Protein AF-A0A7S2JDR9-F1 (afdb_monomer_lite)

Structure (mmCIF, N/CA/C/O backbone):
data_AF-A0A7S2JDR9-F1
#
_entry.id   AF-A0A7S2JDR9-F1
#
loop_
_atom_site.group_PDB
_atom_site.id
_atom_site.type_symbol
_atom_site.label_atom_id
_atom_site.label_alt_id
_atom_site.label_comp_id
_atom_site.label_asym_id
_atom_site.label_entity_id
_atom_site.label_seq_id
_atom_site.pdbx_PDB_ins_code
_atom_site.Cartn_x
_atom_site.Cartn_y
_atom_site.Cartn_z
_atom_site.occupancy
_atom_site.B_iso_or_equiv
_atom_site.auth_seq_id
_atom_site.auth_comp_id
_atom_site.auth_asym_id
_atom_site.auth_atom_id
_atom_site.pdbx_PDB_model_num
ATOM 1 N N . ARG A 1 1 ? 12.482 13.231 23.240 1.00 27.11 1 ARG A N 1
ATOM 2 C CA . ARG A 1 1 ? 11.277 13.152 24.095 1.00 27.11 1 ARG A CA 1
ATOM 3 C C . ARG A 1 1 ? 11.104 11.673 24.393 1.00 27.11 1 ARG A C 1
ATOM 5 O O . ARG A 1 1 ? 11.133 10.897 23.450 1.00 27.11 1 ARG A O 1
ATOM 12 N N . THR A 1 2 ? 11.228 11.301 25.659 1.00 29.27 2 THR A N 1
ATOM 13 C CA . THR A 1 2 ? 11.366 9.919 26.144 1.00 29.27 2 THR A CA 1
ATOM 14 C C . THR A 1 2 ? 10.021 9.205 26.126 1.00 29.27 2 THR A C 1
ATOM 16 O O . THR A 1 2 ? 9.022 9.823 26.475 1.00 29.27 2 THR A O 1
ATOM 19 N N . ALA A 1 3 ? 10.026 7.935 25.714 1.00 35.66 3 ALA A N 1
ATOM 20 C CA . ALA A 1 3 ? 8.905 7.021 25.877 1.00 35.66 3 ALA A CA 1
ATOM 21 C C . ALA A 1 3 ? 8.760 6.644 27.364 1.00 35.66 3 ALA A C 1
ATOM 23 O O . ALA A 1 3 ? 9.715 6.707 28.141 1.00 35.66 3 ALA A O 1
ATOM 24 N N . GLY A 1 4 ? 7.518 6.402 27.757 1.00 43.66 4 GLY A N 1
ATOM 25 C CA . GLY A 1 4 ? 7.062 6.353 29.136 1.00 43.66 4 GLY A CA 1
ATOM 26 C C . GLY A 1 4 ? 5.703 7.028 29.189 1.00 43.66 4 GLY A C 1
ATOM 27 O O . GLY A 1 4 ? 5.603 8.162 29.647 1.00 43.66 4 GLY A O 1
ATOM 28 N N . GLU A 1 5 ? 4.683 6.363 28.651 1.00 51.81 5 GLU A N 1
ATOM 29 C CA . GLU A 1 5 ? 3.302 6.830 28.700 1.00 51.81 5 GLU A CA 1
ATOM 30 C C . GLU A 1 5 ? 2.415 5.725 29.283 1.00 51.81 5 GLU A C 1
ATOM 32 O O . GLU A 1 5 ? 2.616 4.546 29.051 1.00 51.81 5 GLU A O 1
ATOM 37 N N . VAL A 1 6 ? 1.492 6.121 30.154 1.00 53.94 6 VAL A N 1
ATOM 38 C CA . VAL A 1 6 ? 0.153 5.523 30.271 1.00 53.94 6 VAL A CA 1
ATOM 39 C C . VAL A 1 6 ? -0.781 6.702 30.537 1.00 53.94 6 VAL A C 1
ATOM 41 O O . VAL A 1 6 ? -1.371 6.876 31.606 1.00 53.94 6 VAL A O 1
ATOM 44 N N . ALA A 1 7 ? -0.764 7.633 29.582 1.00 52.38 7 ALA A N 1
ATOM 45 C CA . ALA A 1 7 ? -1.451 8.910 29.632 1.00 52.38 7 ALA A CA 1
ATOM 46 C C . ALA A 1 7 ? -2.732 8.867 28.801 1.00 52.38 7 ALA A C 1
ATOM 48 O O . ALA A 1 7 ? -2.749 8.366 27.681 1.00 52.38 7 ALA A O 1
ATOM 49 N N . ASN A 1 8 ? -3.785 9.510 29.296 1.00 50.69 8 ASN A N 1
ATOM 50 C CA . ASN A 1 8 ? -5.008 9.719 28.515 1.00 50.69 8 ASN A CA 1
ATOM 51 C C . ASN A 1 8 ? -4.813 10.741 27.382 1.00 50.69 8 ASN A C 1
ATOM 53 O O . ASN A 1 8 ? -5.622 10.798 26.456 1.00 50.69 8 ASN A O 1
ATOM 57 N N . ASP A 1 9 ? -3.751 11.545 27.485 1.00 51.78 9 ASP A N 1
ATOM 58 C CA . ASP A 1 9 ? -3.272 12.469 26.466 1.00 51.78 9 ASP A CA 1
ATOM 59 C C . ASP A 1 9 ? -1.815 12.105 26.120 1.00 51.78 9 ASP A C 1
ATOM 61 O O . ASP A 1 9 ? -0.933 12.332 26.950 1.00 51.78 9 ASP A O 1
ATOM 65 N N . PRO A 1 10 ? -1.546 11.561 24.921 1.00 45.59 10 PRO A N 1
ATOM 66 C CA . PRO A 1 10 ? -0.200 11.184 24.476 1.00 45.59 10 PRO A CA 1
ATOM 67 C C . PRO A 1 10 ? 0.725 12.394 24.242 1.00 45.59 10 PRO A C 1
ATOM 69 O O . PRO A 1 10 ? 1.875 12.243 23.851 1.00 45.59 10 PRO A O 1
ATOM 72 N N . LEU A 1 11 ? 0.231 13.630 24.393 1.00 44.28 11 LEU A N 1
ATOM 73 C CA . LEU A 1 11 ? 1.059 14.839 24.365 1.00 44.28 11 LEU A CA 1
ATOM 74 C C . LEU A 1 11 ? 1.572 15.227 25.758 1.00 44.28 11 LEU A C 1
ATOM 76 O O . LEU A 1 11 ? 2.438 16.101 25.867 1.00 44.28 11 LEU A O 1
ATOM 80 N N . LEU A 1 12 ? 1.046 14.607 26.818 1.00 46.00 12 LEU A N 1
ATOM 81 C CA . LEU A 1 12 ? 1.474 14.826 28.192 1.00 46.00 12 LEU A CA 1
ATOM 82 C C . LEU A 1 12 ? 2.440 13.720 28.619 1.00 46.00 12 LEU A C 1
ATOM 84 O O . LEU A 1 12 ? 2.096 12.542 28.616 1.00 46.00 12 LEU A O 1
ATOM 88 N N . ASN A 1 13 ? 3.632 14.114 29.075 1.00 44.97 13 ASN A N 1
ATOM 89 C CA . ASN A 1 13 ? 4.568 13.192 29.715 1.00 44.97 13 ASN A CA 1
ATOM 90 C C . ASN A 1 13 ? 3.947 12.650 31.016 1.00 44.97 13 ASN A C 1
ATOM 92 O O . ASN A 1 13 ? 4.002 13.333 32.039 1.00 44.97 13 ASN A O 1
ATOM 96 N N . ASN A 1 14 ? 3.421 11.424 31.007 1.00 46.78 14 ASN A N 1
ATOM 97 C CA . ASN A 1 14 ? 3.051 10.711 32.231 1.00 46.78 14 ASN A CA 1
ATOM 98 C C . ASN A 1 14 ? 3.902 9.453 32.363 1.00 46.78 14 ASN A C 1
ATOM 100 O O . ASN A 1 14 ? 3.592 8.414 31.787 1.00 46.78 14 ASN A O 1
ATOM 104 N N . MET A 1 15 ? 4.962 9.553 33.160 1.00 49.16 15 MET A N 1
ATOM 105 C CA . MET A 1 15 ? 5.835 8.427 33.459 1.00 49.16 15 MET A CA 1
ATOM 106 C C . MET A 1 15 ? 5.372 7.753 34.753 1.00 49.16 15 MET A C 1
ATOM 108 O O . MET A 1 15 ? 5.373 8.375 35.815 1.00 49.16 15 MET A O 1
ATOM 112 N N . PHE A 1 16 ? 5.004 6.474 34.680 1.00 49.09 16 PHE A N 1
ATOM 113 C CA . PHE A 1 16 ? 4.875 5.642 35.875 1.00 49.09 16 PHE A CA 1
ATOM 114 C C . PHE A 1 16 ? 6.274 5.193 36.300 1.00 49.09 16 PHE A C 1
ATOM 116 O O . PHE A 1 16 ? 6.865 4.300 35.694 1.00 49.09 16 PHE A O 1
ATOM 123 N N . ILE A 1 17 ? 6.821 5.837 37.331 1.00 48.09 17 ILE A N 1
ATOM 124 C CA . ILE A 1 17 ? 8.068 5.409 37.966 1.00 48.09 17 ILE A CA 1
ATOM 125 C C . ILE A 1 17 ? 7.698 4.545 39.170 1.00 48.09 17 ILE A C 1
ATOM 127 O O . ILE A 1 17 ? 7.068 5.021 40.112 1.00 48.09 17 ILE A O 1
ATOM 131 N N . GLN A 1 18 ? 8.081 3.271 39.129 1.00 44.25 18 GLN A N 1
ATOM 132 C CA . GLN A 1 18 ? 7.953 2.349 40.254 1.00 44.25 18 GLN A CA 1
ATOM 133 C C . GLN A 1 18 ? 9.355 1.821 40.585 1.00 44.25 18 GLN A C 1
ATOM 135 O O . GLN A 1 18 ? 9.881 0.970 39.868 1.00 44.25 18 GLN A O 1
ATOM 140 N N . ASP A 1 19 ? 9.974 2.377 41.631 1.00 44.03 19 ASP A N 1
ATOM 141 C CA . ASP A 1 19 ? 11.251 1.915 42.193 1.00 44.03 19 ASP A CA 1
ATOM 142 C C . ASP A 1 19 ? 10.992 1.259 43.561 1.00 44.03 19 ASP A C 1
ATOM 144 O O . ASP A 1 19 ? 10.180 1.750 44.346 1.00 44.03 19 ASP A O 1
ATOM 148 N N . PHE A 1 20 ? 11.649 0.128 43.814 1.00 48.12 20 PHE A N 1
ATOM 149 C CA . PHE A 1 20 ? 11.561 -0.663 45.049 1.00 48.12 20 PHE A CA 1
ATOM 150 C C . PHE A 1 20 ? 12.959 -1.009 45.575 1.00 48.12 20 PHE A C 1
ATOM 152 O O . PHE A 1 20 ? 13.188 -2.114 46.060 1.00 48.12 20 PHE A O 1
ATOM 159 N N . ASP A 1 21 ? 13.910 -0.083 45.481 1.00 45.53 21 ASP A N 1
ATOM 160 C CA . ASP A 1 21 ? 14.995 -0.089 46.459 1.00 45.53 21 ASP A CA 1
ATOM 161 C C . ASP A 1 21 ? 14.489 0.628 47.714 1.00 45.53 21 ASP A C 1
ATOM 163 O O . ASP A 1 21 ? 14.243 1.833 47.694 1.00 45.53 21 ASP A O 1
ATOM 167 N N . ASP A 1 22 ? 14.327 -0.133 48.798 1.00 42.59 22 ASP A N 1
ATOM 168 C CA . ASP A 1 22 ? 13.806 0.278 50.113 1.00 42.59 22 ASP A CA 1
ATOM 169 C C . ASP A 1 22 ? 14.603 1.414 50.810 1.00 42.59 22 ASP A C 1
ATOM 171 O O . ASP A 1 22 ? 14.347 1.701 51.977 1.00 42.59 22 ASP A O 1
ATOM 175 N N . ASP A 1 23 ? 15.550 2.084 50.140 1.00 41.66 23 ASP A N 1
ATOM 176 C CA . ASP A 1 23 ? 16.550 2.931 50.810 1.00 41.66 23 ASP A CA 1
ATOM 177 C C . ASP A 1 23 ? 16.851 4.301 50.174 1.00 41.66 23 ASP A C 1
ATOM 179 O O . ASP A 1 23 ? 17.771 4.984 50.625 1.00 41.66 23 ASP A O 1
ATOM 183 N N . TYR A 1 24 ? 16.099 4.777 49.171 1.00 40.19 24 TYR A N 1
ATOM 184 C CA . TYR A 1 24 ? 16.376 6.103 48.592 1.00 40.19 24 TYR A CA 1
ATOM 185 C C . TYR A 1 24 ? 15.159 7.025 48.515 1.00 40.19 24 TYR A C 1
ATOM 187 O O . TYR A 1 24 ? 14.157 6.756 47.857 1.00 40.19 24 TYR A O 1
ATOM 195 N N . GLY A 1 25 ? 15.287 8.148 49.230 1.00 37.53 25 GLY A N 1
ATOM 196 C CA . GLY A 1 25 ? 14.334 9.244 49.263 1.00 37.53 25 GLY A CA 1
ATOM 197 C C . GLY A 1 25 ? 14.137 9.919 47.906 1.00 37.53 25 GLY A C 1
ATOM 198 O O . GLY A 1 25 ? 14.976 9.862 47.010 1.00 37.53 25 GLY A O 1
ATOM 199 N N . TRP A 1 26 ? 12.986 10.574 47.801 1.00 36.97 26 TRP A N 1
ATOM 200 C CA . TRP A 1 26 ? 12.452 11.279 46.640 1.00 36.97 26 TRP A CA 1
ATOM 201 C C . TRP A 1 26 ? 13.277 12.515 46.237 1.00 36.97 26 TRP A C 1
ATOM 203 O O . TRP A 1 26 ? 12.810 13.643 46.387 1.00 36.97 26 TRP A O 1
ATOM 213 N N . GLU A 1 27 ? 14.491 12.331 45.717 1.00 34.16 27 GLU A N 1
ATOM 214 C CA . GLU A 1 27 ? 15.260 13.413 45.090 1.00 34.16 27 GLU A CA 1
ATOM 215 C C . GLU A 1 27 ? 15.164 13.367 43.553 1.00 34.16 27 GLU A C 1
ATOM 217 O O . GLU A 1 27 ? 15.365 12.337 42.915 1.00 34.16 27 GLU A O 1
ATOM 222 N N . GLU A 1 28 ? 14.826 14.536 43.000 1.00 36.41 28 GLU A N 1
ATOM 223 C CA . GLU A 1 28 ? 14.618 15.044 41.627 1.00 36.41 28 GLU A CA 1
ATOM 224 C C . GLU A 1 28 ? 15.437 14.499 40.420 1.00 36.41 28 GLU A C 1
ATOM 226 O O . GLU A 1 28 ? 15.470 15.142 39.370 1.00 36.41 28 GLU A O 1
ATOM 231 N N . GLN A 1 29 ? 16.048 13.313 40.459 1.00 36.78 29 GLN A N 1
ATOM 232 C CA . GLN A 1 29 ? 16.799 12.731 39.328 1.00 36.78 29 GLN A CA 1
ATOM 233 C C . GLN A 1 29 ? 16.238 11.379 38.851 1.00 36.78 29 GLN A C 1
ATOM 235 O O . GLN A 1 29 ? 16.956 10.393 38.721 1.00 36.78 29 GLN A O 1
ATOM 240 N N . LEU A 1 30 ? 14.937 11.320 38.551 1.00 42.44 30 LEU A N 1
ATOM 241 C CA . LEU A 1 30 ? 14.235 10.063 38.236 1.00 42.44 30 LEU A CA 1
ATOM 242 C C . LEU A 1 30 ? 14.232 9.641 36.747 1.00 42.44 30 LEU A C 1
ATOM 244 O O . LEU A 1 30 ? 13.507 8.723 36.376 1.00 42.44 30 LEU A O 1
ATOM 248 N N . TYR A 1 31 ? 15.052 10.248 35.882 1.00 40.91 31 TYR A N 1
ATOM 249 C CA . TYR A 1 31 ? 15.092 9.878 34.454 1.00 40.91 31 TYR A CA 1
ATOM 250 C C . TYR A 1 31 ? 15.788 8.531 34.164 1.00 40.91 31 TYR A C 1
ATOM 252 O O . TYR A 1 31 ? 15.515 7.928 33.130 1.00 40.91 31 TYR A O 1
ATOM 260 N N . ASP A 1 32 ? 16.637 8.021 35.066 1.00 41.25 32 ASP A N 1
ATOM 261 C CA . ASP A 1 32 ? 17.467 6.824 34.813 1.00 41.25 32 ASP A CA 1
ATOM 262 C C . ASP A 1 32 ? 16.863 5.491 35.316 1.00 41.25 32 ASP A C 1
ATOM 264 O O . ASP A 1 32 ? 17.456 4.420 35.130 1.00 41.25 32 ASP A O 1
ATOM 268 N N . LYS A 1 33 ? 15.675 5.517 35.939 1.00 43.78 33 LYS A N 1
ATOM 269 C CA . LYS A 1 33 ? 15.033 4.333 36.546 1.00 43.78 33 LYS A CA 1
ATOM 270 C C . LYS A 1 33 ? 13.603 4.080 36.041 1.00 43.78 33 LYS A C 1
ATOM 272 O O . LYS A 1 33 ? 12.683 3.862 36.824 1.00 43.78 33 LYS A O 1
ATOM 277 N N . VAL A 1 34 ? 13.414 4.062 34.720 1.00 49.97 34 VAL A N 1
ATOM 278 C CA . VAL A 1 34 ? 12.201 3.492 34.100 1.00 49.97 34 VAL A CA 1
ATOM 279 C C . VAL A 1 34 ? 12.098 2.016 34.515 1.00 49.97 34 VAL A C 1
ATOM 281 O O . VAL A 1 34 ? 13.070 1.282 34.361 1.00 49.97 34 VAL A O 1
ATOM 284 N N . GLY A 1 35 ? 10.961 1.602 35.094 1.00 51.91 35 GLY A N 1
ATOM 285 C CA . GLY A 1 35 ? 10.744 0.335 35.817 1.00 51.91 35 GLY A CA 1
ATOM 286 C C . GLY A 1 35 ? 11.435 -0.898 35.217 1.00 51.91 35 GLY A C 1
ATOM 287 O O . GLY A 1 35 ? 10.887 -1.578 34.343 1.00 51.91 35 GLY A O 1
ATOM 288 N N . LYS A 1 36 ? 12.639 -1.188 35.731 1.00 52.12 36 LYS A N 1
ATOM 289 C CA . LYS A 1 36 ? 13.578 -2.197 35.208 1.00 52.12 36 LYS A CA 1
ATOM 290 C C . LYS A 1 36 ? 13.210 -3.647 35.563 1.00 52.12 36 LYS A C 1
ATOM 292 O O . LYS A 1 36 ? 13.769 -4.563 34.963 1.00 52.12 36 LYS A O 1
ATOM 297 N N . TYR A 1 37 ? 12.298 -3.885 36.512 1.00 54.41 37 TYR A N 1
ATOM 298 C CA . TYR A 1 37 ? 12.076 -5.227 37.082 1.00 54.41 37 TYR A CA 1
ATOM 299 C C . TYR A 1 37 ? 10.752 -5.894 36.674 1.00 54.41 37 TYR A C 1
ATOM 301 O O . TYR A 1 37 ? 9.862 -5.270 36.101 1.00 54.41 37 TYR A O 1
ATOM 309 N N . TYR A 1 38 ? 10.696 -7.207 36.920 1.00 57.00 38 TYR A N 1
ATOM 310 C CA . TYR A 1 38 ? 9.617 -8.132 36.568 1.00 57.00 38 TYR A CA 1
ATOM 311 C C . TYR A 1 38 ? 8.219 -7.651 36.970 1.00 57.00 38 TYR A C 1
ATOM 313 O O . TYR A 1 38 ? 8.012 -7.165 38.077 1.00 57.00 38 TYR A O 1
ATOM 321 N N . GLY A 1 39 ? 7.240 -7.926 36.107 1.00 59.44 39 GLY A N 1
ATOM 322 C CA . GLY A 1 39 ? 5.820 -7.924 36.467 1.00 59.44 39 GLY A CA 1
ATOM 323 C C . GLY A 1 39 ? 5.099 -6.583 36.337 1.00 59.44 39 GLY A C 1
ATOM 324 O O . GLY A 1 39 ? 3.938 -6.620 35.946 1.00 59.44 39 GLY A O 1
ATOM 325 N N . TYR A 1 40 ? 5.778 -5.438 36.519 1.00 70.69 40 TYR A N 1
ATOM 326 C CA . TYR A 1 40 ? 5.132 -4.136 36.795 1.00 70.69 40 TYR A CA 1
ATOM 327 C C . TYR A 1 40 ? 4.114 -3.622 35.768 1.00 70.69 40 TYR A C 1
ATOM 329 O O . TYR A 1 40 ? 3.250 -2.815 36.110 1.00 70.69 40 TYR A O 1
ATOM 337 N N . SER A 1 41 ? 4.157 -4.080 34.514 1.00 75.31 41 SER A N 1
ATOM 338 C CA . SER A 1 41 ? 3.126 -3.744 33.518 1.00 75.31 41 SER A CA 1
ATOM 339 C C . SER A 1 41 ? 1.725 -4.181 33.974 1.00 75.31 41 SER A C 1
ATOM 341 O O . SER A 1 41 ? 0.728 -3.512 33.695 1.00 75.31 41 SER A O 1
ATOM 343 N N . ARG A 1 42 ? 1.650 -5.280 34.733 1.00 77.31 42 ARG A N 1
ATOM 344 C CA . ARG A 1 42 ? 0.415 -5.868 35.257 1.00 77.31 42 ARG A CA 1
ATOM 345 C C . ARG A 1 42 ? -0.143 -5.002 36.382 1.00 77.31 42 ARG A C 1
ATOM 347 O O . ARG A 1 42 ? -1.337 -4.717 36.391 1.00 77.31 42 ARG A O 1
ATOM 354 N N . GLU A 1 43 ? 0.706 -4.535 37.289 1.00 74.44 43 GLU A N 1
ATOM 355 C CA . GLU A 1 43 ? 0.359 -3.626 38.382 1.00 74.44 43 GLU A CA 1
ATOM 356 C C . GLU A 1 43 ? -0.081 -2.258 37.862 1.00 74.44 43 GLU A C 1
ATOM 358 O O . GLU A 1 43 ? -1.073 -1.714 38.349 1.00 74.44 43 GLU A O 1
ATOM 363 N N . ILE A 1 44 ? 0.595 -1.728 36.839 1.00 76.81 44 ILE A N 1
ATOM 364 C CA . ILE A 1 44 ? 0.194 -0.486 36.167 1.00 76.81 44 ILE A CA 1
ATOM 365 C C . ILE A 1 44 ? -1.215 -0.635 35.585 1.00 76.81 44 ILE A C 1
ATOM 367 O O . ILE A 1 44 ? -2.078 0.205 35.841 1.00 76.81 44 ILE A O 1
ATOM 371 N N . HIS A 1 45 ? -1.499 -1.732 34.878 1.00 80.00 45 HIS A N 1
ATOM 372 C CA . HIS A 1 45 ? -2.842 -1.983 34.349 1.00 80.00 45 HIS A CA 1
ATOM 373 C C . HIS A 1 45 ? -3.900 -2.067 35.461 1.00 80.00 45 HIS A C 1
ATOM 375 O O . HIS A 1 45 ? -4.972 -1.474 35.343 1.00 80.00 45 HIS A O 1
ATOM 381 N N . VAL A 1 46 ? -3.606 -2.763 36.565 1.00 78.56 46 VAL A N 1
ATOM 382 C CA . VAL A 1 46 ? -4.495 -2.823 37.739 1.00 78.56 46 VAL A CA 1
ATOM 383 C C . VAL A 1 46 ? -4.761 -1.423 38.287 1.00 78.56 46 VAL A C 1
ATOM 385 O O . VAL A 1 46 ? -5.914 -1.063 38.519 1.00 78.56 46 VAL A O 1
ATOM 388 N N . TYR A 1 47 ? -3.713 -0.622 38.475 1.00 78.50 47 TYR A N 1
ATOM 389 C CA . TYR A 1 47 ? -3.839 0.742 38.973 1.00 78.50 47 TYR A CA 1
ATOM 390 C C . TYR A 1 47 ? -4.758 1.580 38.076 1.00 78.50 47 TYR A C 1
ATOM 392 O O . TYR A 1 47 ? -5.656 2.255 38.582 1.00 78.50 47 TYR A O 1
ATOM 400 N N . LEU A 1 48 ? -4.591 1.496 36.755 1.00 79.50 48 LEU A N 1
ATOM 401 C CA . LEU A 1 48 ? -5.418 2.217 35.784 1.00 79.50 48 LEU A CA 1
ATOM 402 C C . LEU A 1 48 ? -6.872 1.731 35.793 1.00 79.50 48 LEU A C 1
ATOM 404 O O . LEU A 1 48 ? -7.801 2.540 35.822 1.00 79.50 48 LEU A O 1
ATOM 408 N N . ALA A 1 49 ? -7.094 0.419 35.865 1.00 81.12 49 ALA A N 1
ATOM 409 C CA . ALA A 1 49 ? -8.433 -0.164 35.945 1.00 81.12 49 ALA A CA 1
ATOM 410 C C . ALA A 1 49 ? -9.214 0.286 37.197 1.00 81.12 49 ALA A C 1
ATOM 412 O O . ALA A 1 49 ? -10.450 0.328 37.184 1.00 81.12 49 ALA A O 1
ATOM 413 N N . LEU A 1 50 ? -8.513 0.632 38.280 1.00 78.31 50 LEU A N 1
ATOM 414 C CA . LEU A 1 50 ? -9.118 1.076 39.536 1.00 78.31 50 LEU A CA 1
ATOM 415 C C . LEU A 1 50 ? -9.239 2.602 39.633 1.00 78.31 50 LEU A C 1
ATOM 417 O O . LEU A 1 50 ? -10.272 3.088 40.092 1.00 78.31 50 LEU A O 1
ATOM 421 N N . ASN A 1 51 ? -8.224 3.345 39.181 1.00 76.00 51 ASN A N 1
ATOM 422 C CA . ASN A 1 51 ? -8.059 4.765 39.510 1.00 76.00 51 ASN A CA 1
ATOM 423 C C . ASN A 1 51 ? -8.093 5.718 38.307 1.00 76.00 51 ASN A C 1
ATOM 425 O O . ASN A 1 51 ? -8.223 6.924 38.515 1.00 76.00 51 ASN A O 1
ATOM 429 N N . ALA A 1 52 ? -7.972 5.236 37.063 1.00 78.75 52 ALA A N 1
ATOM 430 C CA . ALA A 1 52 ? -7.929 6.134 35.907 1.00 78.75 52 ALA A CA 1
ATOM 431 C C . ALA A 1 52 ? -9.244 6.932 35.770 1.00 78.75 52 ALA A C 1
ATOM 433 O O . ALA A 1 52 ? -10.329 6.359 35.921 1.00 78.75 52 ALA A O 1
ATOM 434 N N . PRO A 1 53 ? -9.196 8.239 35.462 1.00 79.88 53 PRO A N 1
ATOM 435 C CA . PRO A 1 53 ? -10.403 9.062 35.371 1.00 79.88 53 PRO A CA 1
ATOM 436 C C . PRO A 1 53 ? -11.268 8.750 34.134 1.00 79.88 53 PRO A C 1
ATOM 438 O O . PRO A 1 53 ? -12.452 9.073 34.106 1.00 79.88 53 PRO A O 1
ATOM 441 N N . ASP A 1 54 ? -10.715 8.095 33.114 1.00 84.12 54 ASP A N 1
ATOM 442 C CA . ASP A 1 54 ? -11.313 7.853 31.798 1.00 84.12 54 ASP A CA 1
ATOM 443 C C . ASP A 1 54 ? -11.650 6.370 31.564 1.00 84.12 54 ASP A C 1
ATOM 445 O O . ASP A 1 54 ? -11.297 5.744 30.566 1.00 84.12 54 ASP A O 1
ATOM 449 N N . GLN A 1 55 ? -12.407 5.798 32.493 1.00 87.00 55 GLN A N 1
ATOM 450 C CA . GLN A 1 55 ? -12.711 4.364 32.539 1.00 87.00 55 GLN A CA 1
ATOM 451 C C . GLN A 1 55 ? -13.283 3.768 31.243 1.00 87.00 55 GLN A C 1
ATOM 453 O O . GLN A 1 55 ? -13.044 2.597 30.954 1.00 87.00 55 GLN A O 1
ATOM 458 N N . LEU A 1 56 ? -14.014 4.543 30.433 1.00 91.19 56 LEU A N 1
ATOM 459 C CA . LEU A 1 56 ? -14.495 4.056 29.136 1.00 91.19 56 LEU A CA 1
ATOM 460 C C . LEU A 1 56 ? -13.343 3.781 28.157 1.00 91.19 56 LEU A C 1
ATOM 462 O O . LEU A 1 56 ? -13.368 2.757 27.480 1.00 91.19 56 LEU A O 1
ATOM 466 N N . ARG A 1 57 ? -12.327 4.653 28.109 1.00 92.38 57 ARG A N 1
ATOM 467 C CA . ARG A 1 57 ? -11.141 4.475 27.259 1.00 92.38 57 ARG A CA 1
ATOM 468 C C . ARG A 1 57 ? -10.356 3.243 27.686 1.00 92.38 57 ARG A C 1
ATOM 470 O O . ARG A 1 57 ? -10.002 2.437 26.837 1.00 92.38 57 ARG A O 1
ATOM 477 N N . GLN A 1 58 ? -10.158 3.059 28.991 1.00 90.06 58 GLN A N 1
ATOM 478 C CA . GLN A 1 58 ? -9.460 1.887 29.527 1.00 90.06 58 GLN A CA 1
ATOM 479 C C . GLN A 1 58 ? -10.208 0.583 29.221 1.00 90.06 58 GLN A C 1
ATOM 481 O O . GLN A 1 58 ? -9.597 -0.408 28.836 1.00 90.06 58 GLN A O 1
ATOM 486 N N . ARG A 1 59 ? -11.546 0.582 29.301 1.00 92.06 59 ARG A N 1
ATOM 487 C CA . ARG A 1 59 ? -12.360 -0.575 28.890 1.00 92.06 59 ARG A CA 1
ATOM 488 C C . ARG A 1 59 ? -12.257 -0.863 27.392 1.00 92.06 59 ARG A C 1
ATOM 490 O O . ARG A 1 59 ? -12.122 -2.023 27.018 1.00 92.06 59 ARG A O 1
ATOM 497 N N . ALA A 1 60 ? -12.305 0.171 26.553 1.00 94.75 60 ALA A N 1
ATOM 498 C CA . ALA A 1 60 ? -12.133 0.035 25.109 1.00 94.75 60 ALA A CA 1
ATOM 499 C C . ALA A 1 60 ? -10.738 -0.507 24.756 1.00 94.75 60 ALA A C 1
ATOM 501 O O . ALA A 1 60 ? -10.627 -1.461 23.991 1.00 94.75 60 ALA A O 1
ATOM 502 N N . ALA A 1 61 ? -9.686 0.038 25.371 1.00 93.44 61 ALA A N 1
ATOM 503 C CA . ALA A 1 61 ? -8.312 -0.415 25.188 1.00 93.44 61 ALA A CA 1
ATOM 504 C C . ALA A 1 61 ? -8.122 -1.874 25.628 1.00 93.44 61 ALA A C 1
ATOM 506 O O . ALA A 1 61 ? -7.518 -2.665 24.905 1.00 93.44 61 ALA A O 1
ATOM 507 N N . HIS A 1 62 ? -8.709 -2.262 26.763 1.00 91.62 62 HIS A N 1
ATOM 508 C CA . HIS A 1 62 ? -8.709 -3.647 27.222 1.00 91.62 62 HIS A CA 1
ATOM 509 C C . HIS A 1 62 ? -9.405 -4.586 26.225 1.00 91.62 62 HIS A C 1
ATOM 511 O O . HIS A 1 62 ? -8.850 -5.629 25.888 1.00 91.62 62 HIS A O 1
ATOM 517 N N . ALA A 1 63 ? -10.577 -4.209 25.699 1.00 93.88 63 ALA A N 1
ATOM 518 C CA . ALA A 1 63 ? -11.283 -4.996 24.685 1.00 93.88 63 ALA A CA 1
ATOM 519 C C . ALA A 1 63 ? -10.470 -5.147 23.386 1.00 93.88 63 ALA A C 1
ATOM 521 O O . ALA A 1 63 ? -10.452 -6.224 22.796 1.00 93.88 63 ALA A O 1
ATOM 522 N N . LEU A 1 64 ? -9.763 -4.096 22.962 1.00 95.88 64 LEU A N 1
ATOM 523 C CA . LEU A 1 64 ? -8.899 -4.124 21.780 1.00 95.88 64 LEU A CA 1
ATOM 524 C C . LEU A 1 64 ? -7.659 -5.001 21.989 1.00 95.88 64 LEU A C 1
ATOM 526 O O . LEU A 1 64 ? -7.347 -5.808 21.118 1.00 95.88 64 LEU A O 1
ATOM 530 N N . LEU A 1 65 ? -6.993 -4.923 23.147 1.00 93.56 65 LEU A N 1
ATOM 531 C CA . LEU A 1 65 ? -5.865 -5.807 23.474 1.00 93.56 65 LEU A CA 1
ATOM 532 C C . LEU A 1 65 ? -6.274 -7.285 23.428 1.00 93.56 65 LEU A C 1
ATOM 534 O O . LEU A 1 65 ? -5.477 -8.144 23.065 1.00 93.56 65 LEU A O 1
ATOM 538 N N . GLN A 1 66 ? -7.520 -7.590 23.790 1.00 91.44 66 GLN A N 1
ATOM 539 C CA . GLN A 1 66 ? -8.032 -8.953 23.726 1.00 91.44 66 GLN A CA 1
ATOM 540 C C . GLN A 1 66 ? -8.270 -9.477 22.303 1.00 91.44 66 GLN A C 1
ATOM 542 O O . GLN A 1 66 ? -8.460 -10.685 22.147 1.00 91.44 66 GLN A O 1
ATOM 547 N N . ILE A 1 67 ? -8.288 -8.591 21.307 1.00 93.56 67 ILE A N 1
ATOM 548 C CA . ILE A 1 67 ? -8.347 -8.924 19.881 1.00 93.56 67 ILE A CA 1
ATOM 549 C C . ILE A 1 67 ? -6.921 -8.963 19.322 1.00 93.56 67 ILE A C 1
ATOM 551 O O . ILE A 1 67 ? -6.523 -9.966 18.746 1.00 93.56 67 ILE A O 1
ATOM 555 N N . TYR A 1 68 ? -6.126 -7.918 19.557 1.00 94.81 68 TYR A N 1
ATOM 556 C CA . TYR A 1 68 ? -4.744 -7.779 19.080 1.00 94.81 68 TYR A CA 1
ATOM 557 C C . TYR A 1 68 ? -3.735 -8.280 20.123 1.00 94.81 68 TYR A C 1
ATOM 559 O O . TYR A 1 68 ? -2.907 -7.521 20.642 1.00 94.81 68 TYR A O 1
ATOM 567 N N . VAL A 1 69 ? -3.853 -9.564 20.460 1.00 92.38 69 VAL A N 1
ATOM 568 C CA . VAL A 1 69 ? -3.195 -10.191 21.614 1.00 92.38 69 VAL A CA 1
ATOM 569 C C . VAL A 1 69 ? -1.676 -10.264 21.451 1.00 92.38 69 VAL A C 1
ATOM 571 O O . VAL A 1 69 ? -1.169 -10.672 20.411 1.00 92.38 69 VAL A O 1
ATOM 574 N N . ILE A 1 70 ? -0.961 -9.960 22.537 1.00 91.75 70 ILE A N 1
ATOM 575 C CA . ILE A 1 70 ? 0.423 -10.390 22.783 1.00 91.75 70 ILE A CA 1
ATOM 576 C C . ILE A 1 70 ? 0.505 -11.073 24.149 1.00 91.75 70 ILE A C 1
ATOM 578 O O . ILE A 1 70 ? -0.313 -10.802 25.035 1.00 91.75 70 ILE A O 1
ATOM 582 N N . SER A 1 71 ? 1.494 -11.948 24.338 1.00 88.81 71 SER A N 1
ATOM 583 C CA . SER A 1 71 ? 1.651 -12.684 25.593 1.00 88.81 71 SER A CA 1
ATOM 584 C C . SER A 1 71 ? 3.097 -12.863 26.025 1.00 88.81 71 SER A C 1
ATOM 586 O O . SER A 1 71 ? 3.974 -13.131 25.203 1.00 88.81 71 SER A O 1
ATOM 588 N N . TYR A 1 72 ? 3.322 -12.798 27.339 1.00 84.00 72 TYR A N 1
ATOM 589 C CA . TYR A 1 72 ? 4.584 -13.166 27.980 1.00 84.00 72 TYR A CA 1
ATOM 590 C C . TYR A 1 72 ? 5.014 -14.607 27.672 1.00 84.00 72 TYR A C 1
ATOM 592 O O . TYR A 1 72 ? 6.204 -14.896 27.682 1.00 84.00 72 TYR A O 1
ATOM 600 N N . TYR A 1 73 ? 4.074 -15.512 27.383 1.00 81.69 73 TYR A N 1
ATOM 601 C CA . TYR A 1 73 ? 4.401 -16.891 27.012 1.00 81.69 73 TYR A CA 1
ATOM 602 C C . TYR A 1 73 ? 4.947 -17.022 25.587 1.00 81.69 73 TYR A C 1
ATOM 604 O O . TYR A 1 73 ? 5.724 -17.935 25.322 1.00 81.69 73 TYR A O 1
ATOM 612 N N . GLY A 1 74 ? 4.556 -16.127 24.674 1.00 77.81 74 GLY A N 1
ATOM 613 C CA . GLY A 1 74 ? 5.069 -16.120 23.298 1.00 77.81 74 GLY A CA 1
ATOM 614 C C . GLY A 1 74 ? 6.223 -15.142 23.074 1.00 77.81 74 GLY A C 1
ATOM 615 O O . GLY A 1 74 ? 6.915 -15.228 22.066 1.00 77.81 74 GLY A O 1
ATOM 616 N N . ILE A 1 75 ? 6.454 -14.224 24.013 1.00 77.50 75 ILE A N 1
ATOM 617 C CA . ILE A 1 75 ? 7.534 -13.242 23.978 1.00 77.50 75 ILE A CA 1
ATOM 618 C C . ILE A 1 75 ? 8.390 -13.468 25.231 1.00 77.50 75 ILE A C 1
ATOM 620 O O . ILE A 1 75 ? 7.997 -13.046 26.315 1.00 77.50 75 ILE A O 1
ATOM 624 N N . ASP A 1 76 ? 9.567 -14.097 25.090 1.00 65.50 76 ASP A N 1
ATOM 625 C CA . ASP A 1 76 ? 10.515 -14.412 26.186 1.00 65.50 76 ASP A CA 1
ATOM 626 C C . ASP A 1 76 ? 11.223 -13.152 26.747 1.00 65.50 76 ASP A C 1
ATOM 628 O O . ASP A 1 76 ? 12.448 -13.022 26.773 1.00 65.50 76 ASP A O 1
ATOM 632 N N . TYR A 1 77 ? 10.423 -12.150 27.122 1.00 67.69 77 TYR A N 1
ATOM 633 C CA . TYR A 1 77 ? 10.828 -10.843 27.628 1.00 67.69 77 TYR A CA 1
ATOM 634 C C . TYR A 1 77 ? 9.914 -10.420 28.772 1.00 67.69 77 TYR A C 1
ATOM 636 O O . TYR A 1 77 ? 9.098 -9.505 28.674 1.00 67.69 77 TYR A O 1
ATOM 644 N N . LEU A 1 78 ? 10.102 -11.106 29.897 1.00 63.47 78 LEU A N 1
ATOM 645 C CA . LEU A 1 78 ? 9.466 -10.782 31.175 1.00 63.47 78 LEU A CA 1
ATOM 646 C C . LEU A 1 78 ? 10.027 -9.499 31.821 1.00 63.47 78 LEU A C 1
ATOM 648 O O . LEU A 1 78 ? 9.413 -8.925 32.719 1.00 63.47 78 LEU A O 1
ATOM 652 N N . TRP A 1 79 ? 11.189 -9.056 31.342 1.00 62.72 79 TRP A N 1
ATOM 653 C CA . TRP A 1 79 ? 11.937 -7.902 31.822 1.00 62.72 79 TRP A CA 1
ATOM 654 C C . TRP A 1 79 ? 11.682 -6.709 30.895 1.00 62.72 79 TRP A C 1
ATOM 656 O O . TRP A 1 79 ? 11.652 -6.888 29.675 1.00 62.72 79 TRP A O 1
ATOM 666 N N . ASN A 1 80 ? 11.589 -5.504 31.467 1.00 71.00 80 ASN A N 1
ATOM 667 C CA . ASN A 1 80 ? 11.250 -4.217 30.833 1.00 71.00 80 ASN A CA 1
ATOM 668 C C . ASN A 1 80 ? 9.747 -3.955 30.714 1.00 71.00 80 ASN A C 1
ATOM 670 O O . ASN A 1 80 ? 9.086 -4.391 29.781 1.00 71.00 80 ASN A O 1
ATOM 674 N N . THR A 1 81 ? 9.221 -3.168 31.643 1.00 74.44 81 THR A N 1
ATOM 675 C CA . THR A 1 81 ? 7.798 -2.799 31.699 1.00 74.44 81 THR A CA 1
ATOM 676 C C . THR A 1 81 ? 7.366 -1.910 30.534 1.00 74.44 81 THR A C 1
ATOM 678 O O . THR A 1 81 ? 6.254 -2.047 30.028 1.00 74.44 81 THR A O 1
ATOM 681 N N . GLU A 1 82 ? 8.266 -1.041 30.074 1.00 75.50 82 GLU A N 1
ATOM 682 C CA . GLU A 1 82 ? 7.981 -0.017 29.068 1.00 75.50 82 GLU A CA 1
ATOM 683 C C . GLU A 1 82 ? 7.469 -0.600 27.745 1.00 75.50 82 GLU A C 1
ATOM 685 O O . GLU A 1 82 ? 6.501 -0.088 27.202 1.00 75.50 82 GLU A O 1
ATOM 690 N N . ILE A 1 83 ? 8.041 -1.707 27.253 1.00 79.62 83 ILE A N 1
ATOM 691 C CA . ILE A 1 83 ? 7.632 -2.303 25.964 1.00 79.62 83 ILE A CA 1
ATOM 692 C C . ILE A 1 83 ? 6.191 -2.836 25.993 1.00 79.62 83 ILE A C 1
ATOM 694 O O . ILE A 1 83 ? 5.477 -2.756 24.996 1.00 79.62 83 ILE A O 1
ATOM 698 N N . TRP A 1 84 ? 5.756 -3.360 27.142 1.00 82.94 84 TRP A N 1
ATOM 699 C CA . TRP A 1 84 ? 4.412 -3.910 27.336 1.00 82.94 84 TRP A CA 1
ATOM 700 C C . TRP A 1 84 ? 3.378 -2.801 27.463 1.00 82.94 84 TRP A C 1
ATOM 702 O O . TRP A 1 84 ? 2.323 -2.845 26.836 1.00 82.94 84 TRP A O 1
ATOM 712 N N . VAL A 1 85 ? 3.711 -1.783 28.253 1.00 80.88 85 VAL A N 1
ATOM 713 C CA . VAL A 1 85 ? 2.874 -0.600 28.432 1.00 80.88 85 VAL A CA 1
ATOM 714 C C . VAL A 1 85 ? 2.743 0.175 27.119 1.00 80.88 85 VAL A C 1
ATOM 716 O O . VAL A 1 85 ? 1.630 0.494 26.718 1.00 80.88 85 VAL A O 1
ATOM 719 N N . TYR A 1 86 ? 3.843 0.371 26.389 1.00 81.81 86 TYR A N 1
ATOM 720 C CA . TYR A 1 86 ? 3.837 1.050 25.094 1.00 81.81 86 TYR A CA 1
ATOM 721 C C . TYR A 1 86 ? 2.953 0.334 24.063 1.00 81.81 86 TYR A C 1
ATOM 723 O O . TYR A 1 86 ? 2.248 0.975 23.287 1.00 81.81 86 TYR A O 1
ATOM 731 N N . TYR A 1 87 ? 2.943 -1.003 24.066 1.00 88.81 87 TYR A N 1
ATOM 732 C CA . TYR A 1 87 ? 2.019 -1.758 23.220 1.00 88.81 87 TYR A CA 1
ATOM 733 C C . TYR A 1 87 ? 0.553 -1.519 23.617 1.00 88.81 87 TYR A C 1
ATOM 735 O O . TYR A 1 87 ? -0.305 -1.364 22.750 1.00 88.81 87 TYR A O 1
ATOM 743 N N . TYR A 1 88 ? 0.252 -1.436 24.917 1.00 89.94 88 TYR A N 1
ATOM 744 C CA . TYR A 1 88 ? -1.091 -1.100 25.398 1.00 89.94 8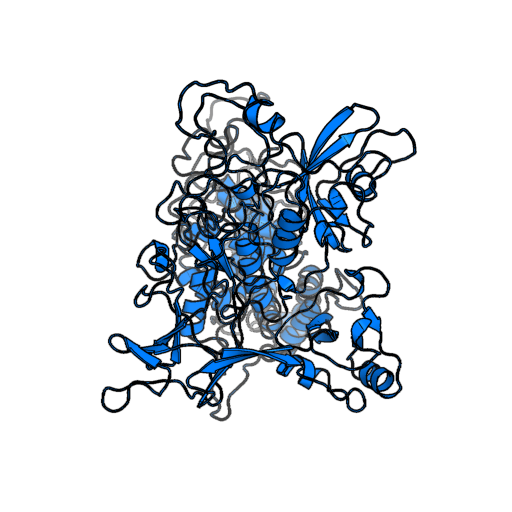8 TYR A CA 1
ATOM 745 C C . TYR A 1 88 ? -1.511 0.335 25.037 1.00 89.94 88 TYR A C 1
ATOM 747 O O . TYR A 1 88 ? -2.677 0.567 24.701 1.00 89.94 88 TYR A O 1
ATOM 755 N N . ASP A 1 89 ? -0.571 1.283 25.024 1.00 87.00 89 ASP A N 1
ATOM 756 C CA . ASP A 1 89 ? -0.828 2.682 24.661 1.00 87.00 89 ASP A CA 1
ATOM 757 C C . ASP A 1 89 ? -1.360 2.849 23.239 1.00 87.00 89 ASP A C 1
ATOM 759 O O . ASP A 1 89 ? -2.126 3.783 22.992 1.00 87.00 89 ASP A O 1
ATOM 763 N N . ILE A 1 90 ? -1.029 1.936 22.316 1.00 91.50 90 ILE A N 1
ATOM 764 C CA . ILE A 1 90 ? -1.626 1.904 20.971 1.00 91.50 90 ILE A CA 1
ATOM 765 C C . ILE A 1 90 ? -3.156 1.912 21.099 1.00 91.50 90 ILE A C 1
ATOM 767 O O . ILE A 1 90 ? -3.844 2.724 20.475 1.00 91.50 90 ILE A O 1
ATOM 771 N N . PHE A 1 91 ? -3.708 1.061 21.965 1.00 94.19 91 PHE A N 1
ATOM 772 C CA . PHE A 1 91 ? -5.153 0.932 22.138 1.00 94.19 91 PHE A CA 1
ATOM 773 C C . PHE A 1 91 ? -5.755 2.072 22.956 1.00 94.19 91 PHE A C 1
ATOM 775 O O . PHE A 1 91 ? -6.873 2.494 22.671 1.00 94.19 91 PHE A O 1
ATOM 782 N N . VAL A 1 92 ? -5.034 2.609 23.943 1.00 90.44 92 VAL A N 1
ATOM 783 C CA . VAL A 1 92 ? -5.487 3.776 24.720 1.00 90.44 92 VAL A CA 1
ATOM 784 C C . VAL A 1 92 ? -5.603 5.002 23.812 1.00 90.44 92 VAL A C 1
ATOM 786 O O . VAL A 1 92 ? -6.648 5.666 23.787 1.00 90.44 92 VAL A O 1
ATOM 789 N N . ARG A 1 93 ? -4.568 5.274 23.008 1.00 88.75 93 ARG A N 1
ATOM 790 C CA . ARG A 1 93 ? -4.513 6.406 22.075 1.00 88.75 93 ARG A CA 1
ATOM 791 C C . ARG A 1 93 ? -5.598 6.310 21.005 1.00 88.75 93 ARG A C 1
ATOM 793 O O . ARG A 1 93 ? -6.277 7.300 20.735 1.00 88.75 93 ARG A O 1
ATOM 800 N N . HIS A 1 94 ? -5.814 5.113 20.457 1.00 92.62 94 HIS A N 1
ATOM 801 C CA . HIS A 1 94 ? -6.768 4.871 19.368 1.00 92.62 94 HIS A CA 1
ATOM 802 C C . HIS A 1 94 ? -8.145 4.369 19.812 1.00 92.62 94 HIS A C 1
ATOM 804 O O . HIS A 1 94 ? -8.967 4.062 18.953 1.00 92.62 94 HIS A O 1
ATOM 810 N N . ALA A 1 95 ? -8.453 4.342 21.113 1.00 92.75 95 ALA A N 1
ATOM 811 C CA . ALA A 1 95 ? -9.711 3.798 21.646 1.00 92.75 95 ALA A CA 1
ATOM 812 C C . ALA A 1 95 ? -10.979 4.347 20.965 1.00 92.75 95 ALA A C 1
ATOM 814 O O . ALA A 1 95 ? -11.955 3.624 20.796 1.00 92.75 95 ALA A O 1
ATOM 815 N N . PHE A 1 96 ? -10.961 5.621 20.563 1.00 94.44 96 PHE A N 1
ATOM 816 C CA . PHE A 1 96 ? -12.045 6.279 19.818 1.00 94.44 96 PHE A CA 1
ATOM 817 C C . PHE A 1 96 ? -11.568 6.824 18.462 1.00 94.44 96 PHE A C 1
ATOM 819 O O . PHE A 1 96 ? -12.166 7.746 17.916 1.00 94.44 96 PHE A O 1
ATOM 826 N N . GLY A 1 97 ? -10.442 6.306 17.969 1.00 95.12 97 GLY A N 1
ATOM 827 C CA . GLY A 1 97 ? -9.845 6.665 16.689 1.00 95.12 97 GLY A CA 1
ATOM 828 C C . GLY A 1 97 ? -10.350 5.771 15.560 1.00 95.12 97 GLY A C 1
ATOM 829 O O . GLY A 1 97 ? -11.505 5.348 15.541 1.00 95.12 97 GLY A O 1
ATOM 830 N N . ASN A 1 98 ? -9.463 5.473 14.612 1.00 96.50 98 ASN A N 1
ATOM 831 C CA . ASN A 1 98 ? -9.762 4.597 13.487 1.00 96.50 98 ASN A CA 1
ATOM 832 C C . ASN A 1 98 ? -9.009 3.270 13.623 1.00 96.50 98 ASN A C 1
ATOM 834 O O . ASN A 1 98 ? -7.799 3.267 13.861 1.00 96.50 98 ASN A O 1
ATOM 838 N N . ILE A 1 99 ? -9.701 2.147 13.424 1.00 97.19 99 ILE A N 1
ATOM 839 C CA . ILE A 1 99 ? -9.101 0.815 13.571 1.00 97.19 99 ILE A CA 1
ATOM 840 C C . ILE A 1 99 ? -7.961 0.557 12.575 1.00 97.19 99 ILE A C 1
ATOM 842 O O . ILE A 1 99 ? -7.048 -0.204 12.883 1.00 97.19 99 ILE A O 1
ATOM 846 N N . ARG A 1 100 ? -7.944 1.238 11.417 1.00 97.19 100 ARG A N 1
ATOM 847 C CA . ARG A 1 100 ? -6.833 1.166 10.455 1.00 97.19 100 ARG A CA 1
ATOM 848 C C . ARG A 1 100 ? -5.504 1.567 11.096 1.00 97.19 100 ARG A C 1
ATOM 850 O O . ARG A 1 100 ? -4.482 0.949 10.817 1.00 97.19 100 ARG A O 1
ATOM 857 N N . ASN A 1 101 ? -5.517 2.575 11.970 1.00 96.81 101 ASN A N 1
ATOM 858 C CA . ASN A 1 101 ? -4.309 3.036 12.656 1.00 96.81 101 ASN A CA 1
ATOM 859 C C . ASN A 1 101 ? -3.816 2.004 13.674 1.00 96.81 101 ASN A C 1
ATOM 861 O O . ASN A 1 101 ? -2.611 1.816 13.808 1.00 96.81 101 ASN A O 1
ATOM 865 N N . ILE A 1 102 ? -4.737 1.294 14.335 1.00 97.50 102 ILE A N 1
ATOM 866 C CA . ILE A 1 102 ? -4.390 0.181 15.226 1.00 97.50 102 ILE A CA 1
ATOM 867 C C . ILE A 1 102 ? -3.752 -0.948 14.423 1.00 97.50 102 ILE A C 1
ATOM 869 O O . ILE A 1 102 ? -2.673 -1.400 14.790 1.00 97.50 102 ILE A O 1
ATOM 873 N N . LEU A 1 103 ? -4.373 -1.364 13.311 1.00 98.19 103 LEU A N 1
ATOM 874 C CA . LEU A 1 103 ? -3.810 -2.394 12.434 1.00 98.19 103 LEU A CA 1
ATOM 875 C C . LEU A 1 103 ? -2.393 -2.019 11.994 1.00 98.19 103 LEU A C 1
ATOM 877 O O . LEU A 1 103 ? -1.499 -2.856 12.073 1.00 98.19 103 LEU A O 1
ATOM 881 N N . LEU A 1 104 ? -2.162 -0.762 11.609 1.00 97.44 104 LEU A N 1
ATOM 882 C CA . LEU A 1 104 ? -0.843 -0.279 11.207 1.00 97.44 104 LEU A CA 1
ATOM 883 C C . LEU A 1 104 ? 0.181 -0.300 12.353 1.00 97.44 104 LEU A C 1
ATOM 885 O O . LEU A 1 104 ? 1.248 -0.887 12.193 1.00 97.44 104 LEU A O 1
ATOM 889 N N . GLU A 1 105 ? -0.122 0.302 13.506 1.00 96.12 105 GLU A N 1
ATOM 890 C CA . GLU A 1 105 ? 0.823 0.360 14.633 1.00 96.12 105 GLU A CA 1
ATOM 891 C C . GLU A 1 105 ? 1.114 -1.032 15.216 1.00 96.12 105 GLU A C 1
ATOM 893 O O . GLU A 1 105 ? 2.267 -1.340 15.519 1.00 96.12 105 GLU A O 1
ATOM 898 N N . VAL A 1 106 ? 0.108 -1.911 15.294 1.00 97.12 106 VAL A N 1
ATOM 899 C CA . VAL A 1 106 ? 0.284 -3.312 15.706 1.00 97.12 106 VAL A CA 1
ATOM 900 C C . VAL A 1 106 ? 1.155 -4.073 14.701 1.00 97.12 106 VAL A C 1
ATOM 902 O O . VAL A 1 106 ? 2.081 -4.764 15.119 1.00 97.12 106 VAL A O 1
ATOM 905 N N . SER A 1 107 ? 0.922 -3.909 13.393 1.00 97.44 107 SER A N 1
ATOM 906 C CA . SER A 1 107 ? 1.704 -4.569 12.324 1.00 97.44 107 SER A CA 1
ATOM 907 C C . SER A 1 107 ? 3.168 -4.132 12.262 1.00 97.44 107 SER A C 1
ATOM 909 O O . SER A 1 107 ? 4.001 -4.828 11.695 1.00 97.44 107 SER A O 1
ATOM 911 N N . TYR A 1 108 ? 3.496 -2.954 12.787 1.00 96.75 108 TYR A N 1
ATOM 912 C CA . TYR A 1 108 ? 4.872 -2.458 12.841 1.00 96.75 108 TYR A CA 1
ATOM 913 C C . TYR A 1 108 ? 5.489 -2.607 14.235 1.00 96.75 108 TYR A C 1
ATOM 915 O O . TYR A 1 108 ? 6.667 -2.297 14.418 1.00 96.75 108 TYR A O 1
ATOM 923 N N . SER A 1 109 ? 4.735 -3.086 15.226 1.00 94.62 109 SER A N 1
ATOM 924 C CA . SER A 1 109 ? 5.226 -3.230 16.591 1.00 94.62 109 SER A CA 1
ATOM 925 C C . SER A 1 109 ? 6.242 -4.373 16.698 1.00 94.62 109 SER A C 1
ATOM 927 O O . SER A 1 109 ? 5.904 -5.512 16.372 1.00 94.62 109 SER A O 1
ATOM 929 N N . PRO A 1 110 ? 7.446 -4.135 17.254 1.00 91.31 110 PRO A N 1
ATOM 930 C CA . PRO A 1 110 ? 8.400 -5.200 17.569 1.00 91.31 110 PRO A CA 1
ATOM 931 C C . PRO A 1 110 ? 7.822 -6.305 18.461 1.00 91.31 110 PRO A C 1
ATOM 933 O O . PRO A 1 110 ? 8.205 -7.464 18.335 1.00 91.31 110 PRO A O 1
ATOM 936 N N . MET A 1 111 ? 6.887 -5.961 19.355 1.00 90.88 111 MET A N 1
ATOM 937 C CA . MET A 1 111 ? 6.243 -6.930 20.247 1.00 90.88 111 MET A CA 1
ATOM 938 C C . MET A 1 111 ? 5.374 -7.912 19.460 1.00 90.88 111 MET A C 1
ATOM 940 O O . MET A 1 111 ? 5.473 -9.119 19.661 1.00 90.88 111 MET A O 1
ATOM 944 N N . MET A 1 112 ? 4.579 -7.405 18.516 1.00 95.00 112 MET A N 1
ATOM 945 C CA . MET A 1 112 ? 3.790 -8.242 17.612 1.00 95.00 112 MET A CA 1
ATOM 946 C C . MET A 1 112 ? 4.689 -9.017 16.636 1.00 95.00 112 MET A C 1
ATOM 948 O O . MET A 1 112 ? 4.468 -10.204 16.409 1.00 95.00 112 MET A O 1
ATOM 952 N N . GLY A 1 113 ? 5.739 -8.363 16.123 1.00 94.12 113 GLY A N 1
ATOM 953 C CA . GLY A 1 113 ? 6.813 -8.950 15.313 1.00 94.12 113 GLY A CA 1
ATOM 954 C C . GLY A 1 113 ? 7.401 -10.220 15.907 1.00 94.12 113 GLY A C 1
ATOM 955 O O . GLY A 1 113 ? 7.463 -11.252 15.239 1.00 94.12 113 GLY A O 1
ATOM 956 N N . GLY A 1 114 ? 7.804 -10.139 17.175 1.00 91.69 114 GLY A N 1
ATOM 957 C CA . GLY A 1 114 ? 8.337 -11.277 17.912 1.00 91.69 114 GLY A CA 1
ATOM 958 C C . GLY A 1 114 ? 7.271 -12.323 18.242 1.00 91.69 114 GLY A C 1
ATOM 959 O O . GLY A 1 114 ? 7.535 -13.513 18.103 1.00 91.69 114 GLY A O 1
ATOM 960 N N . PHE A 1 115 ? 6.067 -11.898 18.645 1.00 92.75 115 PHE A N 1
ATOM 961 C CA . PHE A 1 115 ? 4.994 -12.810 19.062 1.00 92.75 115 PHE A CA 1
ATOM 962 C C . PHE A 1 115 ? 4.480 -13.701 17.930 1.00 92.75 115 PHE A C 1
ATOM 964 O O . PHE A 1 115 ? 4.267 -14.892 18.138 1.00 92.75 115 PHE A O 1
ATOM 971 N N . LEU A 1 116 ? 4.301 -13.129 16.737 1.00 94.50 116 LEU A N 1
ATOM 972 C CA . LEU A 1 116 ? 3.847 -13.835 15.536 1.00 94.50 116 LEU A CA 1
ATOM 973 C C . LEU A 1 116 ? 4.979 -14.059 14.524 1.00 94.50 116 LEU A C 1
ATOM 975 O O . LEU A 1 116 ? 4.721 -14.197 13.333 1.00 94.50 116 LEU A O 1
ATOM 979 N N . THR A 1 117 ? 6.220 -14.070 15.022 1.00 93.12 117 THR A N 1
ATOM 980 C CA . THR A 1 117 ? 7.439 -14.610 14.390 1.00 93.12 117 THR A CA 1
ATOM 981 C C . THR A 1 117 ? 7.828 -14.079 13.006 1.00 93.12 117 THR A C 1
ATOM 983 O O . THR A 1 117 ? 8.729 -14.626 12.372 1.00 93.12 117 THR A O 1
ATOM 986 N N . TYR A 1 118 ? 7.248 -12.968 12.549 1.00 95.31 118 TYR A N 1
ATOM 987 C CA . TYR A 1 118 ? 7.642 -12.331 11.288 1.00 95.31 118 TYR A CA 1
ATOM 988 C C . TYR A 1 118 ? 8.816 -11.346 11.441 1.00 95.31 118 TYR A C 1
ATOM 990 O O . TYR A 1 118 ? 9.400 -10.930 10.436 1.00 95.31 118 TYR A O 1
ATOM 998 N N . GLU A 1 119 ? 9.226 -11.008 12.672 1.00 93.50 119 GLU A N 1
ATOM 999 C CA . GLU A 1 119 ? 10.495 -10.308 12.923 1.00 93.50 119 GLU A CA 1
ATOM 1000 C C . GLU A 1 119 ? 11.670 -11.119 12.339 1.00 93.50 119 GLU A C 1
ATOM 1002 O O . GLU A 1 119 ? 11.938 -12.251 12.733 1.00 93.50 119 GLU A O 1
ATOM 1007 N N . GLY A 1 120 ? 12.405 -10.531 11.395 1.00 91.69 120 GLY A N 1
ATOM 1008 C CA . GLY A 1 120 ? 13.536 -11.163 10.718 1.00 91.69 120 GLY A CA 1
ATOM 1009 C C . GLY A 1 120 ? 13.153 -12.152 9.610 1.00 91.69 120 GLY A C 1
ATOM 1010 O O . GLY A 1 120 ? 14.056 -12.692 8.960 1.00 91.69 120 GLY A O 1
ATOM 1011 N N . SER A 1 121 ? 11.856 -12.358 9.349 1.00 95.25 121 SER A N 1
ATOM 1012 C CA . SER A 1 121 ? 11.372 -13.171 8.229 1.00 95.25 121 SER A CA 1
ATOM 1013 C C . SER A 1 121 ? 11.935 -12.647 6.906 1.00 95.25 121 SER A C 1
ATOM 1015 O O . SER A 1 121 ? 12.081 -11.439 6.697 1.00 95.25 121 SER A O 1
ATOM 1017 N N . SER A 1 122 ? 12.313 -13.554 6.011 1.00 93.50 122 SER A N 1
ATOM 1018 C CA . SER A 1 122 ? 13.022 -13.238 4.768 1.00 93.50 122 SER A CA 1
ATOM 1019 C C . SER A 1 122 ? 12.344 -13.898 3.579 1.00 93.50 122 SER A C 1
ATOM 1021 O O . SER A 1 122 ? 11.741 -14.960 3.703 1.00 93.50 122 SER A O 1
ATOM 1023 N N . SER A 1 123 ? 12.450 -13.260 2.417 1.00 90.94 123 SER A N 1
ATOM 1024 C CA . SER A 1 123 ? 11.934 -13.795 1.164 1.00 90.94 123 SER A CA 1
ATOM 1025 C C . SER A 1 123 ? 12.685 -15.047 0.728 1.00 90.94 123 SER A C 1
ATOM 1027 O O . SER A 1 123 ? 13.885 -15.197 0.983 1.00 90.94 123 SER A O 1
ATOM 1029 N N . LEU A 1 124 ? 11.997 -15.899 -0.036 1.00 87.00 124 LEU A N 1
ATOM 1030 C CA . LEU A 1 124 ? 12.578 -17.109 -0.617 1.00 87.00 124 LEU A CA 1
ATOM 1031 C C . LEU A 1 124 ? 13.831 -16.798 -1.449 1.00 87.00 124 LEU A C 1
ATOM 1033 O O . LEU A 1 124 ? 14.824 -17.523 -1.382 1.00 87.00 124 LEU A O 1
ATOM 1037 N N . ALA A 1 125 ? 13.824 -15.676 -2.178 1.00 81.88 125 ALA A N 1
ATOM 1038 C CA . ALA A 1 125 ? 14.973 -15.196 -2.938 1.00 81.88 125 ALA A CA 1
ATOM 1039 C C . ALA A 1 125 ? 16.223 -15.034 -2.056 1.00 81.88 125 ALA A C 1
ATOM 1041 O O . ALA A 1 125 ? 17.316 -15.441 -2.468 1.00 81.88 125 ALA A O 1
ATOM 1042 N N . SER A 1 126 ? 16.031 -14.473 -0.858 1.00 83.38 126 SER A N 1
ATOM 1043 C CA . SER A 1 126 ? 17.071 -14.051 0.080 1.00 83.38 126 SER A CA 1
ATOM 1044 C C . SER A 1 126 ? 17.554 -15.192 0.983 1.00 83.38 126 SER A C 1
ATOM 1046 O O . SER A 1 126 ? 18.757 -15.439 1.060 1.00 83.38 126 SER A O 1
ATOM 1048 N N . SER A 1 127 ? 16.642 -15.931 1.627 1.00 87.38 127 SER A N 1
ATOM 1049 C CA . SER A 1 127 ? 16.986 -16.960 2.627 1.00 87.38 127 SER A CA 1
ATOM 1050 C C . SER A 1 127 ? 16.926 -18.400 2.121 1.00 87.38 127 SER A C 1
ATOM 1052 O O . SER A 1 127 ? 17.441 -19.288 2.797 1.00 87.38 127 SER A O 1
ATOM 1054 N N . LYS A 1 128 ? 16.315 -18.650 0.954 1.00 86.31 128 LYS A N 1
ATOM 1055 C CA . LYS A 1 128 ? 15.990 -20.002 0.448 1.00 86.31 128 LYS A CA 1
ATOM 1056 C C . LYS A 1 128 ? 15.029 -20.792 1.347 1.00 86.31 128 LYS A C 1
ATOM 1058 O O . LYS A 1 128 ? 14.954 -22.012 1.238 1.00 86.31 128 LYS A O 1
ATOM 1063 N N . THR A 1 129 ? 14.284 -20.097 2.200 1.00 87.69 129 THR A N 1
ATOM 1064 C CA . THR A 1 129 ? 13.205 -20.648 3.028 1.00 87.69 129 THR A CA 1
ATOM 1065 C C . THR A 1 129 ? 11.909 -19.917 2.721 1.00 87.69 129 THR A C 1
ATOM 1067 O O . THR A 1 129 ? 11.945 -18.741 2.355 1.00 87.69 129 THR A O 1
ATOM 1070 N N . ASP A 1 130 ? 10.776 -20.593 2.886 1.00 90.38 130 ASP A N 1
ATOM 1071 C CA . ASP A 1 130 ? 9.479 -19.935 2.752 1.00 90.38 130 ASP A CA 1
ATOM 1072 C C . ASP A 1 130 ? 9.302 -18.858 3.845 1.00 90.38 130 ASP A C 1
ATOM 1074 O O . ASP A 1 130 ? 9.801 -19.038 4.964 1.00 90.38 130 ASP A O 1
ATOM 1078 N N . PRO A 1 131 ? 8.638 -17.729 3.531 1.00 95.00 131 PRO A N 1
ATOM 1079 C CA . PRO A 1 131 ? 8.286 -16.713 4.519 1.00 95.00 131 PRO A CA 1
ATOM 1080 C C . PRO A 1 131 ? 7.422 -17.259 5.662 1.00 95.00 131 PRO A C 1
ATOM 1082 O O . PRO A 1 131 ? 6.591 -18.139 5.450 1.00 95.00 131 PRO A O 1
ATOM 1085 N N . ASP A 1 132 ? 7.578 -16.686 6.857 1.00 96.50 132 ASP A N 1
ATOM 1086 C CA . ASP A 1 132 ? 6.730 -17.002 8.012 1.00 96.50 132 ASP A CA 1
ATOM 1087 C C . ASP A 1 132 ? 5.249 -16.650 7.751 1.00 96.50 132 ASP A C 1
ATOM 1089 O O . ASP A 1 132 ? 4.915 -15.518 7.391 1.00 96.50 132 ASP A O 1
ATOM 1093 N N . GLU A 1 133 ? 4.364 -17.637 7.922 1.00 96.44 133 GLU A N 1
ATOM 1094 C CA . GLU A 1 133 ? 2.928 -17.535 7.637 1.00 96.44 133 GLU A CA 1
ATOM 1095 C C . GLU A 1 133 ? 2.078 -17.075 8.835 1.00 96.44 133 GLU A C 1
ATOM 1097 O O . GLU A 1 133 ? 0.901 -16.752 8.645 1.00 96.44 133 GLU A O 1
ATOM 1102 N N . ASN A 1 134 ? 2.623 -17.059 10.058 1.00 95.00 134 ASN A N 1
ATOM 1103 C CA . ASN A 1 134 ? 1.835 -16.898 11.282 1.00 95.00 134 ASN A CA 1
ATOM 1104 C C . ASN A 1 134 ? 1.119 -15.550 11.288 1.00 95.00 134 ASN A C 1
ATOM 1106 O O . ASN A 1 134 ? -0.105 -15.502 11.372 1.00 95.00 134 ASN A O 1
ATOM 1110 N N . TYR A 1 135 ? 1.848 -14.449 11.103 1.00 97.00 135 TYR A N 1
ATOM 1111 C CA . TYR A 1 135 ? 1.222 -13.128 11.121 1.00 97.00 135 TYR A CA 1
ATOM 1112 C C . TYR A 1 135 ? 0.187 -12.931 10.009 1.00 97.00 135 TYR A C 1
ATOM 1114 O O . TYR A 1 135 ? -0.885 -12.388 10.262 1.00 97.00 135 TYR A O 1
ATOM 1122 N N . ALA A 1 136 ? 0.463 -13.418 8.796 1.00 97.19 136 ALA A N 1
ATOM 1123 C CA . ALA A 1 136 ? -0.483 -13.330 7.684 1.00 97.19 136 ALA A CA 1
ATOM 1124 C C . ALA A 1 136 ? -1.804 -14.049 8.000 1.00 97.19 136 ALA A C 1
ATOM 1126 O O . ALA A 1 136 ? -2.882 -13.508 7.748 1.00 97.19 136 ALA A O 1
ATOM 1127 N N . ARG A 1 137 ? -1.716 -15.248 8.588 1.00 96.69 137 ARG A N 1
ATOM 1128 C CA . ARG A 1 137 ? -2.873 -16.042 9.008 1.00 96.69 137 ARG A CA 1
ATOM 1129 C C . ARG A 1 137 ? -3.673 -15.328 10.086 1.00 96.69 137 ARG A C 1
ATOM 1131 O O . ARG A 1 137 ? -4.872 -15.138 9.910 1.00 96.69 137 ARG A O 1
ATOM 1138 N N . GLU A 1 138 ? -3.027 -14.900 11.166 1.00 95.44 138 GLU A N 1
ATOM 1139 C CA . GLU A 1 138 ? -3.734 -14.297 12.301 1.00 95.44 138 GLU A CA 1
ATOM 1140 C C . GLU A 1 138 ? -4.292 -12.910 11.968 1.00 95.44 138 GLU A C 1
ATOM 1142 O O . GLU A 1 138 ? -5.387 -12.559 12.415 1.00 95.44 138 GLU A O 1
ATOM 1147 N N . LEU A 1 139 ? -3.612 -12.151 11.101 1.00 96.88 139 LEU A N 1
ATOM 1148 C CA . LEU A 1 139 ? -4.125 -10.880 10.605 1.00 96.88 139 LEU A CA 1
ATOM 1149 C C . LEU A 1 139 ? -5.466 -11.063 9.886 1.00 96.88 139 LEU A C 1
ATOM 1151 O O . LEU A 1 139 ? -6.398 -10.300 10.136 1.00 96.88 139 LEU A O 1
ATOM 1155 N N . MET A 1 140 ? -5.599 -12.085 9.037 1.00 96.50 140 MET A N 1
ATOM 1156 C CA . MET A 1 140 ? -6.866 -12.401 8.371 1.00 96.50 140 MET A CA 1
ATOM 1157 C C . MET A 1 140 ? -7.880 -13.027 9.336 1.00 96.50 140 MET A C 1
ATOM 1159 O O . MET A 1 140 ? -9.015 -12.565 9.451 1.00 96.50 140 MET A O 1
ATOM 1163 N N . GLN A 1 141 ? -7.470 -14.067 10.056 1.00 94.62 141 GLN A N 1
ATOM 1164 C CA . GLN A 1 141 ? -8.359 -14.929 10.828 1.00 94.62 141 GLN A CA 1
ATOM 1165 C C . GLN A 1 141 ? -8.870 -14.288 12.120 1.00 94.62 141 GLN A C 1
ATOM 1167 O O . GLN A 1 141 ? -10.045 -14.437 12.457 1.00 94.62 141 GLN A O 1
ATOM 1172 N N . LEU A 1 142 ? -7.994 -13.626 12.874 1.00 93.12 142 LEU A N 1
ATOM 1173 C CA . LEU A 1 142 ? -8.292 -13.154 14.228 1.00 93.12 142 LEU A CA 1
ATOM 1174 C C . LEU A 1 142 ? -8.465 -11.644 14.304 1.00 93.12 142 LEU A C 1
ATOM 1176 O O . LEU A 1 142 ? -9.222 -11.166 15.148 1.00 93.12 142 LEU A O 1
ATOM 1180 N N . PHE A 1 143 ? -7.782 -10.896 13.441 1.00 95.25 143 PHE A N 1
ATOM 1181 C CA . PHE A 1 143 ? -7.708 -9.442 13.568 1.00 95.25 143 PHE A CA 1
ATOM 1182 C C . PHE A 1 143 ? -8.629 -8.687 12.610 1.00 95.25 143 PHE A C 1
ATOM 1184 O O . PHE A 1 143 ? -8.950 -7.535 12.900 1.00 95.25 143 PHE A O 1
ATOM 1191 N N . THR A 1 144 ? -9.050 -9.296 11.492 1.00 96.81 144 THR A N 1
ATOM 1192 C CA . THR A 1 144 ? -9.791 -8.571 10.443 1.00 96.81 144 THR A CA 1
ATOM 1193 C C . THR A 1 144 ? -11.031 -9.283 9.906 1.00 96.81 144 THR A C 1
ATOM 1195 O O . THR A 1 144 ? -12.132 -8.794 10.136 1.00 96.81 144 THR A O 1
ATOM 1198 N N . ILE A 1 145 ? -10.902 -10.380 9.155 1.00 96.31 145 ILE A N 1
ATOM 1199 C CA . ILE A 1 145 ? -11.988 -10.884 8.290 1.00 96.31 145 ILE A CA 1
ATOM 1200 C C . ILE A 1 145 ? -12.608 -12.205 8.748 1.00 96.31 145 ILE A C 1
ATOM 1202 O O . ILE A 1 145 ? -13.700 -12.542 8.288 1.00 96.31 145 ILE A O 1
ATOM 1206 N N . GLY A 1 146 ? -11.972 -12.924 9.673 1.00 95.25 146 GLY A N 1
ATOM 1207 C CA . GLY A 1 146 ? -12.470 -14.212 10.155 1.00 95.25 146 GLY A CA 1
ATOM 1208 C C . GLY A 1 146 ? -12.273 -15.343 9.147 1.00 95.25 146 GLY A C 1
ATOM 1209 O O . GLY A 1 146 ? -11.722 -15.136 8.072 1.00 95.25 146 GLY A O 1
ATOM 1210 N N . LEU A 1 147 ? -12.716 -16.551 9.508 1.00 94.50 147 LEU A N 1
ATOM 1211 C CA . LEU A 1 147 ? -12.630 -17.750 8.657 1.00 94.50 147 LEU A CA 1
ATOM 1212 C C . LEU A 1 147 ? -13.689 -17.788 7.548 1.00 94.50 147 LEU A C 1
ATOM 1214 O O . LEU A 1 147 ? -13.447 -18.364 6.493 1.00 94.50 147 LEU A O 1
ATOM 1218 N N . TYR A 1 148 ? -14.862 -17.205 7.802 1.00 96.19 148 TYR A N 1
ATOM 1219 C CA . TYR A 1 148 ? -16.039 -17.364 6.952 1.00 96.19 148 TYR A CA 1
ATOM 1220 C C . TYR A 1 148 ? -16.673 -16.029 6.591 1.00 96.19 148 TYR A C 1
ATOM 1222 O O . TYR A 1 148 ? -16.662 -15.091 7.385 1.00 96.19 148 TYR A O 1
ATOM 1230 N N . GLU A 1 149 ? -17.230 -15.955 5.389 1.00 95.88 149 GLU A N 1
ATOM 1231 C CA . GLU A 1 149 ? -17.922 -14.790 4.854 1.00 95.88 149 GLU A CA 1
ATOM 1232 C C . GLU A 1 149 ? -19.161 -14.463 5.695 1.00 95.88 149 GLU A C 1
ATOM 1234 O O . GLU A 1 149 ? -19.940 -15.347 6.061 1.00 95.88 149 GLU A O 1
ATOM 1239 N N . LEU A 1 150 ? -19.341 -13.179 6.007 1.00 96.44 150 LEU A N 1
ATOM 1240 C CA . LEU A 1 150 ? -20.379 -12.682 6.904 1.00 96.44 150 LEU A CA 1
ATOM 1241 C C . LEU A 1 150 ? -21.341 -11.754 6.166 1.00 96.44 150 LEU A C 1
ATOM 1243 O O . LEU A 1 150 ? -20.956 -10.922 5.343 1.00 96.44 150 LEU A O 1
ATOM 1247 N N . ASN A 1 151 ? -22.618 -11.858 6.512 1.00 95.81 151 ASN A N 1
ATOM 1248 C CA . ASN A 1 151 ? -23.586 -10.799 6.271 1.00 95.81 151 ASN A CA 1
ATOM 1249 C C . ASN A 1 151 ? -23.338 -9.633 7.237 1.00 95.81 151 ASN A C 1
ATOM 1251 O O . ASN A 1 151 ? -22.675 -9.770 8.266 1.00 95.81 151 ASN A O 1
ATOM 1255 N N . ASP A 1 152 ? -23.933 -8.478 6.943 1.00 92.06 152 ASP A N 1
ATOM 1256 C CA . ASP A 1 152 ? -23.782 -7.280 7.778 1.00 92.06 152 ASP A CA 1
ATOM 1257 C C . ASP A 1 152 ? -24.288 -7.458 9.215 1.00 92.06 152 ASP A C 1
ATOM 1259 O O . ASP A 1 152 ? -23.854 -6.737 10.110 1.00 92.06 152 ASP A O 1
ATOM 1263 N N . ASP A 1 153 ? -25.179 -8.423 9.435 1.00 95.81 153 ASP A N 1
ATOM 1264 C CA . ASP A 1 153 ? -25.718 -8.811 10.736 1.00 95.81 153 ASP A CA 1
ATOM 1265 C C . ASP A 1 153 ? -24.875 -9.872 11.471 1.00 95.81 153 ASP A C 1
ATOM 1267 O O . ASP A 1 153 ? -25.252 -10.323 12.550 1.00 95.81 153 ASP A O 1
ATOM 1271 N N . GLY A 1 154 ? -23.724 -10.260 10.913 1.00 93.94 154 GLY A N 1
ATOM 1272 C CA . GLY A 1 154 ? -22.810 -11.252 11.479 1.00 93.94 154 GLY A CA 1
ATOM 1273 C C . GLY A 1 154 ? -23.208 -12.710 11.237 1.00 93.94 154 GLY A C 1
ATOM 1274 O O . GLY A 1 154 ? -22.494 -13.602 11.690 1.00 93.94 154 GLY A O 1
ATOM 1275 N N . SER A 1 155 ? -24.312 -12.983 10.535 1.00 95.19 155 SER A N 1
ATOM 1276 C CA . SER A 1 155 ? -24.658 -14.347 10.120 1.00 95.19 155 SER A CA 1
ATOM 1277 C C . SER A 1 155 ? -23.750 -14.843 8.986 1.00 95.19 155 SER A C 1
ATOM 1279 O O . SER A 1 155 ? -23.245 -14.051 8.191 1.00 95.19 155 SER A O 1
ATOM 1281 N N . LEU A 1 156 ? -23.542 -16.161 8.905 1.00 95.62 156 LEU A N 1
ATOM 1282 C CA . LEU A 1 156 ? -22.691 -16.778 7.881 1.00 95.62 156 LEU A CA 1
ATOM 1283 C C . LEU A 1 156 ? -23.338 -16.695 6.492 1.00 95.62 156 LEU A C 1
ATOM 1285 O O . LEU A 1 156 ? -24.526 -16.987 6.331 1.00 95.62 156 LEU A O 1
ATOM 1289 N N . GLN A 1 157 ? -22.542 -16.370 5.475 1.00 95.81 157 GLN A N 1
ATOM 1290 C CA . GLN A 1 157 ? -22.916 -16.595 4.080 1.00 95.81 157 GLN A CA 1
ATOM 1291 C C . GLN A 1 157 ? -22.678 -18.062 3.726 1.00 95.81 157 GLN A C 1
ATOM 1293 O O . GLN A 1 157 ? -21.589 -18.596 3.935 1.00 95.81 157 GLN A O 1
ATOM 1298 N N . LEU A 1 158 ? -23.714 -18.709 3.194 1.00 95.94 158 LEU A N 1
ATOM 1299 C CA . LEU A 1 158 ? -23.675 -20.117 2.818 1.00 95.94 158 LEU A CA 1
ATOM 1300 C C . LEU A 1 158 ? -23.565 -20.258 1.299 1.00 95.94 158 LEU A C 1
ATOM 1302 O O . LEU A 1 158 ? -24.214 -19.527 0.546 1.00 95.94 158 LEU A O 1
ATOM 1306 N N . GLY A 1 159 ? -22.754 -21.215 0.859 1.00 92.44 159 GLY A N 1
ATOM 1307 C CA . GLY A 1 159 ? -22.652 -21.621 -0.533 1.00 92.44 159 GLY A CA 1
ATOM 1308 C C . GLY A 1 159 ? -23.891 -22.375 -1.014 1.00 92.44 159 GLY A C 1
ATOM 1309 O O . GLY A 1 159 ? -24.818 -22.675 -0.259 1.00 92.44 159 GLY A O 1
ATOM 1310 N N . ALA A 1 160 ? -23.897 -22.724 -2.302 1.00 93.06 160 ALA A N 1
ATOM 1311 C CA . ALA A 1 160 ? -24.979 -23.505 -2.909 1.00 93.06 160 ALA A CA 1
ATOM 1312 C C . ALA A 1 160 ? -25.138 -24.913 -2.294 1.00 93.06 160 ALA A C 1
ATOM 1314 O O . ALA A 1 160 ? -26.193 -25.529 -2.419 1.00 93.06 160 ALA A O 1
ATOM 1315 N N . ASP A 1 161 ? -24.094 -25.414 -1.639 1.00 93.12 161 ASP A N 1
ATOM 1316 C CA . ASP A 1 161 ? -24.037 -26.682 -0.912 1.00 93.12 161 ASP A CA 1
ATOM 1317 C C . ASP A 1 161 ? -24.505 -26.572 0.553 1.00 93.12 161 ASP A C 1
ATOM 1319 O O . ASP A 1 161 ? -24.598 -27.587 1.243 1.00 93.12 161 ASP A O 1
ATOM 1323 N N . GLY A 1 162 ? -24.825 -25.363 1.025 1.00 93.38 162 GLY A N 1
ATOM 1324 C CA . GLY A 1 162 ? -25.234 -25.087 2.402 1.00 93.38 162 GLY A CA 1
ATOM 1325 C C . GLY A 1 162 ? -24.077 -24.960 3.397 1.00 93.38 162 GLY A C 1
ATOM 1326 O O . GLY A 1 162 ? -24.341 -24.735 4.578 1.00 93.38 162 GLY A O 1
ATOM 1327 N N . ASN A 1 163 ? -22.820 -25.069 2.953 1.00 95.00 163 ASN A N 1
ATOM 1328 C CA . ASN A 1 163 ? -21.652 -24.877 3.811 1.00 95.00 163 ASN A CA 1
ATOM 1329 C C . ASN A 1 163 ? -21.266 -23.390 3.892 1.00 95.00 163 ASN A C 1
ATOM 1331 O O . ASN A 1 163 ? -21.485 -22.652 2.927 1.00 95.00 163 ASN A O 1
ATOM 1335 N N . PRO A 1 164 ? -20.685 -22.923 5.010 1.00 95.19 164 PRO A N 1
ATOM 1336 C CA . PRO A 1 164 ? -20.146 -21.569 5.101 1.00 95.19 164 PRO A CA 1
ATOM 1337 C C . PRO A 1 164 ? -19.067 -21.313 4.046 1.00 95.19 164 PRO A C 1
ATOM 1339 O O . PRO A 1 164 ? -18.192 -22.150 3.831 1.00 95.19 164 PRO A O 1
ATOM 1342 N N . LEU A 1 165 ? -19.120 -20.149 3.401 1.00 95.12 165 LEU A N 1
ATOM 1343 C CA . LEU A 1 165 ? -18.096 -19.724 2.448 1.00 95.12 165 LEU A CA 1
ATOM 1344 C C . LEU A 1 165 ? -16.849 -19.254 3.199 1.00 95.12 165 LEU A C 1
ATOM 1346 O O . LEU A 1 165 ? -16.955 -18.413 4.087 1.00 95.12 165 LEU A O 1
ATOM 1350 N N . GLU A 1 166 ? -15.678 -19.776 2.842 1.00 94.62 166 GLU A N 1
ATOM 1351 C CA . GLU A 1 166 ? -14.395 -19.341 3.406 1.00 94.62 166 GLU A CA 1
ATOM 1352 C C . GLU A 1 166 ? -13.990 -17.959 2.867 1.00 94.62 166 GLU A C 1
ATOM 1354 O O . GLU A 1 166 ? -14.245 -17.631 1.708 1.00 94.62 166 GLU A O 1
ATOM 1359 N N . THR A 1 167 ? -13.347 -17.143 3.702 1.00 95.06 167 THR A N 1
ATOM 1360 C CA . THR A 1 167 ? -12.869 -15.792 3.335 1.00 95.06 167 THR A CA 1
ATOM 1361 C C . THR A 1 167 ? -11.532 -15.795 2.605 1.00 95.06 167 THR A C 1
ATOM 1363 O O . THR A 1 167 ? -11.230 -14.858 1.867 1.00 95.06 167 THR A O 1
ATOM 1366 N N . TYR A 1 168 ? -10.706 -16.812 2.844 1.00 94.94 168 TYR A N 1
ATOM 1367 C CA . TYR A 1 168 ? -9.367 -16.946 2.288 1.00 94.94 168 TYR A CA 1
ATOM 1368 C C . TYR A 1 168 ? -8.968 -18.422 2.211 1.00 94.94 168 TYR A C 1
ATOM 1370 O O . TYR A 1 168 ? -9.474 -19.266 2.946 1.00 94.94 168 TYR A O 1
ATOM 1378 N N . SER A 1 169 ? -8.010 -18.726 1.342 1.00 93.06 169 SER A N 1
ATOM 1379 C CA . SER A 1 169 ? -7.426 -20.055 1.174 1.00 93.06 169 SER A CA 1
ATOM 1380 C C . SER A 1 169 ? -6.023 -20.150 1.782 1.00 93.06 169 SER A C 1
ATOM 1382 O O . SER A 1 169 ? -5.382 -19.150 2.105 1.00 93.06 169 SER A O 1
ATOM 1384 N N . THR A 1 170 ? -5.480 -21.369 1.876 1.00 93.00 170 THR A N 1
ATOM 1385 C CA . THR A 1 170 ? -4.079 -21.572 2.304 1.00 93.00 170 THR A CA 1
ATOM 1386 C C . THR A 1 170 ? -3.079 -20.865 1.383 1.00 93.00 170 THR A C 1
ATOM 1388 O O . THR A 1 170 ? -2.032 -20.408 1.841 1.00 93.00 170 THR A O 1
ATOM 1391 N N . ASP A 1 171 ? -3.390 -20.739 0.093 1.00 91.25 171 ASP A N 1
ATOM 1392 C CA . ASP A 1 171 ? -2.510 -20.034 -0.835 1.00 91.25 171 ASP A CA 1
ATOM 1393 C C . ASP A 1 171 ? -2.475 -18.526 -0.561 1.00 91.25 171 ASP A C 1
ATOM 1395 O O . ASP A 1 171 ? -1.442 -17.891 -0.763 1.00 91.25 171 ASP A O 1
ATOM 1399 N N . ASP A 1 172 ? -3.572 -17.946 -0.076 1.00 94.38 172 ASP A N 1
ATOM 1400 C CA . ASP A 1 172 ? -3.631 -16.514 0.227 1.00 94.38 172 ASP A CA 1
ATOM 1401 C C . ASP A 1 172 ? -2.779 -16.177 1.452 1.00 94.38 172 ASP A C 1
ATOM 1403 O O . ASP A 1 172 ? -2.077 -15.168 1.458 1.00 94.38 172 ASP A O 1
ATOM 1407 N N . ILE A 1 173 ? -2.723 -17.085 2.434 1.00 95.44 173 ILE A N 1
ATOM 1408 C CA . ILE A 1 173 ? -1.801 -16.986 3.575 1.00 95.44 173 ILE A CA 1
ATOM 1409 C C . ILE A 1 173 ? -0.354 -16.924 3.084 1.00 95.44 173 ILE A C 1
ATOM 1411 O O . ILE A 1 173 ? 0.398 -16.045 3.498 1.00 95.44 173 ILE A O 1
ATOM 1415 N N . LYS A 1 174 ? 0.026 -17.818 2.165 1.00 93.00 174 LYS A N 1
ATOM 1416 C CA . LYS A 1 174 ? 1.379 -17.865 1.590 1.00 93.00 174 LYS A CA 1
ATOM 1417 C C . LYS A 1 174 ? 1.718 -16.621 0.783 1.00 93.00 174 LYS A C 1
ATOM 1419 O O . LYS A 1 174 ? 2.844 -16.133 0.850 1.00 93.00 174 LYS A O 1
ATOM 1424 N N . GLU A 1 175 ? 0.769 -16.099 0.010 1.00 92.81 175 GLU A N 1
ATOM 1425 C CA . GLU A 1 175 ? 0.977 -14.862 -0.745 1.00 92.81 175 GLU A CA 1
ATOM 1426 C C . GLU A 1 175 ? 1.116 -13.651 0.187 1.00 92.81 175 GLU A C 1
ATOM 1428 O O . GLU A 1 175 ? 2.019 -12.836 -0.001 1.00 92.81 175 GLU A O 1
ATOM 1433 N N . PHE A 1 176 ? 0.306 -13.555 1.243 1.00 96.44 176 PHE A N 1
ATOM 1434 C CA . PHE A 1 176 ? 0.398 -12.462 2.214 1.00 96.44 176 PHE A CA 1
ATOM 1435 C C . PHE A 1 176 ? 1.611 -12.579 3.139 1.00 96.44 176 PHE A C 1
ATOM 1437 O O . PHE A 1 176 ? 2.185 -11.556 3.505 1.00 96.44 176 PHE A O 1
ATOM 1444 N N . ALA A 1 177 ? 2.091 -13.787 3.438 1.00 97.00 177 ALA A N 1
ATOM 1445 C CA . ALA A 1 177 ? 3.338 -14.006 4.174 1.00 97.00 177 ALA A CA 1
ATOM 1446 C C . ALA A 1 177 ? 4.538 -13.318 3.497 1.00 97.00 177 ALA A C 1
ATOM 1448 O O . ALA A 1 177 ? 5.394 -12.741 4.168 1.00 97.00 177 ALA A O 1
ATOM 1449 N N . LYS A 1 178 ? 4.567 -13.272 2.155 1.00 95.75 178 LYS A N 1
ATOM 1450 C CA . LYS A 1 178 ? 5.610 -12.561 1.391 1.00 95.75 178 LYS A CA 1
ATOM 1451 C C . LYS A 1 178 ? 5.640 -11.060 1.696 1.00 95.75 178 LYS A C 1
ATOM 1453 O O . LYS A 1 178 ? 6.719 -10.467 1.682 1.00 95.75 178 LYS A O 1
ATOM 1458 N N . VAL A 1 179 ? 4.493 -10.443 1.994 1.00 97.06 179 VAL A N 1
ATOM 1459 C CA . VAL A 1 179 ? 4.387 -9.015 2.359 1.00 97.06 179 VAL A CA 1
ATOM 1460 C C . VAL A 1 179 ? 5.009 -8.745 3.732 1.00 97.06 179 VAL A C 1
ATOM 1462 O O . VAL A 1 179 ? 5.521 -7.659 3.965 1.00 97.06 179 VAL A O 1
ATOM 1465 N N . TRP A 1 180 ? 5.067 -9.732 4.626 1.00 97.19 180 TRP A N 1
ATOM 1466 C CA . TRP A 1 180 ? 5.641 -9.581 5.971 1.00 97.19 180 TRP A CA 1
ATOM 1467 C C . TRP A 1 180 ? 7.138 -9.902 6.050 1.00 97.19 180 TRP A C 1
ATOM 1469 O O . TRP A 1 180 ? 7.721 -9.962 7.130 1.00 97.19 180 TRP A O 1
ATOM 1479 N N . THR A 1 181 ? 7.798 -10.059 4.902 1.00 96.44 181 THR A N 1
ATOM 1480 C CA . THR A 1 181 ? 9.249 -10.262 4.836 1.00 96.44 181 THR A CA 1
ATOM 1481 C C . THR A 1 181 ? 10.020 -8.947 4.974 1.00 96.44 181 THR A C 1
ATOM 1483 O O . THR A 1 181 ? 9.594 -7.884 4.514 1.00 96.44 181 THR A O 1
ATOM 1486 N N . GLY A 1 182 ? 11.198 -9.019 5.591 1.00 94.44 182 GLY A N 1
ATOM 1487 C CA . GLY A 1 182 ? 12.128 -7.906 5.754 1.00 94.44 182 GLY A CA 1
ATOM 1488 C C . GLY A 1 182 ? 11.856 -6.990 6.944 1.00 94.44 182 GLY A C 1
ATOM 1489 O O . GLY A 1 182 ? 12.559 -5.993 7.074 1.00 94.44 182 GLY A O 1
ATOM 1490 N N . PHE A 1 183 ? 10.896 -7.299 7.816 1.00 95.38 183 PHE A N 1
ATOM 1491 C CA . PHE A 1 183 ? 10.700 -6.551 9.059 1.00 95.38 183 PHE A CA 1
ATOM 1492 C C . PHE A 1 183 ? 11.831 -6.831 10.046 1.00 95.38 183 PHE A C 1
ATOM 1494 O O . PHE A 1 183 ? 12.135 -7.981 10.345 1.00 95.38 183 PHE A O 1
ATOM 1501 N N . GLU A 1 184 ? 12.459 -5.782 10.566 1.00 90.75 184 GLU A N 1
ATOM 1502 C CA . GLU A 1 184 ? 13.513 -5.888 11.570 1.00 90.75 184 GLU A CA 1
ATOM 1503 C C . GLU A 1 184 ? 13.380 -4.796 12.626 1.00 90.75 184 GLU A C 1
ATOM 1505 O O . GLU A 1 184 ? 13.000 -3.658 12.344 1.00 90.75 184 GLU A O 1
ATOM 1510 N N . ILE A 1 185 ? 13.778 -5.117 13.851 1.00 88.44 185 ILE A N 1
ATOM 1511 C CA . ILE A 1 185 ? 13.898 -4.124 14.914 1.00 88.44 185 ILE A CA 1
ATOM 1512 C C . ILE A 1 185 ? 14.949 -3.063 14.576 1.00 88.44 185 ILE A C 1
ATOM 1514 O O . ILE A 1 185 ? 15.945 -3.305 13.882 1.00 88.44 185 ILE A O 1
ATOM 1518 N N . ARG A 1 186 ? 14.717 -1.840 15.058 1.00 84.94 186 ARG A N 1
ATOM 1519 C CA . ARG A 1 186 ? 15.635 -0.722 14.827 1.00 84.94 186 ARG A CA 1
ATOM 1520 C C . ARG A 1 186 ? 16.896 -0.859 15.676 1.00 84.94 186 ARG A C 1
ATOM 1522 O O . ARG A 1 186 ? 16.936 -1.551 16.695 1.00 84.94 186 ARG A O 1
ATOM 1529 N N . ALA A 1 187 ? 17.947 -0.163 15.246 1.00 78.81 187 ALA A N 1
ATOM 1530 C CA . ALA A 1 187 ? 19.145 0.000 16.059 1.00 78.81 187 ALA A CA 1
ATOM 1531 C C . ALA A 1 187 ? 18.817 0.745 17.360 1.00 78.81 187 ALA A C 1
ATOM 1533 O O . ALA A 1 187 ? 17.824 1.473 17.440 1.00 78.81 187 ALA A O 1
ATOM 1534 N N . ARG A 1 188 ? 19.664 0.560 18.376 1.00 73.06 188 ARG A N 1
ATOM 1535 C CA . ARG A 1 188 ? 19.394 1.124 19.694 1.00 73.06 188 ARG A CA 1
ATOM 1536 C C . ARG A 1 188 ? 19.426 2.648 19.714 1.00 73.06 188 ARG A C 1
ATOM 1538 O O . ARG A 1 188 ? 20.274 3.257 19.059 1.00 73.06 188 ARG A O 1
ATOM 1545 N N . ARG A 1 189 ? 18.593 3.257 20.555 1.00 67.25 189 ARG A N 1
ATOM 1546 C CA . ARG A 1 189 ? 18.666 4.682 20.899 1.00 67.25 189 ARG A CA 1
ATOM 1547 C C . ARG A 1 189 ? 19.710 4.917 21.982 1.00 67.25 189 ARG A C 1
ATOM 1549 O O . ARG A 1 189 ? 19.658 4.327 23.061 1.00 67.25 189 ARG A O 1
ATOM 1556 N N . GLY A 1 190 ? 20.634 5.844 21.723 1.00 55.88 190 GLY A N 1
ATOM 1557 C CA . GLY A 1 190 ? 21.713 6.183 22.660 1.00 55.88 190 GLY A CA 1
ATOM 1558 C C . GLY A 1 190 ? 21.245 6.758 24.008 1.00 55.88 190 GLY A C 1
ATOM 1559 O O . GLY A 1 190 ? 22.020 6.764 24.963 1.00 55.88 190 GLY A O 1
ATOM 1560 N N . ASN A 1 191 ? 19.994 7.224 24.094 1.00 52.47 191 ASN A N 1
ATOM 1561 C CA . ASN A 1 191 ? 19.409 7.914 25.247 1.00 52.47 191 ASN A CA 1
ATOM 1562 C C . ASN A 1 191 ? 18.289 7.142 25.974 1.00 52.47 191 ASN A C 1
ATOM 1564 O O . ASN A 1 191 ? 17.752 7.686 26.930 1.00 52.47 191 ASN A O 1
ATOM 1568 N N . VAL A 1 192 ? 17.916 5.935 25.530 1.00 52.41 192 VAL A N 1
ATOM 1569 C CA . VAL A 1 192 ? 16.826 5.143 26.151 1.00 52.41 192 VAL A CA 1
ATOM 1570 C C . VAL A 1 192 ? 17.284 3.723 26.520 1.00 52.41 192 VAL A C 1
ATOM 1572 O O . VAL A 1 192 ? 16.826 3.165 27.504 1.00 52.41 192 VAL A O 1
ATOM 1575 N N . GLU A 1 193 ? 18.253 3.143 25.799 1.00 55.03 193 GLU A N 1
ATOM 1576 C CA . GLU A 1 193 ? 18.471 1.683 25.799 1.00 55.03 193 GLU A CA 1
ATOM 1577 C C . GLU A 1 193 ? 19.881 1.257 26.270 1.00 55.03 193 GLU A C 1
ATOM 1579 O O . GLU A 1 193 ? 20.488 0.318 25.736 1.00 55.03 193 GLU A O 1
ATOM 1584 N N . LYS A 1 194 ? 20.449 1.967 27.257 1.00 50.22 194 LYS A N 1
ATOM 1585 C CA . LYS A 1 194 ? 21.845 1.768 27.706 1.00 50.22 194 LYS A CA 1
ATOM 1586 C C . LYS A 1 194 ? 22.112 0.443 28.437 1.00 50.22 194 LYS A C 1
ATOM 1588 O O . LYS A 1 194 ? 23.244 -0.032 28.376 1.00 50.22 194 LYS A O 1
ATOM 1593 N N . GLU A 1 195 ? 21.119 -0.189 29.063 1.00 47.97 195 GLU A N 1
ATOM 1594 C CA . GLU A 1 195 ? 21.304 -1.421 29.852 1.00 47.97 195 GLU A CA 1
ATOM 1595 C C . GLU A 1 195 ? 20.320 -2.522 29.420 1.00 47.97 195 GLU A C 1
ATOM 1597 O O . GLU A 1 195 ? 19.140 -2.268 29.238 1.00 47.97 195 GLU A O 1
ATOM 1602 N N . GLY A 1 196 ? 20.793 -3.757 29.202 1.00 49.25 196 GLY A N 1
ATOM 1603 C CA . GLY A 1 196 ? 19.939 -4.929 28.918 1.00 49.25 196 GLY A CA 1
ATOM 1604 C C . GLY A 1 196 ? 19.435 -5.098 27.474 1.00 49.25 196 GLY A C 1
ATOM 1605 O O . GLY A 1 196 ? 19.138 -6.217 27.054 1.00 49.25 196 GLY A O 1
ATOM 1606 N N . HIS A 1 197 ? 19.433 -4.045 26.655 1.00 55.66 197 HIS A N 1
ATOM 1607 C CA . HIS A 1 197 ? 18.915 -4.080 25.279 1.00 55.66 197 HIS A CA 1
ATOM 1608 C C . HIS A 1 197 ? 19.869 -4.718 24.264 1.00 55.66 197 HIS A C 1
ATOM 1610 O O . HIS A 1 197 ? 20.043 -4.182 23.180 1.00 55.66 197 HIS A O 1
ATOM 1616 N N . SER A 1 198 ? 20.501 -5.860 24.563 1.00 54.59 198 SER A N 1
ATOM 1617 C CA . SER A 1 198 ? 21.547 -6.452 23.705 1.00 54.59 198 SER A CA 1
ATOM 1618 C C . SER A 1 198 ? 21.147 -6.606 22.218 1.00 54.59 198 SER A C 1
ATOM 1620 O O . SER A 1 198 ? 22.017 -6.573 21.346 1.00 54.59 198 SER A O 1
ATOM 1622 N N . ARG A 1 199 ? 19.839 -6.689 21.930 1.00 63.16 199 ARG A N 1
ATOM 1623 C CA . ARG A 1 199 ? 19.272 -7.034 20.621 1.00 63.16 199 ARG A CA 1
ATOM 1624 C C . ARG A 1 199 ? 18.712 -5.874 19.779 1.00 63.16 199 ARG A C 1
ATOM 1626 O O . ARG A 1 199 ? 18.533 -6.100 18.596 1.00 63.16 199 ARG A O 1
ATOM 1633 N N . GLY A 1 200 ? 18.504 -4.656 20.298 1.00 75.12 200 GLY A N 1
ATOM 1634 C CA . GLY A 1 200 ? 17.970 -3.524 19.504 1.00 75.12 200 GLY A CA 1
ATOM 1635 C C . GLY A 1 200 ? 16.851 -2.736 20.197 1.00 75.12 200 GLY A C 1
ATOM 1636 O O . GLY A 1 200 ? 16.578 -2.964 21.375 1.00 75.12 200 GLY A O 1
ATOM 1637 N N . ASN A 1 201 ? 16.219 -1.818 19.461 1.00 79.12 201 ASN A N 1
ATOM 1638 C CA . ASN A 1 201 ? 15.094 -0.993 19.911 1.00 79.12 201 ASN A CA 1
ATOM 1639 C C . ASN A 1 201 ? 13.766 -1.726 19.679 1.00 79.12 201 ASN A C 1
ATOM 1641 O O . ASN A 1 201 ? 13.477 -2.160 18.565 1.00 79.12 201 ASN A O 1
ATOM 1645 N N . ARG A 1 202 ? 12.976 -1.868 20.748 1.00 79.88 202 ARG A N 1
ATOM 1646 C CA . ARG A 1 202 ? 11.715 -2.632 20.772 1.00 79.88 202 ARG A CA 1
ATOM 1647 C C . ARG A 1 202 ? 10.475 -1.804 21.061 1.00 79.88 202 ARG A C 1
ATOM 1649 O O . ARG A 1 202 ? 9.398 -2.357 21.246 1.00 79.88 202 ARG A O 1
ATOM 1656 N N . LEU A 1 203 ? 10.663 -0.499 21.138 1.00 79.25 203 LEU A N 1
ATOM 1657 C CA . LEU A 1 203 ? 9.596 0.461 21.349 1.00 79.25 203 LEU A CA 1
ATOM 1658 C C . LEU A 1 203 ? 9.184 1.021 19.996 1.00 79.25 203 LEU A C 1
ATOM 1660 O O . LEU A 1 203 ? 8.022 0.952 19.617 1.00 79.25 203 LEU A O 1
ATOM 1664 N N . ASP A 1 204 ? 10.161 1.503 19.232 1.00 84.12 204 ASP A N 1
ATOM 1665 C CA . ASP A 1 204 ? 9.887 2.132 17.951 1.00 84.12 204 ASP A CA 1
ATOM 1666 C C . ASP A 1 204 ? 9.466 1.094 16.903 1.00 84.12 204 ASP A C 1
ATOM 1668 O O . ASP A 1 204 ? 9.955 -0.040 16.886 1.00 84.12 204 ASP A O 1
ATOM 1672 N N . ALA A 1 205 ? 8.594 1.523 15.989 1.00 90.50 205 ALA A N 1
ATOM 1673 C CA . ALA A 1 205 ? 8.149 0.735 14.847 1.00 90.50 205 ALA A CA 1
ATOM 1674 C C . ALA A 1 205 ? 9.330 0.065 14.122 1.00 90.50 205 ALA A C 1
ATOM 1676 O O . ALA A 1 205 ? 10.338 0.717 13.807 1.00 90.50 205 ALA A O 1
ATOM 1677 N N . MET A 1 206 ? 9.183 -1.228 13.828 1.00 92.94 206 MET A N 1
ATOM 1678 C CA . MET A 1 206 ? 10.136 -1.998 13.036 1.00 92.94 206 MET A CA 1
ATOM 1679 C C . MET A 1 206 ? 10.419 -1.301 11.702 1.00 92.94 206 MET A C 1
ATOM 1681 O O . MET A 1 206 ? 9.577 -0.610 11.130 1.00 92.94 206 MET A O 1
ATOM 1685 N N . GLN A 1 207 ? 11.642 -1.462 11.214 1.00 90.19 207 GLN A N 1
ATOM 1686 C CA . GLN A 1 207 ? 12.074 -0.968 9.911 1.00 90.19 207 GLN A CA 1
ATOM 1687 C C . GLN A 1 207 ? 12.042 -2.094 8.878 1.00 90.19 207 GLN A C 1
ATOM 1689 O O . GLN A 1 207 ? 12.177 -3.269 9.219 1.00 90.19 207 GLN A O 1
ATOM 1694 N N . LEU A 1 208 ? 11.938 -1.728 7.603 1.00 90.69 208 LEU A N 1
ATOM 1695 C CA . LEU A 1 208 ? 11.963 -2.677 6.495 1.00 90.69 208 LEU A CA 1
ATOM 1696 C C . LEU A 1 208 ? 13.354 -2.764 5.857 1.00 90.69 208 LEU A C 1
ATOM 1698 O O . LEU A 1 208 ? 13.931 -1.769 5.419 1.00 90.69 208 LEU A O 1
ATOM 1702 N N . LYS A 1 209 ? 13.876 -3.983 5.728 1.00 89.38 209 LYS A N 1
ATOM 1703 C CA . LYS A 1 209 ? 15.022 -4.339 4.881 1.00 89.38 209 LYS A CA 1
ATOM 1704 C C . LYS A 1 209 ? 14.559 -4.628 3.459 1.00 89.38 209 LYS A C 1
ATOM 1706 O O . LYS A 1 209 ? 14.565 -5.774 3.005 1.00 89.38 209 LYS A O 1
ATOM 1711 N N . ALA A 1 210 ? 14.161 -3.566 2.768 1.00 84.06 210 ALA A N 1
ATOM 1712 C CA . ALA A 1 210 ? 13.637 -3.633 1.406 1.00 84.06 210 ALA A CA 1
ATOM 1713 C C . ALA A 1 210 ? 14.604 -3.131 0.323 1.00 84.06 210 ALA A C 1
ATOM 1715 O O . ALA A 1 210 ? 14.269 -3.151 -0.857 1.00 84.06 210 ALA A O 1
ATOM 1716 N N . ASN A 1 211 ? 15.806 -2.692 0.697 1.00 75.69 211 ASN A N 1
ATOM 1717 C CA . ASN A 1 211 ? 16.803 -2.138 -0.214 1.00 75.69 211 ASN A CA 1
ATOM 1718 C C . ASN A 1 211 ? 18.205 -2.743 0.022 1.00 75.69 211 ASN A C 1
ATOM 1720 O O . ASN A 1 211 ? 18.522 -3.288 1.081 1.00 75.69 211 ASN A O 1
ATOM 1724 N N . GLY A 1 212 ? 19.073 -2.640 -0.990 1.00 67.12 212 GLY A N 1
ATOM 1725 C CA . GLY A 1 212 ? 20.475 -3.076 -0.925 1.00 67.12 212 GLY A CA 1
ATOM 1726 C C . GLY A 1 212 ? 20.706 -4.601 -0.892 1.00 67.12 212 GLY A C 1
ATOM 1727 O O . GLY A 1 212 ? 19.779 -5.397 -0.895 1.00 67.12 212 GLY A O 1
ATOM 1728 N N . VAL A 1 213 ? 21.984 -5.024 -0.857 1.00 59.12 213 VAL A N 1
ATOM 1729 C CA . VAL A 1 213 ? 22.422 -6.446 -1.033 1.00 59.12 213 VAL A CA 1
ATOM 1730 C C . VAL A 1 213 ? 21.832 -7.422 -0.036 1.00 59.12 213 VAL A C 1
ATOM 1732 O O . VAL A 1 213 ? 21.741 -8.605 -0.331 1.00 59.12 213 VAL A O 1
ATOM 1735 N N . ASN A 1 214 ? 21.412 -6.921 1.116 1.00 69.00 214 ASN A N 1
ATOM 1736 C CA . ASN A 1 214 ? 20.787 -7.733 2.141 1.00 69.00 214 ASN A CA 1
ATOM 1737 C C . ASN A 1 214 ? 19.272 -7.500 2.160 1.00 69.00 214 ASN A C 1
ATOM 1739 O O . ASN A 1 214 ? 18.675 -7.574 3.232 1.00 69.00 214 ASN A O 1
ATOM 1743 N N . THR A 1 215 ? 18.665 -7.159 1.014 1.00 81.12 215 THR A N 1
ATOM 1744 C CA . THR A 1 215 ? 17.211 -7.071 0.908 1.00 81.12 215 THR A CA 1
ATOM 1745 C C . THR A 1 215 ? 16.616 -8.420 1.295 1.00 81.12 215 THR A C 1
ATOM 1747 O O . THR A 1 215 ? 17.018 -9.484 0.811 1.00 81.12 215 THR A O 1
ATOM 1750 N N . ARG A 1 216 ? 15.709 -8.368 2.261 1.00 90.12 216 ARG A N 1
ATOM 1751 C CA . ARG A 1 216 ? 14.965 -9.519 2.774 1.00 90.12 216 ARG A CA 1
ATOM 1752 C C . ARG A 1 216 ? 13.510 -9.458 2.345 1.00 90.12 216 ARG A C 1
ATOM 1754 O O . ARG A 1 216 ? 12.829 -10.469 2.439 1.00 90.12 216 ARG A O 1
ATOM 1761 N N . ARG A 1 217 ? 13.057 -8.303 1.851 1.00 93.19 217 ARG A N 1
ATOM 1762 C CA . ARG A 1 217 ? 11.724 -8.121 1.286 1.00 93.19 217 ARG A CA 1
ATOM 1763 C C . ARG A 1 217 ? 11.558 -8.952 0.017 1.00 93.19 217 ARG A C 1
ATOM 1765 O O . ARG A 1 217 ? 12.465 -9.037 -0.812 1.00 93.19 217 ARG A O 1
ATOM 1772 N N . ASP A 1 218 ? 10.392 -9.557 -0.143 1.00 93.56 218 ASP A N 1
ATOM 1773 C CA . ASP A 1 218 ? 9.979 -10.178 -1.392 1.00 93.56 218 ASP A CA 1
ATOM 1774 C C . ASP A 1 218 ? 9.564 -9.091 -2.391 1.00 93.56 218 ASP A C 1
ATOM 1776 O O . ASP A 1 218 ? 8.662 -8.302 -2.112 1.00 93.56 218 ASP A O 1
ATOM 1780 N N . LEU A 1 219 ? 10.214 -9.050 -3.554 1.00 91.88 219 LEU A N 1
ATOM 1781 C CA . LEU A 1 219 ? 10.027 -7.988 -4.552 1.00 91.88 219 LEU A CA 1
ATOM 1782 C C . LEU A 1 219 ? 9.048 -8.364 -5.680 1.00 91.88 219 LEU A C 1
ATOM 1784 O O . LEU A 1 219 ? 8.809 -7.560 -6.579 1.00 91.88 219 LEU A O 1
ATOM 1788 N N . PHE A 1 220 ? 8.513 -9.587 -5.674 1.00 93.31 220 PHE A N 1
ATOM 1789 C CA . PHE A 1 220 ? 7.677 -10.113 -6.755 1.00 93.31 220 PHE A CA 1
ATOM 1790 C C . PHE A 1 220 ? 6.204 -9.707 -6.580 1.00 93.31 220 PHE A C 1
ATOM 1792 O O . PHE A 1 220 ? 5.817 -9.265 -5.502 1.00 93.31 220 PHE A O 1
ATOM 1799 N N . PRO A 1 221 ? 5.351 -9.833 -7.605 1.00 95.50 221 PRO A N 1
ATOM 1800 C CA . PRO A 1 221 ? 3.914 -9.626 -7.442 1.00 95.50 221 PRO A CA 1
ATOM 1801 C C . PRO A 1 221 ? 3.298 -10.534 -6.376 1.00 95.50 221 PRO A C 1
ATOM 1803 O O . PRO A 1 221 ? 3.681 -11.700 -6.262 1.00 95.50 221 PRO A O 1
ATOM 1806 N N . LYS A 1 222 ? 2.296 -10.024 -5.655 1.00 93.88 222 LYS A N 1
ATOM 1807 C CA . LYS A 1 222 ? 1.446 -10.818 -4.756 1.00 93.88 222 LYS A CA 1
ATOM 1808 C C . LYS A 1 222 ? -0.007 -10.722 -5.188 1.00 93.88 222 LYS A C 1
ATOM 1810 O O . LYS A 1 222 ? -0.452 -9.674 -5.657 1.00 93.88 222 LYS A O 1
ATOM 1815 N N . MET A 1 223 ? -0.743 -11.815 -5.042 1.00 92.88 223 MET A N 1
ATOM 1816 C CA . MET A 1 223 ? -2.188 -11.813 -5.272 1.00 92.88 223 MET A CA 1
ATOM 1817 C C . MET A 1 223 ? -2.947 -11.177 -4.105 1.00 92.88 223 MET A C 1
ATOM 1819 O O . MET A 1 223 ? -2.438 -11.148 -2.990 1.00 92.88 223 MET A O 1
ATOM 1823 N N . ASN A 1 224 ? -4.160 -10.693 -4.372 1.00 92.19 224 ASN A N 1
ATOM 1824 C CA . ASN A 1 224 ? -5.140 -10.307 -3.350 1.00 92.19 224 ASN A CA 1
ATOM 1825 C C . ASN A 1 224 ? -6.207 -11.416 -3.159 1.00 92.19 224 ASN A C 1
ATOM 1827 O O . ASN A 1 224 ? -6.201 -12.397 -3.904 1.00 92.19 224 ASN A O 1
ATOM 1831 N N . LEU A 1 225 ? -7.138 -11.260 -2.204 1.00 90.44 225 LEU A N 1
ATOM 1832 C CA . LEU A 1 225 ? -8.168 -12.272 -1.884 1.00 90.44 225 LEU A CA 1
ATOM 1833 C C . LEU A 1 225 ? -9.189 -12.528 -3.009 1.00 90.44 225 LEU A C 1
ATOM 1835 O O . LEU A 1 225 ? -9.839 -13.568 -3.037 1.00 90.44 225 LEU A O 1
ATOM 1839 N N . HIS A 1 226 ? -9.353 -11.606 -3.960 1.00 73.50 226 HIS A N 1
ATOM 1840 C CA . HIS A 1 226 ? -10.422 -11.651 -4.968 1.00 73.50 226 HIS A CA 1
ATOM 1841 C C . HIS A 1 226 ? -9.913 -12.031 -6.362 1.00 73.50 226 HIS A C 1
ATOM 1843 O O . HIS A 1 226 ? -10.392 -11.523 -7.376 1.00 73.50 226 HIS A O 1
ATOM 1849 N N . SER A 1 227 ? -8.917 -12.919 -6.440 1.00 70.25 227 SER A N 1
ATOM 1850 C CA . SER A 1 227 ? -8.291 -13.307 -7.716 1.00 70.25 227 SER A CA 1
ATOM 1851 C C . SER A 1 227 ? -7.725 -12.112 -8.516 1.00 70.25 227 SER A C 1
ATOM 1853 O O . SER A 1 227 ? -7.639 -12.152 -9.749 1.00 70.25 227 SER A O 1
ATOM 1855 N N . GLY A 1 228 ? -7.367 -11.024 -7.833 1.00 89.50 228 GLY A N 1
ATOM 1856 C CA . GLY A 1 228 ? -6.625 -9.881 -8.361 1.00 89.50 228 GLY A CA 1
ATOM 1857 C C . GLY A 1 228 ? -5.203 -9.837 -7.802 1.00 89.50 228 GLY A C 1
ATOM 1858 O O . GLY A 1 228 ? -4.688 -10.834 -7.291 1.00 89.50 228 GLY A O 1
ATOM 1859 N N . TYR A 1 229 ? -4.567 -8.673 -7.886 1.00 95.06 229 TYR A N 1
ATOM 1860 C CA . TYR A 1 229 ? -3.223 -8.446 -7.360 1.00 95.06 229 TYR A CA 1
ATOM 1861 C C . TYR A 1 229 ? -3.211 -7.379 -6.269 1.00 95.06 229 TYR A C 1
ATOM 1863 O O . TYR A 1 229 ? -4.059 -6.485 -6.217 1.00 95.06 229 TYR A O 1
ATOM 1871 N N . LEU A 1 230 ? -2.238 -7.491 -5.371 1.00 94.31 230 LEU A N 1
ATOM 1872 C CA . LEU A 1 230 ? -1.929 -6.445 -4.413 1.00 94.31 230 LEU A CA 1
ATOM 1873 C C . LEU A 1 230 ? -1.317 -5.269 -5.187 1.00 94.31 230 LEU A C 1
ATOM 1875 O O . LEU A 1 230 ? -0.268 -5.418 -5.813 1.00 94.31 230 LEU A O 1
ATOM 1879 N N . GLY A 1 231 ? -2.010 -4.129 -5.202 1.00 93.38 231 GLY A N 1
ATOM 1880 C CA . GLY A 1 231 ? -1.735 -3.012 -6.114 1.00 93.38 231 GLY A CA 1
ATOM 1881 C C . GLY A 1 231 ? -2.862 -2.727 -7.114 1.00 93.38 231 GLY A C 1
ATOM 1882 O O . GLY A 1 231 ? -2.803 -1.736 -7.838 1.00 93.38 231 GLY A O 1
ATOM 1883 N N . ASP A 1 232 ? -3.912 -3.550 -7.150 1.00 93.50 232 ASP A N 1
ATOM 1884 C CA . ASP A 1 232 ? -5.138 -3.211 -7.875 1.00 93.50 232 ASP A CA 1
ATOM 1885 C C . ASP A 1 232 ? -5.794 -1.963 -7.255 1.00 93.50 232 ASP A C 1
ATOM 1887 O O . ASP A 1 232 ? -5.951 -1.857 -6.044 1.00 93.50 232 ASP A O 1
ATOM 1891 N N . GLY A 1 233 ? -6.195 -1.000 -8.084 1.00 92.62 233 GLY A N 1
ATOM 1892 C CA . GLY A 1 233 ? -6.680 0.314 -7.653 1.00 92.62 233 GLY A CA 1
ATOM 1893 C C . GLY A 1 233 ? -5.574 1.330 -7.344 1.00 92.62 233 GLY A C 1
ATOM 1894 O O . GLY A 1 233 ? -5.887 2.485 -7.058 1.00 92.62 233 GLY A O 1
ATOM 1895 N N . VAL A 1 234 ? -4.301 0.944 -7.459 1.00 96.00 234 VAL A N 1
ATOM 1896 C CA . VAL A 1 234 ? -3.136 1.834 -7.346 1.00 96.00 234 VAL A CA 1
ATOM 1897 C C . VAL A 1 234 ? -2.667 2.236 -8.761 1.00 96.00 234 VAL A C 1
ATOM 1899 O O . VAL A 1 234 ? -2.698 1.396 -9.667 1.00 96.00 234 VAL A O 1
ATOM 1902 N N . PRO A 1 235 ? -2.289 3.508 -9.014 1.00 97.00 235 PRO A N 1
ATOM 1903 C CA . PRO A 1 235 ? -1.866 3.952 -10.345 1.00 97.00 235 PRO A CA 1
ATOM 1904 C C . PRO A 1 235 ? -0.558 3.307 -10.804 1.00 97.00 235 PRO A C 1
ATOM 1906 O O . PRO A 1 235 ? 0.292 2.950 -9.985 1.00 97.00 235 PRO A O 1
ATOM 1909 N N . LEU A 1 236 ? -0.359 3.219 -12.122 1.00 97.12 236 LEU A N 1
ATOM 1910 C CA . LEU A 1 236 ? 0.950 2.866 -12.668 1.00 97.12 236 LEU A CA 1
ATOM 1911 C C . LEU A 1 236 ? 1.952 3.991 -12.396 1.00 97.12 236 LEU A C 1
ATOM 1913 O O . LEU A 1 236 ? 1.627 5.169 -12.536 1.00 97.12 236 LEU A O 1
ATOM 1917 N N . CYS A 1 237 ? 3.194 3.642 -12.066 1.00 95.88 237 CYS A N 1
ATOM 1918 C CA . CYS A 1 237 ? 4.244 4.640 -11.856 1.00 95.88 237 CYS A CA 1
ATOM 1919 C C . CYS A 1 237 ? 4.554 5.451 -13.122 1.00 95.88 237 CYS A C 1
ATOM 1921 O O . CYS A 1 237 ? 4.885 6.625 -13.015 1.00 95.88 237 CYS A O 1
ATOM 1923 N N . ALA A 1 238 ? 4.388 4.844 -14.300 1.00 94.25 238 ALA A N 1
ATOM 1924 C CA . ALA A 1 238 ? 4.508 5.511 -15.596 1.00 94.25 238 ALA A CA 1
ATOM 1925 C C . ALA A 1 238 ? 3.354 6.491 -15.902 1.00 94.25 238 ALA A C 1
ATOM 1927 O O . ALA A 1 238 ? 3.498 7.346 -16.770 1.00 94.25 238 ALA A O 1
ATOM 1928 N N . ASP A 1 239 ? 2.220 6.373 -15.200 1.00 95.19 239 ASP A N 1
ATOM 1929 C CA . ASP A 1 239 ? 1.037 7.225 -15.391 1.00 95.19 239 ASP A CA 1
ATOM 1930 C C . ASP A 1 239 ? 0.963 8.369 -14.362 1.00 95.19 239 ASP A C 1
ATOM 1932 O O . ASP A 1 239 ? -0.016 9.124 -14.330 1.00 95.19 239 ASP A O 1
ATOM 1936 N N . LEU A 1 240 ? 1.973 8.506 -13.494 1.00 95.56 240 LEU A N 1
ATOM 1937 C CA . LEU A 1 240 ? 2.049 9.645 -12.586 1.00 95.56 240 LEU A CA 1
ATOM 1938 C C . LEU A 1 240 ? 2.213 10.954 -13.382 1.00 95.56 240 LEU A C 1
ATOM 1940 O O . LEU A 1 240 ? 2.837 10.959 -14.445 1.00 95.56 240 LEU A O 1
ATOM 1944 N N . PRO A 1 241 ? 1.677 12.085 -12.883 1.00 94.25 241 PRO A N 1
ATOM 1945 C CA . PRO A 1 241 ? 1.885 13.376 -13.523 1.00 94.25 241 PRO A CA 1
ATOM 1946 C C . PRO A 1 241 ? 3.377 13.690 -13.671 1.00 94.25 241 PRO A C 1
ATOM 1948 O O . PRO A 1 241 ? 4.167 13.412 -12.768 1.00 94.25 241 PRO A O 1
ATOM 1951 N N . GLN A 1 242 ? 3.761 14.332 -14.774 1.00 91.75 242 GLN A N 1
ATOM 1952 C CA . GLN A 1 242 ? 5.113 14.871 -14.904 1.00 91.75 242 GLN A CA 1
ATOM 1953 C C . GLN A 1 242 ? 5.400 15.833 -13.741 1.00 91.75 242 GLN A C 1
ATOM 1955 O O . GLN A 1 242 ? 4.554 16.666 -13.407 1.00 91.75 242 GLN A O 1
ATOM 1960 N N . HIS A 1 243 ? 6.586 15.718 -13.137 1.00 94.25 243 HIS A N 1
ATOM 1961 C CA . HIS A 1 243 ? 6.958 16.442 -11.920 1.00 94.25 243 HIS A CA 1
ATOM 1962 C C . HIS A 1 243 ? 5.983 16.184 -10.760 1.00 94.25 243 HIS A C 1
ATOM 1964 O O . HIS A 1 243 ? 5.596 17.108 -10.046 1.00 94.25 243 HIS A O 1
ATOM 1970 N N . HIS A 1 244 ? 5.581 14.930 -10.531 1.00 95.81 244 HIS A N 1
ATOM 1971 C CA . HIS A 1 244 ? 4.610 14.563 -9.488 1.00 95.81 244 HIS A CA 1
ATOM 1972 C C . HIS A 1 244 ? 4.996 15.001 -8.058 1.00 95.81 244 HIS A C 1
ATOM 1974 O O . HIS A 1 244 ? 4.161 14.975 -7.153 1.00 95.81 244 HIS A O 1
ATOM 1980 N N . PHE A 1 245 ? 6.244 15.418 -7.822 1.00 96.12 245 PHE A N 1
ATOM 1981 C CA . PHE A 1 245 ? 6.680 16.060 -6.576 1.00 96.12 245 PHE A CA 1
ATOM 1982 C C . PHE A 1 245 ? 6.109 17.479 -6.369 1.00 96.12 245 PHE A C 1
ATOM 1984 O O . PHE A 1 245 ? 6.112 17.980 -5.244 1.00 96.12 245 PHE A O 1
ATOM 1991 N N . LEU A 1 246 ? 5.574 18.092 -7.429 1.00 96.94 246 LEU A N 1
ATOM 1992 C CA . LEU A 1 246 ? 4.862 19.375 -7.443 1.00 96.94 246 LEU A CA 1
ATOM 1993 C C . LEU A 1 246 ? 3.339 19.217 -7.547 1.00 96.94 246 LEU A C 1
ATOM 1995 O O . LEU A 1 246 ? 2.617 20.207 -7.445 1.00 96.94 246 LEU A O 1
ATOM 1999 N N . SER A 1 247 ? 2.832 18.003 -7.774 1.00 96.25 247 SER A N 1
ATOM 2000 C CA . SER A 1 247 ? 1.396 17.752 -7.925 1.00 96.25 247 SER A CA 1
ATOM 2001 C C . SER A 1 247 ? 0.616 18.022 -6.644 1.00 96.25 247 SER A C 1
ATOM 2003 O O . SER A 1 247 ? 1.108 17.827 -5.531 1.00 96.25 247 SER A O 1
ATOM 2005 N N . LYS A 1 248 ? -0.660 18.385 -6.796 1.00 95.12 248 LYS A N 1
ATOM 2006 C CA . LYS A 1 248 ? -1.609 18.411 -5.681 1.00 95.12 248 LYS A CA 1
ATOM 2007 C C . LYS A 1 248 ? -1.578 17.078 -4.924 1.00 95.12 248 LYS A C 1
ATOM 2009 O O . LYS A 1 248 ? -1.664 16.010 -5.525 1.00 95.12 248 LYS A O 1
ATOM 2014 N N . GLY A 1 249 ? -1.483 17.151 -3.600 1.00 93.81 249 GLY A N 1
ATOM 2015 C CA . GLY A 1 249 ? -1.382 15.987 -2.723 1.00 93.81 249 GLY A CA 1
ATOM 2016 C C . GLY A 1 249 ? 0.023 15.386 -2.616 1.00 93.81 249 GLY A C 1
ATOM 2017 O O . GLY A 1 249 ? 0.186 14.403 -1.896 1.00 93.81 249 GLY A O 1
ATOM 2018 N N . ALA A 1 250 ? 1.039 15.954 -3.279 1.00 96.31 250 ALA A N 1
ATOM 2019 C CA . ALA A 1 250 ? 2.432 15.587 -3.043 1.00 96.31 250 ALA A CA 1
ATOM 2020 C C . ALA A 1 250 ? 2.784 15.787 -1.562 1.00 96.31 250 ALA A C 1
ATOM 2022 O O . ALA A 1 250 ? 2.518 16.847 -0.989 1.00 96.31 250 ALA A O 1
ATOM 2023 N N . ARG A 1 251 ? 3.364 14.748 -0.953 1.00 96.69 251 ARG A N 1
ATOM 2024 C CA . ARG A 1 251 ? 3.664 14.688 0.478 1.00 96.69 251 ARG A CA 1
ATOM 2025 C C . ARG A 1 251 ? 5.142 14.934 0.731 1.00 96.69 251 ARG A C 1
ATOM 2027 O O . ARG A 1 251 ? 5.990 14.222 0.196 1.00 96.69 251 ARG A O 1
ATOM 2034 N N . TRP A 1 252 ? 5.432 15.902 1.587 1.00 96.19 252 TRP A N 1
ATOM 2035 C CA . TRP A 1 252 ? 6.777 16.280 2.000 1.00 96.19 252 TRP A CA 1
ATOM 2036 C C . TRP A 1 252 ? 6.922 16.130 3.510 1.00 96.19 252 TRP A C 1
ATOM 2038 O O . TRP A 1 252 ? 6.111 16.659 4.266 1.00 96.19 252 TRP A O 1
ATOM 2048 N N . VAL A 1 253 ? 7.954 15.416 3.953 1.00 94.94 253 VAL A N 1
ATOM 2049 C CA . VAL A 1 253 ? 8.235 15.156 5.370 1.00 94.94 253 VAL A CA 1
ATOM 2050 C C . VAL A 1 253 ? 9.451 15.964 5.798 1.00 94.94 253 VAL A C 1
ATOM 2052 O O . VAL A 1 253 ? 10.501 15.914 5.159 1.00 94.94 253 VAL A O 1
ATOM 2055 N N . TYR A 1 254 ? 9.312 16.722 6.880 1.00 93.88 254 TYR A N 1
ATOM 2056 C CA . TYR A 1 254 ? 10.382 17.548 7.422 1.00 93.88 254 TYR A CA 1
ATOM 2057 C C . TYR A 1 254 ? 11.461 16.693 8.091 1.00 93.88 254 TYR A C 1
ATOM 2059 O O . TYR A 1 254 ? 11.179 15.948 9.030 1.00 93.88 254 TYR A O 1
ATOM 2067 N N . LEU A 1 255 ? 12.712 16.842 7.652 1.00 89.19 255 LEU A N 1
ATOM 2068 C CA . LEU A 1 255 ? 13.869 16.140 8.220 1.00 89.19 255 LEU A CA 1
ATOM 2069 C C . LEU A 1 255 ? 14.674 17.003 9.209 1.00 89.19 255 LEU A C 1
ATOM 2071 O O . LEU A 1 255 ? 15.573 16.515 9.899 1.00 89.19 255 LEU A O 1
ATOM 2075 N N . GLY A 1 256 ? 14.372 18.300 9.303 1.00 88.69 256 GLY A N 1
ATOM 2076 C CA . GLY A 1 256 ? 15.129 19.221 10.146 1.00 88.69 256 GLY A CA 1
ATOM 2077 C C . GLY A 1 256 ? 16.470 19.611 9.540 1.00 88.69 256 GLY A C 1
ATOM 2078 O O . GLY A 1 256 ? 16.568 19.912 8.353 1.00 88.69 256 GLY A O 1
ATOM 2079 N N . SER A 1 257 ? 17.506 19.650 10.379 1.00 83.94 257 SER A N 1
ATOM 2080 C CA . SER A 1 257 ? 18.880 19.978 9.979 1.00 83.94 257 SER A CA 1
ATOM 2081 C C . SER A 1 257 ? 19.677 18.767 9.494 1.00 83.94 257 SER A C 1
ATOM 2083 O O . SER A 1 257 ? 20.854 18.907 9.184 1.00 83.94 257 SER A O 1
ATOM 2085 N N . ASN A 1 258 ? 19.079 17.573 9.485 1.00 80.12 258 ASN A N 1
ATOM 2086 C CA . ASN A 1 258 ? 19.722 16.363 8.994 1.00 80.12 258 ASN A CA 1
ATOM 2087 C C . ASN A 1 258 ? 19.147 16.027 7.611 1.00 80.12 258 ASN A C 1
ATOM 2089 O O . ASN A 1 258 ? 17.947 15.790 7.516 1.00 80.12 258 ASN A O 1
ATOM 2093 N N . PRO A 1 259 ? 19.960 15.982 6.544 1.00 76.50 259 PRO A N 1
ATOM 2094 C CA . PRO A 1 259 ? 19.465 15.690 5.205 1.00 76.50 259 PRO A CA 1
ATOM 2095 C C . PRO A 1 259 ? 19.161 14.203 4.972 1.00 76.50 259 PRO A C 1
ATOM 2097 O O . PRO A 1 259 ? 18.793 13.848 3.859 1.00 76.50 259 PRO A O 1
ATOM 2100 N N . TYR A 1 260 ? 19.348 13.318 5.960 1.00 77.25 260 TYR A N 1
ATOM 2101 C CA . TYR A 1 260 ? 19.208 11.873 5.780 1.00 77.25 260 TYR A CA 1
ATOM 2102 C C . TYR A 1 260 ? 17.756 11.450 5.509 1.00 77.25 260 TYR A C 1
ATOM 2104 O O . TYR A 1 260 ? 16.929 11.406 6.421 1.00 77.25 260 TYR A O 1
ATOM 2112 N N . ALA A 1 261 ? 17.483 11.083 4.254 1.00 79.50 261 ALA A N 1
ATOM 2113 C CA . ALA A 1 261 ? 16.229 10.471 3.831 1.00 79.50 261 ALA A CA 1
ATOM 2114 C C . ALA A 1 261 ? 15.977 9.165 4.599 1.00 79.50 261 ALA A C 1
ATOM 2116 O O . ALA A 1 261 ? 16.792 8.240 4.575 1.00 79.50 261 ALA A O 1
ATOM 2117 N N . THR A 1 262 ? 14.840 9.084 5.282 1.00 78.75 262 THR A N 1
ATOM 2118 C CA . THR A 1 262 ? 14.484 7.937 6.128 1.00 78.75 262 THR A CA 1
ATOM 2119 C C . THR A 1 262 ? 13.753 6.846 5.355 1.00 78.75 262 THR A C 1
ATOM 2121 O O . THR A 1 262 ? 13.921 5.667 5.669 1.00 78.75 262 THR A O 1
ATOM 2124 N N . LEU A 1 263 ? 12.990 7.224 4.325 1.00 79.62 263 LEU A N 1
ATOM 2125 C CA . LEU A 1 263 ? 12.197 6.315 3.491 1.00 79.62 263 LEU A CA 1
ATOM 2126 C C . LEU A 1 263 ? 12.905 5.950 2.184 1.00 79.62 263 LEU A C 1
ATOM 2128 O O . LEU A 1 263 ? 12.559 4.955 1.544 1.00 79.62 263 LEU A O 1
ATOM 2132 N N . GLN A 1 264 ? 13.900 6.746 1.791 1.00 76.94 264 GLN A N 1
ATOM 2133 C CA . GLN A 1 264 ? 14.750 6.498 0.626 1.00 76.94 264 GLN A CA 1
ATOM 2134 C C . GLN A 1 264 ? 16.247 6.681 0.941 1.00 76.94 264 GLN A C 1
ATOM 2136 O O . GLN A 1 264 ? 16.941 7.408 0.220 1.00 76.94 264 GLN A O 1
ATOM 2141 N N . PRO A 1 265 ? 16.799 6.032 1.986 1.00 73.38 265 PRO A N 1
ATOM 2142 C CA . PRO A 1 265 ? 18.213 6.182 2.335 1.00 73.38 265 PRO A CA 1
ATOM 2143 C C . PRO A 1 265 ? 19.147 5.750 1.193 1.00 73.38 265 PRO A C 1
ATOM 2145 O O . PRO A 1 265 ? 20.246 6.280 1.056 1.00 73.38 265 PRO A O 1
ATOM 2148 N N . GLU A 1 266 ? 18.707 4.844 0.313 1.00 66.81 266 GLU A N 1
ATOM 2149 C CA . GLU A 1 266 ? 19.454 4.414 -0.873 1.00 66.81 266 GLU A CA 1
ATOM 2150 C C . GLU A 1 266 ? 19.639 5.506 -1.932 1.00 66.81 266 GLU A C 1
ATOM 2152 O O . GLU A 1 266 ? 20.523 5.384 -2.778 1.00 66.81 266 GLU A O 1
ATOM 2157 N N . ALA A 1 267 ? 18.824 6.563 -1.908 1.00 63.00 267 ALA A N 1
ATOM 2158 C CA . ALA A 1 267 ? 19.024 7.723 -2.771 1.00 63.00 267 ALA A CA 1
ATOM 2159 C C . ALA A 1 267 ? 20.234 8.558 -2.328 1.00 63.00 267 ALA A C 1
ATOM 2161 O O . ALA A 1 267 ? 20.796 9.304 -3.126 1.00 63.00 267 ALA A O 1
ATOM 2162 N N . MET A 1 268 ? 20.659 8.413 -1.071 1.00 58.56 268 MET A N 1
ATOM 2163 C CA . MET A 1 268 ? 21.776 9.153 -0.480 1.00 58.56 268 MET A CA 1
ATOM 2164 C C . MET A 1 268 ? 22.942 8.240 -0.062 1.00 58.56 268 MET A C 1
ATOM 2166 O O . MET A 1 268 ? 23.975 8.739 0.381 1.00 58.56 268 MET A O 1
ATOM 2170 N N . ASP A 1 269 ? 22.808 6.915 -0.230 1.00 53.84 269 ASP A N 1
ATOM 2171 C CA . ASP A 1 269 ? 23.854 5.918 0.033 1.00 53.84 269 ASP A CA 1
ATOM 2172 C C . ASP A 1 269 ? 24.952 5.987 -1.036 1.00 53.84 269 ASP A C 1
ATOM 2174 O O . ASP A 1 269 ? 24.922 5.322 -2.074 1.00 53.84 269 ASP A O 1
ATOM 2178 N N . SER A 1 270 ? 25.964 6.800 -0.762 1.00 45.91 270 SER A N 1
ATOM 2179 C CA . SER A 1 270 ? 27.309 6.575 -1.264 1.00 45.91 270 SER A CA 1
ATOM 2180 C C . SER A 1 270 ? 28.089 5.895 -0.136 1.00 45.91 270 SER A C 1
ATOM 2182 O O . SER A 1 270 ? 28.113 6.342 1.013 1.00 45.91 270 SER A O 1
ATOM 2184 N N . ARG A 1 271 ? 28.794 4.801 -0.416 1.00 43.84 271 ARG A N 1
ATOM 2185 C CA . ARG A 1 271 ? 29.628 4.130 0.598 1.00 43.84 271 ARG A CA 1
ATOM 2186 C C . ARG A 1 271 ? 30.854 4.940 1.067 1.00 43.84 271 ARG A C 1
ATOM 2188 O O . ARG A 1 271 ? 31.809 4.368 1.587 1.00 43.84 271 ARG A O 1
ATOM 2195 N N . THR A 1 272 ? 30.846 6.267 0.961 1.00 39.97 272 THR A N 1
ATOM 2196 C CA . THR A 1 272 ? 31.785 7.134 1.687 1.00 39.97 272 THR A CA 1
ATOM 2197 C C . THR A 1 272 ? 31.516 7.189 3.194 1.00 39.97 272 THR A C 1
ATOM 2199 O O . THR A 1 272 ? 32.222 7.892 3.908 1.00 39.97 272 THR A O 1
ATOM 2202 N N . THR A 1 273 ? 30.585 6.379 3.713 1.00 36.91 273 THR A N 1
ATOM 2203 C CA . THR A 1 273 ? 30.435 6.075 5.148 1.00 36.91 273 THR A CA 1
ATOM 2204 C C . THR A 1 273 ? 31.650 5.381 5.774 1.00 36.91 273 THR A C 1
ATOM 2206 O O . THR A 1 273 ? 31.682 5.187 6.990 1.00 36.91 273 THR A O 1
ATOM 2209 N N . THR A 1 274 ? 32.700 5.052 5.009 1.00 35.94 274 THR A N 1
ATOM 2210 C CA . THR A 1 274 ? 34.030 4.894 5.608 1.00 35.94 274 THR A CA 1
ATOM 2211 C C . THR A 1 274 ? 34.418 6.214 6.266 1.00 35.94 274 THR A C 1
ATOM 2213 O O . THR A 1 274 ? 34.796 7.138 5.559 1.00 35.94 274 THR A O 1
ATOM 2216 N N . LEU A 1 275 ? 34.263 6.265 7.594 1.00 38.03 275 LEU A N 1
ATOM 2217 C CA . LEU A 1 275 ? 34.928 6.995 8.696 1.00 38.03 275 LEU A CA 1
ATOM 2218 C C . LEU A 1 275 ? 35.939 8.140 8.420 1.00 38.03 275 LEU A C 1
ATOM 2220 O O . LEU A 1 275 ? 36.303 8.838 9.357 1.00 38.03 275 LEU A O 1
ATOM 2224 N N . SER A 1 276 ? 36.418 8.362 7.199 1.00 38.38 276 SER A N 1
ATOM 2225 C CA . SER A 1 276 ? 37.411 9.365 6.825 1.00 38.38 276 SER A CA 1
ATOM 2226 C C . SER A 1 276 ? 36.840 10.714 6.376 1.00 38.38 276 SER A C 1
ATOM 2228 O O . SER A 1 276 ? 37.621 11.651 6.246 1.00 38.38 276 SER A O 1
ATOM 2230 N N . LEU A 1 277 ? 35.530 10.841 6.109 1.00 37.22 277 LEU A N 1
ATOM 2231 C CA . LEU A 1 277 ? 34.930 12.117 5.669 1.00 37.22 277 LEU A CA 1
ATOM 2232 C C . LEU A 1 277 ? 33.963 12.770 6.674 1.00 37.22 277 LEU A C 1
ATOM 2234 O O . LEU A 1 277 ? 33.733 13.972 6.565 1.00 37.22 277 LEU A O 1
ATOM 2238 N N . GLY A 1 278 ? 33.463 12.025 7.670 1.00 43.66 278 GLY A N 1
ATOM 2239 C CA . GLY A 1 278 ? 32.563 12.547 8.712 1.00 43.66 278 GLY A CA 1
ATOM 2240 C C . GLY A 1 278 ? 31.300 13.245 8.175 1.00 43.66 278 GLY A C 1
ATOM 2241 O O . GLY A 1 278 ? 30.995 13.188 6.983 1.00 43.66 278 GLY A O 1
ATOM 2242 N N . ASP A 1 279 ? 30.585 13.948 9.057 1.00 42.56 279 ASP A N 1
ATOM 2243 C CA . ASP A 1 279 ? 29.388 14.748 8.730 1.00 42.56 279 ASP A CA 1
ATOM 2244 C C . ASP A 1 279 ? 29.651 15.815 7.638 1.00 42.56 279 ASP A C 1
ATOM 2246 O O . ASP A 1 279 ? 28.744 16.230 6.920 1.00 42.56 279 ASP A O 1
ATOM 2250 N N . ALA A 1 280 ? 30.921 16.185 7.421 1.00 44.53 280 ALA A N 1
ATOM 2251 C CA . ALA A 1 280 ? 31.356 17.197 6.457 1.00 44.53 280 ALA A CA 1
ATOM 2252 C C . ALA A 1 280 ? 31.143 16.830 4.971 1.00 44.53 280 ALA A C 1
ATOM 2254 O O . ALA A 1 280 ? 31.289 17.704 4.111 1.00 44.53 280 ALA A O 1
ATOM 2255 N N . TRP A 1 281 ? 30.841 15.567 4.638 1.00 52.12 281 TRP A N 1
ATOM 2256 C CA . TRP A 1 281 ? 30.469 15.166 3.271 1.00 52.12 281 TRP A CA 1
ATOM 2257 C C . TRP A 1 281 ? 28.980 15.386 2.976 1.00 52.12 281 TRP A C 1
ATOM 2259 O O . TRP A 1 281 ? 28.638 15.765 1.861 1.00 52.12 281 TRP A O 1
ATOM 2269 N N . LEU A 1 282 ? 28.096 15.208 3.962 1.00 55.16 282 LEU A N 1
ATOM 2270 C CA . LEU A 1 282 ? 26.638 15.274 3.777 1.00 55.16 282 LEU A CA 1
ATOM 2271 C C . LEU A 1 282 ? 26.142 16.697 3.492 1.00 55.16 282 LEU A C 1
ATOM 2273 O O . LEU A 1 282 ? 25.295 16.894 2.613 1.00 55.16 282 LEU A O 1
ATOM 2277 N N . ASP A 1 283 ? 26.749 17.688 4.147 1.00 53.09 283 ASP A N 1
ATOM 2278 C CA . ASP A 1 283 ? 26.525 19.117 3.879 1.00 53.09 283 ASP A CA 1
ATOM 2279 C C . ASP A 1 283 ? 26.933 19.522 2.455 1.00 53.09 283 ASP A C 1
ATOM 2281 O O . ASP A 1 283 ? 26.506 20.552 1.938 1.00 53.09 283 ASP A O 1
ATOM 2285 N N . LYS A 1 284 ? 27.774 18.709 1.810 1.00 54.25 284 LYS A N 1
ATOM 2286 C CA . LYS A 1 284 ? 28.386 18.991 0.511 1.00 54.25 284 LYS A CA 1
ATOM 2287 C C . LYS A 1 284 ? 27.704 18.282 -0.658 1.00 54.25 284 LYS A C 1
ATOM 2289 O O . LYS A 1 284 ? 28.021 18.619 -1.797 1.00 54.25 284 LYS A O 1
ATOM 2294 N N . VAL A 1 285 ? 26.791 17.340 -0.403 1.00 62.72 285 VAL A N 1
ATOM 2295 C CA . VAL A 1 285 ? 26.019 16.637 -1.442 1.00 62.72 285 VAL A CA 1
ATOM 2296 C C . VAL A 1 285 ? 25.010 17.609 -2.061 1.00 62.72 285 VAL A C 1
ATOM 2298 O O . VAL A 1 285 ? 24.125 18.078 -1.344 1.00 62.72 285 VAL A O 1
ATOM 2301 N N . PRO A 1 286 ? 25.102 17.914 -3.367 1.00 68.19 286 PRO A N 1
ATOM 2302 C CA . PRO A 1 286 ? 24.136 18.786 -4.021 1.00 68.19 286 PRO A CA 1
ATOM 2303 C C . PRO A 1 286 ? 22.756 18.144 -4.027 1.00 68.19 286 PRO A C 1
ATOM 2305 O O . PRO A 1 286 ? 22.620 16.944 -4.256 1.00 68.19 286 PRO A O 1
ATOM 2308 N N . ARG A 1 287 ? 21.737 18.955 -3.778 1.00 80.44 287 ARG A N 1
ATOM 2309 C CA . ARG A 1 287 ? 20.327 18.576 -3.799 1.00 80.44 287 ARG A CA 1
ATOM 2310 C C . ARG A 1 287 ? 19.561 19.633 -4.575 1.00 80.44 287 ARG A C 1
ATOM 2312 O O . ARG A 1 287 ? 20.063 20.739 -4.795 1.00 80.44 287 ARG A O 1
ATOM 2319 N N . LEU A 1 288 ? 18.343 19.296 -4.981 1.00 88.69 288 LEU A N 1
ATOM 2320 C CA . LEU A 1 288 ? 17.452 20.293 -5.550 1.00 88.69 288 LEU A CA 1
ATOM 2321 C C . LEU A 1 288 ? 17.215 21.388 -4.504 1.00 88.69 288 LEU A C 1
ATOM 2323 O O . LEU A 1 288 ? 16.831 21.106 -3.369 1.00 88.69 288 LEU A O 1
ATOM 2327 N N . ARG A 1 289 ? 17.451 22.638 -4.894 1.00 91.31 289 ARG A N 1
ATOM 2328 C CA . ARG A 1 289 ? 17.307 23.805 -4.025 1.00 91.31 289 ARG A CA 1
ATOM 2329 C C . ARG A 1 289 ? 16.255 24.747 -4.610 1.00 91.31 289 ARG A C 1
ATOM 2331 O O . ARG A 1 289 ? 16.616 25.618 -5.405 1.00 91.31 289 ARG A O 1
ATOM 2338 N N . PRO A 1 290 ? 14.971 24.570 -4.243 1.00 94.19 290 PRO A N 1
ATOM 2339 C CA . PRO A 1 290 ? 13.901 25.490 -4.612 1.00 94.19 290 PRO A CA 1
ATOM 2340 C C . PRO A 1 290 ? 14.283 26.943 -4.303 1.00 94.19 290 PRO A C 1
ATOM 2342 O O . PRO A 1 290 ? 14.750 27.257 -3.205 1.00 94.19 290 PRO A O 1
ATOM 2345 N N . VAL A 1 291 ? 14.136 27.830 -5.291 1.00 93.12 291 VAL A N 1
ATOM 2346 C CA . VAL A 1 291 ? 14.659 29.205 -5.215 1.00 93.12 291 VAL A CA 1
ATOM 2347 C C . VAL A 1 291 ? 13.798 30.062 -4.274 1.00 93.12 291 VAL A C 1
ATOM 2349 O O . VAL A 1 291 ? 12.612 30.247 -4.560 1.00 93.12 291 VAL A O 1
ATOM 2352 N N . PRO A 1 292 ? 14.364 30.653 -3.200 1.00 91.31 292 PRO A N 1
ATOM 2353 C CA . PRO A 1 292 ? 13.602 31.499 -2.287 1.00 91.31 292 PRO A CA 1
ATOM 2354 C C . PRO A 1 292 ? 12.947 32.689 -2.994 1.00 91.31 292 PRO A C 1
ATOM 2356 O O . PRO A 1 292 ? 13.614 33.448 -3.697 1.00 91.31 292 PRO A O 1
ATOM 2359 N N . GLY A 1 293 ? 11.638 32.854 -2.796 1.00 85.81 293 GLY A N 1
ATOM 2360 C CA . GLY A 1 293 ? 10.849 33.954 -3.365 1.00 85.81 293 GLY A CA 1
ATOM 2361 C C . GLY A 1 293 ? 10.496 33.828 -4.853 1.00 85.81 293 GLY A C 1
ATOM 2362 O O . GLY A 1 293 ? 9.801 34.703 -5.361 1.00 85.81 293 GLY A O 1
ATOM 2363 N N . ALA A 1 294 ? 10.946 32.772 -5.540 1.00 92.12 294 ALA A N 1
ATOM 2364 C CA . ALA A 1 294 ? 10.615 32.513 -6.947 1.00 92.12 294 ALA A CA 1
ATOM 2365 C C . ALA A 1 294 ? 10.003 31.124 -7.190 1.00 92.12 294 ALA A C 1
ATOM 2367 O O . ALA A 1 294 ? 9.240 30.956 -8.135 1.00 92.12 294 ALA A O 1
ATOM 2368 N N . SER A 1 295 ? 10.336 30.136 -6.355 1.00 94.88 295 SER A N 1
ATOM 2369 C CA . SER A 1 295 ? 9.744 28.801 -6.403 1.00 94.88 295 SER A CA 1
ATOM 2370 C C . SER A 1 295 ? 8.503 28.717 -5.519 1.00 94.88 295 SER A C 1
ATOM 2372 O O . SER A 1 295 ? 8.570 28.960 -4.310 1.00 94.88 295 SER A O 1
ATOM 2374 N N . ASP A 1 296 ? 7.389 28.288 -6.107 1.00 94.81 296 ASP A N 1
ATOM 2375 C CA . ASP A 1 296 ? 6.154 28.010 -5.371 1.00 94.81 296 ASP A CA 1
ATOM 2376 C C . ASP A 1 296 ? 6.335 26.821 -4.410 1.00 94.81 296 ASP A C 1
ATOM 2378 O O . ASP A 1 296 ? 5.731 26.789 -3.336 1.00 94.81 296 ASP A O 1
ATOM 2382 N N . LEU A 1 297 ? 7.213 25.864 -4.748 1.00 95.94 297 LEU A N 1
ATOM 2383 C CA . LEU A 1 297 ? 7.570 24.760 -3.855 1.00 95.94 297 LEU A CA 1
ATOM 2384 C C . LEU A 1 297 ? 8.327 25.269 -2.624 1.00 95.94 297 LEU A C 1
ATOM 2386 O O . LEU A 1 297 ? 8.036 24.844 -1.505 1.00 95.94 297 LEU A O 1
ATOM 2390 N N . HIS A 1 298 ? 9.269 26.205 -2.806 1.00 95.31 298 HIS A N 1
ATOM 2391 C CA . HIS A 1 298 ? 9.943 26.857 -1.677 1.00 95.31 298 HIS A CA 1
ATOM 2392 C C . HIS A 1 298 ? 8.926 27.532 -0.758 1.00 95.31 298 HIS A C 1
ATOM 2394 O O . HIS A 1 298 ? 8.954 27.310 0.452 1.00 95.31 298 HIS A O 1
ATOM 2400 N N . GLN A 1 299 ? 8.002 28.305 -1.334 1.00 93.19 299 GLN A N 1
ATOM 2401 C CA . GLN A 1 299 ? 6.976 29.012 -0.575 1.00 93.19 299 GLN A CA 1
ATOM 2402 C C . GLN A 1 299 ? 6.086 28.046 0.220 1.00 93.19 299 GLN A C 1
ATOM 2404 O O . GLN A 1 299 ? 5.837 28.286 1.402 1.00 93.19 299 GLN A O 1
ATOM 2409 N N . ALA A 1 300 ? 5.657 26.941 -0.397 1.00 94.44 300 ALA A N 1
ATOM 2410 C CA . ALA A 1 300 ? 4.816 25.935 0.246 1.00 94.44 300 ALA A CA 1
ATOM 2411 C C . ALA A 1 300 ? 5.508 25.229 1.426 1.00 94.44 300 ALA A C 1
ATOM 2413 O O . ALA A 1 300 ? 4.855 24.936 2.424 1.00 94.44 300 ALA A O 1
ATOM 2414 N N . LEU A 1 301 ? 6.816 24.962 1.333 1.00 95.31 301 LEU A N 1
ATOM 2415 C CA . LEU A 1 301 ? 7.568 24.259 2.383 1.00 95.31 301 LEU A CA 1
ATOM 2416 C C . LEU A 1 301 ? 8.137 25.192 3.463 1.00 95.31 301 LEU A C 1
ATOM 2418 O O . LEU A 1 301 ? 8.306 24.777 4.609 1.00 95.31 301 LEU A O 1
ATOM 2422 N N . CYS A 1 302 ? 8.437 26.446 3.119 1.00 92.62 302 CYS A N 1
ATOM 2423 C CA . CYS A 1 302 ? 8.879 27.468 4.069 1.00 92.62 302 CYS A CA 1
ATOM 2424 C C . CYS A 1 302 ? 7.725 27.978 4.951 1.00 92.62 302 CYS A C 1
ATOM 2426 O O . CYS A 1 302 ? 7.977 28.322 6.105 1.00 92.62 302 CYS A O 1
ATOM 2428 N N . ASP A 1 303 ? 6.490 28.027 4.429 1.00 85.25 303 ASP A N 1
ATOM 2429 C CA . ASP A 1 303 ? 5.270 28.476 5.130 1.00 85.25 303 ASP A CA 1
ATOM 2430 C C . ASP A 1 303 ? 5.492 29.759 5.963 1.00 85.25 303 ASP A C 1
ATOM 2432 O O . ASP A 1 303 ? 5.287 29.813 7.179 1.00 85.25 303 ASP A O 1
ATOM 2436 N N . SER A 1 304 ? 6.018 30.813 5.327 1.00 79.94 304 SER A N 1
ATOM 2437 C CA . SER A 1 304 ? 6.240 32.091 6.010 1.00 79.94 304 SER A CA 1
ATOM 2438 C C . SER A 1 304 ? 4.906 32.781 6.322 1.00 79.94 304 SER A C 1
ATOM 2440 O O . SER A 1 304 ? 4.016 32.891 5.479 1.00 79.94 304 SER A O 1
ATOM 2442 N N . LYS A 1 305 ? 4.760 33.292 7.552 1.00 75.69 305 LYS A N 1
ATOM 2443 C CA . LYS A 1 305 ? 3.507 33.914 8.033 1.00 75.69 305 LYS A CA 1
ATOM 2444 C C . LYS A 1 305 ? 3.226 35.304 7.442 1.00 75.69 305 LYS A C 1
ATOM 2446 O O . LYS A 1 305 ? 2.154 35.863 7.682 1.00 75.69 305 LYS A O 1
ATOM 2451 N N . GLY A 1 306 ? 4.152 35.838 6.649 1.00 65.81 306 GLY A N 1
ATOM 2452 C CA . GLY A 1 306 ? 4.039 37.123 5.978 1.00 65.81 306 GLY A CA 1
ATOM 2453 C C . GLY A 1 306 ? 5.292 37.477 5.167 1.00 65.81 306 GLY A C 1
ATOM 2454 O O . GLY A 1 306 ? 6.335 36.829 5.294 1.00 65.81 306 GLY A O 1
ATOM 2455 N N . PRO A 1 307 ? 5.222 38.513 4.313 1.00 65.44 307 PRO A N 1
ATOM 2456 C CA . PRO A 1 307 ? 6.386 39.010 3.585 1.00 65.44 307 PRO A CA 1
ATOM 2457 C C . PRO A 1 307 ? 7.470 39.497 4.558 1.00 65.44 307 PRO A C 1
ATOM 2459 O O . PRO A 1 307 ? 7.242 40.438 5.314 1.00 65.44 307 PRO A O 1
ATOM 2462 N N . GLY A 1 308 ? 8.654 38.882 4.519 1.00 70.56 308 GLY A N 1
ATOM 2463 C CA . GLY A 1 308 ? 9.785 39.237 5.387 1.00 70.56 308 GLY A CA 1
ATOM 2464 C C . GLY A 1 308 ? 9.868 38.456 6.704 1.00 70.56 308 GLY A C 1
ATOM 2465 O O . GLY A 1 308 ? 10.786 38.708 7.484 1.00 70.56 308 GLY A O 1
ATOM 2466 N N . ASP A 1 309 ? 8.963 37.504 6.945 1.00 80.44 309 ASP A N 1
ATOM 2467 C CA . ASP A 1 309 ? 9.044 36.599 8.093 1.00 80.44 309 ASP A CA 1
ATOM 2468 C C . ASP A 1 309 ? 9.969 35.404 7.823 1.00 80.44 309 ASP A C 1
ATOM 2470 O O . ASP A 1 309 ? 10.127 34.945 6.689 1.00 80.44 309 ASP A O 1
ATOM 2474 N N . LYS A 1 310 ? 10.551 34.869 8.903 1.00 88.50 310 LYS A N 1
ATOM 2475 C CA . LYS A 1 310 ? 11.266 33.583 8.886 1.00 88.50 310 LYS A CA 1
ATOM 2476 C C . LYS A 1 310 ? 10.319 32.431 8.526 1.00 88.50 310 LYS A C 1
ATOM 2478 O O . LYS A 1 310 ? 9.116 32.510 8.794 1.00 88.50 310 LYS A O 1
ATOM 2483 N N . CYS A 1 311 ? 10.868 31.341 8.002 1.00 91.38 311 CYS A N 1
ATOM 2484 C CA . CYS A 1 311 ? 10.090 30.143 7.696 1.00 91.38 311 CYS A CA 1
ATOM 2485 C C . CYS A 1 311 ? 9.503 29.501 8.972 1.00 91.38 311 CYS A C 1
ATOM 2487 O O . CYS A 1 311 ? 10.106 29.546 10.053 1.00 91.38 311 CYS A O 1
ATOM 2489 N N . SER A 1 312 ? 8.330 28.876 8.845 1.00 92.38 312 SER A N 1
ATOM 2490 C CA . SER A 1 312 ? 7.628 28.143 9.903 1.00 92.38 312 SER A CA 1
ATOM 2491 C C . SER A 1 312 ? 7.337 26.711 9.451 1.00 92.38 312 SER A C 1
ATOM 2493 O O . SER A 1 312 ? 6.288 26.422 8.897 1.00 92.38 312 SER A O 1
ATOM 2495 N N . TYR A 1 313 ? 8.255 25.788 9.721 1.00 92.81 313 TYR A N 1
ATOM 2496 C CA . TYR A 1 313 ? 8.166 24.426 9.190 1.00 92.81 313 TYR A CA 1
ATOM 2497 C C . TYR A 1 313 ? 7.118 23.554 9.898 1.00 92.81 313 TYR A C 1
ATOM 2499 O O . TYR A 1 313 ? 7.100 23.458 11.129 1.00 92.81 313 TYR A O 1
ATOM 2507 N N . SER A 1 314 ? 6.300 22.860 9.106 1.00 92.75 314 SER A N 1
ATOM 2508 C CA . SER A 1 314 ? 5.412 21.783 9.562 1.00 92.75 314 SER A CA 1
ATOM 2509 C C . SER A 1 314 ? 6.099 20.423 9.428 1.00 92.75 314 SER A C 1
ATOM 2511 O O . SER A 1 314 ? 6.901 20.228 8.520 1.00 92.75 314 SER A O 1
ATOM 2513 N N . ALA A 1 315 ? 5.785 19.473 10.318 1.00 92.06 315 ALA A N 1
ATOM 2514 C CA . ALA A 1 315 ? 6.384 18.130 10.291 1.00 92.06 315 ALA A CA 1
ATOM 2515 C C . ALA A 1 315 ? 6.079 17.366 8.987 1.00 92.06 315 ALA A C 1
ATOM 2517 O O . ALA A 1 315 ? 6.906 16.598 8.501 1.00 92.06 315 ALA A O 1
ATOM 2518 N N . GLU A 1 316 ? 4.902 17.613 8.417 1.00 94.75 316 GLU A N 1
ATOM 2519 C CA . GLU A 1 316 ? 4.472 17.098 7.124 1.00 94.75 316 GLU A CA 1
ATOM 2520 C C . GLU A 1 316 ? 3.725 18.205 6.370 1.00 94.75 316 GLU A C 1
ATOM 2522 O O . GLU A 1 316 ? 2.978 18.977 6.976 1.00 94.75 316 GLU A O 1
ATOM 2527 N N . VAL A 1 317 ? 3.926 18.280 5.056 1.00 96.12 317 VAL A N 1
ATOM 2528 C CA . VAL A 1 317 ? 3.231 19.199 4.151 1.00 96.12 317 VAL A CA 1
ATOM 2529 C C . VAL A 1 317 ? 2.619 18.394 3.008 1.00 96.12 317 VAL A C 1
ATOM 2531 O O . VAL A 1 317 ? 3.322 17.681 2.292 1.00 96.12 317 VAL A O 1
ATOM 2534 N N . LEU A 1 318 ? 1.306 18.530 2.820 1.00 96.50 318 LEU A N 1
ATOM 2535 C CA . LEU A 1 318 ? 0.596 18.067 1.628 1.00 96.50 318 LEU A CA 1
ATOM 2536 C C . LEU A 1 318 ? 0.340 19.269 0.725 1.00 96.50 318 LEU A C 1
ATOM 2538 O O . LEU A 1 318 ? -0.301 20.230 1.154 1.00 96.50 318 LEU A O 1
ATOM 2542 N N . LEU A 1 319 ? 0.814 19.227 -0.520 1.00 95.50 319 LEU A N 1
ATOM 2543 C CA . LEU A 1 319 ? 0.615 20.347 -1.439 1.00 95.50 319 LEU A CA 1
ATOM 2544 C C . LEU A 1 319 ? -0.885 20.535 -1.743 1.00 95.50 319 LEU A C 1
ATOM 2546 O O . LEU A 1 319 ? -1.534 19.603 -2.228 1.00 95.50 319 LEU A O 1
ATOM 2550 N N . PRO A 1 320 ? -1.467 21.724 -1.500 1.00 93.75 320 PRO A N 1
ATOM 2551 C CA . PRO A 1 320 ? -2.905 21.947 -1.676 1.00 93.75 320 PRO A CA 1
ATOM 2552 C C . PRO A 1 320 ? -3.324 22.062 -3.150 1.00 93.75 320 PRO A C 1
ATOM 2554 O O . PRO A 1 320 ? -4.505 21.907 -3.477 1.00 93.75 320 PRO A O 1
ATOM 2557 N N . ALA A 1 321 ? -2.369 22.320 -4.043 1.00 93.75 321 ALA A N 1
ATOM 2558 C CA . ALA A 1 321 ? -2.554 22.460 -5.481 1.00 93.75 321 ALA A CA 1
ATOM 2559 C C . ALA A 1 321 ? -1.302 21.984 -6.231 1.00 93.75 321 ALA A C 1
ATOM 2561 O O . ALA A 1 321 ? -0.234 21.857 -5.636 1.00 93.75 321 ALA A O 1
ATOM 2562 N N . THR A 1 322 ? -1.452 21.737 -7.532 1.00 95.19 322 THR A N 1
ATOM 2563 C CA . THR A 1 322 ? -0.329 21.454 -8.430 1.00 95.19 322 THR A CA 1
ATOM 2564 C C . THR A 1 322 ? 0.433 22.747 -8.702 1.00 95.19 322 THR A C 1
ATOM 2566 O O . THR A 1 322 ? -0.163 23.722 -9.164 1.00 95.19 322 THR A O 1
ATOM 2569 N N . LEU A 1 323 ? 1.728 22.754 -8.398 1.00 95.06 323 LEU A N 1
ATOM 2570 C CA . LEU A 1 323 ? 2.595 23.924 -8.504 1.00 95.06 323 LEU A CA 1
ATOM 2571 C C . LEU A 1 323 ? 3.314 23.951 -9.864 1.00 95.06 323 LEU A C 1
ATOM 2573 O O . LEU A 1 323 ? 3.710 22.895 -10.368 1.00 95.06 323 LEU A O 1
ATOM 2577 N N . PRO A 1 324 ? 3.503 25.129 -10.482 1.00 94.44 324 PRO A N 1
ATOM 2578 C CA . PRO A 1 324 ? 4.394 25.261 -11.626 1.00 94.44 324 PRO A CA 1
ATOM 2579 C C . PRO A 1 324 ? 5.841 24.988 -11.196 1.00 94.44 324 PRO A C 1
ATOM 2581 O O . PRO A 1 324 ? 6.266 25.388 -10.115 1.00 94.44 324 PRO A O 1
ATOM 2584 N N . CYS A 1 325 ? 6.611 24.327 -12.058 1.00 94.75 325 CYS A N 1
ATOM 2585 C CA . CYS A 1 325 ? 8.037 24.142 -11.813 1.00 94.75 325 CYS A CA 1
ATOM 2586 C C . CYS A 1 325 ? 8.796 25.465 -12.000 1.00 94.75 325 CYS A C 1
ATOM 2588 O O . CYS A 1 325 ? 8.426 26.297 -12.836 1.00 94.75 325 CYS A O 1
ATOM 2590 N N . HIS A 1 326 ? 9.899 25.638 -11.270 1.00 95.94 326 HIS A N 1
ATOM 2591 C CA . HIS A 1 326 ? 10.809 26.769 -11.440 1.00 95.94 326 HIS A CA 1
ATOM 2592 C C . HIS A 1 326 ? 12.281 26.331 -11.562 1.00 95.94 326 HIS A C 1
ATOM 2594 O O . HIS A 1 326 ? 12.833 25.664 -10.687 1.00 95.94 326 HIS A O 1
ATOM 2600 N N . GLY A 1 327 ? 12.976 26.784 -12.613 1.00 93.62 327 GLY A N 1
ATOM 2601 C CA . GLY A 1 327 ? 14.422 26.571 -12.772 1.00 93.62 327 GLY A CA 1
ATOM 2602 C C . GLY A 1 327 ? 14.801 25.089 -12.872 1.00 93.62 327 GLY A C 1
ATOM 2603 O O . GLY A 1 327 ? 14.283 24.381 -13.732 1.00 93.62 327 GLY A O 1
ATOM 2604 N N . ASP A 1 328 ? 15.701 24.623 -11.999 1.00 90.38 328 ASP A N 1
ATOM 2605 C CA . ASP A 1 328 ? 16.143 23.219 -11.971 1.00 90.38 328 ASP A CA 1
ATOM 2606 C C . ASP A 1 328 ? 15.007 22.235 -11.647 1.00 90.38 328 ASP A C 1
ATOM 2608 O O . ASP A 1 328 ? 15.086 21.078 -12.052 1.00 90.38 328 ASP A O 1
ATOM 2612 N N . GLU A 1 329 ? 13.920 22.685 -11.010 1.00 94.94 329 GLU A N 1
ATOM 2613 C CA . GLU A 1 329 ? 12.719 21.864 -10.797 1.00 94.94 329 GLU A CA 1
ATOM 2614 C C . GLU A 1 329 ? 12.084 21.426 -12.124 1.00 94.94 329 GLU A C 1
ATOM 2616 O O . GLU A 1 329 ? 11.476 20.367 -12.187 1.00 94.94 329 GLU A O 1
ATOM 2621 N N . CYS A 1 330 ? 12.233 22.216 -13.193 1.00 94.25 330 CYS A N 1
ATOM 2622 C CA . CYS A 1 330 ? 11.708 21.884 -14.520 1.00 94.25 330 CYS A CA 1
ATOM 2623 C C . CYS A 1 330 ? 12.612 20.938 -15.322 1.00 94.25 330 CYS A C 1
ATOM 2625 O O . CYS A 1 330 ? 12.261 20.562 -16.439 1.00 94.25 330 CYS A O 1
ATOM 2627 N N . LEU A 1 331 ? 13.818 20.648 -14.825 1.00 91.00 331 LEU A N 1
ATOM 2628 C CA . LEU A 1 331 ? 14.842 19.894 -15.554 1.00 91.00 331 LEU A CA 1
ATOM 2629 C C . LEU A 1 331 ? 14.998 18.457 -15.051 1.00 91.00 331 LEU A C 1
ATOM 2631 O O . LEU A 1 331 ? 15.766 17.695 -15.642 1.00 91.00 331 LEU A O 1
ATOM 2635 N N . ILE A 1 332 ? 14.302 18.110 -13.972 1.00 92.69 332 ILE A N 1
ATOM 2636 C CA . ILE A 1 332 ? 14.325 16.803 -13.318 1.00 92.69 332 ILE A CA 1
ATOM 2637 C C . ILE A 1 332 ? 12.944 16.168 -13.439 1.00 92.69 332 ILE A C 1
ATOM 2639 O O . ILE A 1 332 ? 11.941 16.871 -13.369 1.00 92.69 332 ILE A O 1
ATOM 2643 N N . ASP A 1 333 ? 12.876 14.845 -13.552 1.00 94.06 333 ASP A N 1
ATOM 2644 C CA . ASP A 1 333 ? 11.577 14.158 -13.566 1.00 94.06 333 ASP A CA 1
ATOM 2645 C C . ASP A 1 333 ? 11.004 14.056 -12.138 1.00 94.06 333 ASP A C 1
ATOM 2647 O O . ASP A 1 333 ? 9.806 14.234 -11.914 1.00 94.06 333 ASP A O 1
ATOM 2651 N N . THR A 1 334 ? 11.882 13.862 -11.148 1.00 93.25 334 THR A N 1
ATOM 2652 C CA . THR A 1 334 ? 11.511 13.606 -9.753 1.00 93.25 334 THR A CA 1
ATOM 2653 C C . THR A 1 334 ? 12.511 14.208 -8.777 1.00 93.25 334 THR A C 1
ATOM 2655 O O . THR A 1 334 ? 13.615 14.570 -9.169 1.00 93.25 334 THR A O 1
ATOM 2658 N N . ALA A 1 335 ? 12.140 14.293 -7.499 1.00 91.50 335 ALA A N 1
ATOM 2659 C CA . ALA A 1 335 ? 12.989 14.770 -6.408 1.00 91.50 335 ALA A CA 1
ATOM 2660 C C . ALA A 1 335 ? 13.000 13.755 -5.254 1.00 91.50 335 ALA A C 1
ATOM 2662 O O . ALA A 1 335 ? 12.079 12.951 -5.115 1.00 91.50 335 ALA A O 1
ATOM 2663 N N . VAL A 1 336 ? 14.035 13.785 -4.406 1.00 87.25 336 VAL A N 1
ATOM 2664 C CA . VAL A 1 336 ? 14.092 12.937 -3.197 1.00 87.25 336 VAL A CA 1
ATOM 2665 C C . VAL A 1 336 ? 14.198 13.774 -1.932 1.00 87.25 336 VAL A C 1
ATOM 2667 O O . VAL A 1 336 ? 13.325 13.689 -1.078 1.00 87.25 336 VAL A O 1
ATOM 2670 N N . VAL A 1 337 ? 15.235 14.606 -1.825 1.00 89.31 337 VAL A N 1
ATOM 2671 C CA . VAL A 1 337 ? 15.398 15.572 -0.732 1.00 89.31 337 VAL A CA 1
ATOM 2672 C C . VAL A 1 337 ? 15.636 16.949 -1.331 1.00 89.31 337 VAL A C 1
ATOM 2674 O O . VAL A 1 337 ? 16.390 17.070 -2.301 1.00 89.31 337 VAL A O 1
ATOM 2677 N N . VAL A 1 338 ? 15.002 17.969 -0.753 1.00 92.56 338 VAL A N 1
ATOM 2678 C CA . VAL A 1 338 ? 15.168 19.371 -1.155 1.00 92.56 338 VAL A CA 1
ATOM 2679 C C . VAL A 1 338 ? 15.761 20.224 -0.043 1.00 92.56 338 VAL A C 1
ATOM 2681 O O . VAL A 1 338 ? 15.482 20.009 1.140 1.00 92.56 338 VAL A O 1
ATOM 2684 N N . ASP A 1 339 ? 16.536 21.225 -0.454 1.00 91.56 339 ASP A N 1
ATOM 2685 C CA . ASP A 1 339 ? 17.149 22.223 0.419 1.00 91.56 339 ASP A CA 1
ATOM 2686 C C . ASP A 1 339 ? 16.243 23.456 0.509 1.00 91.56 339 ASP A C 1
ATOM 2688 O O . ASP A 1 339 ? 16.151 24.241 -0.439 1.00 91.56 339 ASP A O 1
ATOM 2692 N N . ILE A 1 340 ? 15.596 23.655 1.659 1.00 93.69 340 ILE A N 1
ATOM 2693 C CA . ILE A 1 340 ? 14.764 24.834 1.920 1.00 93.69 340 ILE A CA 1
ATOM 2694 C C . ILE A 1 340 ? 15.568 25.845 2.719 1.00 93.69 340 ILE A C 1
ATOM 2696 O O . ILE A 1 340 ? 15.924 25.623 3.875 1.00 93.69 340 ILE A O 1
ATOM 2700 N N . VAL A 1 341 ? 15.864 26.969 2.069 1.00 91.88 341 VAL A N 1
ATOM 2701 C CA . VAL A 1 341 ? 16.679 28.039 2.643 1.00 91.88 341 VAL A CA 1
ATOM 2702 C C . VAL A 1 341 ? 15.793 29.159 3.129 1.00 91.88 341 VAL A C 1
ATOM 2704 O O . VAL A 1 341 ? 15.045 29.747 2.351 1.00 91.88 341 VAL A O 1
ATOM 2707 N N . ASP A 1 342 ? 15.903 29.475 4.409 1.00 91.12 342 ASP A N 1
ATOM 2708 C CA . ASP A 1 342 ? 15.193 30.591 5.003 1.00 91.12 342 ASP A CA 1
ATOM 2709 C C . ASP A 1 342 ? 15.758 31.913 4.449 1.00 91.12 342 ASP A C 1
ATOM 2711 O O . ASP A 1 342 ? 16.954 32.181 4.608 1.00 91.12 342 ASP A O 1
ATOM 2715 N N . PRO A 1 343 ? 14.933 32.754 3.801 1.00 88.44 343 PRO A N 1
ATOM 2716 C CA . PRO A 1 343 ? 15.407 33.979 3.161 1.00 88.44 343 PRO A CA 1
ATOM 2717 C C . PRO A 1 343 ? 15.898 35.039 4.160 1.00 88.44 343 PRO A C 1
ATOM 2719 O O . PRO A 1 343 ? 16.589 35.973 3.758 1.00 88.44 343 PRO A O 1
ATOM 2722 N N . ILE A 1 344 ? 15.555 34.912 5.447 1.00 89.25 344 ILE A N 1
ATOM 2723 C CA . ILE A 1 344 ? 15.899 35.862 6.511 1.00 89.25 344 ILE A CA 1
ATOM 2724 C C . ILE A 1 344 ? 17.107 35.380 7.308 1.00 89.25 344 ILE A C 1
ATOM 2726 O O . ILE A 1 344 ? 18.051 36.137 7.528 1.00 89.25 344 ILE A O 1
ATOM 2730 N N . THR A 1 345 ? 17.087 34.127 7.764 1.00 89.62 345 THR A N 1
ATOM 2731 C CA . THR A 1 345 ? 18.169 33.581 8.602 1.00 89.62 345 THR A CA 1
ATOM 2732 C C . THR A 1 345 ? 19.313 32.987 7.788 1.00 89.62 345 THR A C 1
ATOM 2734 O O . THR A 1 345 ? 20.388 32.753 8.339 1.00 89.62 345 THR A O 1
ATOM 2737 N N . ASN A 1 346 ? 19.091 32.730 6.494 1.00 88.19 346 ASN A N 1
ATOM 2738 C CA . ASN A 1 346 ? 19.986 31.974 5.617 1.00 88.19 346 ASN A CA 1
ATOM 2739 C C . ASN A 1 346 ? 20.291 30.549 6.137 1.00 88.19 346 ASN A C 1
ATOM 2741 O O . ASN A 1 346 ? 21.235 29.899 5.684 1.00 88.19 346 ASN A O 1
ATOM 2745 N N . GLY A 1 347 ? 19.500 30.056 7.097 1.00 89.31 347 GLY A N 1
ATOM 2746 C CA . GLY A 1 347 ? 19.541 28.676 7.562 1.00 89.31 347 GLY A CA 1
ATOM 2747 C C . GLY A 1 347 ? 18.913 27.743 6.530 1.00 89.31 347 GLY A C 1
ATOM 2748 O O . GLY A 1 347 ? 17.953 28.116 5.862 1.00 89.31 347 GLY A O 1
ATOM 2749 N N . THR A 1 348 ? 19.455 26.534 6.395 1.00 89.94 348 THR A N 1
ATOM 2750 C CA . THR A 1 348 ? 18.914 25.503 5.496 1.00 89.94 348 THR A CA 1
ATOM 2751 C C . THR A 1 348 ? 18.308 24.376 6.318 1.00 89.94 348 THR A C 1
ATOM 2753 O O . THR A 1 348 ? 18.913 23.919 7.289 1.00 89.94 348 THR A O 1
ATOM 2756 N N . VAL A 1 349 ? 17.120 23.936 5.924 1.00 92.06 349 VAL A N 1
ATOM 2757 C CA . VAL A 1 349 ? 16.471 22.724 6.427 1.00 92.06 349 VAL A CA 1
ATOM 2758 C C . VAL A 1 349 ? 16.133 21.803 5.262 1.00 92.06 349 VAL A C 1
ATOM 2760 O O . VAL A 1 349 ? 16.106 22.235 4.108 1.00 92.06 349 VAL A O 1
ATOM 2763 N N . PHE A 1 350 ? 15.843 20.545 5.571 1.00 91.62 350 PHE A N 1
ATOM 2764 C CA . PHE A 1 350 ? 15.613 19.518 4.565 1.00 91.62 350 PHE A CA 1
ATOM 2765 C C . PHE A 1 350 ? 14.197 18.956 4.640 1.00 91.62 350 PHE A C 1
ATOM 2767 O O . PHE A 1 350 ? 13.648 18.755 5.728 1.00 91.62 350 PHE A O 1
ATOM 2774 N N . PHE A 1 351 ? 13.632 18.666 3.470 1.00 94.19 351 PHE A N 1
ATOM 2775 C CA . PHE A 1 351 ? 12.380 17.929 3.328 1.00 94.19 351 PHE A CA 1
ATOM 2776 C C . PHE A 1 351 ? 12.581 16.725 2.408 1.00 94.19 351 PHE A C 1
ATOM 2778 O O . PHE A 1 351 ? 13.190 16.851 1.346 1.00 94.19 351 PHE A O 1
ATOM 2785 N N . GLU A 1 352 ? 12.049 15.574 2.810 1.00 93.25 352 GLU A N 1
ATOM 2786 C CA . GLU A 1 352 ? 11.990 14.350 2.011 1.00 93.25 352 GLU A CA 1
ATOM 2787 C C . GLU A 1 352 ? 10.661 14.288 1.259 1.00 93.25 352 GLU A C 1
ATOM 2789 O O . GLU A 1 352 ? 9.589 14.391 1.860 1.00 93.25 352 GLU A O 1
ATOM 2794 N N . TYR A 1 353 ? 10.719 14.091 -0.055 1.00 95.00 353 TYR A N 1
ATOM 2795 C CA . TYR A 1 353 ? 9.539 13.820 -0.858 1.00 95.00 353 TYR A CA 1
ATOM 2796 C C . TYR A 1 353 ? 9.119 12.358 -0.714 1.00 95.00 353 TYR A C 1
ATOM 2798 O O . TYR A 1 353 ? 9.867 11.432 -1.052 1.00 95.00 353 TYR A O 1
ATOM 2806 N N . VAL A 1 354 ? 7.878 12.142 -0.287 1.00 94.56 354 VAL A N 1
ATOM 2807 C CA . VAL A 1 354 ? 7.253 10.824 -0.285 1.00 94.56 354 VAL A CA 1
ATOM 2808 C C . VAL A 1 354 ? 6.346 10.716 -1.497 1.00 94.56 354 VAL A C 1
ATOM 2810 O O . VAL A 1 354 ? 5.197 11.162 -1.486 1.00 94.56 354 VAL A O 1
ATOM 2813 N N . ARG A 1 355 ? 6.879 10.089 -2.550 1.00 93.88 355 ARG A N 1
ATOM 2814 C CA . ARG A 1 355 ? 6.105 9.733 -3.741 1.00 93.88 355 ARG A CA 1
ATOM 2815 C C . ARG A 1 355 ? 4.842 8.987 -3.340 1.00 93.88 355 ARG A C 1
ATOM 2817 O O . ARG A 1 355 ? 4.897 8.104 -2.490 1.00 93.88 355 ARG A O 1
ATOM 2824 N N . ARG A 1 356 ? 3.729 9.303 -3.996 1.00 93.62 356 ARG A N 1
ATOM 2825 C CA . ARG A 1 356 ? 2.496 8.530 -3.862 1.00 93.62 356 ARG A CA 1
ATOM 2826 C C . ARG A 1 356 ? 2.730 7.054 -4.204 1.00 93.62 356 ARG A C 1
ATOM 2828 O O . ARG A 1 356 ? 3.576 6.733 -5.039 1.00 93.62 356 ARG A O 1
ATOM 2835 N N . ALA A 1 357 ? 1.960 6.168 -3.578 1.00 95.50 357 ALA A N 1
ATOM 2836 C CA . ALA A 1 357 ? 1.916 4.766 -3.961 1.00 95.50 357 ALA A CA 1
ATOM 2837 C C . ALA A 1 357 ? 1.587 4.621 -5.455 1.00 95.50 357 ALA A C 1
ATOM 2839 O O . ALA A 1 357 ? 0.617 5.199 -5.949 1.00 95.50 357 ALA A O 1
ATOM 2840 N N . CYS A 1 358 ? 2.418 3.861 -6.160 1.00 96.56 358 CYS A N 1
ATOM 2841 C CA . CYS A 1 358 ? 2.203 3.447 -7.538 1.00 96.56 358 CYS A CA 1
ATOM 2842 C C . CYS A 1 358 ? 2.838 2.069 -7.753 1.00 96.56 358 CYS A C 1
ATOM 2844 O O . CYS A 1 358 ? 3.675 1.636 -6.954 1.00 96.56 358 CYS A O 1
ATOM 2846 N N . VAL A 1 359 ? 2.448 1.400 -8.834 1.00 97.44 359 VAL A N 1
ATOM 2847 C CA . VAL A 1 359 ? 2.935 0.066 -9.200 1.00 97.44 359 VAL A CA 1
ATOM 2848 C C . VAL A 1 359 ? 3.550 0.044 -10.600 1.00 97.44 359 VAL A C 1
ATOM 2850 O O . VAL A 1 359 ? 3.196 0.830 -11.475 1.00 97.44 359 VAL A O 1
ATOM 2853 N N . GLU A 1 360 ? 4.485 -0.868 -10.822 1.00 96.38 360 GLU A N 1
ATOM 2854 C CA . GLU A 1 360 ? 5.023 -1.215 -12.137 1.00 96.38 360 GLU A CA 1
ATOM 2855 C C . GLU A 1 360 ? 4.337 -2.486 -12.644 1.00 96.38 360 GLU A C 1
ATOM 2857 O O . GLU A 1 360 ? 4.034 -3.388 -11.860 1.00 96.38 360 GLU A O 1
ATOM 2862 N N . LEU A 1 361 ? 4.132 -2.607 -13.955 1.00 96.31 361 LEU A N 1
ATOM 2863 C CA . LEU A 1 361 ? 3.771 -3.897 -14.541 1.00 96.31 361 LEU A CA 1
ATOM 2864 C C . LEU A 1 361 ? 4.990 -4.825 -14.530 1.00 96.31 361 LEU A C 1
ATOM 2866 O O . LEU A 1 361 ? 6.129 -4.388 -14.677 1.00 96.31 361 LEU A O 1
ATOM 2870 N N . SER A 1 362 ? 4.763 -6.123 -14.348 1.00 95.75 362 SER A N 1
ATOM 2871 C CA . SER A 1 362 ? 5.861 -7.095 -14.257 1.00 95.75 362 SER A CA 1
ATOM 2872 C C . SER A 1 362 ? 6.475 -7.445 -15.605 1.00 95.75 362 SER A C 1
ATOM 2874 O O . SER A 1 362 ? 7.655 -7.782 -15.669 1.00 95.75 362 SER A O 1
ATOM 2876 N N . PHE A 1 363 ? 5.673 -7.384 -16.668 1.00 96.06 363 PHE A N 1
ATOM 2877 C CA . PHE A 1 363 ? 6.092 -7.699 -18.029 1.00 96.06 363 PHE A CA 1
ATOM 2878 C C . PHE A 1 363 ? 5.850 -6.494 -18.932 1.00 96.06 363 PHE A C 1
ATOM 2880 O O . PHE A 1 363 ? 4.758 -5.931 -18.951 1.00 96.06 363 PHE A O 1
ATOM 2887 N N . PHE A 1 364 ? 6.863 -6.085 -19.680 1.00 94.12 364 PHE A N 1
ATOM 2888 C CA . PHE A 1 364 ? 6.836 -4.878 -20.503 1.00 94.12 364 PHE A CA 1
ATOM 2889 C C . PHE A 1 364 ? 7.890 -4.990 -21.605 1.00 94.12 364 PHE A C 1
ATOM 2891 O O . PHE A 1 364 ? 8.822 -5.792 -21.508 1.00 94.12 364 PHE A O 1
ATOM 2898 N N . ASN A 1 365 ? 7.750 -4.161 -22.638 1.00 91.56 365 ASN A N 1
ATOM 2899 C CA . ASN A 1 365 ? 8.797 -3.974 -23.636 1.00 91.56 365 ASN A CA 1
ATOM 2900 C C . ASN A 1 365 ? 9.784 -2.948 -23.081 1.00 91.56 365 ASN A C 1
ATOM 2902 O O . ASN A 1 365 ? 9.503 -1.750 -23.067 1.00 91.56 365 ASN A O 1
ATOM 2906 N N . GLY A 1 366 ? 10.889 -3.441 -22.530 1.00 90.94 366 GLY A N 1
ATOM 2907 C CA . GLY A 1 366 ? 11.803 -2.636 -21.734 1.00 90.94 366 GLY A CA 1
ATOM 2908 C C . GLY A 1 366 ? 12.976 -2.070 -22.519 1.00 90.94 366 GLY A C 1
ATOM 2909 O O . GLY A 1 366 ? 13.236 -2.440 -23.665 1.00 90.94 366 GLY A O 1
ATOM 2910 N N . THR A 1 367 ? 13.748 -1.235 -21.839 1.00 90.50 367 THR A N 1
ATOM 2911 C CA . THR A 1 367 ? 15.131 -0.908 -22.196 1.00 90.50 367 THR A CA 1
ATOM 2912 C C . THR A 1 367 ? 16.066 -1.375 -21.084 1.00 90.50 367 THR A C 1
ATOM 2914 O O . THR A 1 367 ? 15.633 -1.795 -20.006 1.00 90.50 367 THR A O 1
ATOM 2917 N N . HIS A 1 368 ? 17.367 -1.394 -21.361 1.00 88.06 368 HIS A N 1
ATOM 2918 C CA . HIS A 1 368 ? 18.341 -1.873 -20.393 1.00 88.06 368 HIS A CA 1
ATOM 2919 C C . HIS A 1 368 ? 18.714 -0.757 -19.409 1.00 88.06 368 HIS A C 1
ATOM 2921 O O . HIS A 1 368 ? 19.082 0.355 -19.787 1.00 88.06 368 HIS A O 1
ATOM 2927 N N . ALA A 1 369 ? 18.692 -1.079 -18.120 1.00 87.75 369 ALA A N 1
ATOM 2928 C CA . ALA A 1 369 ? 19.321 -0.264 -17.094 1.00 87.75 369 ALA A CA 1
ATOM 2929 C C . ALA A 1 369 ? 20.363 -1.100 -16.366 1.00 87.75 369 ALA A C 1
ATOM 2931 O O . ALA A 1 369 ? 20.175 -2.292 -16.111 1.00 87.75 369 ALA A O 1
ATOM 2932 N N . ARG A 1 370 ? 21.476 -0.469 -16.010 1.00 81.50 370 ARG A N 1
ATOM 2933 C CA . ARG A 1 370 ? 22.534 -1.106 -15.239 1.00 81.50 370 ARG A CA 1
ATOM 2934 C C . ARG A 1 370 ? 22.596 -0.502 -13.853 1.00 81.50 370 ARG A C 1
ATOM 2936 O O . ARG A 1 370 ? 22.622 0.721 -13.710 1.00 81.50 370 ARG A O 1
ATOM 2943 N N . GLY A 1 371 ? 22.636 -1.355 -12.838 1.00 75.38 371 GLY A N 1
ATOM 2944 C CA . GLY A 1 371 ? 22.833 -0.896 -11.472 1.00 75.38 371 GLY A CA 1
ATOM 2945 C C . GLY A 1 371 ? 24.314 -0.653 -11.139 1.00 75.38 371 GLY A C 1
ATOM 2946 O O . GLY A 1 371 ? 25.195 -0.762 -11.999 1.00 75.38 371 GLY A O 1
ATOM 2947 N N . PRO A 1 372 ? 24.614 -0.290 -9.885 1.00 65.12 372 PRO A N 1
ATOM 2948 C CA . PRO A 1 372 ? 25.956 0.107 -9.469 1.00 65.12 372 PRO A CA 1
ATOM 2949 C C . PRO A 1 372 ? 27.024 -0.994 -9.602 1.00 65.12 372 PRO A C 1
ATOM 2951 O O . PRO A 1 372 ? 26.829 -2.137 -9.190 1.00 65.12 372 PRO A O 1
ATOM 2954 N N . SER A 1 373 ? 28.204 -0.630 -10.117 1.00 52.00 373 SER A N 1
ATOM 2955 C CA . SER A 1 373 ? 29.228 -1.553 -10.643 1.00 52.00 373 SER A CA 1
ATOM 2956 C C . SER A 1 373 ? 30.095 -2.284 -9.605 1.00 52.00 373 SER A C 1
ATOM 2958 O O . SER A 1 373 ? 30.783 -3.240 -9.953 1.00 52.00 373 SER A O 1
ATOM 2960 N N . TRP A 1 374 ? 30.078 -1.884 -8.333 1.00 50.62 374 TRP A N 1
ATOM 2961 C CA . TRP A 1 374 ? 30.977 -2.402 -7.284 1.00 50.62 374 TRP A CA 1
ATOM 2962 C C . TRP A 1 374 ? 30.395 -3.581 -6.478 1.00 50.62 374 TRP A C 1
ATOM 2964 O O . TRP A 1 374 ? 31.011 -4.051 -5.519 1.00 50.62 374 TRP A O 1
ATOM 2974 N N . ARG A 1 375 ? 29.210 -4.083 -6.847 1.00 49.56 375 ARG A N 1
ATOM 2975 C CA . ARG A 1 375 ? 28.566 -5.249 -6.219 1.00 49.56 375 ARG A CA 1
ATOM 2976 C C . ARG A 1 375 ? 28.040 -6.203 -7.283 1.00 49.56 375 ARG A C 1
ATOM 2978 O O . ARG A 1 375 ? 27.180 -5.820 -8.061 1.00 49.56 375 ARG A O 1
ATOM 2985 N N . ALA A 1 376 ? 28.493 -7.458 -7.262 1.00 41.94 376 ALA A N 1
ATOM 2986 C CA . ALA A 1 376 ? 28.138 -8.482 -8.255 1.00 41.94 376 ALA A CA 1
ATOM 2987 C C . ALA A 1 376 ? 26.617 -8.697 -8.444 1.00 41.94 376 ALA A C 1
ATOM 2989 O O . ALA A 1 376 ? 26.190 -9.009 -9.549 1.00 41.94 376 ALA A O 1
ATOM 2990 N N . ALA A 1 377 ? 25.804 -8.473 -7.401 1.00 44.84 377 ALA A N 1
ATOM 2991 C CA . ALA A 1 377 ? 24.340 -8.556 -7.475 1.00 44.84 377 ALA A CA 1
ATOM 2992 C C . ALA A 1 377 ? 23.659 -7.296 -8.061 1.00 44.84 377 ALA A C 1
ATOM 2994 O O . ALA A 1 377 ? 22.584 -7.407 -8.630 1.00 44.84 377 ALA A O 1
ATOM 2995 N N . TYR A 1 378 ? 24.283 -6.109 -7.969 1.00 49.53 378 TYR A N 1
ATOM 2996 C CA . TYR A 1 378 ? 23.715 -4.833 -8.448 1.00 49.53 378 TYR A CA 1
ATOM 2997 C C . TYR A 1 378 ? 24.376 -4.276 -9.703 1.00 49.53 378 TYR A C 1
ATOM 2999 O O . TYR A 1 378 ? 23.793 -3.423 -10.352 1.00 49.53 378 TYR A O 1
ATOM 3007 N N . GLY A 1 379 ? 25.548 -4.768 -10.097 1.00 56.84 379 GLY A N 1
ATOM 3008 C CA . GLY A 1 379 ? 26.143 -4.453 -11.397 1.00 56.84 379 GLY A CA 1
ATOM 3009 C C . GLY A 1 379 ? 25.427 -5.137 -12.565 1.00 56.84 379 GLY A C 1
ATOM 3010 O O . GLY A 1 379 ? 25.881 -4.997 -13.705 1.00 56.84 379 GLY A O 1
ATOM 3011 N N . ALA A 1 380 ? 24.357 -5.885 -12.264 1.00 70.19 380 ALA A N 1
ATOM 3012 C CA . ALA A 1 380 ? 23.505 -6.571 -13.212 1.00 70.19 380 ALA A CA 1
ATOM 3013 C C . ALA A 1 380 ? 22.787 -5.565 -14.113 1.00 70.19 380 ALA A C 1
ATOM 3015 O O . ALA A 1 380 ? 22.297 -4.522 -13.668 1.00 70.19 380 ALA A O 1
ATOM 3016 N N . THR A 1 381 ? 22.725 -5.906 -15.391 1.00 81.62 381 THR A N 1
ATOM 3017 C CA . THR A 1 381 ? 21.859 -5.221 -16.340 1.00 81.62 381 THR A CA 1
ATOM 3018 C C . THR A 1 381 ? 20.478 -5.858 -16.262 1.00 81.62 381 THR A C 1
ATOM 3020 O O . THR A 1 381 ? 20.350 -7.072 -16.390 1.00 81.62 381 THR A O 1
ATOM 3023 N N . VAL A 1 382 ? 19.439 -5.064 -16.046 1.00 87.56 382 VAL A N 1
ATOM 3024 C CA . VAL A 1 382 ? 18.053 -5.537 -15.950 1.00 87.56 382 VAL A CA 1
ATOM 3025 C C . VAL A 1 382 ? 17.187 -4.811 -16.972 1.00 87.56 382 VAL A C 1
ATOM 3027 O O . VAL A 1 382 ? 17.469 -3.666 -17.327 1.00 87.56 382 VAL A O 1
ATOM 3030 N N . CYS A 1 383 ? 16.132 -5.478 -17.439 1.00 90.81 383 CYS A N 1
ATOM 3031 C CA . CYS A 1 383 ? 15.077 -4.816 -18.193 1.00 90.81 383 CYS A CA 1
ATOM 3032 C C . CYS A 1 383 ? 14.300 -3.878 -17.274 1.00 90.81 383 CYS A C 1
ATOM 3034 O O . CYS A 1 383 ? 13.963 -4.249 -16.147 1.00 90.81 383 CYS A O 1
ATOM 3036 N N . VAL A 1 384 ? 14.006 -2.681 -17.763 1.00 92.00 384 VAL A N 1
ATOM 3037 C CA . VAL A 1 384 ? 13.205 -1.682 -17.057 1.00 92.00 384 VAL A CA 1
ATOM 3038 C C . VAL A 1 384 ? 12.223 -1.045 -18.031 1.00 92.00 384 VAL A C 1
ATOM 3040 O O . VAL A 1 384 ? 12.539 -0.885 -19.210 1.00 92.00 384 VAL A O 1
ATOM 3043 N N . ASP A 1 385 ? 11.030 -0.710 -17.547 1.00 93.19 385 ASP A N 1
ATOM 3044 C CA . ASP A 1 385 ? 10.044 0.031 -18.326 1.00 93.19 385 ASP A CA 1
ATOM 3045 C C . ASP A 1 385 ? 10.590 1.444 -18.627 1.00 93.19 385 ASP A C 1
ATOM 3047 O O . ASP A 1 385 ? 10.839 2.209 -17.685 1.00 93.19 385 ASP A O 1
ATOM 3051 N N . PRO A 1 386 ? 10.792 1.814 -19.907 1.00 93.19 386 PRO A N 1
ATOM 3052 C CA . PRO A 1 386 ? 11.382 3.098 -20.282 1.00 93.19 386 PRO A CA 1
ATOM 3053 C C . PRO A 1 386 ? 10.558 4.314 -19.842 1.00 93.19 386 PRO A C 1
ATOM 3055 O O . PRO A 1 386 ? 11.112 5.414 -19.769 1.00 93.19 386 PRO A O 1
ATOM 3058 N N . ALA A 1 387 ? 9.265 4.141 -19.550 1.00 93.00 387 ALA A N 1
ATOM 3059 C CA . ALA A 1 387 ? 8.395 5.214 -19.079 1.00 93.00 387 ALA A CA 1
ATOM 3060 C C . ALA A 1 387 ? 8.565 5.519 -17.578 1.00 93.00 387 ALA A C 1
ATOM 3062 O O . ALA A 1 387 ? 8.057 6.527 -17.097 1.00 93.00 387 ALA A O 1
ATOM 3063 N N . THR A 1 388 ? 9.277 4.672 -16.829 1.00 93.56 388 THR A N 1
ATOM 3064 C CA . THR A 1 388 ? 9.474 4.844 -15.383 1.00 93.56 388 THR A CA 1
ATOM 3065 C C . THR A 1 388 ? 10.760 5.598 -15.046 1.00 93.56 388 THR A C 1
ATOM 3067 O O . THR A 1 388 ? 11.780 5.484 -15.725 1.00 93.56 388 THR A O 1
ATOM 3070 N N . GLU A 1 389 ? 10.733 6.353 -13.949 1.00 92.50 389 GLU A N 1
ATOM 3071 C CA . GLU A 1 389 ? 11.870 7.117 -13.421 1.00 92.50 389 GLU A CA 1
ATOM 3072 C C . GLU A 1 389 ? 12.879 6.203 -12.707 1.00 92.50 389 GLU A C 1
ATOM 3074 O O . GLU A 1 389 ? 12.945 6.130 -11.476 1.00 92.50 389 GLU A O 1
ATOM 3079 N N . ALA A 1 390 ? 13.655 5.447 -13.477 1.00 89.25 390 ALA A N 1
ATOM 3080 C CA . ALA A 1 390 ? 14.387 4.312 -12.923 1.00 89.25 390 ALA A CA 1
ATOM 3081 C C . ALA A 1 390 ? 15.906 4.499 -12.824 1.00 89.25 390 ALA A C 1
ATOM 3083 O O . ALA A 1 390 ? 16.547 3.908 -11.946 1.00 89.25 390 ALA A O 1
ATOM 3084 N N . ALA A 1 391 ? 16.502 5.297 -13.712 1.00 88.44 391 ALA A N 1
ATOM 3085 C CA . ALA A 1 391 ? 17.952 5.426 -13.815 1.00 88.44 391 ALA A CA 1
ATOM 3086 C C . ALA A 1 391 ? 18.397 6.812 -14.307 1.00 88.44 391 ALA A C 1
ATOM 3088 O O . ALA A 1 391 ? 17.598 7.594 -14.815 1.00 88.44 391 ALA A O 1
ATOM 3089 N N . ALA A 1 392 ? 19.683 7.117 -14.132 1.00 86.50 392 ALA A N 1
ATOM 3090 C CA . ALA A 1 392 ? 20.308 8.360 -14.565 1.00 86.50 392 ALA A CA 1
ATOM 3091 C C . ALA A 1 392 ? 20.696 8.331 -16.054 1.00 86.50 392 ALA A C 1
ATOM 3093 O O . ALA A 1 392 ? 20.905 7.261 -16.641 1.00 86.50 392 ALA A O 1
ATOM 3094 N N . ALA A 1 393 ? 20.881 9.517 -16.639 1.00 86.69 393 ALA A N 1
ATOM 3095 C CA . ALA A 1 393 ? 21.487 9.680 -17.955 1.00 86.69 393 ALA A CA 1
ATOM 3096 C C . ALA A 1 393 ? 23.003 9.445 -17.899 1.00 86.69 393 ALA A C 1
ATOM 3098 O O . ALA A 1 393 ? 23.712 10.058 -17.098 1.00 86.69 393 ALA A O 1
ATOM 3099 N N . ALA A 1 394 ? 23.505 8.588 -18.787 1.00 84.19 394 ALA A N 1
ATOM 3100 C CA . ALA A 1 394 ? 24.931 8.386 -18.994 1.00 84.19 394 ALA A CA 1
ATOM 3101 C C . ALA A 1 394 ? 25.255 8.483 -20.485 1.00 84.19 394 ALA A C 1
ATOM 3103 O O . ALA A 1 394 ? 24.835 7.639 -21.281 1.00 84.19 394 ALA A O 1
ATOM 3104 N N . CYS A 1 395 ? 25.993 9.531 -20.841 1.00 85.69 395 CYS A N 1
ATOM 3105 C CA . CYS A 1 395 ? 26.186 9.942 -22.223 1.00 85.69 395 CYS A CA 1
ATOM 3106 C C . CYS A 1 395 ? 27.580 9.568 -22.729 1.00 85.69 395 CYS A C 1
ATOM 3108 O O . CYS A 1 395 ? 28.577 9.759 -22.031 1.00 85.69 395 CYS A O 1
ATOM 3110 N N . CYS A 1 396 ? 27.635 9.050 -23.952 1.00 84.06 396 CYS A N 1
ATOM 3111 C CA . CYS A 1 396 ? 28.834 8.619 -24.651 1.00 84.06 396 CYS A CA 1
ATOM 3112 C C . CYS A 1 396 ? 28.879 9.206 -26.073 1.00 84.06 396 CYS A C 1
ATOM 3114 O O . CYS A 1 396 ? 27.863 9.596 -26.653 1.00 84.06 396 CYS A O 1
ATOM 3116 N N . ALA A 1 397 ? 30.077 9.261 -26.653 1.00 85.38 397 ALA A N 1
ATOM 3117 C CA . ALA A 1 397 ? 30.281 9.662 -28.034 1.00 85.38 397 ALA A CA 1
ATOM 3118 C C . ALA A 1 397 ? 29.666 8.614 -28.981 1.00 85.38 397 ALA A C 1
ATOM 3120 O O . ALA A 1 397 ? 29.727 7.415 -28.681 1.00 85.38 397 ALA A O 1
ATOM 3121 N N . PRO A 1 398 ? 29.127 9.034 -30.137 1.00 82.44 398 PRO A N 1
ATOM 3122 C CA . PRO A 1 398 ? 28.610 8.108 -31.136 1.00 82.44 398 PRO A CA 1
ATOM 3123 C C . PRO A 1 398 ? 29.633 7.039 -31.532 1.00 82.44 398 PRO A C 1
ATOM 3125 O O . PRO A 1 398 ? 30.779 7.359 -31.855 1.00 82.44 398 PRO A O 1
ATOM 3128 N N . GLY A 1 399 ? 29.226 5.766 -31.525 1.00 75.00 399 GLY A N 1
ATOM 3129 C CA . GLY A 1 399 ? 30.081 4.649 -31.960 1.00 75.00 399 GLY A CA 1
ATOM 3130 C C . GLY A 1 399 ? 31.216 4.291 -30.991 1.00 75.00 399 GLY A C 1
ATOM 3131 O O . GLY A 1 399 ? 32.210 3.686 -31.395 1.00 75.00 399 GLY A O 1
ATOM 3132 N N . HIS A 1 400 ? 31.083 4.673 -29.720 1.00 76.06 400 HIS A N 1
ATOM 3133 C CA . HIS A 1 400 ? 32.003 4.298 -28.651 1.00 76.06 400 HIS A CA 1
ATOM 3134 C C . HIS A 1 400 ? 32.153 2.769 -28.502 1.00 76.06 400 HIS A C 1
ATOM 3136 O O . HIS A 1 400 ? 31.259 1.990 -28.835 1.00 76.06 400 HIS A O 1
ATOM 3142 N N . SER A 1 401 ? 33.302 2.323 -27.981 1.00 67.50 401 SER A N 1
ATOM 3143 C CA . SER A 1 401 ? 33.536 0.901 -27.703 1.00 67.50 401 SER A CA 1
ATOM 3144 C C . SER A 1 401 ? 32.716 0.424 -26.501 1.00 67.50 401 SER A C 1
ATOM 3146 O O . SER A 1 401 ? 32.292 1.223 -25.667 1.00 67.50 401 SER A O 1
ATOM 3148 N N . SER A 1 402 ? 32.591 -0.896 -26.329 1.00 59.97 402 SER A N 1
ATOM 3149 C CA . SER A 1 402 ? 31.935 -1.532 -25.172 1.00 59.97 402 SER A CA 1
ATOM 3150 C C . SER A 1 402 ? 32.631 -1.276 -23.819 1.00 59.97 402 SER A C 1
ATOM 3152 O O . SER A 1 402 ? 32.369 -1.970 -22.837 1.00 59.97 402 SER A O 1
ATOM 3154 N N . GLN A 1 403 ? 33.577 -0.336 -23.776 1.00 61.25 403 GLN A N 1
ATOM 3155 C CA . GLN A 1 403 ? 34.405 0.010 -22.631 1.00 61.25 403 GLN A CA 1
ATOM 3156 C C . GLN A 1 403 ? 34.499 1.526 -22.392 1.00 61.25 403 GLN A C 1
ATOM 3158 O O . GLN A 1 403 ? 35.459 2.010 -21.794 1.00 61.25 403 GLN A O 1
ATOM 3163 N N . ALA A 1 404 ? 33.516 2.288 -22.867 1.00 63.59 404 ALA A N 1
ATOM 3164 C CA . ALA A 1 404 ? 33.530 3.737 -22.755 1.00 63.59 404 ALA A CA 1
ATOM 3165 C C . ALA A 1 404 ? 33.371 4.227 -21.308 1.00 63.59 404 ALA A C 1
ATOM 3167 O O . ALA A 1 404 ? 32.687 3.613 -20.478 1.00 63.59 404 ALA A O 1
ATOM 3168 N N . THR A 1 405 ? 33.996 5.371 -21.037 1.00 70.12 405 THR A N 1
ATOM 3169 C CA . THR A 1 405 ? 33.737 6.164 -19.839 1.00 70.12 405 THR A CA 1
ATOM 3170 C C . THR A 1 405 ? 32.593 7.120 -20.156 1.00 70.12 405 THR A C 1
ATOM 3172 O O . THR A 1 405 ? 32.781 8.042 -20.948 1.00 70.12 405 THR A O 1
ATOM 3175 N N . GLY A 1 406 ? 31.413 6.878 -19.585 1.00 72.50 406 GLY A N 1
ATOM 3176 C CA . GLY A 1 406 ? 30.263 7.766 -19.768 1.00 72.50 406 GLY A CA 1
ATOM 3177 C C . GLY A 1 406 ? 30.444 9.081 -19.011 1.00 72.50 406 GLY A C 1
ATOM 3178 O O . GLY A 1 406 ? 31.214 9.141 -18.052 1.00 72.50 406 GLY A O 1
ATOM 3179 N N . ILE A 1 407 ? 29.731 10.126 -19.424 1.00 75.81 407 ILE A N 1
ATOM 3180 C CA . ILE A 1 407 ? 29.549 11.338 -18.620 1.00 75.81 407 ILE A CA 1
ATOM 3181 C C . ILE A 1 407 ? 28.147 11.301 -18.025 1.00 75.81 407 ILE A C 1
ATOM 3183 O O . ILE A 1 407 ? 27.166 11.219 -18.769 1.00 75.81 407 ILE A O 1
ATOM 3187 N N . THR A 1 408 ? 28.048 11.356 -16.695 1.00 73.44 408 THR A N 1
ATOM 3188 C CA . THR A 1 408 ? 26.746 11.496 -16.045 1.00 73.44 408 THR A CA 1
ATOM 3189 C C . THR A 1 408 ? 26.304 12.956 -16.121 1.00 73.44 408 THR A C 1
ATOM 3191 O O . THR A 1 408 ? 27.025 13.850 -15.679 1.00 73.44 408 THR A O 1
ATOM 3194 N N . ASP A 1 409 ? 25.124 13.196 -16.687 1.00 75.00 409 ASP A N 1
ATOM 3195 C CA . ASP A 1 409 ? 24.526 14.527 -16.797 1.00 75.00 409 ASP A CA 1
ATOM 3196 C C . ASP A 1 409 ? 23.342 14.618 -15.832 1.00 75.00 409 ASP A C 1
ATOM 3198 O O . ASP A 1 409 ? 22.231 14.193 -16.150 1.00 75.00 409 ASP A O 1
ATOM 3202 N N . CYS A 1 410 ? 23.597 15.068 -14.605 1.00 78.44 410 CYS A N 1
ATOM 3203 C CA . CYS A 1 410 ? 22.611 15.070 -13.525 1.00 78.44 410 CYS A CA 1
ATOM 3204 C C . CYS A 1 410 ? 22.668 16.333 -12.667 1.00 78.44 410 CYS A C 1
ATOM 3206 O O . CYS A 1 410 ? 23.706 16.976 -12.520 1.00 78.44 410 CYS A O 1
ATOM 3208 N N . LYS A 1 411 ? 21.510 16.677 -12.102 1.00 81.50 411 LYS A N 1
ATOM 3209 C CA . LYS A 1 411 ? 21.231 17.850 -11.271 1.00 81.50 411 LYS A CA 1
ATOM 3210 C C . LYS A 1 411 ? 21.477 17.621 -9.791 1.00 81.50 411 LYS A C 1
ATOM 3212 O O . LYS A 1 411 ? 21.623 18.589 -9.055 1.00 81.50 411 LYS A O 1
ATOM 3217 N N . TYR A 1 412 ? 21.508 16.367 -9.360 1.00 77.88 412 TYR A N 1
ATOM 3218 C CA . TYR A 1 412 ? 21.914 15.953 -8.023 1.00 77.88 412 TYR A CA 1
ATOM 3219 C C . TYR A 1 412 ? 22.314 14.463 -8.053 1.00 77.88 412 TYR A C 1
ATOM 3221 O O . TYR A 1 412 ? 21.948 13.751 -8.992 1.00 77.88 412 TYR A O 1
ATOM 3229 N N . PRO A 1 413 ? 23.082 13.961 -7.070 1.00 72.81 413 PRO A N 1
ATOM 3230 C CA . PRO A 1 413 ? 23.519 12.564 -7.053 1.00 72.81 413 PRO A CA 1
ATOM 3231 C C . PRO A 1 413 ? 22.349 11.580 -6.951 1.00 72.81 413 PRO A C 1
ATOM 3233 O O . PRO A 1 413 ? 21.392 11.829 -6.221 1.00 72.81 413 PRO A O 1
ATOM 3236 N N . ASN A 1 414 ? 22.444 10.444 -7.644 1.00 74.50 414 ASN A N 1
ATOM 3237 C CA . ASN A 1 414 ? 21.366 9.453 -7.782 1.00 74.50 414 ASN A CA 1
ATOM 3238 C C . ASN A 1 414 ? 20.056 10.019 -8.368 1.00 74.50 414 ASN A C 1
ATOM 3240 O O . ASN A 1 414 ? 18.981 9.462 -8.118 1.00 74.50 414 ASN A O 1
ATOM 3244 N N . GLU A 1 415 ? 20.121 11.098 -9.153 1.00 83.88 415 GLU A N 1
ATOM 3245 C CA . GLU A 1 415 ? 18.982 11.519 -9.967 1.00 83.88 415 GLU A CA 1
ATOM 3246 C C . GLU A 1 415 ? 18.531 10.361 -10.866 1.00 83.88 415 GLU A C 1
ATOM 3248 O O . GLU A 1 415 ? 19.341 9.685 -11.505 1.00 83.88 415 GLU A O 1
ATOM 3253 N N . VAL A 1 416 ? 17.223 10.131 -10.913 1.00 88.31 416 VAL A N 1
ATOM 3254 C CA . VAL A 1 416 ? 16.605 9.169 -11.823 1.00 88.31 416 VAL A CA 1
ATOM 3255 C C . VAL A 1 416 ? 15.621 9.895 -12.718 1.00 88.31 416 VAL A C 1
ATOM 3257 O O . VAL A 1 416 ? 15.026 10.894 -12.322 1.00 88.31 416 VAL A O 1
ATOM 3260 N N . MET A 1 417 ? 15.464 9.375 -13.924 1.00 92.50 417 MET A N 1
ATOM 3261 C CA . MET A 1 417 ? 14.585 9.928 -14.940 1.00 92.50 417 MET A CA 1
ATOM 3262 C C . MET A 1 417 ? 14.080 8.813 -15.853 1.00 92.50 417 MET A C 1
ATOM 3264 O O . MET A 1 417 ? 14.607 7.692 -15.832 1.00 92.50 417 MET A O 1
ATOM 3268 N N . SER A 1 418 ? 13.064 9.121 -16.647 1.00 94.56 418 SER A N 1
ATOM 3269 C CA . SER A 1 418 ? 12.597 8.267 -17.736 1.00 94.56 418 SER A CA 1
ATOM 3270 C C . SER A 1 418 ? 13.683 8.076 -18.799 1.00 94.56 418 SER A C 1
ATOM 3272 O O . SER A 1 418 ? 14.605 8.889 -18.941 1.00 94.56 418 SER A O 1
ATOM 3274 N N . HIS A 1 419 ? 13.569 7.018 -19.599 1.00 93.31 419 HIS A N 1
ATOM 3275 C CA . HIS A 1 419 ? 14.502 6.784 -20.702 1.00 93.31 419 HIS A CA 1
ATOM 3276 C C . HIS A 1 419 ? 14.483 7.939 -21.716 1.00 93.31 419 HIS A C 1
ATOM 3278 O O . HIS A 1 419 ? 15.537 8.382 -22.167 1.00 93.31 419 HIS A O 1
ATOM 3284 N N . SER A 1 420 ? 13.300 8.479 -22.032 1.00 93.25 420 SER A N 1
ATOM 3285 C CA . SER A 1 420 ? 13.152 9.615 -22.952 1.00 93.25 420 SER A CA 1
ATOM 3286 C C . SER A 1 420 ? 13.835 10.883 -22.445 1.00 93.25 420 SER A C 1
ATOM 3288 O O . SER A 1 420 ? 14.492 11.573 -23.227 1.00 93.25 420 SER A O 1
ATOM 3290 N N . THR A 1 421 ? 13.735 11.180 -21.144 1.00 94.06 421 THR A N 1
ATOM 3291 C CA . THR A 1 421 ? 14.444 12.319 -20.542 1.00 94.06 421 THR A CA 1
ATOM 3292 C C . THR A 1 421 ? 15.954 12.112 -20.631 1.00 94.06 421 THR A C 1
ATOM 3294 O O . THR A 1 421 ? 16.684 13.038 -20.990 1.00 94.06 421 THR A O 1
ATOM 3297 N N . ALA A 1 422 ? 16.435 10.890 -20.385 1.00 92.00 422 ALA A N 1
ATOM 3298 C CA . ALA A 1 422 ? 17.855 10.570 -20.485 1.00 92.00 422 ALA A CA 1
ATOM 3299 C C . ALA A 1 422 ? 18.396 10.713 -21.919 1.00 92.00 422 ALA A C 1
ATOM 3301 O O . ALA A 1 422 ? 19.469 11.288 -22.116 1.00 92.00 422 ALA A O 1
ATOM 3302 N N . GLU A 1 423 ? 17.650 10.252 -22.927 1.00 91.06 423 GLU A N 1
ATOM 3303 C CA . GLU A 1 423 ? 18.010 10.431 -24.339 1.00 91.06 423 GLU A CA 1
ATOM 3304 C C . GLU A 1 423 ? 18.038 11.902 -24.745 1.00 91.06 423 GLU A C 1
ATOM 3306 O O . GLU A 1 423 ? 19.014 12.347 -25.351 1.00 91.06 423 GLU A O 1
ATOM 3311 N N . ALA A 1 424 ? 17.008 12.667 -24.375 1.00 92.06 424 ALA A N 1
ATOM 3312 C CA . ALA A 1 424 ? 16.948 14.098 -24.653 1.00 92.06 424 ALA A CA 1
ATOM 3313 C C . ALA A 1 424 ? 18.126 14.840 -24.008 1.00 92.06 424 ALA A C 1
ATOM 3315 O O . ALA A 1 424 ? 18.739 15.703 -24.640 1.00 92.06 424 ALA A O 1
ATOM 3316 N N . ARG A 1 425 ? 18.488 14.465 -22.775 1.00 90.31 425 ARG A N 1
ATOM 3317 C CA . ARG A 1 425 ? 19.615 15.056 -22.054 1.00 90.31 425 ARG A CA 1
ATOM 3318 C C . ARG A 1 425 ? 20.944 14.767 -22.740 1.00 90.31 425 ARG A C 1
ATOM 3320 O O . ARG A 1 425 ? 21.702 15.700 -22.979 1.00 90.31 425 ARG A O 1
ATOM 3327 N N . CYS A 1 426 ? 21.200 13.521 -23.138 1.00 88.62 426 CYS A N 1
ATOM 3328 C CA . CYS A 1 426 ? 22.415 13.190 -23.882 1.00 88.62 426 CYS A CA 1
ATOM 3329 C C . CYS A 1 426 ? 22.465 13.862 -25.258 1.00 88.62 426 CYS A C 1
ATOM 3331 O O . CYS A 1 426 ? 23.512 14.376 -25.643 1.00 88.62 426 CYS A O 1
ATOM 3333 N N . ALA A 1 427 ? 21.339 13.941 -25.968 1.00 89.88 427 ALA A N 1
ATOM 3334 C CA . ALA A 1 427 ? 21.268 14.612 -27.264 1.00 89.88 427 ALA A CA 1
ATOM 3335 C C . ALA A 1 427 ? 21.530 16.127 -27.176 1.00 89.88 427 ALA A C 1
ATOM 3337 O O . ALA A 1 427 ? 22.040 16.719 -28.127 1.00 89.88 427 ALA A O 1
ATOM 3338 N N . ALA A 1 428 ? 21.207 16.760 -26.045 1.00 90.06 428 ALA A N 1
ATOM 3339 C CA . ALA A 1 428 ? 21.393 18.194 -25.828 1.00 90.06 428 ALA A CA 1
ATOM 3340 C C . ALA A 1 428 ? 22.843 18.597 -25.494 1.00 90.06 428 ALA A C 1
ATOM 3342 O O . ALA A 1 428 ? 23.144 19.790 -25.391 1.00 90.06 428 ALA A O 1
ATOM 3343 N N . ARG A 1 429 ? 23.757 17.635 -25.317 1.00 85.62 429 ARG A N 1
ATOM 3344 C CA . ARG A 1 429 ? 25.138 17.917 -24.915 1.00 85.62 429 ARG A CA 1
ATOM 3345 C C . ARG A 1 429 ? 25.956 18.538 -26.043 1.00 85.62 429 ARG A C 1
ATOM 3347 O O . ARG A 1 429 ? 26.002 18.044 -27.166 1.00 85.62 429 ARG A O 1
ATOM 3354 N N . THR A 1 430 ? 26.688 19.599 -25.713 1.00 83.88 430 THR A N 1
ATOM 3355 C CA . THR A 1 430 ? 27.523 20.348 -26.667 1.00 83.88 430 THR A CA 1
ATOM 3356 C C . THR A 1 430 ? 28.985 19.899 -26.702 1.00 83.88 430 THR A C 1
ATOM 3358 O O . THR A 1 430 ? 29.758 20.398 -27.514 1.00 83.88 430 THR A O 1
ATOM 3361 N N . ASP A 1 431 ? 29.395 18.984 -25.822 1.00 77.12 431 ASP A N 1
ATOM 3362 C CA . ASP A 1 431 ? 30.785 18.537 -25.655 1.00 77.12 431 ASP A CA 1
ATOM 3363 C C . ASP A 1 431 ? 31.158 17.296 -26.492 1.00 77.12 431 ASP A C 1
ATOM 3365 O O . ASP A 1 431 ? 32.250 16.746 -26.347 1.00 77.12 431 ASP A O 1
ATOM 3369 N N . GLY A 1 432 ? 30.267 16.862 -27.390 1.00 76.56 432 GLY A N 1
ATOM 3370 C CA . GLY A 1 432 ? 30.492 15.751 -28.320 1.00 76.56 432 GLY A CA 1
ATOM 3371 C C . GLY A 1 432 ? 30.040 14.369 -27.826 1.00 76.56 432 GLY A C 1
ATOM 3372 O O . GLY A 1 432 ? 30.122 13.412 -28.595 1.00 76.56 432 GLY A O 1
ATOM 3373 N N . GLN A 1 433 ? 29.528 14.243 -26.595 1.00 76.75 433 GLN A N 1
ATOM 3374 C CA . GLN A 1 433 ? 28.927 13.005 -26.069 1.00 76.75 433 GLN A CA 1
ATOM 3375 C C . GLN A 1 433 ? 27.406 13.019 -26.290 1.00 76.75 433 GLN A C 1
ATOM 3377 O O . GLN A 1 433 ? 26.679 13.537 -25.454 1.00 76.75 433 GLN A O 1
ATOM 3382 N N . THR A 1 434 ? 26.913 12.508 -27.418 1.00 86.31 434 THR A N 1
ATOM 3383 C CA . THR A 1 434 ? 25.536 12.800 -27.875 1.00 86.31 434 THR A CA 1
ATOM 3384 C C . THR A 1 434 ? 24.541 11.640 -27.788 1.00 86.31 434 THR A C 1
ATOM 3386 O O . THR A 1 434 ? 23.375 11.824 -28.128 1.00 86.31 434 THR A O 1
ATOM 3389 N N . GLU A 1 435 ? 24.939 10.454 -27.317 1.00 87.06 435 GLU A N 1
ATOM 3390 C CA . GLU A 1 435 ? 24.029 9.306 -27.184 1.00 87.06 435 GLU A CA 1
ATOM 3391 C C . GLU A 1 435 ? 24.153 8.581 -25.842 1.00 87.06 435 GLU A C 1
ATOM 3393 O O . GLU A 1 435 ? 25.154 8.717 -25.144 1.00 87.06 435 GLU A O 1
ATOM 3398 N N . LEU A 1 436 ? 23.143 7.783 -25.480 1.00 87.00 436 LEU A N 1
ATOM 3399 C CA . LEU A 1 436 ? 23.242 6.883 -24.329 1.00 87.00 436 LEU A CA 1
ATOM 3400 C C . LEU A 1 436 ? 24.320 5.818 -24.559 1.00 87.00 436 LEU A C 1
ATOM 3402 O O . LEU A 1 436 ? 24.428 5.232 -25.640 1.00 87.00 436 LEU A O 1
ATOM 3406 N N . CYS A 1 437 ? 25.092 5.528 -23.516 1.00 81.69 437 CYS A N 1
ATOM 3407 C CA . CYS A 1 437 ? 26.148 4.525 -23.571 1.00 81.69 437 CYS A CA 1
ATOM 3408 C C . CYS A 1 437 ? 25.598 3.094 -23.756 1.00 81.69 437 CYS A C 1
ATOM 3410 O O . CYS A 1 437 ? 24.606 2.712 -23.143 1.00 81.69 437 CYS A O 1
ATOM 3412 N N . THR A 1 438 ? 26.286 2.265 -24.541 1.00 76.06 438 THR A N 1
ATOM 3413 C CA . THR A 1 438 ? 26.014 0.827 -24.737 1.00 76.06 438 THR A CA 1
ATOM 3414 C C . THR A 1 438 ? 26.612 -0.026 -23.611 1.00 76.06 438 THR A C 1
ATOM 3416 O O . THR A 1 438 ? 25.994 -0.926 -23.060 1.00 76.06 438 THR A O 1
ATOM 3419 N N . ALA A 1 439 ? 27.826 0.284 -23.171 1.00 66.75 439 ALA A N 1
ATOM 3420 C CA . ALA A 1 439 ? 28.407 -0.339 -21.992 1.00 66.75 439 ALA A CA 1
ATOM 3421 C C . ALA A 1 439 ? 29.348 0.646 -21.308 1.00 66.75 439 ALA A C 1
ATOM 3423 O O . ALA A 1 439 ? 30.170 1.293 -21.953 1.00 66.75 439 ALA A O 1
ATOM 3424 N N . ILE A 1 440 ? 29.210 0.760 -19.988 1.00 64.94 440 ILE A N 1
ATOM 3425 C CA . ILE A 1 440 ? 29.935 1.744 -19.180 1.00 64.94 440 ILE A CA 1
ATOM 3426 C C . ILE A 1 440 ? 30.934 1.002 -18.298 1.00 64.94 440 ILE A C 1
ATOM 3428 O O . ILE A 1 440 ? 30.520 0.262 -17.408 1.00 64.94 440 ILE A O 1
ATOM 3432 N N . LEU A 1 441 ? 32.241 1.191 -18.482 1.00 58.19 441 LEU A N 1
ATOM 3433 C CA . LEU A 1 441 ? 33.214 0.678 -17.501 1.00 58.19 441 LEU A CA 1
ATOM 3434 C C . LEU A 1 441 ? 33.241 1.543 -16.240 1.00 58.19 441 LEU A C 1
ATOM 3436 O O . LEU A 1 441 ? 33.275 1.023 -15.125 1.00 58.19 441 LEU A O 1
ATOM 3440 N N . SER A 1 442 ? 33.192 2.860 -16.423 1.00 58.19 442 SER A N 1
ATOM 3441 C CA . SER A 1 442 ? 33.174 3.869 -15.367 1.00 58.19 442 SER A CA 1
ATOM 3442 C C . SER A 1 442 ? 32.448 5.126 -15.861 1.00 58.19 442 SER A C 1
ATOM 3444 O O . SER A 1 442 ? 32.317 5.351 -17.058 1.00 58.19 442 SER A O 1
ATOM 3446 N N . SER A 1 443 ? 31.917 5.934 -14.948 1.00 57.38 443 SER A N 1
ATOM 3447 C CA . SER A 1 443 ? 31.371 7.262 -15.259 1.00 57.38 443 SER A CA 1
ATOM 3448 C C . SER A 1 443 ? 31.757 8.163 -14.096 1.00 57.38 443 SER A C 1
ATOM 3450 O O . SER A 1 443 ? 31.365 7.833 -12.969 1.00 57.38 443 SER A O 1
ATOM 3452 N N . PRO A 1 444 ? 32.535 9.238 -14.306 1.00 54.94 444 PRO A N 1
ATOM 3453 C CA . PRO A 1 444 ? 32.644 10.304 -13.327 1.00 54.94 444 PRO A CA 1
ATOM 3454 C C . PRO A 1 444 ? 31.223 10.790 -13.052 1.00 54.94 444 PRO A C 1
ATOM 3456 O O . PRO A 1 444 ? 30.427 10.950 -13.976 1.00 54.94 444 PRO A O 1
ATOM 3459 N N . GLY A 1 445 ? 30.867 10.909 -11.784 1.00 57.81 445 GLY A N 1
ATOM 3460 C CA . GLY A 1 445 ? 29.500 11.243 -11.428 1.00 57.81 445 GLY A CA 1
ATOM 3461 C C . GLY A 1 445 ? 29.122 12.704 -11.691 1.00 57.81 445 GLY A C 1
ATOM 3462 O O . GLY A 1 445 ? 29.961 13.470 -12.158 1.00 57.81 445 GLY A O 1
ATOM 3463 N N . CYS A 1 446 ? 27.890 13.094 -11.327 1.00 57.72 446 CYS A N 1
ATOM 3464 C CA . CYS A 1 446 ? 27.279 14.420 -11.563 1.00 57.72 446 CYS A CA 1
ATOM 3465 C C . CYS A 1 446 ? 28.187 15.634 -11.302 1.00 57.72 446 CYS A C 1
ATOM 3467 O O . CYS A 1 446 ? 28.028 16.676 -11.930 1.00 57.72 446 CYS A O 1
ATOM 3469 N N . TYR A 1 447 ? 29.134 15.515 -10.367 1.00 57.97 447 TYR A N 1
ATOM 3470 C CA . TYR A 1 447 ? 30.063 16.578 -10.001 1.00 57.97 447 TYR A CA 1
ATOM 3471 C C . TYR A 1 447 ? 31.492 16.043 -10.060 1.00 57.97 447 TYR A C 1
ATOM 3473 O O . TYR A 1 447 ? 31.843 15.109 -9.339 1.00 57.97 447 TYR A O 1
ATOM 3481 N N . GLY A 1 448 ? 32.305 16.619 -10.949 1.00 48.09 448 GLY A N 1
ATOM 3482 C CA . GLY A 1 448 ? 33.695 16.215 -11.152 1.00 48.09 448 GLY A CA 1
ATOM 3483 C C . GLY A 1 448 ? 34.587 16.451 -9.926 1.00 48.09 448 GLY A C 1
ATOM 3484 O O . GLY A 1 448 ? 34.292 17.286 -9.069 1.00 48.09 448 GLY A O 1
ATOM 3485 N N . ASP A 1 449 ? 35.724 15.750 -9.889 1.00 45.81 449 ASP A N 1
ATOM 3486 C CA . ASP A 1 449 ? 36.700 15.685 -8.783 1.00 45.81 449 ASP A CA 1
ATOM 3487 C C . ASP A 1 449 ? 37.224 17.052 -8.262 1.00 45.81 449 ASP A C 1
ATOM 3489 O O . ASP A 1 449 ? 37.810 17.134 -7.180 1.00 45.81 449 ASP A O 1
ATOM 3493 N N . GLY A 1 450 ? 36.992 18.153 -8.990 1.00 43.25 450 GLY A N 1
ATOM 3494 C CA . GLY A 1 450 ? 37.510 19.489 -8.678 1.00 43.25 450 GLY A CA 1
ATOM 3495 C C . GLY A 1 450 ? 36.746 20.298 -7.619 1.00 43.25 450 GLY A C 1
ATOM 3496 O O . GLY A 1 450 ? 37.356 21.155 -6.983 1.00 43.25 450 GLY A O 1
ATOM 3497 N N . LEU A 1 451 ? 35.448 20.050 -7.385 1.00 41.78 451 LEU A N 1
ATOM 3498 C CA . LEU A 1 451 ? 34.666 20.842 -6.411 1.00 41.78 451 LEU A CA 1
ATOM 3499 C C . LEU A 1 451 ? 34.833 20.374 -4.954 1.00 41.78 451 LEU A C 1
ATOM 3501 O O . LEU A 1 451 ? 34.527 21.124 -4.028 1.00 41.78 451 LEU A O 1
ATOM 3505 N N . TYR A 1 452 ? 35.345 19.158 -4.741 1.00 45.91 452 TYR A N 1
ATOM 3506 C CA . TYR A 1 452 ? 35.368 18.502 -3.425 1.00 45.91 452 TYR A CA 1
ATOM 3507 C C . TYR A 1 452 ? 36.769 18.134 -2.916 1.00 45.91 452 TYR A C 1
ATOM 3509 O O . TYR A 1 452 ? 36.896 17.445 -1.905 1.00 45.91 452 TYR A O 1
ATOM 3517 N N . GLY A 1 453 ? 37.823 18.650 -3.558 1.00 36.72 453 GLY A N 1
ATOM 3518 C CA . GLY A 1 453 ? 39.184 18.614 -3.018 1.00 36.72 453 GLY A CA 1
ATOM 3519 C C . GLY A 1 453 ? 39.863 17.242 -3.020 1.00 36.72 453 GLY A C 1
ATOM 3520 O O . GLY A 1 453 ? 40.780 17.035 -2.230 1.00 36.72 453 GLY A O 1
ATOM 3521 N N . TYR A 1 454 ? 39.468 16.317 -3.898 1.00 39.72 454 TYR A N 1
ATOM 3522 C CA . TYR A 1 454 ? 40.207 15.069 -4.110 1.00 39.72 454 TYR A CA 1
ATOM 3523 C C . TYR A 1 454 ? 41.024 15.149 -5.404 1.00 39.72 454 TYR A C 1
ATOM 3525 O O . TYR A 1 454 ? 40.584 14.751 -6.473 1.00 39.72 454 TYR A O 1
ATOM 3533 N N . SER A 1 455 ? 42.259 15.644 -5.288 1.00 33.72 455 SER A N 1
ATOM 3534 C CA . SER A 1 455 ? 43.324 15.396 -6.272 1.00 33.72 455 SER A CA 1
ATOM 3535 C C . SER A 1 455 ? 44.191 14.235 -5.776 1.00 33.72 455 SER A C 1
ATOM 3537 O O . SER A 1 455 ? 45.332 14.399 -5.359 1.00 33.72 455 SER A O 1
ATOM 3539 N N . GLY A 1 456 ? 43.612 13.036 -5.735 1.00 34.50 456 GLY A N 1
ATOM 3540 C CA . GLY A 1 456 ? 44.386 11.818 -5.522 1.00 34.50 456 GLY A CA 1
ATOM 3541 C C . GLY A 1 456 ? 44.878 11.310 -6.869 1.00 34.50 456 GLY A C 1
ATOM 3542 O O . GLY A 1 456 ? 44.065 10.941 -7.706 1.00 34.50 456 GLY A O 1
ATOM 3543 N N . SER A 1 457 ? 46.192 11.248 -7.069 1.00 33.25 457 SER A N 1
ATOM 3544 C CA . SER A 1 457 ? 46.880 10.650 -8.227 1.00 33.25 457 SER A CA 1
ATOM 3545 C C . SER A 1 457 ? 46.642 9.141 -8.409 1.00 33.25 457 SER A C 1
ATOM 3547 O O . SER A 1 457 ? 47.339 8.485 -9.181 1.00 33.25 457 SER A O 1
ATOM 3549 N N . ASP A 1 458 ? 45.668 8.578 -7.704 1.00 38.66 458 ASP A N 1
ATOM 3550 C CA . ASP A 1 458 ? 45.277 7.195 -7.848 1.00 38.66 458 ASP A CA 1
ATOM 3551 C C . ASP A 1 458 ? 44.213 7.139 -8.941 1.00 38.66 458 ASP A C 1
ATOM 3553 O O . ASP A 1 458 ? 43.071 7.547 -8.733 1.00 38.66 458 ASP A O 1
ATOM 3557 N N . ASN A 1 459 ? 44.566 6.550 -10.083 1.00 36.81 459 ASN A N 1
ATOM 3558 C CA . ASN A 1 459 ? 43.670 6.094 -11.158 1.00 36.81 459 ASN A CA 1
ATOM 3559 C C . ASN A 1 459 ? 42.577 5.094 -10.683 1.00 36.81 459 ASN A C 1
ATOM 3561 O O . ASN A 1 459 ? 42.081 4.284 -11.460 1.00 36.81 459 ASN A O 1
ATOM 3565 N N . THR A 1 460 ? 42.188 5.104 -9.405 1.00 38.34 460 THR A N 1
ATOM 3566 C CA . THR A 1 460 ? 41.195 4.208 -8.804 1.00 38.34 460 THR A CA 1
ATOM 3567 C C . THR A 1 460 ? 39.766 4.744 -8.860 1.00 38.34 460 THR A C 1
ATOM 3569 O O . THR A 1 460 ? 38.910 4.202 -8.167 1.00 38.34 460 THR A O 1
ATOM 3572 N N . GLY A 1 461 ? 39.482 5.752 -9.700 1.00 39.53 461 GLY A N 1
ATOM 3573 C CA . GLY A 1 461 ? 38.128 6.048 -10.189 1.00 39.53 461 GLY A CA 1
ATOM 3574 C C . GLY A 1 461 ? 37.054 6.016 -9.100 1.00 39.53 461 GLY A C 1
ATOM 3575 O O . GLY A 1 461 ? 36.094 5.248 -9.196 1.00 39.53 461 GLY A O 1
ATOM 3576 N N . LYS A 1 462 ? 37.249 6.798 -8.031 1.00 41.09 462 LYS A N 1
ATOM 3577 C CA . LYS A 1 462 ? 36.339 6.842 -6.875 1.00 41.09 462 LYS A CA 1
ATOM 3578 C C . LYS A 1 462 ? 35.205 7.864 -7.031 1.00 41.09 462 LYS A C 1
ATOM 3580 O O . LYS A 1 462 ? 34.540 8.193 -6.054 1.00 41.09 462 LYS A O 1
ATOM 3585 N N . GLY A 1 463 ? 34.938 8.303 -8.261 1.00 44.31 463 GLY A N 1
ATOM 3586 C CA . GLY A 1 463 ? 33.685 8.942 -8.650 1.00 44.31 463 GLY A CA 1
ATOM 3587 C C . GLY A 1 463 ? 32.606 7.889 -8.934 1.00 44.31 463 GLY A C 1
ATOM 3588 O O . GLY A 1 463 ? 32.802 6.995 -9.749 1.00 44.31 463 GLY A O 1
ATOM 3589 N N . MET A 1 464 ? 31.486 7.970 -8.213 1.00 52.78 464 MET A N 1
ATOM 3590 C CA . MET A 1 464 ? 30.161 7.392 -8.518 1.00 52.78 464 MET A CA 1
ATOM 3591 C C . MET A 1 464 ? 30.098 6.042 -9.271 1.00 52.78 464 MET A C 1
ATOM 3593 O O . MET A 1 464 ? 29.335 5.858 -10.222 1.00 52.78 464 MET A O 1
ATOM 3597 N N . GLN A 1 465 ? 30.766 5.019 -8.731 1.00 49.88 465 GLN A N 1
ATOM 3598 C CA . GLN A 1 465 ? 30.453 3.606 -9.017 1.00 49.88 465 GLN A CA 1
ATOM 3599 C C . GLN A 1 465 ? 29.020 3.210 -8.557 1.00 49.88 465 GLN A C 1
ATOM 3601 O O . GLN A 1 465 ? 28.588 2.080 -8.771 1.00 49.88 465 GLN A O 1
ATOM 3606 N N . PHE A 1 466 ? 28.280 4.128 -7.921 1.00 54.12 466 PHE A N 1
ATOM 3607 C CA . PHE A 1 466 ? 27.087 3.886 -7.099 1.00 54.12 466 PHE A CA 1
ATOM 3608 C C . PHE A 1 466 ? 25.738 4.180 -7.785 1.00 54.12 466 PHE A C 1
ATOM 3610 O O . PHE A 1 466 ? 24.704 3.785 -7.253 1.00 54.12 466 PHE A O 1
ATOM 3617 N N . GLU A 1 467 ? 25.737 4.795 -8.968 1.00 66.56 467 GLU A N 1
ATOM 3618 C CA . GLU A 1 467 ? 24.502 5.215 -9.645 1.00 66.56 467 GLU A CA 1
ATOM 3619 C C . GLU A 1 467 ? 23.995 4.191 -10.667 1.00 66.56 467 GLU A C 1
ATOM 3621 O O . GLU A 1 467 ? 24.777 3.494 -11.323 1.00 66.56 467 GLU A O 1
ATOM 3626 N N . ARG A 1 468 ? 22.669 4.145 -10.822 1.00 79.94 468 ARG A N 1
ATOM 3627 C CA . ARG A 1 468 ? 21.958 3.355 -11.838 1.00 79.94 468 ARG A CA 1
ATOM 3628 C C . ARG A 1 468 ? 21.910 4.146 -13.131 1.00 79.94 468 ARG A C 1
ATOM 3630 O O . ARG A 1 468 ? 21.663 5.347 -13.084 1.00 79.94 468 ARG A O 1
ATOM 3637 N N . LYS A 1 469 ? 22.130 3.500 -14.270 1.00 82.56 469 LYS A N 1
ATOM 3638 C CA . LYS A 1 469 ? 22.279 4.192 -15.557 1.00 82.56 469 LYS A CA 1
ATOM 3639 C C . LYS A 1 469 ? 21.457 3.515 -16.632 1.00 82.56 469 LYS A C 1
ATOM 3641 O O . LYS A 1 469 ? 21.482 2.287 -16.739 1.00 82.56 469 LYS A O 1
ATOM 3646 N N . TRP A 1 470 ? 20.777 4.323 -17.435 1.00 88.44 470 TRP A N 1
ATOM 3647 C CA . TRP A 1 470 ? 20.234 3.861 -18.703 1.00 88.44 470 TRP A CA 1
ATOM 3648 C C . TRP A 1 470 ? 21.389 3.455 -19.616 1.00 88.44 470 TRP A C 1
ATOM 3650 O O . TRP A 1 470 ? 22.367 4.193 -19.755 1.00 88.44 470 TRP A O 1
ATOM 3660 N N . VAL A 1 471 ? 21.301 2.257 -20.191 1.00 83.06 471 VAL A N 1
ATOM 3661 C CA . VAL A 1 471 ? 22.307 1.720 -21.108 1.00 83.06 471 VAL A CA 1
ATOM 3662 C C . VAL A 1 471 ? 21.631 1.081 -22.317 1.00 83.06 471 VAL A C 1
ATOM 3664 O O . VAL A 1 471 ? 20.514 0.581 -22.239 1.00 83.06 471 VAL A O 1
ATOM 3667 N N . ARG A 1 472 ? 22.313 1.072 -23.455 1.00 78.19 472 ARG A N 1
ATOM 3668 C CA . ARG A 1 472 ? 21.888 0.330 -24.651 1.00 78.19 472 ARG A CA 1
ATOM 3669 C C . ARG A 1 472 ? 22.527 -1.056 -24.633 1.00 78.19 472 ARG A C 1
ATOM 3671 O O . ARG A 1 472 ? 23.633 -1.184 -24.146 1.00 78.19 472 ARG A O 1
ATOM 3678 N N . TYR A 1 473 ? 21.901 -2.104 -25.156 1.00 67.88 473 TYR A N 1
ATOM 3679 C CA . TYR A 1 473 ? 22.564 -3.418 -25.179 1.00 67.88 473 TYR A CA 1
ATOM 3680 C C . TYR A 1 473 ? 23.654 -3.481 -26.258 1.00 67.88 473 TYR A C 1
ATOM 3682 O O . TYR A 1 473 ? 24.747 -4.005 -26.046 1.00 67.88 473 TYR A O 1
ATOM 3690 N N . SER A 1 474 ? 23.376 -2.883 -27.415 1.00 66.25 474 SER A N 1
ATOM 3691 C CA . SER A 1 474 ? 24.337 -2.653 -28.491 1.00 66.25 474 SER A CA 1
ATOM 3692 C C . SER A 1 474 ? 23.976 -1.383 -29.266 1.00 66.25 474 SER A C 1
ATOM 3694 O O . SER A 1 474 ? 22.947 -0.760 -29.009 1.00 66.25 474 SER A O 1
ATOM 3696 N N . THR A 1 475 ? 24.795 -0.994 -30.246 1.00 62.25 475 THR A N 1
ATOM 3697 C CA . THR A 1 475 ? 24.458 0.113 -31.161 1.00 62.25 475 THR A CA 1
ATOM 3698 C C . THR A 1 475 ? 23.230 -0.179 -32.031 1.00 62.25 475 THR A C 1
ATOM 3700 O O . THR A 1 475 ? 22.645 0.756 -32.568 1.00 62.25 475 THR A O 1
ATOM 3703 N N . ALA A 1 476 ? 22.834 -1.452 -32.169 1.00 61.66 476 ALA A N 1
ATOM 3704 C CA . ALA A 1 476 ? 21.707 -1.892 -32.990 1.00 61.66 476 ALA A CA 1
ATOM 3705 C C . ALA A 1 476 ? 20.475 -2.338 -32.178 1.00 61.66 476 ALA A C 1
ATOM 3707 O O . ALA A 1 476 ? 19.396 -2.445 -32.752 1.00 61.66 476 ALA A O 1
ATOM 3708 N N . ASP A 1 477 ? 20.623 -2.599 -30.874 1.00 65.44 477 ASP A N 1
ATOM 3709 C CA . ASP A 1 477 ? 19.559 -3.135 -30.020 1.00 65.44 477 ASP A CA 1
ATOM 3710 C C . ASP A 1 477 ? 19.508 -2.410 -28.670 1.00 65.44 477 ASP A C 1
ATOM 3712 O O . ASP A 1 477 ? 20.444 -2.461 -27.862 1.00 65.44 477 ASP A O 1
ATOM 3716 N N . THR A 1 478 ? 18.400 -1.712 -28.442 1.00 64.81 478 THR A N 1
ATOM 3717 C CA . 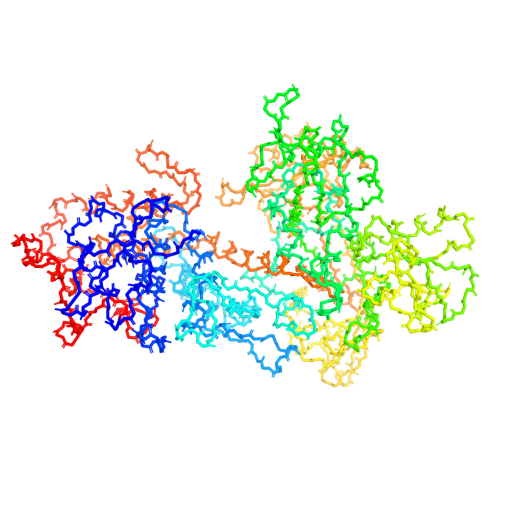THR A 1 478 ? 18.065 -1.034 -27.185 1.00 64.81 478 THR A CA 1
ATOM 3718 C C . THR A 1 478 ? 16.976 -1.770 -26.405 1.00 64.81 478 THR A C 1
ATOM 3720 O O . THR A 1 478 ? 16.737 -1.438 -25.242 1.00 64.81 478 THR A O 1
ATOM 3723 N N . SER A 1 479 ? 16.342 -2.774 -27.016 1.00 77.12 479 SER A N 1
ATOM 3724 C CA . SER A 1 479 ? 15.181 -3.470 -26.474 1.00 77.12 479 SER A CA 1
ATOM 3725 C C . SER A 1 479 ? 15.590 -4.521 -25.449 1.00 77.12 479 SER A C 1
ATOM 3727 O O . SER A 1 479 ? 16.599 -5.199 -25.604 1.00 77.12 479 SER A O 1
ATOM 3729 N N . CYS A 1 480 ? 14.822 -4.641 -24.372 1.00 85.88 480 CYS A N 1
ATOM 3730 C CA . CYS A 1 480 ? 15.003 -5.647 -23.335 1.00 85.88 480 CYS A CA 1
ATOM 3731 C C . CYS A 1 480 ? 13.690 -6.401 -23.149 1.00 85.88 480 CYS A C 1
ATOM 3733 O O . CYS A 1 480 ? 12.714 -5.837 -22.650 1.00 85.88 480 CYS A O 1
ATOM 3735 N N . ASN A 1 481 ? 13.675 -7.673 -23.544 1.00 84.81 481 ASN A N 1
ATOM 3736 C CA . ASN A 1 481 ? 12.488 -8.511 -23.425 1.00 84.81 481 ASN A CA 1
ATOM 3737 C C . ASN A 1 481 ? 12.541 -9.322 -22.132 1.00 84.81 481 ASN A C 1
ATOM 3739 O O . ASN A 1 481 ? 13.492 -10.067 -21.875 1.00 84.81 481 ASN A O 1
ATOM 3743 N N . VAL A 1 482 ? 11.494 -9.173 -21.325 1.00 93.12 482 VAL A N 1
ATOM 3744 C CA . VAL A 1 482 ? 11.264 -9.994 -20.137 1.00 93.12 482 VAL A CA 1
ATOM 3745 C C . VAL A 1 482 ? 10.629 -11.312 -20.580 1.00 93.12 482 VAL A C 1
ATOM 3747 O O . VAL A 1 482 ? 9.652 -11.313 -21.324 1.00 93.12 482 VAL A O 1
ATOM 3750 N N . GLN A 1 483 ? 11.176 -12.432 -20.116 1.00 95.06 483 GLN A N 1
ATOM 3751 C CA . GLN A 1 483 ? 10.620 -13.769 -20.334 1.00 95.06 483 GLN A CA 1
ATOM 3752 C C . GLN A 1 483 ? 9.867 -14.242 -19.085 1.00 95.06 483 GLN A C 1
ATOM 3754 O O . GLN A 1 483 ? 10.091 -13.739 -17.979 1.00 95.06 483 GLN A O 1
ATOM 3759 N N . ALA A 1 484 ? 9.007 -15.250 -19.241 1.00 96.69 484 ALA A N 1
ATOM 3760 C CA . ALA A 1 484 ? 8.430 -15.967 -18.106 1.00 96.69 484 ALA A CA 1
ATOM 3761 C C . ALA A 1 484 ? 8.797 -17.446 -18.152 1.00 96.69 484 ALA A C 1
ATOM 3763 O O . ALA A 1 484 ? 8.653 -18.104 -19.183 1.00 96.69 484 ALA A O 1
ATOM 3764 N N . GLN A 1 485 ? 9.210 -17.977 -17.005 1.00 96.56 485 GLN A N 1
ATOM 3765 C CA . GLN A 1 485 ? 9.201 -19.414 -16.765 1.00 96.56 485 GLN A CA 1
ATOM 3766 C C . GLN A 1 485 ? 7.845 -19.792 -16.165 1.00 96.56 485 GLN A C 1
ATOM 3768 O O . GLN A 1 485 ? 7.422 -19.230 -15.156 1.00 96.56 485 GLN A O 1
ATOM 3773 N N . ILE A 1 486 ? 7.163 -20.727 -16.817 1.00 96.94 486 ILE A N 1
ATOM 3774 C CA . ILE A 1 486 ? 5.778 -21.107 -16.547 1.00 96.94 486 ILE A CA 1
ATOM 3775 C C . ILE A 1 486 ? 5.744 -22.537 -16.024 1.00 96.94 486 ILE A C 1
ATOM 3777 O O . ILE A 1 486 ? 6.199 -23.472 -16.694 1.00 96.94 486 ILE A O 1
ATOM 3781 N N . PHE A 1 487 ? 5.191 -22.702 -14.828 1.00 95.44 487 PHE A N 1
ATOM 3782 C CA . PHE A 1 487 ? 5.041 -23.990 -14.163 1.00 95.44 487 PHE A CA 1
ATOM 3783 C C . PHE A 1 487 ? 3.792 -24.722 -14.658 1.00 95.44 487 PHE A C 1
ATOM 3785 O O . PHE A 1 487 ? 2.852 -24.121 -15.177 1.00 95.44 487 PHE A O 1
ATOM 3792 N N . SER A 1 488 ? 3.768 -26.041 -14.469 1.00 91.69 488 SER A N 1
ATOM 3793 C CA . SER A 1 488 ? 2.662 -26.910 -14.896 1.00 91.69 488 SER A CA 1
ATOM 3794 C C . SER A 1 488 ? 1.331 -26.652 -14.182 1.00 91.69 488 SER A C 1
ATOM 3796 O O . SER A 1 488 ? 0.317 -27.206 -14.598 1.00 91.69 488 SER A O 1
ATOM 3798 N N . ASP A 1 489 ? 1.344 -25.858 -13.111 1.00 92.12 489 ASP A N 1
ATOM 3799 C CA . ASP A 1 489 ? 0.182 -25.409 -12.342 1.00 92.12 489 ASP A CA 1
ATOM 3800 C C . ASP A 1 489 ? -0.197 -23.941 -12.625 1.00 92.12 489 ASP A C 1
ATOM 3802 O O . ASP A 1 489 ? -1.076 -23.388 -11.967 1.00 92.12 489 ASP A O 1
ATOM 3806 N N . GLY A 1 490 ? 0.457 -23.294 -13.595 1.00 93.19 490 GLY A N 1
ATOM 3807 C CA . GLY A 1 490 ? 0.173 -21.918 -14.004 1.00 93.19 490 GLY A CA 1
ATOM 3808 C C . GLY A 1 490 ? 0.886 -20.841 -13.183 1.00 93.19 490 GLY A C 1
ATOM 3809 O O . GLY A 1 490 ? 0.695 -19.652 -13.458 1.00 93.19 490 GLY A O 1
ATOM 3810 N N . ARG A 1 491 ? 1.732 -21.211 -12.211 1.00 94.31 491 ARG A N 1
ATOM 3811 C CA . ARG A 1 491 ? 2.644 -20.256 -11.561 1.00 94.31 491 ARG A CA 1
ATOM 3812 C C . ARG A 1 491 ? 3.691 -19.731 -12.543 1.00 94.31 491 ARG A C 1
ATOM 3814 O O . ARG A 1 491 ? 3.993 -20.358 -13.560 1.00 94.31 491 ARG A O 1
ATOM 3821 N N . LEU A 1 492 ? 4.238 -18.566 -12.219 1.00 95.06 492 LEU A N 1
ATOM 3822 C CA . LEU A 1 492 ? 5.127 -17.780 -13.065 1.00 95.06 492 LEU A CA 1
ATOM 3823 C C . LEU A 1 492 ? 6.374 -17.340 -12.294 1.00 95.06 492 LEU A C 1
ATOM 3825 O O . LEU A 1 492 ? 6.278 -16.928 -11.138 1.00 95.06 492 LEU A O 1
ATOM 3829 N N . THR A 1 493 ? 7.517 -17.328 -12.974 1.00 94.12 493 THR A N 1
ATOM 3830 C CA . THR A 1 493 ? 8.739 -16.620 -12.563 1.00 94.12 493 THR A CA 1
ATOM 3831 C C . THR A 1 493 ? 9.082 -15.566 -13.609 1.00 94.12 493 THR A C 1
ATOM 3833 O O . THR A 1 493 ? 9.047 -15.851 -14.807 1.00 94.12 493 THR A O 1
ATOM 3836 N N . ILE A 1 494 ? 9.456 -14.363 -13.163 1.00 94.81 494 ILE A N 1
ATOM 3837 C CA . ILE A 1 494 ? 9.989 -13.306 -14.036 1.00 94.81 494 ILE A CA 1
ATOM 3838 C C . ILE A 1 494 ? 11.450 -13.618 -14.357 1.00 94.81 494 ILE A C 1
ATOM 3840 O O . ILE A 1 494 ? 12.259 -13.809 -13.448 1.00 94.81 494 ILE A O 1
ATOM 3844 N N . VAL A 1 495 ? 11.792 -13.640 -15.645 1.00 94.06 495 VAL A N 1
ATOM 3845 C CA . VAL A 1 495 ? 13.145 -13.930 -16.121 1.00 94.06 495 VAL A CA 1
ATOM 3846 C C . VAL A 1 495 ? 13.671 -12.748 -16.928 1.00 94.06 495 VAL A C 1
ATOM 3848 O O . VAL A 1 495 ? 13.083 -12.353 -17.930 1.00 94.06 495 VAL A O 1
ATOM 3851 N N . HIS A 1 496 ? 14.802 -12.188 -16.497 1.00 91.69 496 HIS A N 1
ATOM 3852 C CA . HIS A 1 496 ? 15.565 -11.170 -17.221 1.00 91.69 496 HIS A CA 1
ATOM 3853 C C . HIS A 1 496 ? 16.807 -11.841 -17.834 1.00 91.69 496 HIS A C 1
ATOM 3855 O O . HIS A 1 496 ? 17.812 -12.023 -17.137 1.00 91.69 496 HIS A O 1
ATOM 3861 N N . PRO A 1 497 ? 16.793 -12.216 -19.128 1.00 86.88 497 PRO A N 1
ATOM 3862 C CA . PRO A 1 497 ? 17.837 -13.064 -19.716 1.00 86.88 497 PRO A CA 1
ATOM 3863 C C . PRO A 1 497 ? 19.227 -12.420 -19.766 1.00 86.88 497 PRO A C 1
ATOM 3865 O O . PRO A 1 497 ? 20.230 -13.133 -19.783 1.00 86.88 497 PRO A O 1
ATOM 3868 N N . ALA A 1 498 ? 19.304 -11.088 -19.759 1.00 80.25 498 ALA A N 1
ATOM 3869 C CA . ALA A 1 498 ? 20.561 -10.342 -19.718 1.00 80.25 498 ALA A CA 1
ATOM 3870 C C . ALA A 1 498 ? 21.088 -10.100 -18.288 1.00 80.25 498 ALA A C 1
ATOM 3872 O O . ALA A 1 498 ? 22.228 -9.666 -18.119 1.00 80.25 498 ALA A O 1
ATOM 3873 N N . SER A 1 499 ? 20.283 -10.384 -17.258 1.00 85.12 499 SER A N 1
ATOM 3874 C CA . SER A 1 499 ? 20.648 -10.113 -15.868 1.00 85.12 499 SER A CA 1
ATOM 3875 C C . SER A 1 499 ? 21.591 -11.166 -15.304 1.00 85.12 499 SER A C 1
ATOM 3877 O O . SER A 1 499 ? 21.425 -12.365 -15.543 1.00 85.12 499 SER A O 1
ATOM 3879 N N . SER A 1 500 ? 22.565 -10.702 -14.518 1.00 81.12 500 SER A N 1
ATOM 3880 C CA . SER A 1 500 ? 23.419 -11.534 -13.666 1.00 81.12 500 SER A CA 1
ATOM 3881 C C . SER A 1 500 ? 22.844 -11.740 -12.259 1.00 81.12 500 SER A C 1
ATOM 3883 O O . SER A 1 500 ? 23.439 -12.469 -11.467 1.00 81.12 500 SER A O 1
ATOM 3885 N N . ASP A 1 501 ? 21.713 -11.109 -11.932 1.00 81.75 501 ASP A N 1
ATOM 3886 C CA . ASP A 1 501 ? 20.984 -11.354 -10.688 1.00 81.75 501 ASP A CA 1
ATOM 3887 C C . ASP A 1 501 ? 20.294 -12.720 -10.758 1.00 81.75 501 ASP A C 1
ATOM 3889 O O . ASP A 1 501 ? 19.383 -12.932 -11.561 1.00 81.75 501 ASP A O 1
ATOM 3893 N N . THR A 1 502 ? 20.727 -13.651 -9.907 1.00 84.75 502 THR A N 1
ATOM 3894 C CA . THR A 1 502 ? 20.214 -15.026 -9.863 1.00 84.75 502 THR A CA 1
ATOM 3895 C C . THR A 1 502 ? 18.744 -15.105 -9.463 1.00 84.75 502 THR A C 1
ATOM 3897 O O . THR A 1 502 ? 18.086 -16.082 -9.811 1.00 84.75 502 THR A O 1
ATOM 3900 N N . SER A 1 503 ? 18.202 -14.086 -8.789 1.00 84.12 503 SER A N 1
ATOM 3901 C CA . SER A 1 503 ? 16.781 -14.019 -8.440 1.00 84.12 503 SER A CA 1
ATOM 3902 C C . SER A 1 503 ? 15.874 -13.784 -9.656 1.00 84.12 503 SER A C 1
ATOM 3904 O O . SER A 1 503 ? 14.707 -14.172 -9.616 1.00 84.12 503 SER A O 1
ATOM 3906 N N . LEU A 1 504 ? 16.427 -13.230 -10.743 1.00 88.88 504 LEU A N 1
ATOM 3907 C CA . LEU A 1 504 ? 15.747 -12.921 -12.008 1.00 88.88 504 LEU A CA 1
ATOM 3908 C C . LEU A 1 504 ? 16.140 -13.884 -13.143 1.00 88.88 504 LEU A C 1
ATOM 3910 O O . LEU A 1 504 ? 15.952 -13.577 -14.321 1.00 88.88 504 LEU A O 1
ATOM 3914 N N . ARG A 1 505 ? 16.739 -15.035 -12.820 1.00 90.00 505 ARG A N 1
ATOM 3915 C CA . ARG A 1 505 ? 17.054 -16.098 -13.788 1.00 90.00 505 ARG A CA 1
ATOM 3916 C C . ARG A 1 505 ? 15.953 -17.154 -13.817 1.00 90.00 505 ARG A C 1
ATOM 3918 O O . ARG A 1 505 ? 15.190 -17.296 -12.866 1.00 90.00 505 ARG A O 1
ATOM 3925 N N . ALA A 1 506 ? 15.934 -17.941 -14.892 1.00 92.12 506 ALA A N 1
ATOM 3926 C CA . ALA A 1 506 ? 15.234 -19.220 -14.880 1.00 92.12 506 ALA A CA 1
ATOM 3927 C C . ALA A 1 506 ? 15.771 -20.105 -13.737 1.00 92.12 506 ALA A C 1
ATOM 3929 O O . ALA A 1 506 ? 16.955 -20.036 -13.399 1.00 92.12 506 ALA A O 1
ATOM 3930 N N . ASP A 1 507 ? 14.891 -20.909 -13.148 1.00 91.31 507 ASP A N 1
ATOM 3931 C CA . ASP A 1 507 ? 15.135 -21.781 -11.997 1.00 91.31 507 ASP A CA 1
ATOM 3932 C C . ASP A 1 507 ? 15.606 -21.038 -10.731 1.00 91.31 507 ASP A C 1
ATOM 3934 O O . ASP A 1 507 ? 16.240 -21.624 -9.854 1.00 91.31 507 ASP A O 1
ATOM 3938 N N . SER A 1 508 ? 15.271 -19.747 -10.591 1.00 88.00 508 SER A N 1
ATOM 3939 C CA . SER A 1 508 ? 15.606 -18.950 -9.397 1.00 88.00 508 SER A CA 1
ATOM 3940 C C . SER A 1 508 ? 14.917 -19.432 -8.115 1.00 88.00 508 SER A C 1
ATOM 3942 O O . SER A 1 508 ? 15.350 -19.087 -7.011 1.00 88.00 508 SER A O 1
ATOM 3944 N N . GLY A 1 509 ? 13.841 -20.211 -8.262 1.00 86.38 509 GLY A N 1
ATOM 3945 C CA . GLY A 1 509 ? 12.958 -20.657 -7.185 1.00 86.38 509 GLY A CA 1
ATOM 3946 C C . GLY A 1 509 ? 11.869 -19.645 -6.819 1.00 86.38 509 GLY A C 1
ATOM 3947 O O . GLY A 1 509 ? 10.926 -20.015 -6.131 1.00 86.38 509 GLY A O 1
ATOM 3948 N N . ASN A 1 510 ? 11.947 -18.402 -7.304 1.00 87.69 510 ASN A N 1
ATOM 3949 C CA . ASN A 1 510 ? 10.934 -17.380 -7.040 1.00 87.69 510 ASN A CA 1
ATOM 3950 C C . ASN A 1 510 ? 9.721 -17.591 -7.937 1.00 87.69 510 ASN A C 1
ATOM 3952 O O . ASN A 1 510 ? 9.882 -17.707 -9.147 1.00 87.69 510 ASN A O 1
ATOM 3956 N N . PHE A 1 511 ? 8.512 -17.579 -7.384 1.00 90.88 511 PHE A N 1
ATOM 3957 C CA . PHE A 1 511 ? 7.296 -17.695 -8.181 1.00 90.88 511 PHE A CA 1
ATOM 3958 C C . PHE A 1 511 ? 6.125 -16.921 -7.573 1.00 90.88 511 PHE A C 1
ATOM 3960 O O . PHE A 1 511 ? 6.055 -16.665 -6.367 1.00 90.88 511 PHE A O 1
ATOM 3967 N N . PHE A 1 512 ? 5.162 -16.604 -8.425 1.00 91.75 512 PHE A N 1
ATOM 3968 C CA . PHE A 1 512 ? 3.859 -16.062 -8.055 1.00 91.75 512 PHE A CA 1
ATOM 3969 C C . PHE A 1 512 ? 2.780 -16.660 -8.961 1.00 91.75 512 PHE A C 1
ATOM 3971 O O . PHE A 1 512 ? 3.067 -17.263 -9.998 1.00 91.75 512 PHE A O 1
ATOM 3978 N N . ARG A 1 513 ? 1.518 -16.529 -8.559 1.00 91.06 513 ARG A N 1
ATOM 3979 C CA . ARG A 1 513 ? 0.376 -17.054 -9.317 1.00 91.06 513 ARG A CA 1
ATOM 3980 C C . ARG A 1 513 ? -0.013 -16.104 -10.464 1.00 91.06 513 ARG A C 1
ATOM 3982 O O . ARG A 1 513 ? -0.149 -14.893 -10.279 1.00 91.06 513 ARG A O 1
ATOM 3989 N N . GLY A 1 514 ? -0.177 -16.659 -11.666 1.00 91.75 514 GLY A N 1
ATOM 3990 C CA . GLY A 1 514 ? -0.663 -15.940 -12.846 1.00 91.75 514 GLY A CA 1
ATOM 3991 C C . GLY A 1 514 ? -2.177 -16.075 -13.010 1.00 91.75 514 GLY A C 1
ATOM 3992 O O . GLY A 1 514 ? -2.711 -17.177 -12.891 1.00 91.75 514 GLY A O 1
ATOM 3993 N N . ARG A 1 515 ? -2.880 -14.981 -13.329 1.00 93.44 515 ARG A N 1
ATOM 3994 C CA . ARG A 1 515 ? -4.308 -15.029 -13.682 1.00 93.44 515 ARG A CA 1
ATOM 3995 C C . ARG A 1 515 ? -4.480 -15.291 -15.176 1.00 93.44 515 ARG A C 1
ATOM 3997 O O . ARG A 1 515 ? -4.512 -14.354 -15.974 1.00 93.44 515 ARG A O 1
ATOM 4004 N N . TRP A 1 516 ? -4.591 -16.565 -15.527 1.00 95.19 516 TRP A N 1
ATOM 4005 C CA . TRP A 1 516 ? -4.770 -17.038 -16.898 1.00 95.19 516 TRP A CA 1
ATOM 4006 C C . TRP A 1 516 ? -6.224 -16.967 -17.360 1.00 95.19 516 TRP A C 1
ATOM 4008 O O . TRP A 1 516 ? -7.141 -17.358 -16.634 1.00 95.19 516 TRP A O 1
ATOM 4018 N N . GLU A 1 517 ? -6.437 -16.523 -18.593 1.00 94.06 517 GLU A N 1
ATOM 4019 C CA . GLU A 1 517 ? -7.748 -16.535 -19.232 1.00 94.06 517 GLU A CA 1
ATOM 4020 C C . GLU A 1 517 ? -8.242 -17.982 -19.407 1.00 94.06 517 GLU A C 1
ATOM 4022 O O . GLU A 1 517 ? -7.520 -18.860 -19.884 1.00 94.06 517 GLU A O 1
ATOM 4027 N N . GLY A 1 518 ? -9.457 -18.263 -18.926 1.00 90.62 518 GLY A N 1
ATOM 4028 C CA . GLY A 1 518 ? -10.026 -19.618 -18.914 1.00 90.62 518 GLY A CA 1
ATOM 4029 C C . GLY A 1 518 ? -9.246 -20.648 -18.079 1.00 90.62 518 GLY A C 1
ATOM 4030 O O . GLY A 1 518 ? -9.500 -21.843 -18.200 1.00 90.62 518 GLY A O 1
ATOM 4031 N N . GLY A 1 519 ? -8.275 -20.224 -17.258 1.00 90.50 519 GLY A N 1
ATOM 4032 C CA . GLY A 1 519 ? -7.375 -21.131 -16.533 1.00 90.50 519 GLY A CA 1
ATOM 4033 C C . GLY A 1 519 ? -6.383 -21.881 -17.435 1.00 90.50 519 GLY A C 1
ATOM 4034 O O . GLY A 1 519 ? -5.719 -22.820 -16.986 1.00 90.50 519 GLY A O 1
ATOM 4035 N N . HIS A 1 520 ? -6.266 -21.492 -18.706 1.00 91.94 520 HIS A N 1
ATOM 4036 C CA . HIS A 1 520 ? -5.416 -22.158 -19.686 1.00 91.94 520 HIS A CA 1
ATOM 4037 C C . HIS A 1 520 ? -4.016 -21.547 -19.706 1.00 91.94 520 HIS A C 1
ATOM 4039 O O . HIS A 1 520 ? -3.847 -20.359 -19.958 1.00 91.94 520 HIS A O 1
ATOM 4045 N N . HIS A 1 521 ? -3.003 -22.383 -19.492 1.00 94.56 521 HIS A N 1
ATOM 4046 C CA . HIS A 1 521 ? -1.605 -21.966 -19.439 1.00 94.56 521 HIS A CA 1
ATOM 4047 C C . HIS A 1 521 ? -0.693 -22.952 -20.184 1.00 94.56 521 HIS A C 1
ATOM 4049 O O . HIS A 1 521 ? -1.038 -24.136 -20.317 1.00 94.56 521 HIS A O 1
ATOM 4055 N N . PRO A 1 522 ? 0.475 -22.492 -20.673 1.00 94.00 522 PRO A N 1
ATOM 4056 C CA . PRO A 1 522 ? 1.480 -23.358 -21.271 1.00 94.00 522 PRO A CA 1
ATOM 4057 C C . PRO A 1 522 ? 1.908 -24.473 -20.319 1.00 94.00 522 PRO A C 1
ATOM 4059 O O . PRO A 1 522 ? 2.213 -24.238 -19.153 1.00 94.00 522 PRO A O 1
ATOM 4062 N N . ARG A 1 523 ? 1.979 -25.696 -20.843 1.00 93.00 523 ARG A N 1
ATOM 4063 C CA . ARG A 1 523 ? 2.497 -26.864 -20.130 1.00 93.00 523 ARG A CA 1
ATOM 4064 C C . ARG A 1 523 ? 3.224 -27.786 -21.092 1.00 93.00 523 ARG A C 1
ATOM 4066 O O . ARG A 1 523 ? 2.941 -27.787 -22.291 1.00 93.00 523 ARG A O 1
ATOM 4073 N N . ILE A 1 524 ? 4.121 -28.603 -20.554 1.00 93.31 524 ILE A N 1
ATOM 4074 C CA . ILE A 1 524 ? 4.810 -29.629 -21.332 1.00 93.31 524 ILE A CA 1
ATOM 4075 C C . ILE A 1 524 ? 3.799 -30.716 -21.718 1.00 93.31 524 ILE A C 1
ATOM 4077 O O . ILE A 1 524 ? 3.202 -31.361 -20.856 1.00 93.31 524 ILE A O 1
ATOM 4081 N N . VAL A 1 525 ? 3.628 -30.944 -23.020 1.00 90.94 525 VAL A N 1
ATOM 4082 C CA . VAL A 1 525 ? 2.823 -32.037 -23.581 1.00 90.94 525 VAL A CA 1
ATOM 4083 C C . VAL A 1 525 ? 3.731 -32.881 -24.469 1.00 90.94 525 VAL A C 1
ATOM 4085 O O . VAL A 1 525 ? 4.419 -32.354 -25.342 1.00 90.94 525 VAL A O 1
ATOM 4088 N N . ASN A 1 526 ? 3.775 -34.195 -24.224 1.00 90.56 526 ASN A N 1
ATOM 4089 C CA . ASN A 1 526 ? 4.641 -35.142 -24.943 1.00 90.56 526 ASN A CA 1
ATOM 4090 C C . ASN A 1 526 ? 6.124 -34.712 -25.000 1.00 90.56 526 ASN A C 1
ATOM 4092 O O . ASN A 1 526 ? 6.795 -34.904 -26.010 1.00 90.56 526 ASN A O 1
ATOM 4096 N N . GLY A 1 527 ? 6.631 -34.107 -23.919 1.00 90.12 527 GLY A N 1
ATOM 4097 C CA . GLY A 1 527 ? 8.024 -33.650 -23.826 1.00 90.12 527 GLY A CA 1
ATOM 4098 C C . GLY A 1 527 ? 8.330 -32.341 -24.561 1.00 90.12 527 GLY A C 1
ATOM 4099 O O . GLY A 1 527 ? 9.497 -31.991 -24.697 1.00 90.12 527 GLY A O 1
ATOM 4100 N N . SER A 1 528 ? 7.311 -31.611 -25.023 1.00 93.19 528 SER A N 1
ATOM 4101 C CA . SER A 1 528 ? 7.468 -30.346 -25.749 1.00 93.19 528 SER A CA 1
ATOM 4102 C C . SER A 1 528 ? 6.616 -29.224 -25.155 1.00 93.19 528 SER A C 1
ATOM 4104 O O . SER A 1 528 ? 5.512 -29.472 -24.666 1.00 93.19 528 SER A O 1
ATOM 4106 N N . CYS A 1 529 ? 7.133 -27.995 -25.196 1.00 94.62 529 CYS A N 1
ATOM 4107 C CA . CYS A 1 529 ? 6.367 -26.782 -24.907 1.00 94.62 529 CYS A CA 1
ATOM 4108 C C . CYS A 1 529 ? 5.693 -26.249 -26.187 1.00 94.62 529 CYS A C 1
ATOM 4110 O O . CYS A 1 529 ? 6.123 -26.596 -27.291 1.00 94.62 529 CYS A O 1
ATOM 4112 N N . PRO A 1 530 ? 4.651 -25.404 -26.064 1.00 93.31 530 PRO A N 1
ATOM 4113 C CA . PRO A 1 530 ? 4.040 -24.719 -27.204 1.00 93.31 530 PRO A CA 1
ATOM 4114 C C . PRO A 1 530 ? 5.049 -23.894 -28.023 1.00 93.31 530 PRO A C 1
ATOM 4116 O O . PRO A 1 530 ? 6.096 -23.492 -27.519 1.00 93.31 530 PRO A O 1
ATOM 4119 N N . SER A 1 531 ? 4.727 -23.603 -29.286 1.00 90.31 531 SER A N 1
ATOM 4120 C CA . SER A 1 531 ? 5.564 -22.761 -30.155 1.00 90.31 531 SER A CA 1
ATOM 4121 C C . SER A 1 531 ? 5.800 -21.375 -29.546 1.00 90.31 531 SER A C 1
ATOM 4123 O O . SER A 1 531 ? 4.843 -20.734 -29.128 1.00 90.31 531 SER A O 1
ATOM 4125 N N . GLY A 1 532 ? 7.046 -20.894 -29.529 1.00 87.94 532 GLY A N 1
ATOM 4126 C CA . GLY A 1 532 ? 7.425 -19.657 -28.821 1.00 87.94 532 GLY A CA 1
ATOM 4127 C C . GLY A 1 532 ? 7.850 -19.881 -27.363 1.00 87.94 532 GLY A C 1
ATOM 4128 O O . GLY A 1 532 ? 8.169 -18.929 -26.656 1.00 87.94 532 GLY A O 1
ATOM 4129 N N . CYS A 1 533 ? 7.885 -21.140 -26.920 1.00 94.62 533 CYS A N 1
ATOM 4130 C CA . CYS A 1 533 ? 8.423 -21.552 -25.633 1.00 94.62 533 CYS A CA 1
ATOM 4131 C C . CYS A 1 533 ? 9.469 -22.661 -25.805 1.00 94.62 533 CYS A C 1
ATOM 4133 O O . CYS A 1 533 ? 9.352 -23.523 -26.679 1.00 94.62 533 CYS A O 1
ATOM 4135 N N . ALA A 1 534 ? 10.459 -22.684 -24.919 1.00 95.44 534 ALA A N 1
ATOM 4136 C CA . ALA A 1 534 ? 11.452 -23.741 -24.792 1.00 95.44 534 ALA A CA 1
ATOM 4137 C C . ALA A 1 534 ? 11.229 -24.544 -23.502 1.00 95.44 534 ALA A C 1
ATOM 4139 O O . ALA A 1 534 ? 10.769 -24.015 -22.489 1.00 95.44 534 ALA A O 1
ATOM 4140 N N . VAL A 1 535 ? 11.564 -25.836 -23.532 1.00 96.12 535 VAL A N 1
ATOM 4141 C CA . VAL A 1 535 ? 11.529 -26.686 -22.333 1.00 96.12 535 VAL A CA 1
ATOM 4142 C C . VAL A 1 535 ? 12.669 -26.279 -21.400 1.00 96.12 535 VAL A C 1
ATOM 4144 O O . VAL A 1 535 ? 13.829 -26.295 -21.806 1.00 96.12 535 VAL A O 1
ATOM 4147 N N . GLN A 1 536 ? 12.335 -25.972 -20.147 1.00 95.12 536 GLN A N 1
ATOM 4148 C CA . GLN A 1 536 ? 13.276 -25.682 -19.066 1.00 95.12 536 GLN A CA 1
ATOM 4149 C C . GLN A 1 536 ? 12.949 -26.605 -17.885 1.00 95.12 536 GLN A C 1
ATOM 4151 O O . GLN A 1 536 ? 12.000 -26.367 -17.138 1.00 95.12 536 GLN A O 1
ATOM 4156 N N . GLY A 1 537 ? 13.683 -27.710 -17.734 1.00 92.44 537 GLY A N 1
ATOM 4157 C CA . GLY A 1 537 ? 13.371 -28.720 -16.715 1.00 92.44 537 GLY A CA 1
ATOM 4158 C C . GLY A 1 537 ? 11.940 -29.268 -16.848 1.00 92.44 537 GLY A C 1
ATOM 4159 O O . GLY A 1 537 ? 11.603 -29.887 -17.854 1.00 92.44 537 GLY A O 1
ATOM 4160 N N . LEU A 1 538 ? 11.101 -29.035 -15.831 1.00 92.19 538 LEU A N 1
ATOM 4161 C CA . LEU A 1 538 ? 9.674 -29.413 -15.806 1.00 92.19 538 LEU A CA 1
ATOM 4162 C C . LEU A 1 538 ? 8.725 -28.248 -16.154 1.00 92.19 538 LEU A C 1
ATOM 4164 O O . LEU A 1 538 ? 7.520 -28.330 -15.924 1.00 92.19 538 LEU A O 1
ATOM 4168 N N . THR A 1 539 ? 9.269 -27.157 -16.687 1.00 96.19 539 THR A N 1
ATOM 4169 C CA . THR A 1 539 ? 8.564 -25.899 -16.962 1.00 96.19 539 THR A CA 1
ATOM 4170 C C . THR A 1 539 ? 8.761 -25.461 -18.413 1.00 96.19 539 THR A C 1
ATOM 4172 O O . THR A 1 539 ? 9.596 -26.014 -19.136 1.00 96.19 539 THR A O 1
ATOM 4175 N N . CYS A 1 540 ? 8.003 -24.453 -18.840 1.00 96.50 540 CYS A N 1
ATOM 4176 C CA . CYS A 1 540 ? 8.182 -23.809 -20.138 1.00 96.50 540 CYS A CA 1
ATOM 4177 C C . CYS A 1 540 ? 8.742 -22.395 -19.960 1.00 96.50 540 CYS A C 1
ATOM 4179 O O . CYS A 1 540 ? 8.122 -21.574 -19.294 1.00 96.50 540 CYS A O 1
ATOM 4181 N N . LEU A 1 541 ? 9.892 -22.104 -20.567 1.00 96.88 541 LEU A N 1
ATOM 4182 C CA . LEU A 1 541 ? 10.442 -20.752 -20.666 1.00 96.88 541 LEU A CA 1
ATOM 4183 C C . LEU A 1 541 ? 9.944 -20.116 -21.965 1.00 96.88 541 LEU A C 1
ATOM 4185 O O . LEU A 1 541 ? 10.222 -20.639 -23.042 1.00 96.88 541 LEU A O 1
ATOM 4189 N N . CYS A 1 542 ? 9.201 -19.021 -21.868 1.00 96.25 542 CYS A N 1
ATOM 4190 C CA . CYS A 1 542 ? 8.502 -18.427 -23.003 1.00 96.25 542 CYS A CA 1
ATOM 4191 C C . CYS A 1 542 ? 8.880 -16.963 -23.219 1.00 96.25 542 CYS A C 1
ATOM 4193 O O . CYS A 1 542 ? 9.025 -16.199 -22.258 1.00 96.25 542 CYS A O 1
ATOM 4195 N N . ASP A 1 543 ? 8.945 -16.581 -24.494 1.00 93.06 543 ASP A N 1
ATOM 4196 C CA . ASP A 1 543 ? 8.891 -15.182 -24.907 1.00 93.06 543 ASP A CA 1
ATOM 4197 C C . ASP A 1 543 ? 7.465 -14.643 -24.743 1.00 93.06 543 ASP A C 1
ATOM 4199 O O . ASP A 1 543 ? 6.480 -15.387 -24.836 1.00 93.06 543 ASP A O 1
ATOM 4203 N N . LEU A 1 544 ? 7.365 -13.345 -24.463 1.00 95.19 544 LEU A N 1
ATOM 4204 C CA . LEU A 1 544 ? 6.127 -12.694 -24.055 1.00 95.19 544 LEU A CA 1
ATOM 4205 C C . LEU A 1 544 ? 5.812 -11.494 -24.940 1.00 95.19 544 LEU A C 1
ATOM 4207 O O . LEU A 1 544 ? 6.701 -10.754 -25.351 1.00 95.19 544 LEU A O 1
ATOM 4211 N N . GLU A 1 545 ? 4.522 -11.266 -25.148 1.00 95.31 545 GLU A N 1
ATOM 4212 C CA . GLU A 1 545 ? 3.984 -10.111 -25.861 1.00 95.31 545 GLU A CA 1
ATOM 4213 C C . GLU A 1 545 ? 3.065 -9.322 -24.906 1.00 95.31 545 GLU A C 1
ATOM 4215 O O . GLU A 1 545 ? 1.852 -9.570 -24.857 1.00 95.31 545 GLU A O 1
ATOM 4220 N N . PRO A 1 546 ? 3.621 -8.417 -24.075 1.00 95.50 546 PRO A N 1
ATOM 4221 C CA . PRO A 1 546 ? 2.828 -7.574 -23.187 1.00 95.50 546 PRO A CA 1
ATOM 4222 C C . PRO A 1 546 ? 2.052 -6.519 -23.986 1.00 95.50 546 PRO A C 1
ATOM 4224 O O . PRO A 1 546 ? 2.571 -5.920 -24.928 1.00 95.50 546 PRO A O 1
ATOM 4227 N N . ALA A 1 547 ? 0.805 -6.267 -23.591 1.00 94.50 547 ALA A N 1
ATOM 4228 C CA . ALA A 1 547 ? -0.075 -5.298 -24.231 1.00 94.50 547 ALA A CA 1
ATOM 4229 C C . ALA A 1 547 ? -0.926 -4.540 -23.206 1.00 94.50 547 ALA A C 1
ATOM 4231 O O . ALA A 1 547 ? -1.435 -5.119 -22.242 1.00 94.50 547 ALA A O 1
ATOM 4232 N N . ILE A 1 548 ? -1.121 -3.248 -23.468 1.00 95.38 548 ILE A N 1
ATOM 4233 C CA . ILE A 1 548 ? -2.077 -2.385 -22.772 1.00 95.38 548 ILE A CA 1
ATOM 4234 C C . ILE A 1 548 ? -3.119 -1.942 -23.796 1.00 95.38 548 ILE A C 1
ATOM 4236 O O . ILE A 1 548 ? -2.769 -1.525 -24.899 1.00 95.38 548 ILE A O 1
ATOM 4240 N N . ALA A 1 549 ? -4.394 -2.057 -23.440 1.00 96.00 549 ALA A N 1
ATOM 4241 C CA . ALA A 1 549 ? -5.509 -1.609 -24.265 1.00 96.00 549 ALA A CA 1
ATOM 4242 C C . ALA A 1 549 ? -6.532 -0.840 -23.425 1.00 96.00 549 ALA A C 1
ATOM 4244 O O . ALA A 1 549 ? -6.649 -1.075 -22.221 1.00 96.00 549 ALA A O 1
ATOM 4245 N N . ALA A 1 550 ? -7.288 0.047 -24.073 1.00 96.69 550 ALA A N 1
ATOM 4246 C CA . ALA A 1 550 ? -8.433 0.697 -23.449 1.00 96.69 550 ALA A CA 1
ATOM 4247 C C . ALA A 1 550 ? -9.539 -0.333 -23.172 1.00 96.69 550 ALA A C 1
ATOM 4249 O O . ALA A 1 550 ? -9.882 -1.105 -24.069 1.00 96.69 550 ALA A O 1
ATOM 4250 N N . ALA A 1 551 ? -10.104 -0.344 -21.961 1.00 96.50 551 ALA A N 1
ATOM 4251 C CA . ALA A 1 551 ? -11.219 -1.243 -21.641 1.00 96.50 551 ALA A CA 1
ATOM 4252 C C . ALA A 1 551 ? -12.510 -0.786 -22.335 1.00 96.50 551 ALA A C 1
ATOM 4254 O O . ALA A 1 551 ? -13.206 -1.569 -22.976 1.00 96.50 551 ALA A O 1
ATOM 4255 N N . PHE A 1 552 ? -12.787 0.515 -22.250 1.00 96.81 552 PHE A N 1
ATOM 4256 C CA . PHE A 1 552 ? -13.952 1.162 -22.837 1.00 96.81 552 PHE A CA 1
ATOM 4257 C C . PHE A 1 552 ? -13.508 2.150 -23.914 1.00 96.81 552 PHE A C 1
ATOM 4259 O O . PHE A 1 552 ? -12.615 2.962 -23.690 1.00 96.81 552 PHE A O 1
ATOM 4266 N N . THR A 1 553 ? -14.128 2.096 -25.090 1.00 96.19 553 THR A N 1
ATOM 4267 C CA . THR A 1 553 ? -13.788 2.973 -26.231 1.00 96.19 553 THR A CA 1
ATOM 4268 C C . THR A 1 553 ? -14.994 3.737 -26.775 1.00 96.19 553 THR A C 1
ATOM 4270 O O . THR A 1 553 ? -14.833 4.786 -27.397 1.00 96.19 553 THR A O 1
ATOM 4273 N N . ASP A 1 554 ? -16.210 3.258 -26.504 1.00 94.69 554 ASP A N 1
ATOM 4274 C CA . ASP A 1 554 ? -17.447 3.911 -26.921 1.00 94.69 554 ASP A CA 1
ATOM 4275 C C . ASP A 1 554 ? -17.954 4.872 -25.839 1.00 94.69 554 ASP A C 1
ATOM 4277 O O . ASP A 1 554 ? -18.537 4.467 -24.836 1.00 94.69 554 ASP A O 1
ATOM 4281 N N . ILE A 1 555 ? -17.765 6.174 -26.058 1.00 93.50 555 ILE A N 1
ATOM 4282 C CA . ILE A 1 555 ? -18.250 7.207 -25.132 1.00 93.50 555 ILE A CA 1
ATOM 4283 C C . ILE A 1 555 ? -19.775 7.397 -25.171 1.00 93.50 555 ILE A C 1
ATOM 4285 O O . ILE A 1 555 ? -20.342 8.055 -24.297 1.00 93.50 555 ILE A O 1
ATOM 4289 N N . SER A 1 556 ? -20.457 6.857 -26.185 1.00 92.81 556 SER A N 1
ATOM 4290 C CA . SER A 1 556 ? -21.915 6.939 -26.289 1.00 92.81 556 SER A CA 1
ATOM 4291 C C . SER A 1 556 ? -22.634 5.928 -25.391 1.00 92.81 556 SER A C 1
ATOM 4293 O O . SER A 1 556 ? -23.783 6.169 -25.017 1.00 92.81 556 SER A O 1
ATOM 4295 N N . THR A 1 557 ? -21.931 4.870 -24.972 1.00 92.19 557 THR A N 1
ATOM 4296 C CA . THR A 1 557 ? -22.451 3.784 -24.134 1.00 92.19 557 THR A CA 1
ATOM 4297 C C . THR A 1 557 ? -21.525 3.561 -22.939 1.00 92.19 557 THR A C 1
ATOM 4299 O O . THR A 1 557 ? -20.566 2.797 -23.012 1.00 92.19 557 THR A O 1
ATOM 4302 N N . LEU A 1 558 ? -21.795 4.248 -21.826 1.00 94.81 558 LEU A N 1
ATOM 4303 C CA . LEU A 1 558 ? -20.944 4.161 -20.637 1.00 94.81 558 LEU A CA 1
ATOM 4304 C C . LEU A 1 558 ? -21.317 2.979 -19.726 1.00 94.81 558 LEU A C 1
ATOM 4306 O O . LEU A 1 558 ? -22.508 2.711 -19.550 1.00 94.81 558 LEU A O 1
ATOM 4310 N N . PRO A 1 559 ? -20.318 2.317 -19.113 1.00 95.44 559 PRO A N 1
ATOM 4311 C CA . PRO A 1 559 ? -20.534 1.218 -18.175 1.00 95.44 559 PRO A CA 1
ATOM 4312 C C . PRO A 1 559 ? -21.160 1.693 -16.856 1.00 95.44 559 PRO A C 1
ATOM 4314 O O . PRO A 1 559 ? -21.016 2.849 -16.444 1.00 95.44 559 PRO A O 1
ATOM 4317 N N . SER A 1 560 ? -21.819 0.774 -16.157 1.00 95.06 560 SER A N 1
ATOM 4318 C CA . SER A 1 560 ? -22.245 0.945 -14.768 1.00 95.06 560 SER A CA 1
ATOM 4319 C C . SER A 1 560 ? -21.056 0.951 -13.800 1.00 95.06 560 SER A C 1
ATOM 4321 O O . SER A 1 560 ? -19.967 0.476 -14.117 1.00 95.06 560 SER A O 1
ATOM 4323 N N . ALA A 1 561 ? -21.266 1.448 -12.576 1.00 94.12 561 ALA A N 1
ATOM 4324 C CA . ALA A 1 561 ? -20.222 1.451 -11.549 1.00 94.12 561 ALA A CA 1
ATOM 4325 C C . ALA A 1 561 ? -19.708 0.038 -11.216 1.00 94.12 561 ALA A C 1
ATOM 4327 O O . ALA A 1 561 ? -18.525 -0.115 -10.931 1.00 94.12 561 ALA A O 1
ATOM 4328 N N . VAL A 1 562 ? -20.577 -0.979 -11.298 1.00 93.00 562 VAL A N 1
ATOM 4329 C CA . VAL A 1 562 ? -20.210 -2.388 -11.079 1.00 93.00 562 VAL A CA 1
ATOM 4330 C C . VAL A 1 562 ? -19.317 -2.893 -12.210 1.00 93.00 562 VAL A C 1
ATOM 4332 O O . VAL A 1 562 ? -18.250 -3.430 -11.944 1.00 93.00 562 VAL A O 1
ATOM 4335 N N . GLU A 1 563 ? -19.694 -2.651 -13.469 1.00 94.75 563 GLU A N 1
ATOM 4336 C CA . GLU A 1 563 ? -18.872 -3.047 -14.623 1.00 94.75 563 GLU A CA 1
ATOM 4337 C C . GLU A 1 563 ? -17.503 -2.358 -14.617 1.00 94.75 563 GLU A C 1
ATOM 4339 O O . GLU A 1 563 ? -16.498 -2.983 -14.951 1.00 94.75 563 GLU A O 1
ATOM 4344 N N . VAL A 1 564 ? -17.444 -1.084 -14.212 1.00 95.31 564 VAL A N 1
ATOM 4345 C CA . VAL A 1 564 ? -16.175 -0.366 -14.025 1.00 95.31 564 VAL A CA 1
ATOM 4346 C C . VAL A 1 564 ? -15.318 -1.047 -12.957 1.00 95.31 564 VAL A C 1
ATOM 4348 O O . VAL A 1 564 ? -14.132 -1.261 -13.194 1.00 95.31 564 VAL A O 1
ATOM 4351 N N . ASP A 1 565 ? -15.896 -1.396 -11.806 1.00 91.94 565 ASP A N 1
ATOM 4352 C CA . ASP A 1 565 ? -15.158 -1.996 -10.689 1.00 91.94 565 ASP A CA 1
ATOM 4353 C C . ASP A 1 565 ? -14.645 -3.411 -10.998 1.00 91.94 565 ASP A C 1
ATOM 4355 O O . ASP A 1 565 ? -13.550 -3.786 -10.581 1.00 91.94 565 ASP A O 1
ATOM 4359 N N . GLU A 1 566 ? -15.410 -4.188 -11.766 1.00 90.69 566 GLU A N 1
ATOM 4360 C CA . GLU A 1 566 ? -15.063 -5.563 -12.140 1.00 90.69 566 GLU A CA 1
ATOM 4361 C C . GLU A 1 566 ? -14.046 -5.649 -13.289 1.00 90.69 566 GLU A C 1
ATOM 4363 O O . GLU A 1 566 ? -13.301 -6.631 -13.378 1.00 90.69 566 GLU A O 1
ATOM 4368 N N . GLN A 1 567 ? -14.008 -4.652 -14.182 1.00 92.38 567 GLN A N 1
ATOM 4369 C CA . GLN A 1 567 ? -13.148 -4.671 -15.372 1.00 92.38 567 GLN A CA 1
ATOM 4370 C C . GLN A 1 567 ? -11.878 -3.825 -15.225 1.00 92.38 567 GLN A C 1
ATOM 4372 O O . GLN A 1 567 ? -10.833 -4.199 -15.768 1.00 92.38 567 GLN A O 1
ATOM 4377 N N . LEU A 1 568 ? -11.935 -2.696 -14.509 1.00 95.12 568 LEU A N 1
ATOM 4378 C CA . LEU A 1 568 ? -10.789 -1.802 -14.341 1.00 95.12 568 LEU A CA 1
ATOM 4379 C C . LEU A 1 568 ? -10.044 -2.103 -13.044 1.00 95.12 568 LEU A C 1
ATOM 4381 O O . LEU A 1 568 ? -10.433 -1.690 -11.953 1.00 95.12 568 LEU A O 1
ATOM 4385 N N . PHE A 1 569 ? -8.905 -2.774 -13.180 1.00 93.12 569 PHE A N 1
ATOM 4386 C CA . PHE A 1 569 ? -8.059 -3.098 -12.034 1.00 93.12 569 PHE A CA 1
ATOM 4387 C C . PHE A 1 569 ? -6.964 -2.067 -11.759 1.00 93.12 569 PHE A C 1
ATOM 4389 O O . PHE A 1 569 ? -6.469 -2.002 -10.640 1.00 93.12 569 PHE A O 1
ATOM 4396 N N . MET A 1 570 ? -6.537 -1.288 -12.755 1.00 95.31 570 MET A N 1
ATOM 4397 C CA . MET A 1 570 ? -5.476 -0.292 -12.570 1.00 95.31 570 MET A CA 1
ATOM 4398 C C . MET A 1 570 ? -6.053 1.004 -12.009 1.00 95.31 570 MET A C 1
ATOM 4400 O O . MET A 1 570 ? -7.058 1.512 -12.504 1.00 95.31 570 MET A O 1
ATOM 4404 N N . GLY A 1 571 ? -5.408 1.545 -10.975 1.00 95.88 571 GLY A N 1
ATOM 4405 C CA . GLY A 1 571 ? -5.775 2.840 -10.418 1.00 95.88 571 GLY A CA 1
ATOM 4406 C C . GLY A 1 571 ? -5.385 4.000 -11.327 1.00 95.88 571 GLY A C 1
ATOM 4407 O O . GLY A 1 571 ? -4.635 3.849 -12.288 1.00 95.88 571 GLY A O 1
ATOM 4408 N N . SER A 1 572 ? -5.861 5.185 -10.975 1.00 96.88 572 SER A N 1
ATOM 4409 C CA . SER A 1 572 ? -5.365 6.461 -11.482 1.00 96.88 572 SER A CA 1
ATOM 4410 C C . SER A 1 572 ? -5.191 7.427 -10.315 1.00 96.88 572 SER A C 1
ATOM 4412 O O . SER A 1 572 ? -5.880 7.321 -9.300 1.00 96.88 572 SER A O 1
ATOM 4414 N N . VAL A 1 573 ? -4.297 8.403 -10.462 1.00 94.94 573 VAL A N 1
ATOM 4415 C CA . VAL A 1 573 ? -4.349 9.603 -9.617 1.00 94.94 573 VAL A CA 1
ATOM 4416 C C . VAL A 1 573 ? -5.591 10.431 -9.964 1.00 94.94 573 VAL A C 1
ATOM 4418 O O . VAL A 1 573 ? -6.176 10.274 -11.043 1.00 94.94 573 VAL A O 1
ATOM 4421 N N . GLU A 1 574 ? -6.009 11.309 -9.055 1.00 94.75 574 GLU A N 1
ATOM 4422 C CA . GLU A 1 574 ? -7.133 12.201 -9.314 1.00 94.75 574 GLU A CA 1
ATOM 4423 C C . GLU A 1 574 ? -6.787 13.188 -10.445 1.00 94.75 574 GLU A C 1
ATOM 4425 O O . GLU A 1 574 ? -5.643 13.648 -10.530 1.00 94.75 574 GLU A O 1
ATOM 4430 N N . PRO A 1 575 ? -7.755 13.564 -11.300 1.00 95.44 575 PRO A N 1
ATOM 4431 C CA . PRO A 1 575 ? -7.543 14.518 -12.390 1.00 95.44 575 PRO A CA 1
ATOM 4432 C C . PRO A 1 575 ? -6.909 15.847 -11.951 1.00 95.44 575 PRO A C 1
ATOM 4434 O O . PRO A 1 575 ? -6.150 16.447 -12.709 1.00 95.44 575 PRO A O 1
ATOM 4437 N N . GLU A 1 576 ? -7.173 16.300 -10.723 1.00 93.75 576 GLU A N 1
ATOM 4438 C CA . GLU A 1 576 ? -6.620 17.534 -10.156 1.00 93.75 576 GLU A CA 1
ATOM 4439 C C . GLU A 1 576 ? -5.129 17.443 -9.790 1.00 93.75 576 GLU A C 1
ATOM 4441 O O . GLU A 1 576 ? -4.514 18.473 -9.512 1.00 93.75 576 GLU A O 1
ATOM 4446 N N . ALA A 1 577 ? -4.540 16.243 -9.766 1.00 94.62 577 ALA A N 1
ATOM 4447 C CA . ALA A 1 577 ? -3.102 16.057 -9.570 1.00 94.62 577 ALA A CA 1
ATOM 4448 C C . ALA A 1 577 ? -2.290 16.410 -10.830 1.00 94.62 577 ALA A C 1
ATOM 4450 O O . ALA A 1 577 ? -1.083 16.648 -10.742 1.00 94.62 577 ALA A O 1
ATOM 4451 N N . PHE A 1 578 ? -2.939 16.470 -11.995 1.00 94.50 578 PHE A N 1
ATOM 4452 C CA . PHE A 1 578 ? -2.318 16.887 -13.247 1.00 94.50 578 PHE A CA 1
ATOM 4453 C C . PHE A 1 578 ? -2.363 18.412 -13.420 1.00 94.50 578 PHE A C 1
ATOM 4455 O O . PHE A 1 578 ? -3.198 19.088 -12.807 1.00 94.50 578 PHE A O 1
ATOM 4462 N N . PRO A 1 579 ? -1.496 18.982 -14.278 1.00 91.19 579 PRO A N 1
ATOM 4463 C CA . PRO A 1 579 ? -1.611 20.376 -14.677 1.00 91.19 579 PRO A CA 1
ATOM 4464 C C . PRO A 1 579 ? -3.014 20.715 -15.219 1.00 91.19 579 PRO A C 1
ATOM 4466 O O . PRO A 1 579 ? -3.643 19.879 -15.883 1.00 91.19 579 PRO A O 1
ATOM 4469 N N . PRO A 1 580 ? -3.516 21.943 -14.985 1.00 91.12 580 PRO A N 1
ATOM 4470 C CA . PRO A 1 580 ? -4.818 22.364 -15.489 1.00 91.12 580 PRO A CA 1
ATOM 4471 C C . PRO A 1 580 ? -4.959 22.145 -17.002 1.00 91.12 580 PRO A C 1
ATOM 4473 O O . PRO A 1 580 ? -4.092 22.532 -17.782 1.00 91.12 580 PRO A O 1
ATOM 4476 N N . GLY A 1 581 ? -6.075 21.542 -17.418 1.00 90.62 581 GLY A N 1
ATOM 4477 C CA . GLY A 1 581 ? -6.391 21.299 -18.828 1.00 90.62 581 GLY A CA 1
ATOM 4478 C C . GLY A 1 581 ? -5.897 19.966 -19.399 1.00 90.62 581 GLY A C 1
ATOM 4479 O O . GLY A 1 581 ? -6.263 19.650 -20.526 1.00 90.62 581 GLY A O 1
ATOM 4480 N N . VAL A 1 582 ? -5.129 19.159 -18.653 1.00 94.94 582 VAL A N 1
ATOM 4481 C CA . VAL A 1 582 ? -4.740 17.799 -19.088 1.00 94.94 582 VAL A CA 1
ATOM 4482 C C . VAL A 1 582 ? -5.942 16.857 -19.098 1.00 94.94 582 VAL A C 1
ATOM 4484 O O . VAL A 1 582 ? -6.149 16.133 -20.069 1.00 94.94 582 VAL A O 1
ATOM 4487 N N . TYR A 1 583 ? -6.766 16.913 -18.054 1.00 96.56 583 TYR A N 1
ATOM 4488 C CA . TYR A 1 583 ? -8.011 16.158 -17.954 1.00 96.56 583 TYR A CA 1
ATOM 4489 C C . TYR A 1 583 ? -9.206 17.094 -17.869 1.00 96.56 583 TYR A C 1
ATOM 4491 O O . TYR A 1 583 ? -9.152 18.156 -17.246 1.00 96.56 583 TYR A O 1
ATOM 4499 N N . SER A 1 584 ? -10.306 16.676 -18.484 1.00 95.62 584 SER A N 1
ATOM 4500 C CA . SER A 1 584 ? -11.586 17.378 -18.427 1.00 95.62 584 SER A CA 1
ATOM 4501 C C . SER A 1 584 ? -12.693 16.403 -18.055 1.00 95.62 584 SER A C 1
ATOM 4503 O O . SER A 1 584 ? -12.719 15.273 -18.543 1.00 95.62 584 SER A O 1
ATOM 4505 N N . LEU A 1 585 ? -13.593 16.830 -17.165 1.00 96.19 585 LEU A N 1
ATOM 4506 C CA . LEU A 1 585 ? -14.782 16.051 -16.834 1.00 96.19 585 LEU A CA 1
ATOM 4507 C C . LEU A 1 585 ? -15.694 16.000 -18.062 1.00 96.19 585 LEU A C 1
ATOM 4509 O O . LEU A 1 585 ? -16.043 17.038 -18.628 1.00 96.19 585 LEU A O 1
ATOM 4513 N N . CYS A 1 586 ? -16.103 14.798 -18.452 1.00 94.88 586 CYS A N 1
ATOM 4514 C CA . CYS A 1 586 ? -17.032 14.612 -19.549 1.00 94.88 586 CYS A CA 1
ATOM 4515 C C . CYS A 1 586 ? -18.430 15.118 -19.163 1.00 94.88 586 CYS A C 1
ATOM 4517 O O . CYS A 1 586 ? -19.016 14.685 -18.173 1.00 94.88 586 CYS A O 1
ATOM 4519 N N . THR A 1 587 ? -18.982 16.018 -19.977 1.00 94.12 587 THR A N 1
ATOM 4520 C CA . THR A 1 587 ? -20.290 16.661 -19.751 1.00 94.12 587 THR A CA 1
ATOM 4521 C C . THR A 1 587 ? -21.322 16.329 -20.830 1.00 94.12 587 THR A C 1
ATOM 4523 O O . THR A 1 587 ? -22.395 16.927 -20.874 1.00 94.12 587 THR A O 1
ATOM 4526 N N . SER A 1 588 ? -21.029 15.360 -21.702 1.00 93.19 588 SER A N 1
ATOM 4527 C CA . SER A 1 588 ? -21.988 14.875 -22.697 1.00 93.19 588 SER A CA 1
ATOM 4528 C C . SER A 1 588 ? -23.233 14.268 -22.025 1.00 93.19 588 SER A C 1
ATOM 4530 O O . SER A 1 588 ? -23.220 13.923 -20.838 1.00 93.19 588 SER A O 1
ATOM 4532 N N . ALA A 1 589 ? -24.328 14.123 -22.778 1.00 94.12 589 ALA A N 1
ATOM 4533 C CA . ALA A 1 589 ? -25.558 13.530 -22.249 1.00 94.12 589 ALA A CA 1
ATOM 4534 C C . ALA A 1 589 ? -25.352 12.106 -21.671 1.00 94.12 589 ALA A C 1
ATOM 4536 O O . ALA A 1 589 ? -25.820 11.875 -20.554 1.00 94.12 589 ALA A O 1
ATOM 4537 N N . PRO A 1 590 ? -24.600 11.187 -22.323 1.00 93.81 590 PRO A N 1
ATOM 4538 C CA . PRO A 1 590 ? -24.239 9.897 -21.725 1.00 93.81 590 PRO A CA 1
ATOM 4539 C C . PRO A 1 590 ? -23.477 10.029 -20.399 1.00 93.81 590 PRO A C 1
ATOM 4541 O O . PRO A 1 590 ? -23.820 9.362 -19.427 1.00 93.81 590 PRO A O 1
ATOM 4544 N N . CYS A 1 591 ? -22.497 10.933 -20.318 1.00 93.81 591 CYS A N 1
ATOM 4545 C CA . CYS A 1 591 ? -21.704 11.151 -19.103 1.00 93.81 591 CYS A CA 1
ATOM 4546 C C . CYS A 1 591 ? -22.542 11.711 -17.946 1.00 93.81 591 CYS A C 1
ATOM 4548 O O . CYS A 1 591 ? -22.382 11.295 -16.800 1.00 93.81 591 CYS A O 1
ATOM 4550 N N . SER A 1 592 ? -23.486 12.604 -18.247 1.00 93.12 592 SER A N 1
ATOM 4551 C CA . SER A 1 592 ? -24.421 13.137 -17.251 1.00 93.12 592 SER A CA 1
ATOM 4552 C C . SER A 1 592 ? -25.380 12.061 -16.728 1.00 93.12 592 SER A C 1
ATOM 4554 O O . SER A 1 592 ? -25.700 12.052 -15.541 1.00 93.12 592 SER A O 1
ATOM 4556 N N . ALA A 1 593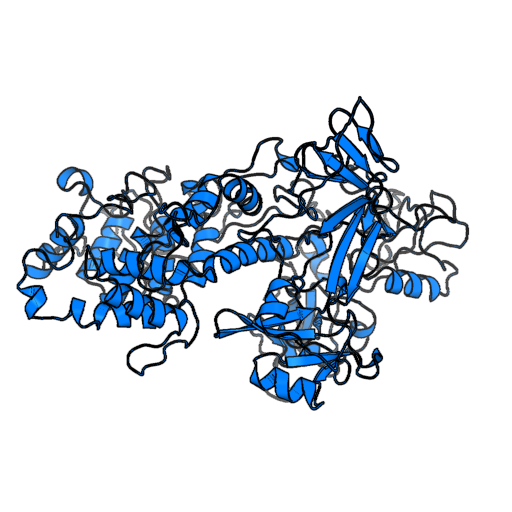 ? -25.805 11.122 -17.581 1.00 92.56 593 ALA A N 1
ATOM 4557 C CA . ALA A 1 593 ? -26.598 9.967 -17.161 1.00 92.56 593 ALA A CA 1
ATOM 4558 C C . ALA A 1 593 ? -25.781 8.997 -16.286 1.00 92.56 593 ALA A C 1
ATOM 4560 O O . ALA A 1 593 ? -26.252 8.588 -15.224 1.00 92.56 593 ALA A O 1
ATOM 4561 N N . ALA A 1 594 ? -24.541 8.688 -16.681 1.00 91.81 594 ALA A N 1
ATOM 4562 C CA . ALA A 1 594 ? -23.630 7.827 -15.922 1.00 91.81 594 ALA A CA 1
ATOM 4563 C C . ALA A 1 594 ? -2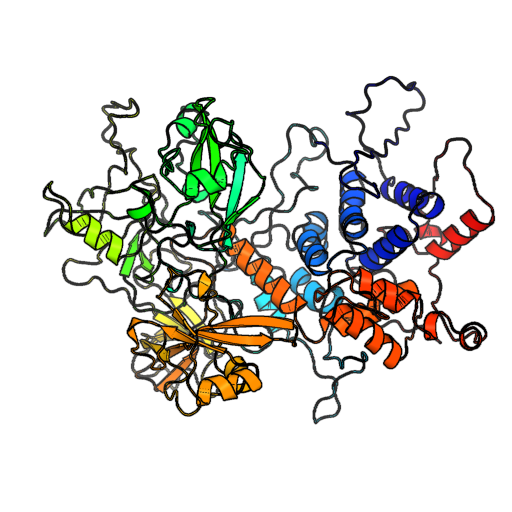3.289 8.404 -14.535 1.00 91.81 594 ALA A C 1
ATOM 4565 O O . ALA A 1 594 ? -23.212 7.657 -13.558 1.00 91.81 594 ALA A O 1
ATOM 4566 N N . LEU A 1 595 ? -23.192 9.734 -14.417 1.00 90.88 595 LEU A N 1
ATOM 4567 C CA . LEU A 1 595 ? -22.997 10.416 -13.136 1.00 90.88 595 LEU A CA 1
ATOM 4568 C C . LEU A 1 595 ? -24.141 10.137 -12.152 1.00 90.88 595 LEU A C 1
ATOM 4570 O O . LEU A 1 595 ? -23.883 9.908 -10.971 1.00 90.88 595 LEU A O 1
ATOM 4574 N N . GLY A 1 596 ? -25.388 10.091 -12.633 1.00 85.38 596 GLY A N 1
ATOM 4575 C CA . GLY A 1 596 ? -26.546 9.688 -11.826 1.00 85.38 596 GLY A CA 1
ATOM 4576 C C . GLY A 1 596 ? -26.471 8.235 -11.335 1.00 85.38 596 GLY A C 1
ATOM 4577 O O . GLY A 1 596 ? -27.024 7.918 -10.286 1.00 85.38 596 GLY A O 1
ATOM 4578 N N . GLY A 1 597 ? -25.745 7.377 -12.058 1.00 85.75 597 GLY A N 1
ATOM 4579 C CA . GLY A 1 597 ? -25.413 6.000 -11.679 1.00 85.75 597 GLY A CA 1
ATOM 4580 C C . GLY A 1 597 ? -24.112 5.850 -10.880 1.00 85.75 597 GLY A C 1
ATOM 4581 O O . GLY A 1 597 ? -23.671 4.726 -10.655 1.00 85.75 597 GLY A O 1
ATOM 4582 N N . GLY A 1 598 ? -23.484 6.954 -10.458 1.00 91.50 598 GLY A N 1
ATOM 4583 C CA . GLY A 1 598 ? -22.281 6.941 -9.621 1.00 91.50 598 GLY A CA 1
ATOM 4584 C C . GLY A 1 598 ? -20.947 6.849 -10.371 1.00 91.50 598 GLY A C 1
ATOM 4585 O O . GLY A 1 598 ? -19.922 6.645 -9.722 1.00 91.50 598 GLY A O 1
ATOM 4586 N N . VAL A 1 599 ? -20.934 7.027 -11.697 1.00 96.38 599 VAL A N 1
ATOM 4587 C CA . VAL A 1 599 ? -19.717 6.987 -12.527 1.00 96.38 599 VAL A CA 1
ATOM 4588 C C . VAL A 1 599 ? -19.386 8.384 -13.048 1.00 96.38 599 VAL A C 1
ATOM 4590 O O . VAL A 1 599 ? -20.168 8.985 -13.779 1.00 96.38 599 VAL A O 1
ATOM 4593 N N . SER A 1 600 ? -18.214 8.917 -12.703 1.00 96.81 600 SER A N 1
ATOM 4594 C CA . SER A 1 600 ? -17.680 10.140 -13.327 1.00 96.81 600 SER A CA 1
ATOM 4595 C C . SER A 1 600 ? -16.566 9.780 -14.306 1.00 96.81 600 SER A C 1
ATOM 4597 O O . SER A 1 600 ? -15.707 8.966 -13.982 1.00 96.81 600 SER A O 1
ATOM 4599 N N . VAL A 1 601 ? -16.571 10.388 -15.492 1.00 97.56 601 VAL A N 1
ATOM 4600 C CA . VAL A 1 601 ? -15.618 10.079 -16.568 1.00 97.56 601 VAL A CA 1
ATOM 4601 C C . VAL A 1 601 ? -14.807 11.320 -16.904 1.00 97.56 601 VAL A C 1
ATOM 4603 O O . VAL A 1 601 ? -15.377 12.391 -17.121 1.00 97.56 601 VAL A O 1
ATOM 4606 N N . TYR A 1 602 ? -13.490 11.170 -16.982 1.00 97.56 602 TYR A N 1
ATOM 4607 C CA . TYR A 1 602 ? -12.563 12.227 -17.364 1.00 97.56 602 TYR A CA 1
ATOM 4608 C C . TYR A 1 602 ? -11.783 11.809 -18.606 1.00 97.56 602 TYR A C 1
ATOM 4610 O O . TYR A 1 602 ? -11.177 10.738 -18.642 1.00 97.56 602 TYR A O 1
ATOM 4618 N N . THR A 1 603 ? -11.780 12.672 -19.617 1.00 97.06 603 THR A N 1
ATOM 4619 C CA . THR A 1 603 ? -11.076 12.442 -20.884 1.00 97.06 603 THR A CA 1
ATOM 4620 C C . THR A 1 603 ? -9.788 13.250 -20.930 1.00 97.06 603 THR A C 1
ATOM 4622 O O . THR A 1 603 ? -9.765 14.420 -20.526 1.00 97.06 603 THR A O 1
ATOM 4625 N N . HIS A 1 604 ? -8.728 12.637 -21.453 1.00 96.69 604 HIS A N 1
ATOM 4626 C CA . HIS A 1 604 ? -7.436 13.289 -21.647 1.00 96.69 604 HIS A CA 1
ATOM 4627 C C . HIS A 1 604 ? -7.510 14.313 -22.793 1.00 96.69 604 HIS A C 1
ATOM 4629 O O . HIS A 1 604 ? -8.147 14.060 -23.815 1.00 96.69 604 HIS A O 1
ATOM 4635 N N . SER A 1 605 ? -6.835 15.455 -22.686 1.00 95.12 605 SER A N 1
ATOM 4636 C CA . SER A 1 605 ? -6.895 16.551 -23.671 1.00 95.12 605 SER A CA 1
ATOM 4637 C C . SER A 1 605 ? -6.477 16.129 -25.083 1.00 95.12 605 SER A C 1
ATOM 4639 O O . SER A 1 605 ? -7.070 16.553 -26.073 1.00 95.12 605 SER A O 1
ATOM 4641 N N . GLY A 1 606 ? -5.509 15.217 -25.177 1.00 93.62 606 GLY A N 1
ATOM 4642 C CA . GLY A 1 606 ? -5.044 14.631 -26.436 1.00 93.62 606 GLY A CA 1
ATOM 4643 C C . GLY A 1 606 ? -5.999 13.624 -27.093 1.00 93.62 606 GLY A C 1
ATOM 4644 O O . GLY A 1 606 ? -5.672 13.126 -28.165 1.00 93.62 606 GLY A O 1
ATOM 4645 N N . SER A 1 607 ? -7.137 13.291 -26.475 1.00 93.25 607 SER A N 1
ATOM 4646 C CA . SER A 1 607 ? -8.125 12.339 -27.023 1.00 93.25 607 SER A CA 1
ATOM 4647 C C . SER A 1 607 ? -9.195 13.002 -27.900 1.00 93.25 607 SER A C 1
ATOM 4649 O O . SER A 1 607 ? -9.990 12.313 -28.533 1.00 93.25 607 SER A O 1
ATOM 4651 N N . GLY A 1 608 ? -9.279 14.339 -27.903 1.00 89.50 608 GLY A N 1
ATOM 4652 C CA . GLY A 1 608 ? -10.390 15.050 -28.544 1.00 89.50 608 GLY A CA 1
ATOM 4653 C C . GLY A 1 608 ? -11.758 14.761 -27.908 1.00 89.50 608 GLY A C 1
ATOM 4654 O O . GLY A 1 608 ? -12.780 14.947 -28.564 1.00 89.50 608 GLY A O 1
ATOM 4655 N N . GLY A 1 609 ? -11.784 14.295 -26.653 1.00 89.25 609 GLY A N 1
ATOM 4656 C CA . GLY A 1 609 ? -13.004 13.931 -25.929 1.00 89.25 609 GLY A CA 1
ATOM 4657 C C . GLY A 1 609 ? -13.464 12.487 -26.148 1.00 89.25 609 GLY A C 1
ATOM 4658 O O . GLY A 1 609 ? -14.562 12.150 -25.720 1.00 89.25 609 GLY A O 1
ATOM 4659 N N . ALA A 1 610 ? -12.667 11.642 -26.809 1.00 94.06 610 ALA A N 1
ATOM 4660 C CA . ALA A 1 610 ? -12.931 10.209 -26.930 1.00 94.06 610 ALA A CA 1
ATOM 4661 C C . ALA A 1 610 ? -12.434 9.428 -25.700 1.00 94.06 610 ALA A C 1
ATOM 4663 O O . ALA A 1 610 ? -11.571 9.903 -24.961 1.00 94.06 610 ALA A O 1
ATOM 4664 N N . LEU A 1 611 ? -12.957 8.212 -25.505 1.00 96.62 611 LEU A N 1
ATOM 4665 C CA . LEU A 1 611 ? -12.391 7.275 -24.537 1.00 96.62 611 LEU A CA 1
ATOM 4666 C C . LEU A 1 611 ? -11.170 6.576 -25.134 1.00 96.62 611 LEU A C 1
ATOM 4668 O O . LEU A 1 611 ? -11.228 5.994 -26.217 1.00 96.62 611 LEU A O 1
ATOM 4672 N N . ASP A 1 612 ? -10.078 6.618 -24.391 1.00 96.12 612 ASP A N 1
ATOM 4673 C CA . ASP A 1 612 ? -8.823 5.937 -24.676 1.00 96.12 612 ASP A CA 1
ATOM 4674 C C . ASP A 1 612 ? -8.231 5.365 -23.381 1.00 96.12 612 ASP A C 1
ATOM 4676 O O . ASP A 1 612 ? -8.815 5.480 -22.302 1.00 96.12 612 ASP A O 1
ATOM 4680 N N . ASP A 1 613 ? -7.062 4.744 -23.477 1.00 94.88 613 ASP A N 1
ATOM 4681 C CA . ASP A 1 613 ? -6.360 4.131 -22.351 1.00 94.88 613 ASP A CA 1
ATOM 4682 C C . ASP A 1 613 ? -5.869 5.150 -21.305 1.00 94.88 613 ASP A C 1
ATOM 4684 O O . ASP A 1 613 ? -5.498 4.770 -20.199 1.00 94.88 613 ASP A O 1
ATOM 4688 N N . ARG A 1 614 ? -5.906 6.450 -21.615 1.00 95.38 614 ARG A N 1
ATOM 4689 C CA . ARG A 1 614 ? -5.602 7.540 -20.677 1.00 95.38 614 ARG A CA 1
ATOM 4690 C C . ARG A 1 614 ? -6.840 8.032 -19.938 1.00 95.38 614 ARG A C 1
ATOM 4692 O O . ARG A 1 614 ? -6.713 8.796 -18.994 1.00 95.38 614 ARG A O 1
ATOM 4699 N N . SER A 1 615 ? -8.039 7.638 -20.355 1.00 97.38 615 SER A N 1
ATOM 4700 C CA . SER A 1 615 ? -9.280 8.087 -19.722 1.00 97.38 615 SER A CA 1
ATOM 4701 C C . SER A 1 615 ? -9.397 7.571 -18.282 1.00 97.38 615 SER A C 1
ATOM 4703 O O . SER A 1 615 ? -8.961 6.462 -17.971 1.00 97.38 615 SER A O 1
ATOM 4705 N N . ILE A 1 616 ? -9.993 8.375 -17.398 1.00 98.19 616 ILE A N 1
ATOM 4706 C CA . ILE A 1 616 ? -10.108 8.078 -15.962 1.00 98.19 616 ILE A CA 1
ATOM 4707 C C . ILE A 1 616 ? -11.580 7.930 -15.588 1.00 98.19 616 ILE A C 1
ATOM 4709 O O . ILE A 1 616 ? -12.400 8.804 -15.880 1.00 98.19 616 ILE A O 1
ATOM 4713 N N . PHE A 1 617 ? -11.902 6.850 -14.885 1.00 98.12 617 PHE A N 1
ATOM 4714 C CA . PHE A 1 617 ? -13.213 6.601 -14.300 1.00 98.12 617 PHE A CA 1
ATOM 4715 C C . PHE A 1 617 ? -13.154 6.806 -12.788 1.00 98.12 617 PHE A C 1
ATOM 4717 O O . PHE A 1 617 ? -12.225 6.355 -12.127 1.00 98.12 617 PHE A O 1
ATOM 4724 N N . ARG A 1 618 ? -14.163 7.465 -12.223 1.00 97.38 618 ARG A N 1
ATOM 4725 C CA . ARG A 1 618 ? -14.347 7.620 -10.779 1.00 97.38 618 ARG A CA 1
ATOM 4726 C C . ARG A 1 618 ? -15.626 6.915 -10.351 1.00 97.38 618 ARG A C 1
ATOM 4728 O O . ARG A 1 618 ? -16.695 7.245 -10.863 1.00 97.38 618 ARG A O 1
ATOM 4735 N N . ILE A 1 619 ? -15.511 6.029 -9.366 1.00 95.69 619 ILE A N 1
ATOM 4736 C CA . ILE A 1 619 ? -16.628 5.322 -8.721 1.00 95.69 619 ILE A CA 1
ATOM 4737 C C . ILE A 1 619 ? -16.545 5.436 -7.193 1.00 95.69 619 ILE A C 1
ATOM 4739 O O . ILE A 1 619 ? -15.528 5.873 -6.648 1.00 95.69 619 ILE A O 1
ATOM 4743 N N . LEU A 1 620 ? -17.610 5.046 -6.489 1.00 90.25 620 LEU A N 1
ATOM 4744 C CA . LEU A 1 620 ? -17.603 4.876 -5.032 1.00 90.25 620 LEU A CA 1
ATOM 4745 C C . LEU A 1 620 ? -17.562 3.384 -4.682 1.00 90.25 620 LEU A C 1
ATOM 4747 O O . LEU A 1 620 ? -18.559 2.685 -4.845 1.00 90.25 620 LEU A O 1
ATOM 4751 N N . ARG A 1 621 ? -16.438 2.907 -4.140 1.00 86.25 621 ARG A N 1
ATOM 4752 C CA . ARG A 1 621 ? -16.342 1.574 -3.526 1.00 86.25 621 ARG A CA 1
ATOM 4753 C C . ARG A 1 621 ? -16.936 1.613 -2.120 1.00 86.25 621 ARG A C 1
ATOM 4755 O O . ARG A 1 621 ? -16.757 2.596 -1.398 1.00 86.25 621 ARG A O 1
ATOM 4762 N N . ASN A 1 622 ? -17.663 0.565 -1.727 1.00 74.75 622 ASN A N 1
ATOM 4763 C CA . ASN A 1 622 ? -18.348 0.471 -0.427 1.00 74.75 622 ASN A CA 1
ATOM 4764 C C . ASN A 1 622 ? -19.251 1.682 -0.100 1.00 74.75 622 ASN A C 1
ATOM 4766 O O . ASN A 1 622 ? -19.457 2.017 1.062 1.00 74.75 622 ASN A O 1
ATOM 4770 N N . SER A 1 623 ? -19.779 2.363 -1.125 1.00 74.06 623 SER A N 1
ATOM 4771 C CA . SER A 1 623 ? -20.569 3.608 -1.040 1.00 74.06 623 SER A CA 1
ATOM 4772 C C . SER A 1 623 ? -19.857 4.841 -0.461 1.00 74.06 623 SER A C 1
ATOM 4774 O O . SER A 1 623 ? -20.384 5.944 -0.578 1.00 74.06 623 SER A O 1
ATOM 4776 N N . THR A 1 624 ? -18.673 4.697 0.137 1.00 75.69 624 THR A N 1
ATOM 4777 C CA . THR A 1 624 ? -17.996 5.775 0.880 1.00 75.69 624 THR A CA 1
ATOM 4778 C C . THR A 1 624 ? -16.601 6.107 0.364 1.00 75.69 624 THR A C 1
ATOM 4780 O O . THR A 1 624 ? -16.114 7.194 0.662 1.00 75.69 624 THR A O 1
ATOM 4783 N N . ARG A 1 625 ? -15.959 5.231 -0.424 1.00 85.25 625 ARG A N 1
ATOM 4784 C CA . ARG A 1 625 ? -14.571 5.397 -0.886 1.00 85.25 625 ARG A CA 1
ATOM 4785 C C . ARG A 1 625 ? -14.514 5.816 -2.362 1.00 85.25 625 ARG A C 1
ATOM 4787 O O . ARG A 1 625 ? -14.656 4.956 -3.238 1.00 85.25 625 ARG A O 1
ATOM 4794 N N . PRO A 1 626 ? -14.255 7.100 -2.676 1.00 90.94 626 PRO A N 1
ATOM 4795 C CA . PRO A 1 626 ? -13.939 7.517 -4.037 1.00 90.94 626 PRO A CA 1
ATOM 4796 C C . PRO A 1 626 ? -12.712 6.767 -4.540 1.00 90.94 626 PRO A C 1
ATOM 4798 O O . PRO A 1 626 ? -11.672 6.759 -3.886 1.00 90.94 626 PRO A O 1
ATOM 4801 N N . THR A 1 627 ? -12.850 6.127 -5.693 1.00 93.62 627 THR A N 1
ATOM 4802 C CA . THR A 1 627 ? -11.779 5.370 -6.337 1.00 93.62 627 THR A CA 1
ATOM 4803 C C . THR A 1 627 ? -11.662 5.834 -7.776 1.00 93.62 627 THR A C 1
ATOM 4805 O O . THR A 1 627 ? -12.665 5.888 -8.488 1.00 93.62 627 THR A O 1
ATOM 4808 N N . TYR A 1 628 ? -10.444 6.187 -8.176 1.00 97.06 628 TYR A N 1
ATOM 4809 C CA . TYR A 1 628 ? -10.110 6.590 -9.535 1.00 97.06 628 TYR A CA 1
ATOM 4810 C C . TYR A 1 628 ? -9.385 5.432 -10.211 1.00 97.06 628 TYR A C 1
ATOM 4812 O O . TYR A 1 628 ? -8.405 4.911 -9.679 1.00 97.06 628 TYR A O 1
ATOM 4820 N N . LEU A 1 629 ? -9.892 5.017 -11.363 1.00 97.75 629 LEU A N 1
ATOM 4821 C CA . LEU A 1 629 ? -9.439 3.855 -12.113 1.00 97.75 629 LEU A CA 1
ATOM 4822 C C . LEU A 1 629 ? -9.045 4.302 -13.518 1.00 97.75 629 LEU A C 1
ATOM 4824 O O . LEU A 1 629 ? -9.768 5.066 -14.165 1.00 97.75 629 LEU A O 1
ATOM 4828 N N . ALA A 1 630 ? -7.889 3.841 -13.979 1.00 97.62 630 ALA A N 1
ATOM 4829 C CA . ALA A 1 630 ? -7.446 4.056 -15.345 1.00 97.62 630 ALA A CA 1
ATOM 4830 C C . ALA A 1 630 ? -8.228 3.129 -16.280 1.00 97.62 630 ALA A C 1
ATOM 4832 O O . ALA A 1 630 ? -8.439 1.955 -15.969 1.00 97.62 630 ALA A O 1
ATOM 4833 N N . ASN A 1 631 ? -8.624 3.633 -17.448 1.00 97.56 631 ASN A N 1
ATOM 4834 C CA . ASN A 1 631 ? -9.312 2.869 -18.487 1.00 97.56 631 ASN A CA 1
ATOM 4835 C C . ASN A 1 631 ? -8.366 1.894 -19.208 1.00 97.56 631 ASN A C 1
ATOM 4837 O O . ASN A 1 631 ? -8.220 1.947 -20.423 1.00 97.56 631 ASN A O 1
ATOM 4841 N N . LYS A 1 632 ? -7.679 1.023 -18.469 1.00 96.50 632 LYS A N 1
ATOM 4842 C CA . LYS A 1 632 ? -6.621 0.159 -18.990 1.00 96.50 632 LYS A CA 1
ATOM 4843 C C . LYS A 1 632 ? -6.889 -1.303 -18.656 1.00 96.50 632 LYS A C 1
ATOM 4845 O O . LYS A 1 632 ? -7.246 -1.649 -17.532 1.00 96.50 632 LYS A O 1
ATOM 4850 N N . ILE A 1 633 ? -6.600 -2.173 -19.617 1.00 95.38 633 ILE A N 1
ATOM 4851 C CA . ILE A 1 633 ? -6.441 -3.616 -19.431 1.00 95.38 633 ILE A CA 1
ATOM 4852 C C . ILE A 1 633 ? -5.008 -3.962 -19.814 1.00 95.38 633 ILE A C 1
ATOM 4854 O O . ILE A 1 633 ? -4.598 -3.756 -20.955 1.00 95.38 633 ILE A O 1
ATOM 4858 N N . ALA A 1 634 ? -4.251 -4.493 -18.855 1.00 95.94 634 ALA A N 1
ATOM 4859 C CA . ALA A 1 634 ? -2.892 -4.965 -19.076 1.00 95.94 634 ALA A CA 1
ATOM 4860 C C . ALA A 1 634 ? -2.897 -6.495 -19.166 1.00 95.94 634 ALA A C 1
ATOM 4862 O O . ALA A 1 634 ? -3.266 -7.191 -18.215 1.00 95.94 634 ALA A O 1
ATOM 4863 N N . SER A 1 635 ? -2.483 -7.021 -20.313 1.00 96.38 635 SER A N 1
ATOM 4864 C CA . SER A 1 635 ? -2.446 -8.455 -20.606 1.00 96.38 635 SER A CA 1
ATOM 4865 C C . SER A 1 635 ? -1.086 -8.854 -21.161 1.00 96.38 635 SER A C 1
ATOM 4867 O O . SER A 1 635 ? -0.341 -8.022 -21.676 1.00 96.38 635 SER A O 1
ATOM 4869 N N . VAL A 1 636 ? -0.750 -10.131 -21.039 1.00 97.25 636 VAL A N 1
ATOM 4870 C CA . VAL A 1 636 ? 0.455 -10.715 -21.619 1.00 97.25 636 VAL A CA 1
ATOM 4871 C C . VAL A 1 636 ? 0.041 -11.906 -22.460 1.00 97.25 636 VAL A C 1
ATOM 4873 O O . VAL A 1 636 ? -0.583 -12.844 -21.958 1.00 97.25 636 VAL A O 1
ATOM 4876 N N . ARG A 1 637 ? 0.380 -11.856 -23.746 1.00 96.44 637 ARG A N 1
ATOM 4877 C CA . ARG A 1 637 ? 0.179 -12.957 -24.685 1.00 96.44 637 ARG A CA 1
ATOM 4878 C C . ARG A 1 637 ? 1.416 -13.844 -24.706 1.00 96.44 637 ARG A C 1
ATOM 4880 O O . ARG A 1 637 ? 2.546 -13.360 -24.664 1.00 96.44 637 ARG A O 1
ATOM 4887 N N . VAL A 1 638 ? 1.187 -15.149 -24.787 1.00 95.75 638 VAL A N 1
ATOM 4888 C CA . VAL A 1 638 ? 2.228 -16.179 -24.859 1.00 95.75 638 VAL A CA 1
ATOM 4889 C C . VAL A 1 638 ? 1.958 -17.071 -26.064 1.00 95.75 638 VAL A C 1
ATOM 4891 O O . VAL A 1 638 ? 0.797 -17.356 -26.374 1.00 95.75 638 VAL A O 1
ATOM 4894 N N . ALA A 1 639 ? 3.020 -17.526 -26.736 1.00 90.88 639 ALA A N 1
ATOM 4895 C CA . ALA A 1 639 ? 2.932 -18.434 -27.882 1.00 90.88 639 ALA A CA 1
ATOM 4896 C C . ALA A 1 639 ? 2.019 -17.900 -29.009 1.00 90.88 639 ALA A C 1
ATOM 4898 O O . ALA A 1 639 ? 1.112 -18.593 -29.471 1.00 90.88 639 ALA A O 1
ATOM 4899 N N . GLY A 1 640 ? 2.218 -16.638 -29.413 1.00 85.81 640 GLY A N 1
ATOM 4900 C CA . GLY A 1 640 ? 1.407 -15.980 -30.446 1.00 85.81 640 GLY A CA 1
ATOM 4901 C C . GLY A 1 640 ? -0.054 -15.741 -30.042 1.00 85.81 640 GLY A C 1
ATOM 4902 O O . GLY A 1 640 ? -0.927 -15.679 -30.906 1.00 85.81 640 GLY A O 1
ATOM 4903 N N . GLY A 1 641 ? -0.339 -15.656 -28.736 1.00 89.62 641 GLY A N 1
ATOM 4904 C CA . GLY A 1 641 ? -1.681 -15.413 -28.197 1.00 89.62 641 GLY A CA 1
ATOM 4905 C C . GLY A 1 641 ? -2.509 -16.669 -27.926 1.00 89.62 641 GLY A C 1
ATOM 4906 O O . GLY A 1 641 ? -3.681 -16.546 -27.587 1.00 89.62 641 GLY A O 1
ATOM 4907 N N . ALA A 1 642 ? -1.922 -17.866 -28.026 1.00 92.81 642 ALA A N 1
ATOM 4908 C CA . ALA A 1 642 ? -2.594 -19.109 -27.637 1.00 92.81 642 ALA A CA 1
ATOM 4909 C C . ALA A 1 642 ? -2.932 -19.156 -26.136 1.00 92.81 642 ALA A C 1
ATOM 4911 O O . ALA A 1 642 ? -3.866 -19.848 -25.733 1.00 92.81 642 ALA A O 1
ATOM 4912 N N . PHE A 1 643 ? -2.174 -18.421 -25.320 1.00 96.12 643 PHE A N 1
ATOM 4913 C CA . PHE A 1 643 ? -2.429 -18.254 -23.896 1.00 96.12 643 PHE A CA 1
ATOM 4914 C C . PHE A 1 643 ? -2.303 -16.784 -23.521 1.00 96.12 643 PHE A C 1
ATOM 4916 O O . PHE A 1 643 ? -1.411 -16.084 -24.011 1.00 96.12 643 PHE A O 1
ATOM 4923 N N . ILE A 1 644 ? -3.187 -16.330 -22.639 1.00 96.56 644 ILE A N 1
ATOM 4924 C CA . ILE A 1 644 ? -3.241 -14.946 -22.179 1.00 96.56 644 ILE A CA 1
ATOM 4925 C C . ILE A 1 644 ? -3.366 -14.962 -20.664 1.00 96.56 644 ILE A C 1
ATOM 4927 O O . ILE A 1 644 ? -4.164 -15.715 -20.103 1.00 96.56 644 ILE A O 1
ATOM 4931 N N . PHE A 1 645 ? -2.583 -14.127 -19.994 1.00 96.44 645 PHE A N 1
ATOM 4932 C CA . PHE A 1 645 ? -2.772 -13.848 -18.578 1.00 96.44 645 PHE A CA 1
ATOM 4933 C C . PHE A 1 645 ? -2.774 -12.347 -18.320 1.00 96.44 645 PHE A C 1
ATOM 4935 O O . PHE A 1 645 ? -2.220 -11.554 -19.085 1.00 96.44 645 PHE A O 1
ATOM 4942 N N . ARG A 1 646 ? -3.425 -11.942 -17.232 1.00 95.31 646 ARG A N 1
ATOM 4943 C CA . ARG A 1 646 ? -3.419 -10.550 -16.784 1.00 95.31 646 ARG A CA 1
ATOM 4944 C C . ARG A 1 646 ? -2.016 -10.171 -16.311 1.00 95.31 646 ARG A C 1
ATOM 4946 O O . ARG A 1 646 ? -1.441 -10.877 -15.491 1.00 95.31 646 ARG A O 1
ATOM 4953 N N . ASN A 1 647 ? -1.493 -9.043 -16.784 1.00 96.81 647 ASN A N 1
ATOM 4954 C CA . ASN A 1 647 ? -0.166 -8.575 -16.400 1.00 96.81 647 ASN A CA 1
ATOM 4955 C C . ASN A 1 647 ? -0.163 -8.128 -14.922 1.00 96.81 647 ASN A C 1
ATOM 4957 O O . ASN A 1 647 ? -0.907 -7.204 -14.578 1.00 96.81 647 ASN A O 1
ATOM 4961 N N . PRO A 1 648 ? 0.619 -8.775 -14.043 1.00 96.44 648 PRO A N 1
ATOM 4962 C CA . PRO A 1 648 ? 0.578 -8.495 -12.617 1.00 96.44 648 PRO A CA 1
ATOM 4963 C C . PRO A 1 648 ? 1.320 -7.195 -12.262 1.00 96.44 648 PRO A C 1
ATOM 4965 O O . PRO A 1 648 ? 2.476 -7.028 -12.677 1.00 96.44 648 PRO A O 1
ATOM 4968 N N . PRO A 1 649 ? 0.713 -6.295 -11.468 1.00 96.62 649 PRO A N 1
ATOM 4969 C CA . PRO A 1 649 ? 1.414 -5.162 -10.883 1.00 96.62 649 PRO A CA 1
ATOM 4970 C C . PRO A 1 649 ? 2.356 -5.596 -9.747 1.00 96.62 649 PRO A C 1
ATOM 4972 O O . PRO A 1 649 ? 2.126 -6.599 -9.068 1.00 96.62 649 PRO A O 1
ATOM 4975 N N . LYS A 1 650 ? 3.407 -4.808 -9.516 1.00 95.56 650 LYS A N 1
ATOM 4976 C CA . LYS A 1 650 ? 4.310 -4.900 -8.361 1.00 95.56 650 LYS A CA 1
ATOM 4977 C C . LYS A 1 650 ? 4.682 -3.506 -7.863 1.00 95.56 650 LYS A C 1
ATOM 4979 O O . LYS A 1 650 ? 4.895 -2.599 -8.661 1.00 95.56 650 LYS A O 1
ATOM 4984 N N . PHE A 1 651 ? 4.818 -3.337 -6.552 1.00 95.88 651 PHE A N 1
ATOM 4985 C CA . PHE A 1 651 ? 5.274 -2.069 -5.965 1.00 95.88 651 PHE A CA 1
ATOM 4986 C C . PHE A 1 651 ? 6.775 -1.837 -6.149 1.00 95.88 651 PHE A C 1
ATOM 4988 O O . PHE A 1 651 ? 7.235 -0.702 -6.257 1.00 95.88 651 PHE A O 1
ATOM 4995 N N . HIS A 1 652 ? 7.549 -2.920 -6.169 1.00 92.06 652 HIS A N 1
ATOM 4996 C CA . HIS A 1 652 ? 9.002 -2.850 -6.108 1.00 92.06 652 HIS A CA 1
ATOM 4997 C C . HIS A 1 652 ? 9.620 -2.732 -7.489 1.00 92.06 652 HIS A C 1
ATOM 4999 O O . HIS A 1 652 ? 9.384 -3.577 -8.352 1.00 92.06 652 HIS A O 1
ATOM 5005 N N . SER A 1 653 ? 10.506 -1.759 -7.670 1.00 88.81 653 SER A N 1
ATOM 5006 C CA . SER A 1 653 ? 11.417 -1.732 -8.813 1.00 88.81 653 SER A CA 1
ATOM 5007 C C . SER A 1 653 ? 12.572 -2.711 -8.590 1.00 88.81 653 SER A C 1
ATOM 5009 O O . SER A 1 653 ? 13.174 -2.711 -7.519 1.00 88.81 653 SER A O 1
ATOM 5011 N N . PHE A 1 654 ? 12.940 -3.525 -9.586 1.00 86.62 654 PHE A N 1
ATOM 5012 C CA . PHE A 1 654 ? 14.079 -4.450 -9.440 1.00 86.62 654 PHE A CA 1
ATOM 5013 C C . PHE A 1 654 ? 15.432 -3.734 -9.506 1.00 86.62 654 PHE A C 1
ATOM 5015 O O . PHE A 1 654 ? 16.389 -4.153 -8.859 1.00 86.62 654 PHE A O 1
ATOM 5022 N N . ILE A 1 655 ? 15.517 -2.630 -10.256 1.00 82.75 655 ILE A N 1
ATOM 5023 C CA . ILE A 1 655 ? 16.742 -1.830 -10.339 1.00 82.75 655 ILE A CA 1
ATOM 5024 C C . ILE A 1 655 ? 16.897 -0.924 -9.110 1.00 82.75 655 ILE A C 1
ATOM 5026 O O . ILE A 1 655 ? 18.019 -0.682 -8.652 1.00 82.75 655 ILE A O 1
ATOM 5030 N N . ARG A 1 656 ? 15.783 -0.447 -8.536 1.00 81.31 656 ARG A N 1
ATOM 5031 C CA . ARG A 1 656 ? 15.756 0.448 -7.371 1.00 81.31 656 ARG A CA 1
ATOM 5032 C C . ARG A 1 656 ? 14.683 0.043 -6.340 1.00 81.31 656 ARG A C 1
ATOM 5034 O O . ARG A 1 656 ? 13.720 0.782 -6.154 1.00 81.31 656 ARG A O 1
ATOM 5041 N N . PRO A 1 657 ? 14.851 -1.086 -5.630 1.00 85.50 657 PRO A N 1
ATOM 5042 C CA . PRO A 1 657 ? 13.999 -1.392 -4.483 1.00 85.50 657 PRO A CA 1
ATOM 5043 C C . PRO A 1 657 ? 14.155 -0.301 -3.413 1.00 85.50 657 PRO A C 1
ATOM 5045 O O . PRO A 1 657 ? 15.288 0.097 -3.118 1.00 85.50 657 PRO A O 1
ATOM 5048 N N . SER A 1 658 ? 13.045 0.178 -2.847 1.00 85.19 658 SER A N 1
ATOM 5049 C CA . SER A 1 658 ? 13.026 1.248 -1.842 1.00 85.19 658 SER A CA 1
ATOM 5050 C C . SER A 1 658 ? 12.228 0.840 -0.604 1.00 85.19 658 SER A C 1
ATOM 5052 O O . SER A 1 658 ? 11.319 0.011 -0.677 1.00 85.19 658 SER A O 1
ATOM 5054 N N . ILE A 1 659 ? 12.556 1.438 0.546 1.00 89.88 659 ILE A N 1
ATOM 5055 C CA . ILE A 1 659 ? 11.795 1.225 1.788 1.00 89.88 659 ILE A CA 1
ATOM 5056 C C . ILE A 1 659 ? 10.383 1.792 1.636 1.00 89.88 659 ILE A C 1
ATOM 5058 O O . ILE A 1 659 ? 9.419 1.108 1.968 1.00 89.88 659 ILE A O 1
ATOM 5062 N N . ARG A 1 660 ? 10.258 2.983 1.040 1.00 92.25 660 ARG A N 1
ATOM 5063 C CA . ARG A 1 660 ? 8.974 3.608 0.701 1.00 92.25 660 ARG A CA 1
ATOM 5064 C C . ARG A 1 660 ? 8.021 2.650 -0.024 1.00 92.25 660 ARG A C 1
ATOM 5066 O O . ARG A 1 660 ? 6.870 2.518 0.375 1.00 92.25 660 ARG A O 1
ATOM 5073 N N . ASP A 1 661 ? 8.472 1.993 -1.092 1.00 94.06 661 ASP A N 1
ATOM 5074 C CA . ASP A 1 661 ? 7.584 1.139 -1.895 1.00 94.06 661 ASP A CA 1
ATOM 5075 C C . ASP A 1 661 ? 7.204 -0.155 -1.157 1.00 94.06 661 ASP A C 1
ATOM 5077 O O . ASP A 1 661 ? 6.090 -0.653 -1.313 1.00 94.06 661 ASP A O 1
ATOM 5081 N N . ALA A 1 662 ? 8.072 -0.648 -0.268 1.00 94.62 662 ALA A N 1
ATOM 5082 C CA . ALA A 1 662 ? 7.736 -1.736 0.645 1.00 94.62 662 ALA A CA 1
ATOM 5083 C C . ALA A 1 662 ? 6.717 -1.331 1.715 1.00 94.62 662 ALA A C 1
ATOM 5085 O O . ALA A 1 662 ? 5.843 -2.126 2.061 1.00 94.62 662 ALA A O 1
ATOM 5086 N N . GLU A 1 663 ? 6.792 -0.104 2.231 1.00 94.81 663 GLU A N 1
ATOM 5087 C CA . GLU A 1 663 ? 5.761 0.431 3.121 1.00 94.81 663 GLU A CA 1
ATOM 5088 C C . GLU A 1 663 ? 4.424 0.578 2.396 1.00 94.81 663 GLU A C 1
ATOM 5090 O O . GLU A 1 663 ? 3.399 0.205 2.961 1.00 94.81 663 GLU A O 1
ATOM 5095 N N . HIS A 1 664 ? 4.419 1.043 1.142 1.00 96.62 664 HIS A N 1
ATOM 5096 C CA . HIS A 1 664 ? 3.200 1.106 0.334 1.00 96.62 664 HIS A CA 1
ATOM 5097 C C . HIS A 1 664 ? 2.571 -0.273 0.122 1.00 96.62 664 HIS A C 1
ATOM 5099 O O . HIS A 1 664 ? 1.372 -0.418 0.320 1.00 96.62 664 HIS A O 1
ATOM 5105 N N . GLU A 1 665 ? 3.361 -1.294 -0.220 1.00 97.62 665 GLU A N 1
ATOM 5106 C CA . GLU A 1 665 ? 2.853 -2.661 -0.391 1.00 97.62 665 GLU A CA 1
ATOM 5107 C C . GLU A 1 665 ? 2.271 -3.227 0.915 1.00 97.62 665 GLU A C 1
ATOM 5109 O O . GLU A 1 665 ? 1.202 -3.834 0.911 1.00 97.62 665 GLU A O 1
ATOM 5114 N N . THR A 1 666 ? 2.948 -3.005 2.047 1.00 97.31 666 THR A N 1
ATOM 5115 C CA . THR A 1 666 ? 2.447 -3.420 3.368 1.00 97.31 666 THR A CA 1
ATOM 5116 C C . THR A 1 666 ? 1.136 -2.714 3.709 1.00 97.31 666 THR A C 1
ATOM 5118 O O . THR A 1 666 ? 0.180 -3.350 4.151 1.00 97.31 666 THR A O 1
ATOM 5121 N N . GLN A 1 667 ? 1.076 -1.398 3.504 1.00 96.81 667 GLN A N 1
ATOM 5122 C CA . GLN A 1 667 ? -0.131 -0.623 3.766 1.00 96.81 667 GLN A CA 1
ATOM 5123 C C . GLN A 1 667 ? -1.276 -1.022 2.842 1.00 96.81 667 GLN A C 1
ATOM 5125 O O . GLN A 1 667 ? -2.404 -1.084 3.313 1.00 96.81 667 GLN A O 1
ATOM 5130 N N . GLU A 1 668 ? -0.998 -1.367 1.584 1.00 96.25 668 GLU A N 1
ATOM 5131 C CA . GLU A 1 668 ? -2.020 -1.855 0.659 1.00 96.25 668 GLU A CA 1
ATOM 5132 C C . GLU A 1 668 ? -2.616 -3.186 1.129 1.00 96.25 668 GLU A C 1
ATOM 5134 O O . GLU A 1 668 ? -3.819 -3.388 1.005 1.00 96.25 668 GLU A O 1
ATOM 5139 N N . LEU A 1 669 ? -1.825 -4.081 1.736 1.00 97.38 669 LEU A N 1
ATOM 5140 C CA . LEU A 1 669 ? -2.369 -5.305 2.338 1.00 97.38 669 LEU A CA 1
ATOM 5141 C C . LEU A 1 669 ? -3.269 -4.987 3.538 1.00 97.38 669 LEU A C 1
ATOM 5143 O O . LEU A 1 669 ? -4.365 -5.536 3.657 1.00 97.38 669 LEU A O 1
ATOM 5147 N N . ILE A 1 670 ? -2.826 -4.082 4.412 1.00 97.75 670 ILE A N 1
ATOM 5148 C CA . ILE A 1 670 ? -3.638 -3.625 5.546 1.00 97.75 670 ILE A CA 1
ATOM 5149 C C . ILE A 1 670 ? -4.939 -2.995 5.037 1.00 97.75 670 ILE A C 1
ATOM 5151 O O . ILE A 1 670 ? -6.005 -3.307 5.559 1.00 97.75 670 ILE A O 1
ATOM 5155 N N . ASP A 1 671 ? -4.874 -2.159 4.002 1.00 95.50 671 ASP A N 1
ATOM 5156 C CA . ASP A 1 671 ? -6.036 -1.532 3.375 1.00 95.50 671 ASP A CA 1
ATOM 5157 C C . ASP A 1 671 ? -6.962 -2.553 2.718 1.00 95.50 671 ASP A C 1
ATOM 5159 O O . ASP A 1 671 ? -8.182 -2.455 2.859 1.00 95.50 671 ASP A O 1
ATOM 5163 N N . HIS A 1 672 ? -6.405 -3.556 2.045 1.00 95.06 672 HIS A N 1
ATOM 5164 C CA . HIS A 1 672 ? -7.166 -4.627 1.418 1.00 95.06 672 HIS A CA 1
ATOM 5165 C C . HIS A 1 672 ? -8.033 -5.373 2.442 1.00 95.06 672 HIS A C 1
ATOM 5167 O O . HIS A 1 672 ? -9.225 -5.572 2.208 1.00 95.06 672 HIS A O 1
ATOM 5173 N N . LEU A 1 673 ? -7.468 -5.707 3.606 1.00 96.69 673 LEU A N 1
ATOM 5174 C CA . LEU A 1 673 ? -8.200 -6.355 4.698 1.00 96.69 673 LEU A CA 1
ATOM 5175 C C . LEU A 1 673 ? -9.122 -5.383 5.441 1.00 96.69 673 LEU A C 1
ATOM 5177 O O . LEU A 1 673 ? -10.242 -5.739 5.802 1.00 96.69 673 LEU A O 1
ATOM 5181 N N . PHE A 1 674 ? -8.687 -4.138 5.634 1.00 96.31 674 PHE A N 1
ATOM 5182 C CA . PHE A 1 674 ? -9.466 -3.106 6.311 1.00 96.31 674 PHE A CA 1
ATOM 5183 C C . PHE A 1 674 ? -10.787 -2.825 5.586 1.00 96.31 674 PHE A C 1
ATOM 5185 O O . PHE A 1 674 ? -11.836 -2.762 6.230 1.00 96.31 674 PHE A O 1
ATOM 5192 N N . TRP A 1 675 ? -10.740 -2.697 4.259 1.00 93.50 675 TRP A N 1
ATOM 5193 C CA . TRP A 1 675 ? -11.899 -2.423 3.407 1.00 93.50 675 TRP A CA 1
ATOM 5194 C C . TRP A 1 675 ? -12.706 -3.666 3.025 1.00 93.50 675 TRP A C 1
ATOM 5196 O O . TRP A 1 675 ? -13.727 -3.535 2.341 1.00 93.50 675 TRP A O 1
ATOM 5206 N N . HIS A 1 676 ? -12.279 -4.854 3.452 1.00 94.25 676 HIS A N 1
ATOM 5207 C CA . HIS A 1 676 ? -12.988 -6.092 3.171 1.00 94.25 676 HIS A CA 1
ATOM 5208 C C . HIS A 1 676 ? -14.384 -6.080 3.813 1.00 94.25 676 HIS A C 1
ATOM 5210 O O . HIS A 1 676 ? -14.553 -5.651 4.959 1.00 94.25 676 HIS A O 1
ATOM 5216 N N . LYS A 1 677 ? -15.392 -6.596 3.094 1.00 92.62 677 LYS A N 1
ATOM 5217 C CA . LYS A 1 677 ? -16.807 -6.570 3.519 1.00 92.62 677 LYS A CA 1
ATOM 5218 C C . LYS A 1 677 ? -17.033 -7.179 4.909 1.00 92.62 677 LYS A C 1
ATOM 5220 O O . LYS A 1 677 ? -17.859 -6.676 5.667 1.00 92.62 677 LYS A O 1
ATOM 5225 N N . ASN A 1 678 ? -16.256 -8.207 5.258 1.00 95.75 678 ASN A N 1
ATOM 5226 C CA . ASN A 1 678 ? -16.347 -8.880 6.551 1.00 95.75 678 ASN A CA 1
ATOM 5227 C C . ASN A 1 678 ? -15.817 -8.069 7.727 1.00 95.75 678 ASN A C 1
ATOM 5229 O O . ASN A 1 678 ? -16.199 -8.364 8.855 1.00 95.75 678 ASN A O 1
ATOM 5233 N N . HIS A 1 679 ? -14.938 -7.089 7.512 1.00 96.44 679 HIS A N 1
ATOM 5234 C CA . HIS A 1 679 ? -14.214 -6.487 8.627 1.00 96.44 679 HIS A CA 1
ATOM 5235 C C . HIS A 1 679 ? -15.158 -5.788 9.614 1.00 96.44 679 HIS A C 1
ATOM 5237 O O . HIS A 1 679 ? -15.055 -5.998 10.820 1.00 96.44 679 HIS A O 1
ATOM 5243 N N . GLY A 1 680 ? -16.139 -5.037 9.102 1.00 96.00 680 GLY A N 1
ATOM 5244 C CA . GLY A 1 680 ? -17.176 -4.390 9.912 1.00 96.00 680 GLY A CA 1
ATOM 5245 C C . GLY A 1 680 ? -17.982 -5.357 10.793 1.00 96.00 680 GLY A C 1
ATOM 5246 O O . GLY A 1 680 ? -17.948 -5.207 12.016 1.00 96.00 680 GLY A O 1
ATOM 5247 N N . PRO A 1 681 ? -18.697 -6.353 10.233 1.00 97.00 681 PRO A N 1
ATOM 5248 C CA . PRO A 1 681 ? -19.452 -7.310 11.044 1.00 97.00 681 PRO A CA 1
ATOM 5249 C C . PRO A 1 681 ? -18.555 -8.169 11.947 1.00 97.00 681 PRO A C 1
ATOM 5251 O O . PRO A 1 681 ? -18.932 -8.428 13.091 1.00 97.00 681 PRO A O 1
ATOM 5254 N N . PHE A 1 682 ? -17.356 -8.551 11.490 1.00 96.75 682 PHE A N 1
ATOM 5255 C CA . PHE A 1 682 ? -16.396 -9.311 12.292 1.00 96.75 682 PHE A CA 1
ATOM 5256 C C . PHE A 1 682 ? -15.996 -8.547 13.556 1.00 96.75 682 PHE A C 1
ATOM 5258 O O . PHE A 1 682 ? -16.167 -9.051 14.670 1.00 96.75 682 PHE A O 1
ATOM 5265 N N . ILE A 1 683 ? -15.510 -7.311 13.408 1.00 96.62 683 ILE A N 1
ATOM 5266 C CA . ILE A 1 683 ? -15.048 -6.534 14.557 1.00 96.62 683 ILE A CA 1
ATOM 5267 C C . ILE A 1 683 ? -16.209 -6.101 15.455 1.00 96.62 683 ILE A C 1
ATOM 5269 O O . ILE A 1 683 ? -16.067 -6.106 16.679 1.00 96.62 683 ILE A O 1
ATOM 5273 N N . ALA A 1 684 ? -17.374 -5.792 14.875 1.00 97.44 684 ALA A N 1
ATOM 5274 C CA . ALA A 1 684 ? -18.582 -5.476 15.627 1.00 97.44 684 ALA A CA 1
ATOM 5275 C C . ALA A 1 684 ? -18.941 -6.619 16.582 1.00 97.44 684 ALA A C 1
ATOM 5277 O O . ALA A 1 684 ? -19.082 -6.395 17.784 1.00 97.44 684 ALA A O 1
ATOM 5278 N N . HIS A 1 685 ? -19.008 -7.850 16.068 1.00 95.25 685 HIS A N 1
ATOM 5279 C CA . HIS A 1 685 ? -19.304 -9.028 16.875 1.00 95.25 685 HIS A CA 1
ATOM 5280 C C . HIS A 1 685 ? -18.272 -9.218 18.000 1.00 95.25 685 HIS A C 1
ATOM 5282 O O . HIS A 1 685 ? -18.639 -9.343 19.170 1.00 95.25 685 HIS A O 1
ATOM 5288 N N . ARG A 1 686 ? -16.975 -9.149 17.671 1.00 93.75 686 ARG A N 1
ATOM 5289 C CA . ARG A 1 686 ? -15.868 -9.319 18.631 1.00 93.75 686 ARG A CA 1
ATOM 5290 C C . ARG A 1 686 ? -15.894 -8.289 19.756 1.00 93.75 686 ARG A C 1
ATOM 5292 O O . ARG A 1 686 ? -15.735 -8.643 20.923 1.00 93.75 686 ARG A O 1
ATOM 5299 N N . LEU A 1 687 ? -16.119 -7.019 19.431 1.00 95.88 687 LEU A N 1
ATOM 5300 C CA . LEU A 1 687 ? -16.161 -5.951 20.427 1.00 95.88 687 LEU A CA 1
ATOM 5301 C C . LEU A 1 687 ? -17.404 -6.048 21.316 1.00 95.88 687 LEU A C 1
ATOM 5303 O O . LEU A 1 687 ? -17.300 -5.815 22.521 1.00 95.88 687 LEU A O 1
ATOM 5307 N N . ILE A 1 688 ? -18.561 -6.442 20.772 1.00 95.75 688 ILE A N 1
ATOM 5308 C CA . ILE A 1 688 ? -19.766 -6.664 21.583 1.00 95.75 688 ILE A CA 1
ATOM 5309 C C . ILE A 1 688 ? -19.516 -7.758 22.633 1.00 95.75 688 ILE A C 1
ATOM 5311 O O . ILE A 1 688 ? -19.811 -7.527 23.813 1.00 95.75 688 ILE A O 1
ATOM 5315 N N . GLN A 1 689 ? -18.890 -8.873 22.229 1.00 91.75 689 GLN A N 1
ATOM 5316 C CA . GLN A 1 689 ? -18.526 -10.000 23.101 1.00 91.75 689 GLN A CA 1
ATOM 5317 C C . GLN A 1 689 ? -17.628 -9.612 24.276 1.00 91.75 689 GLN A C 1
ATOM 5319 O O . GLN A 1 689 ? -17.688 -10.248 25.327 1.00 91.75 689 GLN A O 1
ATOM 5324 N N . ARG A 1 690 ? -16.795 -8.577 24.124 1.00 90.69 690 ARG A N 1
ATOM 5325 C CA . ARG A 1 690 ? -15.901 -8.094 25.193 1.00 90.69 690 ARG A CA 1
ATOM 5326 C C . ARG A 1 690 ? -16.489 -6.969 26.033 1.00 90.69 690 ARG A C 1
ATOM 5328 O O . ARG A 1 690 ? -15.934 -6.627 27.074 1.00 90.69 690 ARG A O 1
ATOM 5335 N N . MET A 1 691 ? -17.611 -6.392 25.608 1.00 91.56 691 MET A N 1
ATOM 5336 C CA . MET A 1 691 ? -18.142 -5.175 26.218 1.00 91.56 691 MET A CA 1
ATOM 5337 C C . MET A 1 691 ? -19.500 -5.356 26.888 1.00 91.56 691 MET A C 1
ATOM 5339 O O . MET A 1 691 ? -19.690 -4.811 27.979 1.00 91.56 691 MET A O 1
ATOM 5343 N N . THR A 1 692 ? -20.450 -6.048 26.245 1.00 92.56 692 THR A N 1
ATOM 5344 C CA . THR A 1 692 ? -21.869 -5.993 26.657 1.00 92.56 692 THR A CA 1
ATOM 5345 C C . THR A 1 692 ? -22.635 -7.312 26.583 1.00 92.56 692 THR A C 1
ATOM 5347 O O . THR A 1 692 ? -23.428 -7.559 27.486 1.00 92.56 692 THR A O 1
ATOM 5350 N N . SER A 1 693 ? -22.417 -8.157 25.570 1.00 90.75 693 SER A N 1
ATOM 5351 C CA . SER A 1 693 ? -23.186 -9.399 25.393 1.00 90.75 693 SER A CA 1
ATOM 5352 C C . SER A 1 693 ? -22.323 -10.514 24.818 1.00 90.75 693 SER A C 1
ATOM 5354 O O . SER A 1 693 ? -21.631 -10.282 23.832 1.00 90.75 693 SER A O 1
ATOM 5356 N N . SER A 1 694 ? -22.377 -11.712 25.407 1.00 88.06 694 SER A N 1
ATOM 5357 C CA . SER A 1 694 ? -21.661 -12.898 24.919 1.00 88.06 694 SER A CA 1
ATOM 5358 C C . SER A 1 694 ? -22.248 -13.453 23.614 1.00 88.06 694 SER A C 1
ATOM 5360 O O . SER A 1 694 ? -21.483 -13.904 22.760 1.00 88.06 694 SER A O 1
ATOM 5362 N N . ASN A 1 695 ? -23.568 -13.346 23.434 1.00 88.06 695 ASN A N 1
ATOM 5363 C CA . ASN A 1 695 ? -24.309 -13.858 22.279 1.00 88.06 695 ASN A CA 1
ATOM 5364 C C . ASN A 1 695 ? -25.191 -12.745 21.671 1.00 88.06 695 ASN A C 1
ATOM 5366 O O . ASN A 1 695 ? -26.407 -12.728 21.866 1.00 88.06 695 ASN A O 1
ATOM 5370 N N . PRO A 1 696 ? -24.604 -11.754 20.971 1.00 92.38 696 PRO A N 1
ATOM 5371 C CA . PRO A 1 696 ? -25.371 -10.628 20.446 1.00 92.38 696 PRO A CA 1
ATOM 5372 C C . PRO A 1 696 ? -26.334 -11.037 19.333 1.00 92.38 696 PRO A C 1
ATOM 5374 O O . PRO A 1 696 ? -25.981 -11.820 18.448 1.00 92.38 696 PRO A O 1
ATOM 5377 N N . THR A 1 697 ? -27.530 -10.443 19.311 1.00 93.69 697 THR A N 1
ATOM 5378 C CA . THR A 1 697 ? -28.471 -10.704 18.213 1.00 93.69 697 THR A CA 1
ATOM 5379 C C . THR A 1 697 ? -27.934 -10.194 16.867 1.00 93.69 697 THR A C 1
ATOM 5381 O O . THR A 1 697 ? -27.192 -9.203 16.830 1.00 93.69 697 THR A O 1
ATOM 5384 N N . PRO A 1 698 ? -28.367 -10.775 15.728 1.00 96.38 698 PRO A N 1
ATOM 5385 C CA . PRO A 1 698 ? -27.949 -10.299 14.407 1.00 96.38 698 PRO A CA 1
ATOM 5386 C C . PRO A 1 698 ? -28.224 -8.804 14.190 1.00 96.38 698 PRO A C 1
ATOM 5388 O O . PRO A 1 698 ? -27.389 -8.055 13.689 1.00 96.38 698 PRO A O 1
ATOM 5391 N N . ARG A 1 699 ? -29.368 -8.313 14.681 1.00 96.56 699 ARG A N 1
ATOM 5392 C CA . ARG A 1 699 ? -29.717 -6.888 14.609 1.00 96.56 699 ARG A CA 1
ATOM 5393 C C . ARG A 1 699 ? -28.737 -6.008 15.392 1.00 96.56 699 ARG A C 1
ATOM 5395 O O . ARG A 1 699 ? -28.433 -4.903 14.946 1.00 96.56 699 ARG A O 1
ATOM 5402 N N . TYR A 1 700 ? -28.281 -6.452 16.562 1.00 96.69 700 TYR A N 1
ATOM 5403 C CA . TYR A 1 700 ? -27.312 -5.686 17.341 1.00 96.69 700 TYR A CA 1
ATOM 5404 C C . TYR A 1 700 ? -25.968 -5.603 16.607 1.00 96.69 700 TYR A C 1
ATOM 5406 O O . TYR A 1 700 ? -25.454 -4.505 16.393 1.00 96.69 700 TYR A O 1
ATOM 5414 N N . THR A 1 701 ? -25.475 -6.736 16.104 1.00 97.56 701 THR A N 1
ATOM 5415 C CA . THR A 1 701 ? -24.264 -6.789 15.271 1.00 97.56 701 THR A CA 1
ATOM 5416 C C . THR A 1 701 ? -24.384 -5.883 14.044 1.00 97.56 701 THR A C 1
ATOM 5418 O O . THR A 1 701 ? -23.478 -5.095 13.778 1.00 97.56 701 THR A O 1
ATOM 5421 N N . GLN A 1 702 ? -25.531 -5.893 13.358 1.00 97.62 702 GLN A N 1
ATOM 5422 C CA . GLN A 1 702 ? -25.781 -5.026 12.205 1.00 97.62 702 GLN A CA 1
ATOM 5423 C C . GLN A 1 702 ? -25.737 -3.536 12.559 1.00 97.62 702 GLN A C 1
ATOM 5425 O O . GLN A 1 702 ? -25.158 -2.739 11.822 1.00 97.62 702 GLN A O 1
ATOM 5430 N N . ALA A 1 703 ? -26.332 -3.137 13.685 1.00 97.69 703 ALA A N 1
ATOM 5431 C CA . ALA A 1 703 ? -26.337 -1.741 14.119 1.00 97.69 703 ALA A CA 1
ATOM 5432 C C . ALA A 1 703 ? -24.916 -1.221 14.394 1.00 97.69 703 ALA A C 1
ATOM 5434 O O . ALA A 1 703 ? -24.582 -0.099 14.006 1.00 97.69 703 ALA A O 1
ATOM 5435 N N . VAL A 1 704 ? -24.076 -2.047 15.019 1.00 98.31 704 VAL A N 1
ATOM 5436 C CA . VAL A 1 704 ? -22.676 -1.718 15.315 1.00 98.31 704 VAL A CA 1
ATOM 5437 C C . VAL A 1 704 ? -21.818 -1.748 14.046 1.00 98.31 704 VAL A C 1
ATOM 5439 O O . VAL A 1 704 ? -21.052 -0.815 13.815 1.00 98.31 704 VAL A O 1
ATOM 5442 N N . SER A 1 705 ? -22.003 -2.749 13.180 1.00 97.44 705 SER A N 1
ATOM 5443 C CA . SER A 1 705 ? -21.354 -2.839 11.864 1.00 97.44 705 SER A CA 1
ATOM 5444 C C . SER A 1 705 ? -21.655 -1.605 11.006 1.00 97.44 705 SER A C 1
ATOM 5446 O O . SER A 1 705 ? -20.751 -1.006 10.429 1.00 97.44 705 SER A O 1
ATOM 5448 N N . ASN A 1 706 ? -22.903 -1.130 10.993 1.00 96.38 706 ASN A N 1
ATOM 5449 C CA . ASN A 1 706 ? -23.267 0.100 10.290 1.00 96.38 706 ASN A CA 1
ATOM 5450 C C . ASN A 1 706 ? -22.552 1.327 10.867 1.00 96.38 706 ASN A C 1
ATOM 5452 O O . ASN A 1 706 ? -21.996 2.109 10.101 1.00 96.38 706 ASN A O 1
ATOM 5456 N N . ALA A 1 707 ? -22.509 1.474 12.195 1.00 97.38 707 ALA A N 1
ATOM 5457 C CA . ALA A 1 707 ? -21.807 2.586 12.837 1.00 97.38 707 ALA A CA 1
ATOM 5458 C C . ALA A 1 707 ? -20.303 2.589 12.520 1.00 97.38 707 ALA A C 1
ATOM 5460 O O . ALA A 1 707 ? -19.736 3.649 12.254 1.00 97.38 707 ALA A O 1
ATOM 5461 N N . PHE A 1 708 ? -19.682 1.407 12.476 1.00 96.81 708 PHE A N 1
ATOM 5462 C CA . PHE A 1 708 ? -18.298 1.223 12.044 1.00 96.81 708 PHE A CA 1
ATOM 5463 C C . PHE A 1 708 ? -18.083 1.679 10.596 1.00 96.81 708 PHE A C 1
ATOM 5465 O O . PHE A 1 708 ? -17.114 2.378 10.301 1.00 96.81 708 PHE A O 1
ATOM 5472 N N . LYS A 1 709 ? -18.993 1.316 9.684 1.00 95.00 709 LYS A N 1
ATOM 5473 C CA . LYS A 1 709 ? -18.893 1.651 8.255 1.00 95.00 709 LYS A CA 1
ATOM 5474 C C . LYS A 1 709 ? -19.124 3.135 7.967 1.00 95.00 709 LYS A C 1
ATOM 5476 O O . LYS A 1 709 ? -18.494 3.678 7.062 1.00 95.00 709 LYS A O 1
ATOM 5481 N N . THR A 1 710 ? -20.037 3.779 8.694 1.00 94.31 710 THR A N 1
ATOM 5482 C CA . THR A 1 710 ? -20.454 5.165 8.424 1.00 94.31 710 THR A CA 1
ATOM 5483 C C . THR A 1 710 ? -19.755 6.202 9.297 1.00 94.31 710 THR A C 1
ATOM 5485 O O . THR A 1 710 ? -19.857 7.392 9.012 1.00 94.31 710 THR A O 1
ATOM 5488 N N . GLY A 1 711 ? -19.109 5.793 10.391 1.00 95.75 711 GLY A N 1
ATOM 5489 C CA . GLY A 1 711 ? -18.547 6.713 11.380 1.00 95.75 711 GLY A CA 1
ATOM 5490 C C . GLY A 1 711 ? -19.590 7.614 12.040 1.00 95.75 711 GLY A C 1
ATOM 5491 O O . GLY A 1 711 ? -19.298 8.749 12.420 1.00 95.75 711 GLY A O 1
ATOM 5492 N N . ALA A 1 712 ? -20.825 7.124 12.148 1.00 96.00 712 ALA A N 1
ATOM 5493 C CA . ALA A 1 712 ? -21.948 7.858 12.714 1.00 96.00 712 ALA A CA 1
ATOM 5494 C C . ALA A 1 712 ? -22.902 6.916 13.453 1.00 96.00 712 ALA A C 1
ATOM 5496 O O . ALA A 1 712 ? -23.145 5.794 13.013 1.00 96.00 712 ALA A O 1
ATOM 5497 N N . HIS A 1 713 ? -23.481 7.385 14.555 1.00 96.56 713 HIS A N 1
ATOM 5498 C CA . HIS A 1 713 ? -24.482 6.641 15.314 1.00 96.56 713 HIS A CA 1
ATOM 5499 C C . HIS A 1 713 ? -25.486 7.594 15.972 1.00 96.56 713 HIS A C 1
ATOM 5501 O O . HIS A 1 713 ? -25.111 8.654 16.465 1.00 96.56 713 HIS A O 1
ATOM 5507 N N . ALA A 1 714 ? -26.772 7.222 15.977 1.00 92.81 714 ALA A N 1
ATOM 5508 C CA . ALA A 1 714 ? -27.857 7.971 16.629 1.00 92.81 714 ALA A CA 1
ATOM 5509 C C . ALA A 1 714 ? -27.904 9.485 16.295 1.00 92.81 714 ALA A C 1
ATOM 5511 O O . ALA A 1 714 ? -28.205 10.312 17.153 1.00 92.81 714 ALA A O 1
ATOM 5512 N N . GLY A 1 715 ? -27.608 9.855 15.043 1.00 92.44 715 GLY A N 1
ATOM 5513 C CA . GLY A 1 715 ? -27.609 11.252 14.584 1.00 92.44 715 GLY A CA 1
ATOM 5514 C C . GLY A 1 715 ? -26.352 12.055 14.942 1.00 92.44 715 GLY A C 1
ATOM 5515 O O . GLY A 1 715 ? -26.277 13.232 14.600 1.00 92.44 715 GLY A O 1
ATOM 5516 N N . VAL A 1 716 ? -25.362 11.434 15.589 1.00 95.88 716 VAL A N 1
ATOM 5517 C CA . VAL A 1 716 ? -24.042 12.017 15.846 1.00 95.88 716 VAL A CA 1
ATOM 5518 C C . VAL A 1 716 ? -23.048 11.461 14.832 1.00 95.88 716 VAL A C 1
ATOM 5520 O O . VAL A 1 716 ? -22.859 10.247 14.737 1.00 95.88 716 VAL A O 1
ATOM 5523 N N . THR A 1 717 ? -22.400 12.353 14.086 1.00 95.44 717 THR A N 1
ATOM 5524 C CA . THR A 1 717 ? -21.257 12.011 13.234 1.00 95.44 717 THR A CA 1
ATOM 5525 C C . THR A 1 717 ? -19.981 12.166 14.048 1.00 95.44 717 THR A C 1
ATOM 5527 O O . THR A 1 717 ? -19.739 13.233 14.610 1.00 95.44 717 THR A O 1
ATOM 5530 N N . TYR A 1 718 ? -19.190 11.099 14.120 1.00 94.75 718 TYR A N 1
ATOM 5531 C CA . TYR A 1 718 ? -17.877 11.088 14.759 1.00 94.75 718 TYR A CA 1
ATOM 5532 C C . TYR A 1 718 ? -16.847 11.569 13.728 1.00 94.75 718 TYR A C 1
ATOM 5534 O O . TYR A 1 718 ? -16.888 12.730 13.327 1.00 94.75 718 TYR A O 1
ATOM 5542 N N . SER A 1 719 ? -15.973 10.701 13.218 1.00 92.94 719 SER A N 1
ATOM 5543 C CA . SER A 1 719 ? -15.129 11.036 12.064 1.00 92.94 719 SER A CA 1
ATOM 5544 C C . SER A 1 719 ? -15.892 11.017 10.736 1.00 92.94 719 SER A C 1
ATOM 5546 O O . SER A 1 719 ? -15.405 11.569 9.752 1.00 92.94 719 SER A O 1
ATOM 5548 N N . GLY A 1 720 ? -17.056 10.355 10.673 1.00 91.81 720 GLY A N 1
ATOM 5549 C CA . GLY A 1 720 ? -17.794 10.135 9.422 1.00 91.81 720 GLY A CA 1
ATOM 5550 C C . GLY A 1 720 ? -17.061 9.241 8.414 1.00 91.81 720 GLY A C 1
ATOM 5551 O O . GLY A 1 720 ? -17.414 9.220 7.237 1.00 91.81 720 GLY A O 1
ATOM 5552 N N . SER A 1 721 ? -16.019 8.539 8.861 1.00 92.62 721 SER A N 1
ATOM 5553 C CA . SER A 1 721 ? -15.188 7.663 8.039 1.00 92.62 721 SER A CA 1
ATOM 5554 C C . SER A 1 721 ? -15.411 6.199 8.415 1.00 92.62 721 SER A C 1
ATOM 5556 O O . SER A 1 721 ? -15.729 5.881 9.559 1.00 92.62 721 SER A O 1
ATOM 5558 N N . TYR A 1 722 ? -15.215 5.296 7.456 1.00 94.56 722 TYR A N 1
ATOM 5559 C CA . TYR A 1 722 ? -15.215 3.856 7.716 1.00 94.56 722 TYR A CA 1
ATOM 5560 C C . TYR A 1 722 ? -14.115 3.496 8.726 1.00 94.56 722 TYR A C 1
ATOM 5562 O O . TYR A 1 722 ? -13.019 4.058 8.676 1.00 94.56 722 TYR A O 1
ATOM 5570 N N . GLY A 1 723 ? -14.383 2.551 9.625 1.00 95.88 723 GLY A N 1
ATOM 5571 C CA . GLY A 1 723 ? -13.429 2.101 10.637 1.00 95.88 723 GLY A CA 1
ATOM 5572 C C . GLY A 1 723 ? -13.433 2.905 11.938 1.00 95.88 723 GLY A C 1
ATOM 5573 O O . GLY A 1 723 ? -12.492 2.788 12.722 1.00 95.88 723 GLY A O 1
ATOM 5574 N N . ASP A 1 724 ? -14.446 3.743 12.161 1.00 97.25 724 ASP A N 1
ATOM 5575 C CA . ASP A 1 724 ? -14.534 4.638 13.318 1.00 97.25 724 ASP A CA 1
ATOM 5576 C C . ASP A 1 724 ? -14.911 3.893 14.607 1.00 97.25 724 ASP A C 1
ATOM 5578 O O . ASP A 1 724 ? -16.028 3.386 14.764 1.00 97.25 724 ASP A O 1
ATOM 5582 N N . LEU A 1 725 ? -13.992 3.866 15.571 1.00 98.00 725 LEU A N 1
ATOM 5583 C CA . LEU A 1 725 ? -14.206 3.200 16.853 1.00 98.00 725 LEU A CA 1
ATOM 5584 C C . LEU A 1 725 ? -15.061 4.025 17.818 1.00 98.00 725 LEU A C 1
ATOM 5586 O O . LEU A 1 725 ? -15.758 3.444 18.647 1.00 98.00 725 LEU A O 1
ATOM 5590 N N . GLY A 1 726 ? -15.077 5.354 17.704 1.00 97.38 726 GLY A N 1
ATOM 5591 C CA . GLY A 1 726 ? -15.951 6.212 18.504 1.00 97.38 726 GLY A CA 1
ATOM 5592 C C . GLY A 1 726 ? -17.430 5.918 18.242 1.00 97.38 726 GLY A C 1
ATOM 5593 O O . GLY A 1 726 ? -18.184 5.647 19.180 1.00 97.38 726 GLY A O 1
ATOM 5594 N N . ALA A 1 727 ? -17.824 5.882 16.968 1.00 97.94 727 ALA A N 1
ATOM 5595 C CA . ALA A 1 727 ? -19.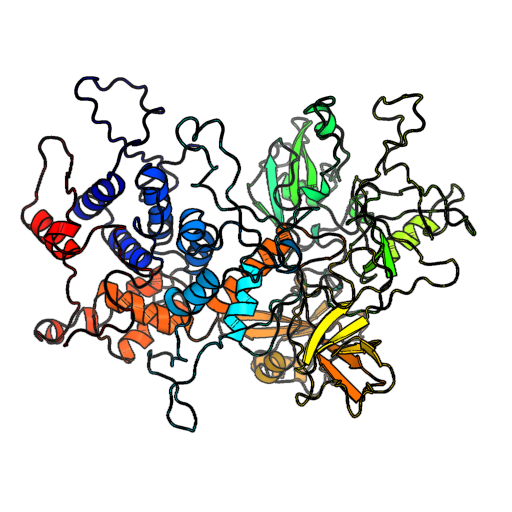165 5.502 16.537 1.00 97.94 727 ALA A CA 1
ATOM 5596 C C . ALA A 1 727 ? -19.485 4.044 16.897 1.00 97.94 727 ALA A C 1
ATOM 5598 O O . ALA A 1 727 ? -20.583 3.753 17.374 1.00 97.94 727 ALA A O 1
ATOM 5599 N N . THR A 1 728 ? -18.514 3.141 16.732 1.00 98.19 728 THR A N 1
ATOM 5600 C CA . THR A 1 728 ? -18.656 1.712 17.058 1.00 98.19 728 THR A CA 1
ATOM 5601 C C . THR A 1 728 ? -18.922 1.494 18.549 1.00 98.19 728 THR A C 1
ATOM 5603 O O . THR A 1 728 ? -19.920 0.873 18.911 1.00 98.19 728 THR A O 1
ATOM 5606 N N . PHE A 1 729 ? -18.090 2.041 19.442 1.00 98.12 729 PHE A N 1
ATOM 5607 C CA . PHE A 1 729 ? -18.281 1.897 20.890 1.00 98.12 729 PHE A CA 1
ATOM 5608 C C . PHE A 1 729 ? -19.539 2.609 21.387 1.00 98.12 729 PHE A C 1
ATOM 5610 O O . PHE A 1 729 ? -20.190 2.116 22.310 1.00 98.12 729 PHE A O 1
ATOM 5617 N N . ALA A 1 730 ? -19.921 3.731 20.774 1.00 97.75 730 ALA A N 1
ATOM 5618 C CA . ALA A 1 730 ? -21.197 4.370 21.066 1.00 97.75 730 ALA A CA 1
ATOM 5619 C C . ALA A 1 730 ? -22.375 3.465 20.693 1.00 97.75 730 ALA A C 1
ATOM 5621 O O . ALA A 1 730 ? -23.265 3.274 21.518 1.00 97.75 730 ALA A O 1
ATOM 5622 N N . ALA A 1 731 ? -22.348 2.857 19.504 1.00 98.00 731 ALA A N 1
ATOM 5623 C CA . ALA A 1 731 ? -23.371 1.911 19.077 1.00 98.00 731 ALA A CA 1
ATOM 5624 C C . ALA A 1 731 ? -23.463 0.707 20.020 1.00 98.00 731 ALA A C 1
ATOM 5626 O O . ALA A 1 731 ? -24.563 0.335 20.401 1.00 98.00 731 ALA A O 1
ATOM 5627 N N . ILE A 1 732 ? -22.332 0.159 20.470 1.00 97.69 732 ILE A N 1
ATOM 5628 C CA . ILE A 1 732 ? -22.296 -0.933 21.456 1.00 97.69 732 ILE A CA 1
ATOM 5629 C C . ILE A 1 732 ? -22.965 -0.496 22.771 1.00 97.69 732 ILE A C 1
ATOM 5631 O O . ILE A 1 732 ? -23.920 -1.093 23.254 1.00 97.69 732 ILE A O 1
ATOM 5635 N N . MET A 1 733 ? -22.496 0.594 23.372 1.00 95.38 733 MET A N 1
ATOM 5636 C CA . MET A 1 733 ? -22.925 0.970 24.724 1.00 95.38 733 MET A CA 1
ATOM 5637 C C . MET A 1 733 ? -24.343 1.556 24.783 1.00 95.38 733 MET A C 1
ATOM 5639 O O . MET A 1 733 ? -24.950 1.595 25.857 1.00 95.38 733 MET A O 1
ATOM 5643 N N . LEU A 1 734 ? -24.857 2.069 23.662 1.00 96.00 734 LEU A N 1
ATOM 5644 C CA . LEU A 1 734 ? -26.157 2.740 23.585 1.00 96.00 734 LEU A CA 1
ATOM 5645 C C . LEU A 1 734 ? -27.252 1.889 22.943 1.00 96.00 734 LEU A C 1
ATOM 5647 O O . LEU A 1 734 ? -28.409 2.313 22.949 1.00 96.00 734 LEU A O 1
ATOM 5651 N N . ASP A 1 735 ? -26.927 0.702 22.433 1.00 95.94 735 ASP A N 1
ATOM 5652 C CA . ASP A 1 735 ? -27.924 -0.167 21.829 1.00 95.94 735 ASP A CA 1
ATOM 5653 C C . ASP A 1 735 ? -28.988 -0.612 22.848 1.00 95.94 735 ASP A C 1
ATOM 5655 O O . ASP A 1 735 ? -28.733 -0.830 24.037 1.00 95.94 735 ASP A O 1
ATOM 5659 N N . ARG A 1 736 ? -30.220 -0.763 22.359 1.00 93.44 736 ARG A N 1
ATOM 5660 C CA . ARG A 1 736 ? -31.372 -1.200 23.154 1.00 93.44 736 ARG A CA 1
ATOM 5661 C C . ARG A 1 736 ? -31.158 -2.549 23.839 1.00 93.44 736 ARG A C 1
ATOM 5663 O O . ARG A 1 736 ? -31.711 -2.758 24.907 1.00 93.44 736 ARG A O 1
ATOM 5670 N N . GLU A 1 737 ? -30.389 -3.453 23.244 1.00 92.06 737 GLU A N 1
ATOM 5671 C CA . GLU A 1 737 ? -30.104 -4.785 23.781 1.00 92.06 737 GLU A CA 1
ATOM 5672 C C . GLU A 1 737 ? -29.131 -4.733 24.960 1.00 92.06 737 GLU A C 1
ATOM 5674 O O . GLU A 1 737 ? -29.326 -5.437 25.947 1.00 92.06 737 GLU A O 1
ATOM 5679 N N . ALA A 1 738 ? -28.153 -3.825 24.908 1.00 92.19 738 ALA A N 1
ATOM 5680 C CA . ALA A 1 738 ? -27.221 -3.574 26.006 1.00 92.19 738 ALA A CA 1
ATOM 5681 C C . ALA A 1 738 ? -27.863 -2.806 27.178 1.00 92.19 738 ALA A C 1
ATOM 5683 O O . ALA A 1 738 ? -27.339 -2.819 28.289 1.00 92.19 738 ALA A O 1
ATOM 5684 N N . ARG A 1 739 ? -28.981 -2.107 26.937 1.00 91.62 739 ARG A N 1
ATOM 5685 C CA . ARG A 1 739 ? -29.639 -1.218 27.915 1.00 91.62 739 ARG A CA 1
ATOM 5686 C C . ARG A 1 739 ? -31.043 -1.659 28.331 1.00 91.62 739 ARG A C 1
ATOM 5688 O O . ARG A 1 739 ? -31.719 -0.929 29.059 1.00 91.62 739 ARG A O 1
ATOM 5695 N N . SER A 1 740 ? -31.518 -2.798 27.835 1.00 90.62 740 SER A N 1
ATOM 5696 C CA . SER A 1 740 ? -32.875 -3.275 28.098 1.00 90.62 740 SER A CA 1
ATOM 5697 C C . SER A 1 740 ? -32.994 -3.785 29.527 1.00 90.62 740 SER A C 1
ATOM 5699 O O . SER A 1 740 ? -32.389 -4.790 29.876 1.00 90.62 740 SER A O 1
ATOM 5701 N N . ILE A 1 741 ? -33.860 -3.154 30.321 1.00 87.44 741 ILE A N 1
ATOM 5702 C CA . ILE A 1 741 ? -34.193 -3.613 31.680 1.00 87.44 741 ILE A CA 1
ATOM 5703 C C . ILE A 1 741 ? -34.863 -4.997 31.640 1.00 87.44 741 ILE A C 1
ATOM 5705 O O . ILE A 1 741 ? -34.727 -5.789 32.563 1.00 87.44 741 ILE A O 1
ATOM 5709 N N . THR A 1 742 ? -35.598 -5.302 30.564 1.00 87.12 742 THR A N 1
ATOM 5710 C CA . THR A 1 742 ? -36.247 -6.609 30.400 1.00 87.12 742 THR A CA 1
ATOM 5711 C C . THR A 1 742 ? -35.231 -7.713 30.150 1.00 87.12 742 THR A C 1
ATOM 5713 O O . THR A 1 742 ? -35.388 -8.793 30.704 1.00 87.12 742 THR A O 1
ATOM 5716 N N . LEU A 1 743 ? -34.202 -7.443 29.340 1.00 86.06 743 LEU A N 1
ATOM 5717 C CA . LEU A 1 743 ? -33.145 -8.420 29.084 1.00 86.06 743 LEU A CA 1
ATOM 5718 C C . LEU A 1 743 ? -32.168 -8.510 30.263 1.00 86.06 743 LEU A C 1
ATOM 5720 O O . LEU A 1 743 ? -31.696 -9.589 30.559 1.00 86.06 743 LEU A O 1
ATOM 5724 N N . ASP A 1 744 ? -31.926 -7.419 30.994 1.00 83.00 744 ASP A N 1
ATOM 5725 C CA . ASP A 1 744 ? -31.102 -7.422 32.218 1.00 83.00 744 ASP A CA 1
ATOM 5726 C C . ASP A 1 744 ? -31.667 -8.339 33.323 1.00 83.00 744 ASP A C 1
ATOM 5728 O O . ASP A 1 744 ? -30.933 -8.839 34.171 1.00 83.00 744 ASP A O 1
ATOM 5732 N N . ALA A 1 745 ? -32.981 -8.592 33.307 1.00 85.56 745 ALA A N 1
ATOM 5733 C CA . ALA A 1 745 ? -33.627 -9.540 34.211 1.00 85.56 745 ALA A CA 1
ATOM 5734 C C . ALA A 1 745 ? -33.493 -11.011 33.769 1.00 85.56 745 ALA A C 1
ATOM 5736 O O . ALA A 1 745 ? -33.807 -11.904 34.561 1.00 85.56 745 ALA A O 1
ATOM 5737 N N . ASP A 1 746 ? -33.074 -11.273 32.527 1.00 84.56 746 ASP A N 1
ATOM 5738 C CA . ASP A 1 746 ? -32.852 -12.622 32.013 1.00 84.56 746 ASP A CA 1
ATOM 5739 C C . ASP A 1 746 ? -31.459 -13.113 32.443 1.00 84.56 746 ASP A C 1
ATOM 5741 O O . ASP A 1 746 ? -30.453 -12.549 32.013 1.00 84.56 746 ASP A O 1
ATOM 5745 N N . PRO A 1 747 ? -31.355 -14.164 33.278 1.00 81.44 747 PRO A N 1
ATOM 5746 C CA . PRO A 1 747 ? -30.062 -14.684 33.720 1.00 81.44 747 PRO A CA 1
ATOM 5747 C C . PRO A 1 747 ? -29.220 -15.287 32.585 1.00 81.44 747 PRO A C 1
ATOM 5749 O O . PRO A 1 747 ? -28.032 -15.526 32.800 1.00 81.44 747 PRO A O 1
ATOM 5752 N N . ALA A 1 748 ? -29.818 -15.558 31.421 1.00 80.62 748 ALA A N 1
ATOM 5753 C CA . ALA A 1 748 ? -29.119 -16.010 30.224 1.00 80.62 748 ALA A CA 1
ATOM 5754 C C . ALA A 1 748 ? -28.585 -14.847 29.369 1.00 80.62 748 ALA A C 1
ATOM 5756 O O . ALA A 1 748 ? -27.782 -15.079 28.477 1.00 80.62 748 ALA A O 1
ATOM 5757 N N . HIS A 1 749 ? -28.992 -13.598 29.628 1.00 84.38 749 HIS A N 1
ATOM 5758 C CA . HIS A 1 749 ? -28.580 -12.444 28.828 1.00 84.38 749 HIS A CA 1
ATOM 5759 C C . HIS A 1 749 ? -27.420 -11.671 29.462 1.00 84.38 749 HIS A C 1
ATOM 5761 O O . HIS A 1 749 ? -27.319 -11.513 30.678 1.00 84.38 749 HIS A O 1
ATOM 5767 N N . GLY A 1 750 ? -26.569 -11.103 28.609 1.00 84.88 750 GLY A N 1
ATOM 5768 C CA . GLY A 1 750 ? -25.470 -10.226 28.999 1.00 84.88 750 GLY A CA 1
ATOM 5769 C C . GLY A 1 750 ? -24.103 -10.826 28.695 1.00 84.88 750 GLY A C 1
ATOM 5770 O O . GLY A 1 750 ? -23.953 -11.701 27.844 1.00 84.88 750 GLY A O 1
ATOM 5771 N N . VAL A 1 751 ? -23.071 -10.298 29.350 1.00 86.12 751 VAL A N 1
ATOM 5772 C CA . VAL A 1 751 ? -21.688 -10.748 29.163 1.00 86.12 751 VAL A CA 1
ATOM 5773 C C . VAL A 1 751 ? -21.208 -11.510 30.387 1.00 86.12 751 VAL A C 1
ATOM 5775 O O . VAL A 1 751 ? -21.239 -11.004 31.516 1.00 86.12 751 VAL A O 1
ATOM 5778 N N . LEU A 1 752 ? -20.701 -12.722 30.163 1.00 84.00 752 LEU A N 1
ATOM 5779 C CA . LEU A 1 752 ? -20.035 -13.471 31.218 1.00 84.00 752 LEU A CA 1
ATOM 5780 C C . LEU A 1 752 ? -18.771 -12.718 31.649 1.00 84.00 752 LEU A C 1
ATOM 5782 O O . LEU A 1 752 ? -17.780 -12.650 30.925 1.00 84.00 752 LEU A O 1
ATOM 5786 N N . ARG A 1 753 ? -18.802 -12.134 32.853 1.00 84.94 753 ARG A N 1
ATOM 5787 C CA . ARG A 1 753 ? -17.678 -11.339 33.354 1.00 84.94 753 ARG A CA 1
ATOM 5788 C C . ARG A 1 753 ? -16.456 -12.221 33.602 1.00 84.94 753 ARG A C 1
ATOM 5790 O O . ARG A 1 753 ? -16.509 -13.186 34.371 1.00 84.94 753 ARG A O 1
ATOM 5797 N N . GLU A 1 754 ? -15.347 -11.820 33.002 1.00 88.50 754 GLU A N 1
ATOM 5798 C CA . GLU A 1 754 ? -14.057 -12.489 33.123 1.00 88.50 754 GLU A CA 1
ATOM 5799 C C . GLU A 1 754 ? -13.535 -12.505 34.574 1.00 88.50 754 GLU A C 1
ATOM 5801 O O . GLU A 1 754 ? -13.815 -11.566 35.334 1.00 88.50 754 GLU A O 1
ATOM 5806 N N . PRO A 1 755 ? -12.768 -13.539 34.980 1.00 91.44 755 PRO A N 1
ATOM 5807 C CA . PRO A 1 755 ? -12.186 -13.639 36.318 1.00 91.44 755 PRO A CA 1
ATOM 5808 C C . PRO A 1 755 ? -11.462 -12.367 36.775 1.00 91.44 755 PRO A C 1
ATOM 5810 O O . PRO A 1 755 ? -11.732 -11.868 37.869 1.00 91.44 755 PRO A O 1
ATOM 5813 N N . LEU A 1 756 ? -10.610 -11.785 35.927 1.00 89.31 756 LEU A N 1
ATOM 5814 C CA . LEU A 1 756 ? -9.839 -10.591 36.277 1.00 89.31 756 LEU A CA 1
ATOM 5815 C C . LEU A 1 756 ? -10.744 -9.370 36.514 1.00 89.31 756 LEU A C 1
ATOM 5817 O O . LEU A 1 756 ? -10.581 -8.641 37.495 1.00 89.31 756 LEU A O 1
ATOM 5821 N N . LEU A 1 757 ? -11.765 -9.186 35.673 1.00 90.00 757 LEU A N 1
ATOM 5822 C CA . LEU A 1 757 ? -12.736 -8.099 35.822 1.00 90.00 757 LEU A CA 1
ATOM 5823 C C . LEU A 1 757 ? -13.625 -8.273 37.062 1.00 90.00 757 LEU A C 1
ATOM 5825 O O . LEU A 1 757 ? -14.041 -7.278 37.659 1.00 90.00 757 LEU A O 1
ATOM 5829 N N . LYS A 1 758 ? -13.915 -9.512 37.486 1.00 91.31 758 LYS A N 1
ATOM 5830 C CA . LYS A 1 758 ? -14.604 -9.783 38.762 1.00 91.31 758 LYS A CA 1
ATOM 5831 C C . LYS A 1 758 ? -13.769 -9.293 39.944 1.00 91.31 758 LYS A C 1
ATOM 5833 O O . LYS A 1 758 ? -14.315 -8.608 40.807 1.00 91.31 758 LYS A O 1
ATOM 5838 N N . VAL A 1 759 ? -12.463 -9.571 39.948 1.00 89.75 759 VAL A N 1
ATOM 5839 C CA . VAL A 1 759 ? -11.541 -9.073 40.983 1.00 89.75 759 VAL A CA 1
ATOM 5840 C C . VAL A 1 759 ? -11.542 -7.547 41.007 1.00 89.75 759 VAL A C 1
ATOM 5842 O O . VAL A 1 759 ? -11.786 -6.956 42.057 1.00 89.75 759 VAL A O 1
ATOM 5845 N N . TYR A 1 760 ? -11.368 -6.892 39.856 1.00 89.50 760 TYR A N 1
ATOM 5846 C CA . TYR A 1 760 ? -11.375 -5.426 39.786 1.00 89.50 760 TYR A CA 1
ATOM 5847 C C . TYR A 1 760 ? -12.683 -4.827 40.289 1.00 89.50 760 TYR A C 1
ATOM 5849 O O . TYR A 1 760 ? -12.675 -3.845 41.025 1.00 89.50 760 TYR A O 1
ATOM 5857 N N . HIS A 1 761 ? -13.815 -5.434 39.941 1.00 89.69 761 HIS A N 1
ATOM 5858 C CA . HIS A 1 761 ? -15.112 -4.964 40.402 1.00 89.69 761 HIS A CA 1
ATOM 5859 C C . HIS A 1 761 ? -15.258 -5.055 41.925 1.00 89.69 761 HIS A C 1
ATOM 5861 O O . HIS A 1 761 ? -15.790 -4.130 42.534 1.00 89.69 761 HIS A O 1
ATOM 5867 N N . VAL A 1 762 ? -14.777 -6.135 42.550 1.00 90.75 762 VAL A N 1
ATOM 5868 C CA . VAL A 1 762 ? -14.754 -6.263 44.016 1.00 90.75 762 VAL A CA 1
ATOM 5869 C C . VAL A 1 762 ? -13.866 -5.179 44.623 1.00 90.75 762 VAL A C 1
ATOM 5871 O O . VAL A 1 762 ? -14.329 -4.432 45.479 1.00 90.75 762 VAL A O 1
ATOM 5874 N N . LEU A 1 763 ? -12.634 -5.020 44.137 1.00 88.69 763 LEU A N 1
ATOM 5875 C CA . LEU A 1 763 ? -11.709 -4.003 44.652 1.00 88.69 763 LEU A CA 1
ATOM 5876 C C . LEU A 1 763 ? -12.297 -2.587 44.570 1.00 88.69 763 LEU A C 1
ATOM 5878 O O . LEU A 1 763 ? -12.164 -1.810 45.511 1.00 88.69 763 LEU A O 1
ATOM 5882 N N . ARG A 1 764 ? -13.009 -2.270 43.484 1.00 88.00 764 ARG A N 1
ATOM 5883 C CA . ARG A 1 764 ? -13.705 -0.984 43.331 1.00 88.00 764 ARG A CA 1
ATOM 5884 C C . ARG A 1 764 ? -14.900 -0.841 44.258 1.00 88.00 764 ARG A C 1
ATOM 5886 O O . ARG A 1 764 ? -15.085 0.229 44.822 1.00 88.00 764 ARG A O 1
ATOM 5893 N N . ALA A 1 765 ? -15.703 -1.891 44.415 1.00 91.12 765 ALA A N 1
ATOM 5894 C CA . ALA A 1 765 ? -16.886 -1.863 45.272 1.00 91.12 765 ALA A CA 1
ATOM 5895 C C . ALA A 1 765 ? -16.533 -1.625 46.749 1.00 91.12 765 ALA A C 1
ATOM 5897 O O . ALA A 1 765 ? -17.305 -0.997 47.465 1.00 91.12 765 ALA A O 1
ATOM 5898 N N . PHE A 1 766 ? -15.363 -2.095 47.186 1.00 90.94 766 PHE A N 1
ATOM 5899 C CA . PHE A 1 766 ? -14.839 -1.861 48.533 1.00 90.94 766 PHE A CA 1
ATOM 5900 C C . PHE A 1 766 ? -13.956 -0.610 48.643 1.00 90.94 766 PHE A C 1
ATOM 5902 O O . PHE A 1 766 ? -13.339 -0.408 49.686 1.00 90.94 766 PHE A O 1
ATOM 5909 N N . GLU A 1 767 ? -13.874 0.206 47.584 1.00 86.81 767 GLU A N 1
ATOM 5910 C CA . GLU A 1 767 ? -13.012 1.394 47.513 1.00 86.81 767 GLU A CA 1
ATOM 5911 C C . GLU A 1 767 ? -11.581 1.103 47.988 1.00 86.81 767 GLU A C 1
ATOM 5913 O O . GLU A 1 767 ? -10.990 1.864 48.757 1.00 86.81 767 GLU A O 1
ATOM 5918 N N . TRP A 1 768 ? -11.036 -0.045 47.576 1.00 81.56 768 TRP A N 1
ATOM 5919 C CA . TRP A 1 768 ? -9.780 -0.542 48.117 1.00 81.56 768 TRP A CA 1
ATOM 5920 C C . TRP A 1 768 ? -8.637 0.451 47.876 1.00 81.56 768 TRP A C 1
ATOM 5922 O O . TRP A 1 768 ? -8.387 0.880 46.748 1.00 81.56 768 TRP A O 1
ATOM 5932 N N . ARG A 1 769 ? -7.927 0.800 48.952 1.00 70.88 769 ARG A N 1
ATOM 5933 C CA . ARG A 1 769 ? -6.745 1.665 48.931 1.00 70.88 769 ARG A CA 1
ATOM 5934 C C . ARG A 1 769 ? -5.567 0.944 49.559 1.00 70.88 769 ARG A C 1
ATOM 5936 O O . ARG A 1 769 ? -5.711 0.221 50.540 1.00 70.88 769 ARG A O 1
ATOM 5943 N N . THR A 1 770 ? -4.391 1.196 49.011 1.00 66.56 770 THR A N 1
ATOM 5944 C CA . THR A 1 770 ? -3.113 0.686 49.513 1.00 66.56 770 THR A CA 1
ATOM 5945 C C . THR A 1 770 ? -2.389 1.808 50.251 1.00 66.56 770 THR A C 1
ATOM 5947 O O . THR A 1 770 ? -2.330 2.919 49.723 1.00 66.56 770 THR A O 1
ATOM 5950 N N . GLU A 1 771 ? -1.792 1.533 51.412 1.00 54.78 771 GLU A N 1
ATOM 5951 C CA . GLU A 1 771 ? -1.095 2.548 52.228 1.00 54.78 771 GLU A CA 1
ATOM 5952 C C . GLU A 1 771 ? 0.039 3.266 51.473 1.00 54.78 771 GLU A C 1
ATOM 5954 O O . GLU A 1 771 ? 0.287 4.443 51.709 1.00 54.78 771 GLU A O 1
ATOM 5959 N N . GLN A 1 772 ? 0.677 2.582 50.517 1.00 56.62 772 GLN A N 1
ATOM 5960 C CA . GLN A 1 772 ? 1.793 3.096 49.709 1.00 56.62 772 GLN A CA 1
ATOM 5961 C C . GLN A 1 772 ? 1.410 3.414 48.249 1.00 56.62 772 GLN A C 1
ATOM 5963 O O . GLN A 1 772 ? 2.279 3.657 47.420 1.00 56.62 772 GLN A O 1
ATOM 5968 N N . GLY A 1 773 ? 0.119 3.369 47.892 1.00 55.34 773 GLY A N 1
ATOM 5969 C CA . GLY A 1 773 ? -0.339 3.564 46.501 1.00 55.34 773 GLY A CA 1
ATOM 5970 C C . GLY A 1 773 ? 0.002 2.424 45.520 1.00 55.34 773 GLY A C 1
ATOM 5971 O O . GLY A 1 773 ? -0.224 2.567 44.320 1.00 55.34 773 GLY A O 1
ATOM 5972 N N . GLN A 1 774 ? 0.539 1.301 46.007 1.00 56.53 774 GLN A N 1
ATOM 5973 C CA . GLN A 1 774 ? 1.030 0.188 45.193 1.00 56.53 774 GLN A CA 1
ATOM 5974 C C . GLN A 1 774 ? 0.082 -1.013 45.205 1.00 56.53 774 GLN A C 1
ATOM 5976 O O . GLN A 1 774 ? -0.090 -1.686 46.222 1.00 56.53 774 GLN A O 1
ATOM 5981 N N . PHE A 1 775 ? -0.464 -1.341 44.035 1.00 64.56 775 PHE A N 1
ATOM 5982 C CA . PHE A 1 775 ? -1.349 -2.486 43.832 1.00 64.56 775 PHE A CA 1
ATOM 5983 C C . PHE A 1 775 ? -0.529 -3.730 43.468 1.00 64.56 775 PHE A C 1
ATOM 5985 O O . PHE A 1 775 ? -0.400 -4.061 42.296 1.00 64.56 775 PHE A O 1
ATOM 5992 N N . LYS A 1 776 ? 0.039 -4.423 44.464 1.00 64.94 776 LYS A N 1
ATOM 5993 C CA . LYS A 1 776 ? 0.785 -5.676 44.241 1.00 64.94 776 LYS A CA 1
ATOM 5994 C C . LYS A 1 776 ? -0.179 -6.843 44.036 1.00 64.94 776 LYS A C 1
ATOM 5996 O O . LYS A 1 776 ? -0.633 -7.465 44.992 1.00 64.94 776 LYS A O 1
ATOM 6001 N N . MET A 1 777 ? -0.489 -7.128 42.778 1.00 67.44 777 MET A N 1
ATOM 6002 C CA . MET A 1 777 ? -1.240 -8.308 42.356 1.00 67.44 777 MET A CA 1
ATOM 6003 C C . MET A 1 777 ? -0.329 -9.194 41.499 1.00 67.44 777 MET A C 1
ATOM 6005 O O . MET A 1 777 ? -0.470 -9.290 40.280 1.00 67.44 777 MET A O 1
ATOM 6009 N N . LEU A 1 778 ? 0.647 -9.808 42.173 1.00 66.12 778 LEU A N 1
ATOM 6010 C CA . LEU A 1 778 ? 1.588 -10.753 41.575 1.00 66.12 778 LEU A CA 1
ATOM 6011 C C . LEU A 1 778 ? 0.905 -12.108 41.363 1.00 66.12 778 LEU A C 1
ATOM 6013 O O . LEU A 1 778 ? 0.101 -12.537 42.189 1.00 66.12 778 LEU A O 1
ATOM 6017 N N . ASP A 1 779 ? 1.218 -12.756 40.240 1.00 72.62 779 ASP A N 1
ATOM 6018 C CA . ASP A 1 779 ? 0.805 -14.129 39.911 1.00 72.62 779 ASP A CA 1
ATOM 6019 C C . ASP A 1 779 ? -0.699 -14.427 40.037 1.00 72.62 779 ASP A C 1
ATOM 6021 O O . ASP A 1 779 ? -1.095 -15.561 40.314 1.00 72.62 779 ASP A O 1
ATOM 6025 N N . VAL A 1 780 ? -1.560 -13.428 39.806 1.00 79.88 780 VAL A N 1
ATOM 6026 C CA . VAL A 1 780 ? -3.031 -13.566 39.857 1.00 79.88 780 VAL A CA 1
ATOM 6027 C C . VAL A 1 780 ? -3.523 -14.699 38.960 1.00 79.88 780 VAL A C 1
ATOM 6029 O O . VAL A 1 780 ? -4.490 -15.381 39.297 1.00 79.88 780 VAL A O 1
ATOM 6032 N N . GLU A 1 781 ? -2.827 -14.945 37.852 1.00 84.69 781 GLU A N 1
ATOM 6033 C CA . GLU A 1 781 ? -3.109 -16.057 36.953 1.00 84.69 781 GLU A CA 1
ATOM 6034 C C . GLU A 1 781 ? -3.143 -17.409 37.678 1.00 84.69 781 GLU A C 1
ATOM 6036 O O . GLU A 1 781 ? -4.052 -18.197 37.442 1.00 84.69 781 GLU A O 1
ATOM 6041 N N . THR A 1 782 ? -2.227 -17.665 38.617 1.00 85.12 782 THR A N 1
ATOM 6042 C CA . THR A 1 782 ? -2.186 -18.939 39.361 1.00 85.12 782 THR A CA 1
ATOM 6043 C C . THR A 1 782 ? -3.424 -19.161 40.233 1.00 85.12 782 THR A C 1
ATOM 6045 O O . THR A 1 782 ? -3.783 -20.301 40.521 1.00 85.12 782 THR A O 1
ATOM 6048 N N . TRP A 1 783 ? -4.100 -18.079 40.624 1.00 86.06 783 TRP A N 1
ATOM 6049 C CA . TRP A 1 783 ? -5.273 -18.111 41.494 1.00 86.06 783 TRP A CA 1
ATOM 6050 C C . TRP A 1 783 ? -6.588 -18.136 40.719 1.00 86.06 783 TRP A C 1
ATOM 6052 O O . TRP A 1 783 ? -7.527 -18.809 41.139 1.00 86.06 783 TRP A O 1
ATOM 6062 N N . ILE A 1 784 ? -6.681 -17.383 39.617 1.00 89.38 784 ILE A N 1
ATOM 6063 C CA . ILE A 1 784 ? -7.948 -17.178 38.890 1.00 89.38 784 ILE A CA 1
ATOM 606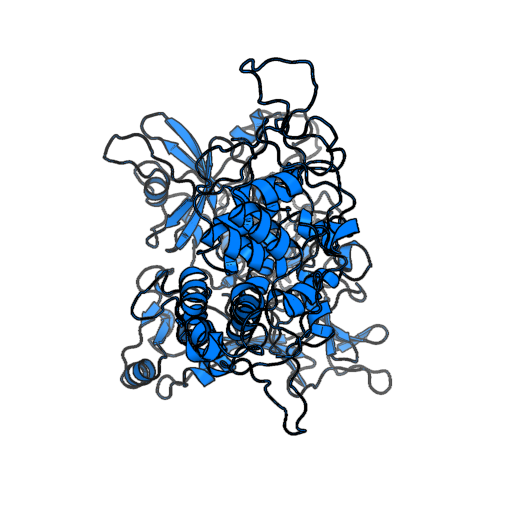4 C C . ILE A 1 784 ? -7.898 -17.594 37.414 1.00 89.38 784 ILE A C 1
ATOM 6066 O O . ILE A 1 784 ? -8.889 -17.426 36.707 1.00 89.38 784 ILE A O 1
ATOM 6070 N N . GLY A 1 785 ? -6.760 -18.103 36.939 1.00 87.94 785 GLY A N 1
ATOM 6071 C CA . GLY A 1 785 ? -6.538 -18.530 35.554 1.00 87.94 785 GLY A CA 1
ATOM 6072 C C . GLY A 1 785 ? -6.409 -17.389 34.542 1.00 87.94 785 GLY A C 1
ATOM 6073 O O . GLY A 1 785 ? -6.453 -17.640 33.343 1.00 87.94 785 GLY A O 1
ATOM 6074 N N . GLN A 1 786 ? -6.301 -16.135 34.997 1.00 89.00 786 GLN A N 1
ATOM 6075 C CA . GLN A 1 786 ? -6.239 -14.970 34.117 1.00 89.00 786 GLN A CA 1
ATOM 6076 C C . GLN A 1 786 ? -5.408 -13.833 34.719 1.00 89.00 786 GLN A C 1
ATOM 6078 O O . GLN A 1 786 ? -5.619 -13.431 35.864 1.00 89.00 786 GLN A O 1
ATOM 6083 N N . GLN A 1 787 ? -4.513 -13.256 33.919 1.00 86.38 787 GLN A N 1
ATOM 6084 C CA . GLN A 1 787 ? -3.778 -12.036 34.253 1.00 86.38 787 GLN A CA 1
ATOM 6085 C C . GLN A 1 787 ? -3.457 -11.243 32.982 1.00 86.38 787 GLN A C 1
ATOM 6087 O O . GLN A 1 787 ? -3.374 -11.793 31.886 1.00 86.38 787 GLN A O 1
ATOM 6092 N N . HIS A 1 788 ? -3.295 -9.929 33.115 1.00 85.62 788 HIS A N 1
ATOM 6093 C CA . HIS A 1 788 ? -2.959 -9.068 31.983 1.00 85.62 788 HIS A CA 1
ATOM 6094 C C . HIS A 1 788 ? -1.648 -9.525 31.306 1.00 85.62 788 HIS A C 1
ATOM 6096 O O . HIS A 1 788 ? -0.688 -9.851 32.003 1.00 85.62 788 HIS A O 1
ATOM 6102 N N . PHE A 1 789 ? -1.631 -9.584 29.966 1.00 87.31 789 PHE A N 1
ATOM 6103 C CA . PHE A 1 789 ? -0.542 -10.125 29.124 1.00 87.31 789 PHE A CA 1
ATOM 6104 C C . PHE A 1 789 ? -0.147 -11.601 29.340 1.00 87.31 789 PHE A C 1
ATOM 6106 O O . PHE A 1 789 ? 0.816 -12.061 28.733 1.00 87.31 789 PHE A O 1
ATOM 6113 N N . MET A 1 790 ? -0.873 -12.368 30.157 1.00 86.31 790 MET A N 1
ATOM 6114 C CA . MET A 1 790 ? -0.592 -13.794 30.405 1.00 86.31 790 MET A CA 1
ATOM 6115 C C . MET A 1 790 ? -1.506 -14.707 29.592 1.00 86.31 790 MET A C 1
ATOM 6117 O O . MET A 1 790 ? -1.978 -15.732 30.068 1.00 86.31 790 MET A O 1
ATOM 6121 N N . SER A 1 791 ? -1.831 -14.308 28.364 1.00 86.31 791 SER A N 1
ATOM 6122 C CA . SER A 1 791 ? -2.680 -15.146 27.532 1.00 86.31 791 SER A CA 1
ATOM 6123 C C . SER A 1 791 ? -1.949 -16.436 27.132 1.00 86.31 791 SER A C 1
ATOM 6125 O O . SER A 1 791 ? -0.805 -16.353 26.684 1.00 86.31 791 SER A O 1
ATOM 6127 N N . PRO A 1 792 ? -2.565 -17.625 27.233 1.00 84.12 792 PRO A N 1
ATOM 6128 C CA . PRO A 1 792 ? -1.871 -18.874 26.928 1.00 84.12 792 PRO A CA 1
ATOM 6129 C C . PRO A 1 792 ? -1.514 -19.023 25.441 1.00 84.12 792 PRO A C 1
ATOM 6131 O O . PRO A 1 792 ? -0.555 -19.716 25.115 1.00 84.12 792 PRO A O 1
ATOM 6134 N N . THR A 1 793 ? -2.274 -18.400 24.530 1.00 85.06 793 THR A N 1
ATOM 6135 C CA . THR A 1 793 ? -2.083 -18.516 23.073 1.00 85.06 793 THR A CA 1
ATOM 6136 C C . THR A 1 793 ? -2.521 -17.237 22.351 1.00 85.06 793 THR A C 1
ATOM 6138 O O . THR A 1 793 ? -3.095 -16.337 22.960 1.00 85.06 793 THR A O 1
ATOM 6141 N N . VAL A 1 794 ? -2.321 -17.166 21.030 1.00 78.44 794 VAL A N 1
ATOM 6142 C CA . VAL A 1 794 ? -2.855 -16.074 20.193 1.00 78.44 794 VAL A CA 1
ATOM 6143 C C . VAL A 1 794 ? -4.391 -15.976 20.227 1.00 78.44 794 VAL A C 1
ATOM 6145 O O . VAL A 1 794 ? -4.949 -14.901 20.035 1.00 78.44 794 VAL A O 1
ATOM 6148 N N . PHE A 1 795 ? -5.086 -17.064 20.575 1.00 81.25 795 PHE A N 1
ATOM 6149 C CA . PHE A 1 795 ? -6.546 -17.104 20.717 1.00 81.25 795 PHE A CA 1
ATOM 6150 C C . PHE A 1 795 ? -7.066 -16.456 22.000 1.00 81.25 795 PHE A C 1
ATOM 6152 O O . PHE A 1 795 ? -8.255 -16.536 22.287 1.00 81.25 795 PHE A O 1
ATOM 6159 N N . ASN A 1 796 ? -6.206 -15.803 22.776 1.00 84.50 796 ASN A N 1
ATOM 6160 C CA . ASN A 1 796 ? -6.538 -15.272 24.084 1.00 84.50 796 ASN A CA 1
ATOM 6161 C C . ASN A 1 796 ? -6.872 -16.379 25.128 1.00 84.50 796 ASN A C 1
ATOM 6163 O O . ASN A 1 796 ? -6.511 -17.544 24.962 1.00 84.50 796 ASN A O 1
ATOM 6167 N N . PHE A 1 797 ? -7.521 -16.021 26.244 1.00 82.75 797 PHE A N 1
ATOM 6168 C CA . PHE A 1 797 ? -7.989 -16.951 27.290 1.00 82.75 797 PHE A CA 1
ATOM 6169 C C . PHE A 1 797 ? -9.202 -17.800 26.880 1.00 82.75 797 PHE A C 1
ATOM 6171 O O . PHE A 1 797 ? -9.451 -18.840 27.484 1.00 82.75 797 PHE A O 1
ATOM 6178 N N . TYR A 1 798 ? -9.957 -17.360 25.874 1.00 80.44 798 TYR A N 1
ATOM 6179 C CA . TYR A 1 798 ? -11.152 -18.035 25.373 1.00 80.44 798 TYR A CA 1
ATOM 6180 C C . TYR A 1 798 ? -11.085 -18.076 23.858 1.00 80.44 798 TYR A C 1
ATOM 6182 O O . TYR A 1 798 ? -10.841 -17.036 23.247 1.00 80.44 798 TYR A O 1
ATOM 6190 N N . ALA A 1 799 ? -11.359 -19.242 23.270 1.00 72.25 799 ALA A N 1
ATOM 6191 C CA . ALA A 1 799 ? -11.365 -19.393 21.823 1.00 72.25 799 ALA A CA 1
ATOM 6192 C C . ALA A 1 799 ? -12.300 -18.357 21.164 1.00 72.25 799 ALA A C 1
ATOM 6194 O O . ALA A 1 799 ? -13.319 -17.980 21.753 1.00 72.25 799 ALA A O 1
ATOM 6195 N N . PRO A 1 800 ? -11.994 -17.875 19.949 1.00 65.00 800 PRO A N 1
ATOM 6196 C CA . PRO A 1 800 ? -12.825 -16.874 19.294 1.00 65.00 800 PRO A CA 1
ATOM 6197 C C . PRO A 1 800 ? -14.258 -17.375 19.046 1.00 65.00 800 PRO A C 1
ATOM 6199 O O . PRO A 1 800 ? -15.203 -16.601 19.063 1.00 65.00 800 PRO A O 1
ATOM 6202 N N . ASP A 1 801 ? -14.465 -18.660 18.817 1.00 68.31 801 ASP A N 1
ATOM 6203 C CA . ASP A 1 801 ? -15.781 -19.279 18.640 1.00 68.31 801 ASP A CA 1
ATOM 6204 C C . ASP A 1 801 ? -16.444 -19.705 19.961 1.00 68.31 801 ASP A C 1
ATOM 6206 O O . ASP A 1 801 ? -17.544 -20.253 19.941 1.00 68.31 801 ASP A O 1
ATOM 6210 N N . TYR A 1 802 ? -15.817 -19.436 21.111 1.00 73.69 802 TYR A N 1
ATOM 6211 C CA . TYR A 1 802 ? -16.393 -19.767 22.408 1.00 73.69 802 TYR A CA 1
ATOM 6212 C C . TYR A 1 802 ? -17.690 -18.986 22.644 1.00 73.69 802 TYR A C 1
ATOM 6214 O O . TYR A 1 802 ? -17.683 -17.762 22.801 1.00 73.69 802 TYR A O 1
ATOM 6222 N N . GLN A 1 803 ? -18.793 -19.725 22.718 1.00 68.69 803 GLN A N 1
ATOM 6223 C CA . GLN A 1 803 ? -20.110 -19.231 23.096 1.00 68.69 803 GLN A CA 1
ATOM 6224 C C . GLN A 1 803 ? -20.481 -19.864 24.440 1.00 68.69 803 GLN A C 1
ATOM 6226 O O . GLN A 1 803 ? -20.707 -21.075 24.492 1.00 68.69 803 GLN A O 1
ATOM 6231 N N . PRO A 1 804 ? -20.476 -19.103 25.549 1.00 68.25 804 PRO A N 1
ATOM 6232 C CA . PRO A 1 804 ? -20.996 -19.616 26.808 1.00 68.25 804 PRO A CA 1
ATOM 6233 C C . PRO A 1 804 ? -22.511 -19.835 26.695 1.00 68.25 804 PRO A C 1
ATOM 6235 O O . PRO A 1 804 ? -23.178 -19.120 25.945 1.00 68.25 804 PRO A O 1
ATOM 6238 N N . ASP A 1 805 ? -23.038 -20.786 27.473 1.00 54.84 805 ASP A N 1
ATOM 6239 C CA . ASP A 1 805 ? -24.483 -20.998 27.601 1.00 54.84 805 ASP A CA 1
ATOM 6240 C C . ASP A 1 805 ? -25.169 -19.685 28.021 1.00 54.84 805 ASP A C 1
ATOM 6242 O O . ASP A 1 805 ? -24.839 -19.111 29.065 1.00 54.84 805 ASP A O 1
ATOM 6246 N N . GLY A 1 806 ? -26.103 -19.220 27.189 1.00 43.53 806 GLY A N 1
ATOM 6247 C CA . GLY A 1 806 ? -26.762 -17.913 27.259 1.00 43.53 806 GLY A CA 1
ATOM 6248 C C . GLY A 1 806 ? -26.946 -17.365 25.856 1.00 43.53 806 GLY A C 1
ATOM 6249 O O . GLY A 1 806 ? -26.786 -16.140 25.672 1.00 43.53 806 GLY A O 1
#

Radius of gyration: 29.2 Å; chains: 1; bounding box: 83×74×85 Å

Foldseek 3Di:
DDQADPDLDPVDDDHDADDPPVDDDDDDPRLPGRPFDFDVLQLVLLLCCFPPPCNLLSLLLVLLCLLLDFFCQQPVDRTGNRLVSLLSVLSSVCSQHFVLSSLVCSLQALRNCSSQVLAQFFPCLQPVDQFRLRCLCSCCDRVFFHQFHADLLRDFDADPVRHTHGQADPVLSSLVSLLSWFWHAAAADPSHPPPDPPRHDRNDGTFGQFDDPNHRHDFDWGPFSPRATLQFLFAALLQQAQLLCQFQFWKKFWPWQQQQQPFFNLLVDDVPVPPPCPPVVRVVFFFAEQDPPFFPVLCQQQVAPDVPGWGDGDRMGGHRARGDADDVSNLARYHAKYWRATPNPRDTTIIGTQDDFHWHFLFDWFFWKAFQCPDLQRRWIFGDHLSHQFFFAWFAAPPDDLEDATETADNGGQGTDGNVSSLVSLCPDPPRRHGGAQHHNHYQYNDHPPPPPDPDPDPPRSGPSGGMYGHAVDPVGRTFGWKWWAAPQQKIAIARPRTSNLSRHPPSPDIHHWAWDVSDDWFQDPNATAAQWGDDPRTTIHTKDKDKWFQDWDLQDDDALVCCVVQFRHFHDDPRRYDPPQKDWDDDPSQVVNVVRFKTKIDGNVVVRTGTQQIWIWGDDVNHDTGITGRIFIKMATNNNPIITGRGITQADPSGGISSSSVSSSSSSSVSSLSDPSRLLVVLLSSLQSNKWLDDGSVLSSQLSVCQCQCDHPHDRHVRHHRRSSSNVCSSCVPCLRVPPVQVPPPQTIHDDAQVNVVSVVCNVVVPDDPVRGDPPPPVCVVRVDGPSNAPGSCGVAHPPDRPRD

Sequence (806 aa):
RTAGEVANDPLLNNMFIQDFDDDYGWEEQLYDKVGKYYGYSREIHVYLALNAPDQLRQRAAHALLQIYVISYYGIDYLWNTEIWVYYYDIFVRHAFGNIRNILLEVSYSPMMGGFLTYEGSSSLASSKTDPDENYARELMQLFTIGLYELNDDGSLQLGADGNPLETYSTDDIKEFAKVWTGFEIRARRGNVEKEGHSRGNRLDAMQLKANGVNTRRDLFPKMNLHSGYLGDGVPLCADLPQHHFLSKGARWVYLGSNPYATLQPEAMDSRTTTLSLGDAWLDKVPRLRPVPGASDLHQALCDSKGPGDKCSYSAEVLLPATLPCHGDECLIDTAVVVDIVDPITNGTVFFEYVRRACVELSFFNGTHARGPSWRAAYGATVCVDPATEAAAAACCAPGHSSQATGITDCKYPNEVMSHSTAEARCAARTDGQTELCTAILSSPGCYGDGLYGYSGSDNTGKGMQFERKWVRYSTADTSCNVQAQIFSDGRLTIVHPASSDTSLRADSGNFFRGRWEGGHHPRIVNGSCPSGCAVQGLTCLCDLEPAIAAAFTDISTLPSAVEVDEQLFMGSVEPEAFPPGVYSLCTSAPCSAALGGGVSVYTHSGSGGALDDRSIFRILRNSTRPTYLANKIASVRVAGGAFIFRNPPKFHSFIRPSIRDAEHETQELIDHLFWHKNHGPFIAHRLIQRMTSSNPTPRYTQAVSNAFKTGAHAGVTYSGSYGDLGATFAAIMLDREARSITLDADPAHGVLREPLLKVYHVLRAFEWRTEQGQFKMLDVETWIGQQHFMSPTVFNFYAPDYQPDG

Secondary structure (DSSP, 8-state):
-------SSTTS---------TT----S-GGG-S--STTTHHHHHHHHHHH-S-HHHHHHHHHHHTTS---TTTS---S-HHHHHHHHHHHHHHTTSBHHHHHHHHHH-HHHHHHTT-TT---HHHHSSPPP-HHHHHIIIIIIS-SB-B-TTSPBPB-TTSSBPBS--HHHHHHHHHHTTTEEPBPPPTTT-SSS-TT-BSSSPPEE--SSTT--S--S--B-TTSSBTTTTSBBGGGSPTTTTSSTT-EEEEEET----SS-GGGT--GGGSTTS-GGGGGGS--B-PPTTT-HHHHHHH--SSTTPPP---SEEE-SSPPPP-GGGGS-S--SEEEEE-TTT--EEEEEEEPPP-BEESS-EEEEEE--TTSTTTS-EEEE-TTS--BB-EEE-TT--TTEEPEE--SSTT--B-HHHHHHHHHT-SSS--EE-S-EEE---SS-TTTTT------S--S-TT--EEE-SSSS--EEEPEEEE-TTSEEEEE-TT---GGGSTT-S--EE--BGGG-----BTTBPPTTEEEETTEEEE-EEEEEEES---TTSPPPHHHHHHH--SB---GGGSPTTSEEE--SHHHHHHHHTT-EEEEEGGGTT---TT-EEEEEETTTEEEEEESEEEEEEETTTTEEEEPPEES--SSS--HHHHHHHHHHHHHHHHTSTTHHHHHHHHHHHHHT-SS--HHHHHHHHHHHHHTEETTEESS-STTBHHHHHHHHHHSHHHH-HHHHT-TTSS----HHHHHHHHHHHTT---TTS----TTHHHHHS--TT--SSTT-SS-TT-----

Organism: NCBI:txid156173

pLDDT: mean 83.83, std 16.55, range [27.11, 98.31]

InterPro domains:
  IPR014917 Protein of unknown function DUF1800 [PF08811] (34-193)
  IPR014917 Protein of unknown function DUF1800 [PF08811] (662-803)